Protein AF-0000000084714326 (afdb_homodimer)

Organism: Cystobacter fuscus (strain ATCC 25194 / DSM 2262 / NBRC 100088 / M29) (NCBI:txid1242864)

Structure (mmCIF, N/CA/C/O backbone):
data_AF-0000000084714326-model_v1
#
loop_
_entity.id
_entity.type
_entity.pdbx_description
1 polymer 'Long-chain-fatty-acid--CoA ligase'
#
loop_
_atom_site.group_PDB
_atom_site.id
_atom_site.type_symbol
_atom_site.label_atom_id
_atom_site.label_alt_id
_atom_site.label_comp_id
_atom_site.label_asym_id
_atom_site.label_entity_id
_atom_site.label_seq_id
_atom_site.pdbx_PDB_ins_code
_atom_site.Cartn_x
_atom_site.Cartn_y
_atom_site.Cartn_z
_atom_site.occupancy
_atom_site.B_iso_or_equiv
_atom_site.auth_seq_id
_atom_site.auth_comp_id
_atom_site.auth_asym_id
_atom_site.auth_atom_id
_atom_site.pdbx_PDB_model_num
ATOM 1 N N . MET A 1 1 ? -25.188 20.891 -8.93 1 63.88 1 MET A N 1
ATOM 2 C CA . MET A 1 1 ? -24.688 19.609 -9.453 1 63.88 1 MET A CA 1
ATOM 3 C C . MET A 1 1 ? -25.359 18.438 -8.742 1 63.88 1 MET A C 1
ATOM 5 O O . MET A 1 1 ? -25.5 18.453 -7.523 1 63.88 1 MET A O 1
ATOM 9 N N . SER A 1 2 ? -25.891 17.5 -9.469 1 77.31 2 SER A N 1
ATOM 10 C CA . SER A 1 2 ? -26.641 16.375 -8.898 1 77.31 2 SER A CA 1
ATOM 11 C C . SER A 1 2 ? -25.719 15.492 -8.062 1 77.31 2 SER A C 1
ATOM 13 O O . SER A 1 2 ? -24.5 15.508 -8.227 1 77.31 2 SER A O 1
ATOM 15 N N . GLU A 1 3 ? -26.25 14.906 -7.051 1 78.94 3 GLU A N 1
ATOM 16 C CA . GLU A 1 3 ? -25.547 13.945 -6.211 1 78.94 3 GLU A CA 1
ATOM 17 C C . GLU A 1 3 ? -24.875 12.867 -7.059 1 78.94 3 GLU A C 1
ATOM 19 O O . GLU A 1 3 ? -23.75 12.438 -6.746 1 78.94 3 GLU A O 1
ATOM 24 N N . ALA A 1 4 ? -25.516 12.453 -8.109 1 81 4 ALA A N 1
ATOM 25 C CA . ALA A 1 4 ? -24.984 11.422 -9 1 81 4 ALA A CA 1
ATOM 26 C C . ALA A 1 4 ? -23.719 11.914 -9.711 1 81 4 ALA A C 1
ATOM 28 O O . ALA A 1 4 ? -22.766 11.156 -9.867 1 81 4 ALA A O 1
ATOM 29 N N . THR A 1 5 ? -23.781 13.062 -10.109 1 83.06 5 THR A N 1
ATOM 30 C CA . THR A 1 5 ? -22.641 13.648 -10.805 1 83.06 5 THR A CA 1
ATOM 31 C C . THR A 1 5 ? -21.438 13.773 -9.867 1 83.06 5 THR A C 1
ATOM 33 O O . THR A 1 5 ? -20.312 13.477 -10.258 1 83.06 5 THR A O 1
ATOM 36 N N . GLU A 1 6 ? -21.719 14.125 -8.625 1 85.62 6 GLU A N 1
ATOM 37 C CA . GLU A 1 6 ? -20.641 14.297 -7.656 1 85.62 6 GLU A CA 1
ATOM 38 C C . GLU A 1 6 ? -20.031 12.953 -7.266 1 85.62 6 GLU A C 1
ATOM 40 O O . GLU A 1 6 ? -18.812 12.852 -7.051 1 85.62 6 GLU A O 1
ATOM 45 N N . GLU A 1 7 ? -20.875 12.031 -7.234 1 86.75 7 GLU A N 1
ATOM 46 C CA . GLU A 1 7 ? -20.391 10.688 -6.945 1 86.75 7 GLU A CA 1
ATOM 47 C C . GLU A 1 7 ? -19.5 10.164 -8.07 1 86.75 7 GLU A C 1
ATOM 49 O O . GLU A 1 7 ? -18.5 9.492 -7.816 1 86.75 7 GLU A O 1
ATOM 54 N N . ALA A 1 8 ? -19.953 10.445 -9.258 1 86.62 8 ALA A N 1
ATOM 55 C CA . ALA A 1 8 ? -19.156 10.031 -10.414 1 86.62 8 ALA A CA 1
ATOM 56 C C . ALA A 1 8 ? -17.797 10.719 -10.422 1 86.62 8 ALA A C 1
ATOM 58 O O . ALA A 1 8 ? -16.781 10.094 -10.727 1 86.62 8 ALA A O 1
ATOM 59 N N . ARG A 1 9 ? -17.781 11.938 -10.102 1 89.62 9 ARG A N 1
ATOM 60 C CA . ARG A 1 9 ? -16.516 12.672 -10.023 1 89.62 9 ARG A CA 1
ATOM 61 C C . ARG A 1 9 ? -15.625 12.109 -8.93 1 89.62 9 ARG A C 1
ATOM 63 O O . ARG A 1 9 ? -14.414 11.945 -9.133 1 89.62 9 ARG A O 1
ATOM 70 N N . TYR A 1 10 ? -16.25 11.852 -7.848 1 93.19 10 TYR A N 1
ATOM 71 C CA . TYR A 1 10 ? -15.484 11.273 -6.75 1 93.19 10 TYR A CA 1
ATOM 72 C C . TYR A 1 10 ? -14.867 9.945 -7.16 1 93.19 10 TYR A C 1
ATOM 74 O O . TYR A 1 10 ? -13.695 9.688 -6.883 1 93.19 10 TYR A O 1
ATOM 82 N N . ARG A 1 11 ? -15.641 9.133 -7.789 1 91.69 11 ARG A N 1
ATOM 83 C CA . ARG A 1 11 ? -15.164 7.82 -8.211 1 91.69 11 ARG A CA 1
ATOM 84 C C . ARG A 1 11 ? -13.969 7.953 -9.156 1 91.69 11 ARG A C 1
ATOM 86 O O . ARG A 1 11 ? -13.039 7.148 -9.102 1 91.69 11 ARG A O 1
ATOM 93 N N . ARG A 1 12 ? -14 8.93 -9.953 1 92.75 12 ARG A N 1
ATOM 94 C CA . ARG A 1 12 ? -12.906 9.156 -10.898 1 92.75 12 ARG A CA 1
ATOM 95 C C . ARG A 1 12 ? -11.656 9.648 -10.172 1 92.75 12 ARG A C 1
ATOM 97 O O . ARG A 1 12 ? -10.547 9.188 -10.453 1 92.75 12 ARG A O 1
ATOM 104 N N . ILE A 1 13 ? -11.82 10.531 -9.242 1 97.06 13 ILE A N 1
ATOM 105 C CA . ILE A 1 13 ? -10.711 11.141 -8.523 1 97.06 13 ILE A CA 1
ATOM 106 C C . ILE A 1 13 ? -10.047 10.109 -7.617 1 97.06 13 ILE A C 1
ATOM 108 O O . ILE A 1 13 ? -8.82 10.055 -7.512 1 97.06 13 ILE A O 1
ATOM 112 N N . SER A 1 14 ? -10.859 9.211 -7.074 1 97.62 14 SER A N 1
ATOM 113 C CA . SER A 1 14 ? -10.398 8.312 -6.016 1 97.62 14 SER A CA 1
ATOM 114 C C . SER A 1 14 ? -10.109 6.918 -6.559 1 97.62 14 SER A C 1
ATOM 116 O O . SER A 1 14 ? -9.797 6.004 -5.797 1 97.62 14 SER A O 1
ATOM 118 N N . ARG A 1 15 ? -10.125 6.695 -7.816 1 96.56 15 ARG A N 1
ATOM 119 C CA . ARG A 1 15 ? -10.133 5.348 -8.375 1 96.56 15 ARG A CA 1
ATOM 120 C C . ARG A 1 15 ? -8.797 4.652 -8.133 1 96.56 15 ARG A C 1
ATOM 122 O O . ARG A 1 15 ? -7.75 5.297 -8.117 1 96.56 15 ARG A O 1
ATOM 129 N N . VAL A 1 16 ? -8.891 3.369 -7.906 1 97.81 16 VAL A N 1
ATOM 130 C CA . VAL A 1 16 ? -7.77 2.445 -8.039 1 97.81 16 VAL A CA 1
ATOM 131 C C . VAL A 1 16 ? -7.895 1.663 -9.344 1 97.81 16 VAL A C 1
ATOM 133 O O . VAL A 1 16 ? -8.859 0.918 -9.539 1 97.81 16 VAL A O 1
ATOM 136 N N . SER A 1 17 ? -7.008 1.883 -10.258 1 97.56 17 SER A N 1
ATOM 137 C CA . SER A 1 17 ? -7.004 1.19 -11.539 1 97.56 17 SER A CA 1
ATOM 138 C C . SER A 1 17 ? -5.617 0.647 -11.875 1 97.56 17 SER A C 1
ATOM 140 O O . SER A 1 17 ? -4.613 1.345 -11.703 1 97.56 17 SER A O 1
ATOM 142 N N . LEU A 1 18 ? -5.582 -0.563 -12.328 1 98.44 18 LEU A N 1
ATOM 143 C CA . LEU A 1 18 ? -4.316 -1.173 -12.719 1 98.44 18 LEU A CA 1
ATOM 144 C C . LEU A 1 18 ? -3.715 -0.456 -13.922 1 98.44 18 LEU A C 1
ATOM 146 O O . LEU A 1 18 ? -2.494 -0.46 -14.109 1 98.44 18 LEU A O 1
ATOM 150 N N . GLY A 1 19 ? -4.578 0.147 -14.703 1 97.44 19 GLY A N 1
ATOM 151 C CA . GLY A 1 19 ? -4.117 0.912 -15.852 1 97.44 19 GLY A CA 1
ATOM 152 C C . GLY A 1 19 ? -3.35 2.162 -15.461 1 97.44 19 GLY A C 1
ATOM 153 O O . GLY A 1 19 ? -2.631 2.734 -16.281 1 97.44 19 GLY A O 1
ATOM 154 N N . ASP A 1 20 ? -3.496 2.619 -14.219 1 97.5 20 ASP A N 1
ATOM 155 C CA . ASP A 1 20 ? -2.852 3.846 -13.758 1 97.5 20 ASP A CA 1
ATOM 156 C C . ASP A 1 20 ? -1.417 3.58 -13.312 1 97.5 20 ASP A C 1
ATOM 158 O O . ASP A 1 20 ? -0.63 4.512 -13.141 1 97.5 20 ASP A O 1
ATOM 162 N N . VAL A 1 21 ? -1.026 2.287 -13.125 1 98.12 21 VAL A N 1
ATOM 163 C CA . VAL A 1 21 ? 0.25 1.914 -12.523 1 98.12 21 VAL A CA 1
ATOM 164 C C . VAL A 1 21 ? 1.397 2.49 -13.352 1 98.12 21 VAL A C 1
ATOM 166 O O . VAL A 1 21 ? 2.195 3.285 -12.844 1 98.12 21 VAL A O 1
ATOM 169 N N . VAL A 1 22 ? 1.415 2.162 -14.641 1 98.38 22 VAL A N 1
ATOM 170 C CA . VAL A 1 22 ? 2.504 2.598 -15.508 1 98.38 22 VAL A CA 1
ATOM 171 C C . VAL A 1 22 ? 2.393 4.102 -15.766 1 98.38 22 VAL A C 1
ATOM 173 O O . VAL A 1 22 ? 3.404 4.797 -15.852 1 98.38 22 VAL A O 1
ATOM 176 N N . HIS A 1 23 ? 1.164 4.59 -15.883 1 97.5 23 HIS A N 1
ATOM 177 C CA . HIS A 1 23 ? 0.949 6.016 -16.109 1 97.5 23 HIS A CA 1
ATOM 178 C C . HIS A 1 23 ? 1.524 6.852 -14.977 1 97.5 23 HIS A C 1
ATOM 180 O O . HIS A 1 23 ? 2.25 7.82 -15.219 1 97.5 23 HIS A O 1
ATOM 186 N N . ARG A 1 24 ? 1.234 6.523 -13.758 1 97.06 24 ARG A N 1
ATOM 187 C CA . ARG A 1 24 ? 1.74 7.262 -12.609 1 97.06 24 ARG A CA 1
ATOM 188 C C . ARG A 1 24 ? 3.262 7.18 -12.531 1 97.06 24 ARG A C 1
ATOM 190 O O . ARG A 1 24 ? 3.926 8.172 -12.219 1 97.06 24 ARG A O 1
ATOM 197 N N . SER A 1 25 ? 3.791 6.016 -12.797 1 97.81 25 SER A N 1
ATOM 198 C CA . SER A 1 25 ? 5.242 5.871 -12.789 1 97.81 25 SER A CA 1
ATOM 199 C C . SER A 1 25 ? 5.887 6.688 -13.906 1 97.81 25 SER A C 1
ATOM 201 O O . SER A 1 25 ? 6.988 7.219 -13.734 1 97.81 25 SER A O 1
ATOM 203 N N . ALA A 1 26 ? 5.227 6.754 -15.047 1 97.12 26 ALA A N 1
ATOM 204 C CA . ALA A 1 26 ? 5.73 7.555 -16.156 1 97.12 26 ALA A CA 1
ATOM 205 C C . ALA A 1 26 ? 5.777 9.031 -15.797 1 97.12 26 ALA A C 1
ATOM 207 O O . ALA A 1 26 ? 6.672 9.758 -16.234 1 97.12 26 ALA A O 1
ATOM 208 N N . LEU A 1 27 ? 4.816 9.492 -15.016 1 94.44 27 LEU A N 1
ATOM 209 C CA . LEU A 1 27 ? 4.797 10.875 -14.562 1 94.44 27 LEU A CA 1
ATOM 210 C C . LEU A 1 27 ? 5.973 11.164 -13.633 1 94.44 27 LEU A C 1
ATOM 212 O O . LEU A 1 27 ? 6.543 12.25 -13.664 1 94.44 27 LEU A O 1
ATOM 216 N N . ARG A 1 28 ? 6.395 10.219 -12.867 1 94.62 28 ARG A N 1
ATOM 217 C CA . ARG A 1 28 ? 7.445 10.391 -11.867 1 94.62 28 ARG A CA 1
ATOM 218 C C . ARG A 1 28 ? 8.828 10.195 -12.484 1 94.62 28 ARG A C 1
ATOM 220 O O . ARG A 1 28 ? 9.766 10.914 -12.148 1 94.62 28 ARG A O 1
ATOM 227 N N . TRP A 1 29 ? 8.898 9.133 -13.344 1 94.75 29 TRP A N 1
ATOM 228 C CA . TRP A 1 29 ? 10.164 8.742 -13.945 1 94.75 29 TRP A CA 1
ATOM 229 C C . TRP A 1 29 ? 10.023 8.555 -15.453 1 94.75 29 TRP A C 1
ATOM 231 O O . TRP A 1 29 ? 10.203 7.445 -15.969 1 94.75 29 TRP A O 1
ATOM 241 N N . PRO A 1 30 ? 9.836 9.578 -16.172 1 95.5 30 PRO A N 1
ATOM 242 C CA . PRO A 1 30 ? 9.477 9.461 -17.578 1 95.5 30 PRO A CA 1
ATOM 243 C C . PRO A 1 30 ? 10.547 8.758 -18.406 1 95.5 30 PRO A C 1
ATOM 245 O O . PRO A 1 30 ? 10.234 7.895 -19.234 1 95.5 30 PRO A O 1
ATOM 248 N N . GLU A 1 31 ? 11.836 8.984 -18.172 1 96 31 GLU A N 1
ATOM 249 C CA . GLU A 1 31 ? 12.898 8.531 -19.062 1 96 31 GLU A CA 1
ATOM 250 C C . GLU A 1 31 ? 13.547 7.246 -18.547 1 96 31 GLU A C 1
ATOM 252 O O . GLU A 1 31 ? 14.375 6.641 -19.219 1 96 31 GLU A O 1
ATOM 257 N N . LYS A 1 32 ? 13.172 6.871 -17.391 1 97.38 32 LYS A N 1
ATOM 258 C CA . LYS A 1 32 ? 13.734 5.645 -16.828 1 97.38 32 LYS A CA 1
ATOM 259 C C . LYS A 1 32 ? 13.266 4.422 -17.609 1 97.38 32 LYS A C 1
ATOM 261 O O . LYS A 1 32 ? 12.133 4.387 -18.094 1 97.38 32 LYS A O 1
ATOM 266 N N . THR A 1 33 ? 14.141 3.375 -17.703 1 98.69 33 THR A N 1
ATOM 267 C CA . THR A 1 33 ? 13.789 2.133 -18.375 1 98.69 33 THR A CA 1
ATOM 268 C C . THR A 1 33 ? 12.766 1.343 -17.562 1 98.69 33 THR A C 1
ATOM 270 O O . THR A 1 33 ? 13.023 1.004 -16.406 1 98.69 33 THR A O 1
ATOM 273 N N . ALA A 1 34 ? 11.633 1.091 -18.156 1 98.81 34 ALA A N 1
ATOM 274 C CA . ALA A 1 34 ? 10.586 0.312 -17.5 1 98.81 34 ALA A CA 1
ATOM 275 C C . ALA A 1 34 ? 10.688 -1.165 -17.875 1 98.81 34 ALA A C 1
ATOM 277 O O . ALA A 1 34 ? 10.539 -2.039 -17.016 1 98.81 34 ALA A O 1
ATOM 278 N N . LEU A 1 35 ? 10.945 -1.435 -19.125 1 98.75 35 LEU A N 1
ATOM 279 C CA . LEU A 1 35 ? 10.797 -2.773 -19.688 1 98.75 35 LEU A CA 1
ATOM 280 C C . LEU A 1 35 ? 11.898 -3.057 -20.703 1 98.75 35 LEU A C 1
ATOM 282 O O . LEU A 1 35 ? 12.172 -2.225 -21.578 1 98.75 35 LEU A O 1
ATOM 286 N N . VAL A 1 36 ? 12.531 -4.176 -20.578 1 98.56 36 VAL A N 1
ATOM 287 C CA . VAL A 1 36 ? 13.547 -4.633 -21.531 1 98.56 36 VAL A CA 1
ATOM 288 C C . VAL A 1 36 ? 13.164 -6.004 -22.078 1 98.56 36 VAL A C 1
ATOM 290 O O . VAL A 1 36 ? 12.797 -6.902 -21.312 1 98.56 36 VAL A O 1
ATOM 293 N N . ASP A 1 37 ? 13.156 -6.25 -23.359 1 96.94 37 ASP A N 1
ATOM 294 C CA . ASP A 1 37 ? 12.961 -7.508 -24.078 1 96.94 37 ASP A CA 1
ATOM 295 C C . ASP A 1 37 ? 14.008 -7.676 -25.172 1 96.94 37 ASP A C 1
ATOM 297 O O . ASP A 1 37 ? 13.789 -7.258 -26.312 1 96.94 37 ASP A O 1
ATOM 301 N N . GLY A 1 38 ? 15.094 -8.438 -24.891 1 93.44 38 GLY A N 1
ATOM 302 C CA . GLY A 1 38 ? 16.203 -8.5 -25.812 1 93.44 38 GLY A CA 1
ATOM 303 C C . GLY A 1 38 ? 16.844 -7.148 -26.094 1 93.44 38 GLY A C 1
ATOM 304 O O . GLY A 1 38 ? 17.266 -6.457 -25.156 1 93.44 38 GLY A O 1
ATOM 305 N N . ALA A 1 39 ? 16.781 -6.723 -27.328 1 92.5 39 ALA A N 1
ATOM 306 C CA . ALA A 1 39 ? 17.344 -5.434 -27.719 1 92.5 39 ALA A CA 1
ATOM 307 C C . ALA A 1 39 ? 16.344 -4.309 -27.531 1 92.5 39 ALA A C 1
ATOM 309 O O . ALA A 1 39 ? 16.703 -3.129 -27.547 1 92.5 39 ALA A O 1
ATOM 310 N N . LEU A 1 40 ? 15.133 -4.691 -27.312 1 94.69 40 LEU A N 1
ATOM 311 C CA . LEU A 1 40 ? 14.078 -3.705 -27.141 1 94.69 40 LEU A CA 1
ATOM 312 C C . LEU A 1 40 ? 14.047 -3.166 -25.719 1 94.69 40 LEU A C 1
ATOM 314 O O . LEU A 1 40 ? 14.016 -3.939 -24.766 1 94.69 40 LEU A O 1
ATOM 318 N N . GLU A 1 41 ? 14.094 -1.838 -25.594 1 97.5 41 GLU A N 1
ATOM 319 C CA . GLU A 1 41 ? 14 -1.163 -24.312 1 97.5 41 GLU A CA 1
ATOM 320 C C . GLU A 1 41 ? 12.961 -0.047 -24.344 1 97.5 41 GLU A C 1
ATOM 322 O O . GLU A 1 41 ? 13 0.819 -25.219 1 97.5 41 GLU A O 1
ATOM 327 N N . PHE A 1 42 ? 12.023 -0.102 -23.438 1 98.31 42 PHE A N 1
ATOM 328 C CA . PHE A 1 42 ? 11.023 0.945 -23.312 1 98.31 42 PHE A CA 1
ATOM 329 C C . PHE A 1 42 ? 11.242 1.75 -22.031 1 98.31 42 PHE A C 1
ATOM 331 O O . PHE A 1 42 ? 11.398 1.179 -20.953 1 98.31 42 PHE A O 1
ATOM 338 N N . SER A 1 43 ? 11.281 3.105 -22.141 1 98.69 43 SER A N 1
ATOM 339 C CA . SER A 1 43 ? 11.117 3.961 -20.969 1 98.69 43 SER A CA 1
ATOM 340 C C . SER A 1 43 ? 9.695 3.891 -20.422 1 98.69 43 SER A C 1
ATOM 342 O O . SER A 1 43 ? 8.805 3.35 -21.078 1 98.69 43 SER A O 1
ATOM 344 N N . TYR A 1 44 ? 9.492 4.375 -19.281 1 98.56 44 TYR A N 1
ATOM 345 C CA . TYR A 1 44 ? 8.141 4.449 -18.734 1 98.56 44 TYR A CA 1
ATOM 346 C C . TYR A 1 44 ? 7.223 5.262 -19.641 1 98.56 44 TYR A C 1
ATOM 348 O O . TYR A 1 44 ? 6.07 4.887 -19.875 1 98.56 44 TYR A O 1
ATOM 356 N N . THR A 1 45 ? 7.68 6.348 -20.172 1 98 45 THR A N 1
ATOM 357 C CA . THR A 1 45 ? 6.887 7.164 -21.094 1 98 45 THR A CA 1
ATOM 358 C C . THR A 1 45 ? 6.484 6.359 -22.328 1 98 45 THR A C 1
ATOM 360 O O . THR A 1 45 ? 5.328 6.402 -22.75 1 98 45 THR A O 1
ATOM 363 N N . GLU A 1 46 ? 7.461 5.648 -22.844 1 98.5 46 GLU A N 1
ATOM 364 C CA . GLU A 1 46 ? 7.195 4.867 -24.062 1 98.5 46 GLU A CA 1
ATOM 365 C C . GLU A 1 46 ? 6.199 3.746 -23.781 1 98.5 46 GLU A C 1
ATOM 367 O O . GLU A 1 46 ? 5.285 3.512 -24.578 1 98.5 46 GLU A O 1
ATOM 372 N N . LEU A 1 47 ? 6.367 3.02 -22.688 1 98.69 47 LEU A N 1
ATOM 373 C CA . LEU A 1 47 ? 5.438 1.958 -22.328 1 98.69 47 LEU A CA 1
ATOM 374 C C . LEU A 1 47 ? 4.039 2.518 -22.078 1 98.69 47 LEU A C 1
ATOM 376 O O . LEU A 1 47 ? 3.043 1.901 -22.469 1 98.69 47 LEU A O 1
ATOM 380 N N . ASP A 1 48 ? 3.961 3.674 -21.453 1 98.62 48 ASP A N 1
ATOM 381 C CA . ASP A 1 48 ? 2.688 4.34 -21.203 1 98.62 48 ASP A CA 1
ATOM 382 C C . ASP A 1 48 ? 2 4.727 -22.516 1 98.62 48 ASP A C 1
ATOM 384 O O . ASP A 1 48 ? 0.801 4.496 -22.688 1 98.62 48 ASP A O 1
ATOM 388 N N . ARG A 1 49 ? 2.756 5.309 -23.422 1 98.38 49 ARG A N 1
ATOM 389 C CA . ARG A 1 49 ? 2.238 5.711 -24.719 1 98.38 49 ARG A CA 1
ATOM 390 C C . ARG A 1 49 ? 1.706 4.508 -25.484 1 98.38 49 ARG A C 1
ATOM 392 O O . ARG A 1 49 ? 0.579 4.535 -25.984 1 98.38 49 ARG A O 1
ATOM 399 N N . ARG A 1 50 ? 2.477 3.477 -25.609 1 98.31 50 ARG A N 1
ATOM 400 C CA . ARG A 1 50 ? 2.117 2.295 -26.375 1 98.31 50 ARG A CA 1
ATOM 401 C C . ARG A 1 50 ? 0.883 1.613 -25.797 1 98.31 50 ARG A C 1
ATOM 403 O O . ARG A 1 50 ? -0.012 1.203 -26.547 1 98.31 50 ARG A O 1
ATOM 410 N N . SER A 1 51 ? 0.853 1.434 -24.484 1 98.69 51 SER A N 1
ATOM 411 C CA . SER A 1 51 ? -0.292 0.788 -23.844 1 98.69 51 SER A CA 1
ATOM 412 C C . SER A 1 51 ? -1.55 1.639 -23.969 1 98.69 51 SER A C 1
ATOM 414 O O . SER A 1 51 ? -2.65 1.108 -24.141 1 98.69 51 SER A O 1
ATOM 416 N N . SER A 1 52 ? -1.399 2.982 -23.906 1 98.69 52 SER A N 1
ATOM 417 C CA . SER A 1 52 ? -2.535 3.873 -24.125 1 98.69 52 SER A CA 1
ATOM 418 C C . SER A 1 52 ? -3.057 3.76 -25.562 1 98.69 52 SER A C 1
ATOM 420 O O . SER A 1 52 ? -4.27 3.754 -25.781 1 98.69 52 SER A O 1
ATOM 422 N N . ALA A 1 53 ? -2.113 3.732 -26.5 1 98.62 53 ALA A N 1
ATOM 423 C CA . ALA A 1 53 ? -2.506 3.566 -27.891 1 98.62 53 ALA A CA 1
ATOM 424 C C . ALA A 1 53 ? -3.326 2.293 -28.078 1 98.62 53 ALA A C 1
ATOM 426 O O . ALA A 1 53 ? -4.359 2.309 -28.766 1 98.62 53 ALA A O 1
ATOM 427 N N . PHE A 1 54 ? -2.879 1.219 -27.516 1 98.5 54 PHE A N 1
ATOM 428 C CA . PHE A 1 54 ? -3.617 -0.034 -27.641 1 98.5 54 PHE A CA 1
ATOM 429 C C . PHE A 1 54 ? -4.988 0.083 -26.984 1 98.5 54 PHE A C 1
ATOM 431 O O . PHE A 1 54 ? -5.969 -0.47 -27.484 1 98.5 54 PHE A O 1
ATOM 438 N N . ALA A 1 55 ? -5.062 0.711 -25.781 1 98.38 55 ALA A N 1
ATOM 439 C CA . ALA A 1 55 ? -6.34 0.948 -25.109 1 98.38 55 ALA A CA 1
ATOM 440 C C . ALA A 1 55 ? -7.316 1.665 -26.047 1 98.38 55 ALA A C 1
ATOM 442 O O . ALA A 1 55 ? -8.484 1.278 -26.141 1 98.38 55 ALA A O 1
ATOM 443 N N . HIS A 1 56 ? -6.855 2.752 -26.688 1 98.25 56 HIS A N 1
ATOM 444 C CA . HIS A 1 56 ? -7.695 3.496 -27.625 1 98.25 56 HIS A CA 1
ATOM 445 C C . HIS A 1 56 ? -8.164 2.609 -28.766 1 98.25 56 HIS A C 1
ATOM 447 O O . HIS A 1 56 ? -9.312 2.711 -29.219 1 98.25 56 HIS A O 1
ATOM 453 N N . TYR A 1 57 ? -7.266 1.779 -29.297 1 98.06 57 TYR A N 1
ATOM 454 C CA . TYR A 1 57 ? -7.648 0.834 -30.344 1 98.06 57 TYR A CA 1
ATOM 455 C C . TYR A 1 57 ? -8.797 -0.055 -29.875 1 98.06 57 TYR A C 1
ATOM 457 O O . TYR A 1 57 ? -9.789 -0.222 -30.594 1 98.06 57 TYR A O 1
ATOM 465 N N . LEU A 1 58 ? -8.648 -0.667 -28.688 1 98 58 LEU A N 1
ATOM 466 C CA . LEU A 1 58 ? -9.68 -1.55 -28.156 1 98 58 LEU A CA 1
ATOM 467 C C . LEU A 1 58 ? -11.008 -0.809 -28 1 98 58 LEU A C 1
ATOM 469 O O . LEU A 1 58 ? -12.062 -1.344 -28.344 1 98 58 LEU A O 1
ATOM 473 N N . LEU A 1 59 ? -10.977 0.391 -27.422 1 96.81 59 LEU A N 1
ATOM 474 C CA . LEU A 1 59 ? -12.188 1.179 -27.203 1 96.81 59 LEU A CA 1
ATOM 475 C C . LEU A 1 59 ? -12.859 1.513 -28.531 1 96.81 59 LEU A C 1
ATOM 477 O O . LEU A 1 59 ? -14.086 1.562 -28.609 1 96.81 59 LEU A O 1
ATOM 481 N N . ALA A 1 60 ? -12.086 1.755 -29.578 1 96.44 60 ALA A N 1
ATOM 482 C CA . ALA A 1 60 ? -12.602 2.1 -30.906 1 96.44 60 ALA A CA 1
ATOM 483 C C . ALA A 1 60 ? -13.32 0.913 -31.531 1 96.44 60 ALA A C 1
ATOM 485 O O . ALA A 1 60 ? -14.07 1.077 -32.5 1 96.44 60 ALA A O 1
ATOM 486 N N . GLN A 1 61 ? -13.109 -0.269 -31.016 1 95.06 61 GLN A N 1
ATOM 487 C CA . GLN A 1 61 ? -13.734 -1.467 -31.562 1 95.06 61 GLN A CA 1
ATOM 488 C C . GLN A 1 61 ? -15.203 -1.551 -31.156 1 95.06 61 GLN A C 1
ATOM 490 O O . GLN A 1 61 ? -15.938 -2.424 -31.641 1 95.06 61 GLN A O 1
ATOM 495 N N . GLY A 1 62 ? -15.672 -0.683 -30.219 1 93.19 62 GLY A N 1
ATOM 496 C CA . GLY A 1 62 ? -17.062 -0.672 -29.797 1 93.19 62 GLY A CA 1
ATOM 497 C C . GLY A 1 62 ? -17.406 -1.808 -28.844 1 93.19 62 GLY A C 1
ATOM 498 O O . GLY A 1 62 ? -18.547 -2.279 -28.828 1 93.19 62 GLY A O 1
ATOM 499 N N . LEU A 1 63 ? -16.469 -2.246 -28.109 1 94.38 63 LEU A N 1
ATOM 500 C CA . LEU A 1 63 ? -16.688 -3.311 -27.141 1 94.38 63 LEU A CA 1
ATOM 501 C C . LEU A 1 63 ? -17.5 -2.805 -25.953 1 94.38 63 LEU A C 1
ATOM 503 O O . LEU A 1 63 ? -17.375 -1.639 -25.562 1 94.38 63 LEU A O 1
ATOM 507 N N . PRO A 1 64 ? -18.359 -3.604 -25.422 1 92.69 64 PRO A N 1
ATOM 508 C CA . PRO A 1 64 ? -19.078 -3.189 -24.203 1 92.69 64 PRO A CA 1
ATOM 509 C C . PRO A 1 64 ? -18.156 -3.051 -23 1 92.69 64 PRO A C 1
ATOM 511 O O . PRO A 1 64 ? -17.078 -3.645 -22.969 1 92.69 64 PRO A O 1
ATOM 514 N N . GLN A 1 65 ? -18.641 -2.297 -22.031 1 88.94 65 GLN A N 1
ATOM 515 C CA . GLN A 1 65 ? -17.891 -2.154 -20.766 1 88.94 65 GLN A CA 1
ATOM 516 C C . GLN A 1 65 ? -17.672 -3.51 -20.109 1 88.94 65 GLN A C 1
ATOM 518 O O . GLN A 1 65 ? -18.594 -4.328 -20.031 1 88.94 65 GLN A O 1
ATOM 523 N N . GLY A 1 66 ? -16.422 -3.744 -19.797 1 92.06 66 GLY A N 1
ATOM 524 C CA . GLY A 1 66 ? -16.109 -4.984 -19.094 1 92.06 66 GLY A CA 1
ATOM 525 C C . GLY A 1 66 ? -15.898 -6.156 -20.031 1 92.06 66 GLY A C 1
ATOM 526 O O . GLY A 1 66 ? -15.836 -7.305 -19.594 1 92.06 66 GLY A O 1
ATOM 527 N N . ALA A 1 67 ? -15.883 -5.895 -21.344 1 97.5 67 ALA A N 1
ATOM 528 C CA . ALA A 1 67 ? -15.578 -6.969 -22.281 1 97.5 67 ALA A CA 1
ATOM 529 C C . ALA A 1 67 ? -14.273 -7.672 -21.906 1 97.5 67 ALA A C 1
ATOM 531 O O . ALA A 1 67 ? -13.336 -7.039 -21.422 1 97.5 67 ALA A O 1
ATOM 532 N N . ARG A 1 68 ? -14.281 -9.008 -22.156 1 98.38 68 ARG A N 1
ATOM 533 C CA . ARG A 1 68 ? -13.109 -9.828 -21.844 1 98.38 68 ARG A CA 1
ATOM 534 C C . ARG A 1 68 ? -12.195 -9.961 -23.047 1 98.38 68 ARG A C 1
ATOM 536 O O . ARG A 1 68 ? -12.641 -10.297 -24.156 1 98.38 68 ARG A O 1
ATOM 543 N N . ILE A 1 69 ? -10.953 -9.664 -22.875 1 98.81 69 ILE A N 1
ATOM 544 C CA . ILE A 1 69 ? -9.93 -9.836 -23.906 1 98.81 69 ILE A CA 1
ATOM 545 C C . ILE A 1 69 ? -9 -10.984 -23.516 1 98.81 69 ILE A C 1
ATOM 547 O O . ILE A 1 69 ? -8.242 -10.875 -22.547 1 98.81 69 ILE A O 1
ATOM 551 N N . ALA A 1 70 ? -9.016 -12.078 -24.281 1 98.81 70 ALA A N 1
ATOM 552 C CA . ALA A 1 70 ? -8.156 -13.227 -24.016 1 98.81 70 ALA A CA 1
ATOM 553 C C . ALA A 1 70 ? -6.73 -12.969 -24.5 1 98.81 70 ALA A C 1
ATOM 555 O O . ALA A 1 70 ? -6.508 -12.117 -25.375 1 98.81 70 ALA A O 1
ATOM 556 N N . MET A 1 71 ? -5.824 -13.633 -23.906 1 98.75 71 MET A N 1
ATOM 557 C CA . MET A 1 71 ? -4.426 -13.5 -24.297 1 98.75 71 MET A CA 1
ATOM 558 C C . MET A 1 71 ? -3.703 -14.844 -24.234 1 98.75 71 MET A C 1
ATOM 560 O O . MET A 1 71 ? -3.77 -15.531 -23.203 1 98.75 71 MET A O 1
ATOM 564 N N . LEU A 1 72 ? -3.141 -15.281 -25.281 1 97.19 72 LEU A N 1
ATOM 565 C CA . LEU A 1 72 ? -2.314 -16.469 -25.422 1 97.19 72 LEU A CA 1
ATOM 566 C C . LEU A 1 72 ? -0.897 -16.109 -25.844 1 97.19 72 LEU A C 1
ATOM 568 O O . LEU A 1 72 ? -0.521 -16.312 -27 1 97.19 72 LEU A O 1
ATOM 572 N N . CYS A 1 73 ? -0.128 -15.633 -24.891 1 96.75 73 CYS A N 1
ATOM 573 C CA . CYS A 1 73 ? 1.194 -15.086 -25.172 1 96.75 73 CYS A CA 1
ATOM 574 C C . CYS A 1 73 ? 2.215 -15.57 -24.156 1 96.75 73 CYS A C 1
ATOM 576 O O . CYS A 1 73 ? 1.866 -15.836 -23 1 96.75 73 CYS A O 1
ATOM 578 N N . GLY A 1 74 ? 3.439 -15.773 -24.641 1 93.56 74 GLY A N 1
ATOM 579 C CA . GLY A 1 74 ? 4.566 -15.852 -23.719 1 93.56 74 GLY A CA 1
ATOM 580 C C . GLY A 1 74 ? 5.086 -14.484 -23.297 1 93.56 74 GLY A C 1
ATOM 581 O O . GLY A 1 74 ? 4.668 -13.461 -23.844 1 93.56 74 GLY A O 1
ATOM 582 N N . ASN A 1 75 ? 6 -14.516 -22.328 1 96.5 75 ASN A N 1
ATOM 583 C CA . ASN A 1 75 ? 6.555 -13.258 -21.828 1 96.5 75 ASN A CA 1
ATOM 584 C C . ASN A 1 75 ? 7.164 -12.43 -22.969 1 96.5 75 ASN A C 1
ATOM 586 O O . ASN A 1 75 ? 8.008 -12.93 -23.719 1 96.5 75 ASN A O 1
ATOM 590 N N . SER A 1 76 ? 6.766 -11.234 -23.109 1 97.12 76 SER A N 1
ATOM 591 C CA . SER A 1 76 ? 7.309 -10.328 -24.109 1 97.12 76 SER A CA 1
ATOM 592 C C . SER A 1 76 ? 6.91 -8.883 -23.828 1 97.12 76 SER A C 1
ATOM 594 O O . SER A 1 76 ? 6.027 -8.625 -23.016 1 97.12 76 SER A O 1
ATOM 596 N N . ALA A 1 77 ? 7.625 -7.973 -24.484 1 97.44 77 ALA A N 1
ATOM 597 C CA . ALA A 1 77 ? 7.262 -6.562 -24.375 1 97.44 77 ALA A CA 1
ATOM 598 C C . ALA A 1 77 ? 5.855 -6.32 -24.922 1 97.44 77 ALA A C 1
ATOM 600 O O . ALA A 1 77 ? 5.113 -5.484 -24.391 1 97.44 77 ALA A O 1
ATOM 601 N N . GLN A 1 78 ? 5.488 -7.027 -25.969 1 98.06 78 GLN A N 1
ATOM 602 C CA . GLN A 1 78 ? 4.16 -6.867 -26.562 1 98.06 78 GLN A CA 1
ATOM 603 C C . GLN A 1 78 ? 3.076 -7.363 -25.609 1 98.06 78 GLN A C 1
ATOM 605 O O . GLN A 1 78 ? 2.023 -6.734 -25.469 1 98.06 78 GLN A O 1
ATOM 610 N N . MET A 1 79 ? 3.33 -8.484 -24.938 1 98.06 79 MET A N 1
ATOM 611 C CA . MET A 1 79 ? 2.381 -8.992 -23.938 1 98.06 79 MET A CA 1
ATOM 612 C C . MET A 1 79 ? 2.133 -7.961 -22.844 1 98.06 79 MET A C 1
ATOM 614 O O . MET A 1 79 ? 0.982 -7.66 -22.516 1 98.06 79 MET A O 1
ATOM 618 N N . VAL A 1 80 ? 3.242 -7.406 -22.25 1 98.69 80 VAL A N 1
ATOM 619 C CA . VAL A 1 80 ? 3.154 -6.449 -21.156 1 98.69 80 VAL A CA 1
ATOM 620 C C . VAL A 1 80 ? 2.391 -5.207 -21.609 1 98.69 80 VAL A C 1
ATOM 622 O O . VAL A 1 80 ? 1.495 -4.727 -20.906 1 98.69 80 VAL A O 1
ATOM 625 N N . THR A 1 81 ? 2.715 -4.73 -22.797 1 98.56 81 THR A N 1
ATOM 626 C CA . THR A 1 81 ? 2.037 -3.566 -23.344 1 98.56 81 THR A CA 1
ATOM 627 C C . THR A 1 81 ? 0.543 -3.832 -23.516 1 98.56 81 THR A C 1
ATOM 629 O O . THR A 1 81 ? -0.283 -2.98 -23.172 1 98.56 81 THR A O 1
ATOM 632 N N . ALA A 1 82 ? 0.253 -5 -23.953 1 98.75 82 ALA A N 1
ATOM 633 C CA . ALA A 1 82 ? -1.126 -5.355 -24.281 1 98.75 82 ALA A CA 1
ATOM 634 C C . ALA A 1 82 ? -1.981 -5.43 -23.016 1 98.75 82 ALA A C 1
ATOM 636 O O . ALA A 1 82 ? -3.072 -4.859 -22.953 1 98.75 82 ALA A O 1
ATOM 637 N N . PHE A 1 83 ? -1.526 -6.184 -21.969 1 98.69 83 PHE A N 1
ATOM 638 C CA . PHE A 1 83 ? -2.426 -6.32 -20.828 1 98.69 83 PHE A CA 1
ATOM 639 C C . PHE A 1 83 ? -2.551 -5 -20.078 1 98.69 83 PHE A C 1
ATOM 641 O O . PHE A 1 83 ? -3.598 -4.711 -19.5 1 98.69 83 PHE A O 1
ATOM 648 N N . ILE A 1 84 ? -1.538 -4.117 -20.078 1 98.81 84 ILE A N 1
ATOM 649 C CA . ILE A 1 84 ? -1.673 -2.791 -19.484 1 98.81 84 ILE A CA 1
ATOM 650 C C . ILE A 1 84 ? -2.699 -1.977 -20.266 1 98.81 84 ILE A C 1
ATOM 652 O O . ILE A 1 84 ? -3.51 -1.256 -19.688 1 98.81 84 ILE A O 1
ATOM 656 N N . GLY A 1 85 ? -2.631 -2.08 -21.609 1 98.75 85 GLY A N 1
ATOM 657 C CA . GLY A 1 85 ? -3.621 -1.413 -22.453 1 98.75 85 GLY A CA 1
ATOM 658 C C . GLY A 1 85 ? -5.039 -1.873 -22.172 1 98.75 85 GLY A C 1
ATOM 659 O O . GLY A 1 85 ? -5.969 -1.062 -22.156 1 98.75 85 GLY A O 1
ATOM 660 N N . ILE A 1 86 ? -5.215 -3.166 -21.969 1 98.81 86 ILE A N 1
ATOM 661 C CA . ILE A 1 86 ? -6.52 -3.719 -21.625 1 98.81 86 ILE A CA 1
ATOM 662 C C . ILE A 1 86 ? -7.02 -3.082 -20.328 1 98.81 86 ILE A C 1
ATOM 664 O O . ILE A 1 86 ? -8.172 -2.654 -20.25 1 98.81 86 ILE A O 1
ATOM 668 N N . TYR A 1 87 ? -6.18 -2.951 -19.312 1 98.56 87 TYR A N 1
ATOM 669 C CA . TYR A 1 87 ? -6.539 -2.314 -18.047 1 98.56 87 TYR A CA 1
ATOM 670 C C . TYR A 1 87 ? -6.918 -0.854 -18.266 1 98.56 87 TYR A C 1
ATOM 672 O O . TYR A 1 87 ? -7.902 -0.374 -17.688 1 98.56 87 TYR A O 1
ATOM 680 N N . LYS A 1 88 ? -6.109 -0.144 -19.062 1 98 88 LYS A N 1
ATOM 681 C CA . LYS A 1 88 ? -6.359 1.271 -19.328 1 98 88 LYS A CA 1
ATOM 682 C C . LYS A 1 88 ? -7.707 1.476 -20 1 98 88 LYS A C 1
ATOM 684 O O . LYS A 1 88 ? -8.359 2.508 -19.812 1 98 88 LYS A O 1
ATOM 689 N N . ALA A 1 89 ? -8.148 0.512 -20.766 1 97.94 89 ALA A N 1
ATOM 690 C CA . ALA A 1 89 ? -9.406 0.591 -21.484 1 97.94 89 ALA A CA 1
ATOM 691 C C . ALA A 1 89 ? -10.586 0.219 -20.594 1 97.94 89 ALA A C 1
ATOM 693 O O . ALA A 1 89 ? -11.742 0.315 -21 1 97.94 89 ALA A O 1
ATOM 694 N N . GLY A 1 90 ? -10.297 -0.175 -19.328 1 97.25 90 GLY A N 1
ATOM 695 C CA . GLY A 1 90 ? -11.352 -0.624 -18.438 1 97.25 90 GLY A CA 1
ATOM 696 C C . GLY A 1 90 ? -11.922 -1.979 -18.812 1 97.25 90 GLY A C 1
ATOM 697 O O . GLY A 1 90 ? -13.039 -2.322 -18.422 1 97.25 90 GLY A O 1
ATOM 698 N N . LEU A 1 91 ? -11.25 -2.688 -19.641 1 98.44 91 LEU A N 1
ATOM 699 C CA . LEU A 1 91 ? -11.664 -4.02 -20.062 1 98.44 91 LEU A CA 1
ATOM 700 C C . LEU A 1 91 ? -11.031 -5.09 -19.172 1 98.44 91 LEU A C 1
ATOM 702 O O . LEU A 1 91 ? -10.328 -4.773 -18.219 1 98.44 91 LEU A O 1
ATOM 706 N N . VAL A 1 92 ? -11.383 -6.371 -19.438 1 98.81 92 VAL A N 1
ATOM 707 C CA . VAL A 1 92 ? -10.992 -7.457 -18.531 1 98.81 92 VAL A CA 1
ATOM 708 C C . VAL A 1 92 ? -9.93 -8.32 -19.219 1 98.81 92 VAL A C 1
ATOM 710 O O . VAL A 1 92 ? -10.148 -8.844 -20.312 1 98.81 92 VAL A O 1
ATOM 713 N N . TRP A 1 93 ? -8.766 -8.445 -18.625 1 98.88 93 TRP A N 1
ATOM 714 C CA . TRP A 1 93 ? -7.672 -9.297 -19.094 1 98.88 93 TRP A CA 1
ATOM 715 C C . TRP A 1 93 ? -7.934 -10.758 -18.766 1 98.88 93 TRP A C 1
ATOM 717 O O . TRP A 1 93 ? -8.172 -11.102 -17.594 1 98.88 93 TRP A O 1
ATOM 727 N N . VAL A 1 94 ? -7.945 -11.664 -19.75 1 98.75 94 VAL A N 1
ATOM 728 C CA . VAL A 1 94 ? -8.117 -13.102 -19.562 1 98.75 94 VAL A CA 1
ATOM 729 C C . VAL A 1 94 ? -6.879 -13.836 -20.078 1 98.75 94 VAL A C 1
ATOM 731 O O . VAL A 1 94 ? -6.855 -14.32 -21.203 1 98.75 94 VAL A O 1
ATOM 734 N N . PRO A 1 95 ? -5.887 -13.992 -19.219 1 98.19 95 PRO A N 1
ATOM 735 C CA . PRO A 1 95 ? -4.695 -14.734 -19.625 1 98.19 95 PRO A CA 1
ATOM 736 C C . PRO A 1 95 ? -4.938 -16.234 -19.719 1 98.19 95 PRO A C 1
ATOM 738 O O . PRO A 1 95 ? -5.625 -16.812 -18.859 1 98.19 95 PRO A O 1
ATOM 741 N N . ILE A 1 96 ? -4.395 -16.828 -20.734 1 95.06 96 ILE A N 1
ATOM 742 C CA . ILE A 1 96 ? -4.551 -18.266 -20.938 1 95.06 96 ILE A CA 1
ATOM 743 C C . ILE A 1 96 ? -3.18 -18.938 -20.953 1 95.06 96 ILE A C 1
ATOM 745 O O . ILE A 1 96 ? -2.254 -18.438 -21.609 1 95.06 96 ILE A O 1
ATOM 749 N N . ASN A 1 97 ? -3.057 -19.984 -20.172 1 88.94 97 ASN A N 1
ATOM 750 C CA . ASN A 1 97 ? -1.852 -20.812 -20.156 1 88.94 97 ASN A CA 1
ATOM 751 C C . ASN A 1 97 ? -1.538 -21.375 -21.531 1 88.94 97 ASN A C 1
ATOM 753 O O . ASN A 1 97 ? -2.33 -22.141 -22.094 1 88.94 97 ASN A O 1
ATOM 757 N N . THR A 1 98 ? -0.419 -21.062 -22.078 1 88.88 98 THR A N 1
ATOM 758 C CA . THR A 1 98 ? -0.059 -21.391 -23.453 1 88.88 98 THR A CA 1
ATOM 759 C C . THR A 1 98 ? 0.214 -22.891 -23.594 1 88.88 98 THR A C 1
ATOM 761 O O . THR A 1 98 ? 0.3 -23.406 -24.719 1 88.88 98 THR A O 1
ATOM 764 N N . GLY A 1 99 ? 0.333 -23.594 -22.516 1 80.69 99 GLY A N 1
ATOM 765 C CA . GLY A 1 99 ? 0.596 -25.031 -22.547 1 80.69 99 GLY A CA 1
ATOM 766 C C . GLY A 1 99 ? -0.669 -25.859 -22.547 1 80.69 99 GLY A C 1
ATOM 767 O O . GLY A 1 99 ? -0.606 -27.094 -22.656 1 80.69 99 GLY A O 1
ATOM 768 N N . LEU A 1 100 ? -1.814 -25.266 -22.547 1 82 100 LEU A N 1
ATOM 769 C CA . LEU A 1 100 ? -3.078 -25.984 -22.5 1 82 100 LEU A CA 1
ATOM 770 C C . LEU A 1 100 ? -3.418 -26.594 -23.859 1 82 100 LEU A C 1
ATOM 772 O O . LEU A 1 100 ? -3.025 -26.047 -24.891 1 82 100 LEU A O 1
ATOM 776 N N . ALA A 1 101 ? -4.18 -27.672 -23.797 1 83.12 101 ALA A N 1
ATOM 777 C CA . ALA A 1 101 ? -4.723 -28.266 -25.016 1 83.12 101 ALA A CA 1
ATOM 778 C C . ALA A 1 101 ? -5.789 -27.359 -25.625 1 83.12 101 ALA A C 1
ATOM 780 O O . ALA A 1 101 ? -6.379 -26.531 -24.938 1 83.12 101 ALA A O 1
ATOM 781 N N . VAL A 1 102 ? -6 -27.531 -26.891 1 90.62 102 VAL A N 1
ATOM 782 C CA . VAL A 1 102 ? -6.895 -26.688 -27.672 1 90.62 102 VAL A CA 1
ATOM 783 C C . VAL A 1 102 ? -8.289 -26.703 -27.047 1 90.62 102 VAL A C 1
ATOM 785 O O . VAL A 1 102 ? -8.961 -25.672 -26.984 1 90.62 102 VAL A O 1
ATOM 788 N N . ASP A 1 103 ? -8.711 -27.875 -26.594 1 88 103 ASP A N 1
ATOM 789 C CA . ASP A 1 103 ? -10.039 -27.984 -26 1 88 103 ASP A CA 1
ATOM 790 C C . ASP A 1 103 ? -10.164 -27.156 -24.734 1 88 103 ASP A C 1
ATOM 792 O O . ASP A 1 103 ? -11.211 -26.562 -24.469 1 88 103 ASP A O 1
ATOM 796 N N . ALA A 1 104 ? -9.125 -27.172 -23.953 1 87.06 104 ALA A N 1
ATOM 797 C CA . ALA A 1 104 ? -9.109 -26.375 -22.734 1 87.06 104 ALA A CA 1
ATOM 798 C C . ALA A 1 104 ? -9.125 -24.891 -23.047 1 87.06 104 ALA A C 1
ATOM 800 O O . ALA A 1 104 ? -9.789 -24.109 -22.359 1 87.06 104 ALA A O 1
ATOM 801 N N . VAL A 1 105 ? -8.406 -24.484 -24.078 1 93.31 105 VAL A N 1
ATOM 802 C CA . VAL A 1 105 ? -8.398 -23.094 -24.516 1 93.31 105 VAL A CA 1
ATOM 803 C C . VAL A 1 105 ? -9.789 -22.688 -24.984 1 93.31 105 VAL A C 1
ATOM 805 O O . VAL A 1 105 ? -10.289 -21.625 -24.641 1 93.31 105 VAL A O 1
ATOM 808 N N . ARG A 1 106 ? -10.406 -23.578 -25.781 1 94.81 106 ARG A N 1
ATOM 809 C CA . ARG A 1 106 ? -11.766 -23.328 -26.25 1 94.81 106 ARG A CA 1
ATOM 810 C C . ARG A 1 106 ? -12.727 -23.125 -25.094 1 94.81 106 ARG A C 1
ATOM 812 O O . ARG A 1 106 ? -13.531 -22.188 -25.109 1 94.81 106 ARG A O 1
ATOM 819 N N . TYR A 1 107 ? -12.617 -23.984 -24.141 1 93.12 107 TYR A N 1
ATOM 820 C CA . TYR A 1 107 ? -13.469 -23.859 -22.969 1 93.12 107 TYR A CA 1
ATOM 821 C C . TYR A 1 107 ? -13.328 -22.484 -22.328 1 93.12 107 TYR A C 1
ATOM 823 O O . TYR A 1 107 ? -14.328 -21.844 -22.016 1 93.12 107 TYR A O 1
ATOM 831 N N . ILE A 1 108 ? -12.117 -22.031 -22.094 1 94.94 108 ILE A N 1
ATOM 832 C CA . ILE A 1 108 ? -11.859 -20.766 -21.422 1 94.94 108 ILE A CA 1
ATOM 833 C C . ILE A 1 108 ? -12.445 -19.625 -22.234 1 94.94 108 ILE A C 1
ATOM 835 O O . ILE A 1 108 ? -13.125 -18.75 -21.688 1 94.94 108 ILE A O 1
ATOM 839 N N . LEU A 1 109 ? -12.242 -19.625 -23.547 1 97.62 109 LEU A N 1
ATOM 840 C CA . LEU A 1 109 ? -12.758 -18.562 -24.406 1 97.62 109 LEU A CA 1
ATOM 841 C C . LEU A 1 109 ? -14.281 -18.5 -24.344 1 97.62 109 LEU A C 1
ATOM 843 O O . LEU A 1 109 ? -14.852 -17.422 -24.172 1 97.62 109 LEU A O 1
ATOM 847 N N . GLU A 1 110 ? -14.906 -19.641 -24.406 1 97.5 110 GLU A N 1
ATOM 848 C CA . GLU A 1 110 ? -16.359 -19.703 -24.391 1 97.5 110 GLU A CA 1
ATOM 849 C C . GLU A 1 110 ? -16.922 -19.344 -23.016 1 97.5 110 GLU A C 1
ATOM 851 O O . GLU A 1 110 ? -17.875 -18.578 -22.906 1 97.5 110 GLU A O 1
ATOM 856 N N . HIS A 1 111 ? -16.281 -19.938 -21.984 1 96.94 111 HIS A N 1
ATOM 857 C CA . HIS A 1 111 ? -16.75 -19.703 -20.625 1 96.94 111 HIS A CA 1
ATOM 858 C C . HIS A 1 111 ? -16.609 -18.234 -20.234 1 96.94 111 HIS A C 1
ATOM 860 O O . HIS A 1 111 ? -17.516 -17.656 -19.625 1 96.94 111 HIS A O 1
ATOM 866 N N . ALA A 1 112 ? -15.508 -17.609 -20.625 1 97.81 112 ALA A N 1
ATOM 867 C CA . ALA A 1 112 ? -15.25 -16.203 -20.328 1 97.81 112 ALA A CA 1
ATOM 868 C C . ALA A 1 112 ? -16.094 -15.289 -21.203 1 97.81 112 ALA A C 1
ATOM 870 O O . ALA A 1 112 ? -16.312 -14.117 -20.875 1 97.81 112 ALA A O 1
ATOM 871 N N . GLY A 1 113 ? -16.531 -15.781 -22.297 1 97.69 113 GLY A N 1
ATOM 872 C CA . GLY A 1 113 ? -17.203 -14.953 -23.281 1 97.69 113 GLY A CA 1
ATOM 873 C C . GLY A 1 113 ? -16.281 -13.984 -23.984 1 97.69 113 GLY A C 1
ATOM 874 O O . GLY A 1 113 ? -16.641 -12.836 -24.25 1 97.69 113 GLY A O 1
ATOM 875 N N . ALA A 1 114 ? -15.062 -14.391 -24.25 1 97.75 114 ALA A N 1
ATOM 876 C CA . ALA A 1 114 ? -14.078 -13.539 -24.906 1 97.75 114 ALA A CA 1
ATOM 877 C C . ALA A 1 114 ? -14.266 -13.57 -26.422 1 97.75 114 ALA A C 1
ATOM 879 O O . ALA A 1 114 ? -14.336 -14.641 -27.031 1 97.75 114 ALA A O 1
ATOM 880 N N . THR A 1 115 ? -14.328 -12.391 -26.984 1 96.56 115 THR A N 1
ATOM 881 C CA . THR A 1 115 ? -14.523 -12.305 -28.422 1 96.56 115 THR A CA 1
ATOM 882 C C . THR A 1 115 ? -13.234 -11.875 -29.125 1 96.56 115 THR A C 1
ATOM 884 O O . THR A 1 115 ? -13.133 -11.953 -30.344 1 96.56 115 THR A O 1
ATOM 887 N N . HIS A 1 116 ? -12.266 -11.367 -28.406 1 97.81 116 HIS A N 1
ATOM 888 C CA . HIS A 1 116 ? -10.953 -10.953 -28.906 1 97.81 116 HIS A CA 1
ATOM 889 C C . HIS A 1 116 ? -9.844 -11.758 -28.234 1 97.81 116 HIS A C 1
ATOM 891 O O . HIS A 1 116 ? -9.969 -12.148 -27.078 1 97.81 116 HIS A O 1
ATOM 897 N N . VAL A 1 117 ? -8.797 -12.016 -29 1 98.25 117 VAL A N 1
ATOM 898 C CA . VAL A 1 117 ? -7.633 -12.68 -28.422 1 98.25 117 VAL A CA 1
ATOM 899 C C . VAL A 1 117 ? -6.352 -12.023 -28.922 1 98.25 117 VAL A C 1
ATOM 901 O O . VAL A 1 117 ? -6.238 -11.695 -30.109 1 98.25 117 VAL A O 1
ATOM 904 N N . VAL A 1 118 ? -5.473 -11.625 -28.062 1 98.62 118 VAL A N 1
ATOM 905 C CA . VAL A 1 118 ? -4.086 -11.305 -28.391 1 98.62 118 VAL A CA 1
ATOM 906 C C . VAL A 1 118 ? -3.23 -12.562 -28.312 1 98.62 118 VAL A C 1
ATOM 908 O O . VAL A 1 118 ? -3.207 -13.242 -27.281 1 98.62 118 VAL A O 1
ATOM 911 N N . ILE A 1 119 ? -2.547 -12.898 -29.375 1 97.94 119 ILE A N 1
ATOM 912 C CA . ILE A 1 119 ? -1.907 -14.203 -29.438 1 97.94 119 ILE A CA 1
ATOM 913 C C . ILE A 1 119 ? -0.559 -14.086 -30.141 1 97.94 119 ILE A C 1
ATOM 915 O O . ILE A 1 119 ? -0.416 -13.312 -31.094 1 97.94 119 ILE A O 1
ATOM 919 N N . ASP A 1 120 ? 0.426 -14.836 -29.672 1 96.12 120 ASP A N 1
ATOM 920 C CA . ASP A 1 120 ? 1.724 -14.883 -30.328 1 96.12 120 ASP A CA 1
ATOM 921 C C . ASP A 1 120 ? 1.635 -15.648 -31.656 1 96.12 120 ASP A C 1
ATOM 923 O O . ASP A 1 120 ? 0.873 -16.609 -31.766 1 96.12 120 ASP A O 1
ATOM 927 N N . THR A 1 121 ? 2.498 -15.281 -32.531 1 94.44 121 THR A N 1
ATOM 928 C CA . THR A 1 121 ? 2.535 -15.891 -33.875 1 94.44 121 THR A CA 1
ATOM 929 C C . THR A 1 121 ? 2.793 -17.391 -33.75 1 94.44 121 THR A C 1
ATOM 931 O O . THR A 1 121 ? 2.219 -18.172 -34.531 1 94.44 121 THR A O 1
ATOM 934 N N . GLU A 1 122 ? 3.617 -17.812 -32.844 1 91.38 122 GLU A N 1
ATOM 935 C CA . GLU A 1 122 ? 3.998 -19.219 -32.719 1 91.38 122 GLU A CA 1
ATOM 936 C C . GLU A 1 122 ? 2.807 -20.078 -32.312 1 91.38 122 GLU A C 1
ATOM 938 O O . GLU A 1 122 ? 2.703 -21.25 -32.719 1 91.38 122 GLU A O 1
ATOM 943 N N . PHE A 1 123 ? 1.919 -19.562 -31.516 1 91.25 123 PHE A N 1
ATOM 944 C CA . PHE A 1 123 ? 0.747 -20.312 -31.094 1 91.25 123 PHE A CA 1
ATOM 945 C C . PHE A 1 123 ? -0.331 -20.297 -32.156 1 91.25 123 PHE A C 1
ATOM 947 O O . PHE A 1 123 ? -1.014 -21.297 -32.406 1 91.25 123 PHE A O 1
ATOM 954 N N . LEU A 1 124 ? -0.46 -19.172 -32.812 1 93.12 124 LEU A N 1
ATOM 955 C CA . LEU A 1 124 ? -1.422 -19.062 -33.875 1 93.12 124 LEU A CA 1
ATOM 956 C C . LEU A 1 124 ? -1.075 -20.016 -35.031 1 93.12 124 LEU A C 1
ATOM 958 O O . LEU A 1 124 ? -1.957 -20.438 -35.781 1 93.12 124 LEU A O 1
ATOM 962 N N . ALA A 1 125 ? 0.165 -20.359 -35.188 1 92 125 ALA A N 1
ATOM 963 C CA . ALA A 1 125 ? 0.645 -21.219 -36.281 1 92 125 ALA A CA 1
ATOM 964 C C . ALA A 1 125 ? 0.179 -22.656 -36.094 1 92 125 ALA A C 1
ATOM 966 O O . ALA A 1 125 ? 0.237 -23.469 -37.031 1 92 125 ALA A O 1
ATOM 967 N N . LYS A 1 126 ? -0.267 -23 -34.906 1 91.56 126 LYS A N 1
ATOM 968 C CA . LYS A 1 126 ? -0.817 -24.344 -34.688 1 91.56 126 LYS A CA 1
ATOM 969 C C . LYS A 1 126 ? -2.17 -24.5 -35.375 1 91.56 126 LYS A C 1
ATOM 971 O O . LYS A 1 126 ? -3.143 -23.844 -35 1 91.56 126 LYS A O 1
ATOM 976 N N . PRO A 1 127 ? -2.242 -25.391 -36.281 1 93.75 127 PRO A N 1
ATOM 977 C CA . PRO A 1 127 ? -3.432 -25.469 -37.125 1 93.75 127 PRO A CA 1
ATOM 978 C C . PRO A 1 127 ? -4.711 -25.703 -36.344 1 93.75 127 PRO A C 1
ATOM 980 O O . PRO A 1 127 ? -5.746 -25.094 -36.625 1 93.75 127 PRO A O 1
ATOM 983 N N . GLU A 1 128 ? -4.617 -26.578 -35.375 1 92.81 128 GLU A N 1
ATOM 984 C CA . GLU A 1 128 ? -5.812 -26.891 -34.594 1 92.81 128 GLU A CA 1
ATOM 985 C C . GLU A 1 128 ? -6.305 -25.688 -33.812 1 92.81 128 GLU A C 1
ATOM 987 O O . GLU A 1 128 ? -7.512 -25.453 -33.719 1 92.81 128 GLU A O 1
ATOM 992 N N . LEU A 1 129 ? -5.391 -24.969 -33.281 1 93.94 129 LEU A N 1
ATOM 993 C CA . LEU A 1 129 ? -5.742 -23.766 -32.531 1 93.94 129 LEU A CA 1
ATOM 994 C C . LEU A 1 129 ? -6.332 -22.703 -33.438 1 93.94 129 LEU A C 1
ATOM 996 O O . LEU A 1 129 ? -7.34 -22.078 -33.094 1 93.94 129 LEU A O 1
ATOM 1000 N N . ARG A 1 130 ? -5.734 -22.484 -34.562 1 95.25 130 ARG A N 1
ATOM 1001 C CA . ARG A 1 130 ? -6.23 -21.516 -35.531 1 95.25 130 ARG A CA 1
ATOM 1002 C C . ARG A 1 130 ? -7.641 -21.875 -36 1 95.25 130 ARG A C 1
ATOM 1004 O O . ARG A 1 130 ? -8.523 -21 -36.062 1 95.25 130 ARG A O 1
ATOM 1011 N N . ALA A 1 131 ? -7.812 -23.109 -36.281 1 96.06 131 ALA A N 1
ATOM 1012 C CA . ALA A 1 131 ? -9.125 -23.578 -36.719 1 96.06 131 ALA A CA 1
ATOM 1013 C C . ALA A 1 131 ? -10.18 -23.344 -35.656 1 96.06 131 ALA A C 1
ATOM 1015 O O . ALA A 1 131 ? -11.312 -22.953 -35.969 1 96.06 131 ALA A O 1
ATOM 1016 N N . MET A 1 132 ? -9.82 -23.656 -34.438 1 96.5 132 MET A N 1
ATOM 1017 C CA . MET A 1 132 ? -10.734 -23.453 -33.344 1 96.5 132 MET A CA 1
ATOM 1018 C C . MET A 1 132 ? -11.094 -21.984 -33.188 1 96.5 132 MET A C 1
ATOM 1020 O O . MET A 1 132 ? -12.266 -21.641 -33 1 96.5 132 MET A O 1
ATOM 1024 N N . LEU A 1 133 ? -10.172 -21.047 -33.281 1 97 133 LEU A N 1
ATOM 1025 C CA . LEU A 1 133 ? -10.414 -19.609 -33.188 1 97 133 LEU A CA 1
ATOM 1026 C C . LEU A 1 133 ? -11.312 -19.125 -34.312 1 97 133 LEU A C 1
ATOM 1028 O O . LEU A 1 133 ? -12.211 -18.312 -34.094 1 97 133 LEU A O 1
ATOM 1032 N N . ASP A 1 134 ? -11.07 -19.625 -35.531 1 95.94 134 ASP A N 1
ATOM 1033 C CA . ASP A 1 134 ? -11.898 -19.281 -36.656 1 95.94 134 ASP A CA 1
ATOM 1034 C C . ASP A 1 134 ? -13.336 -19.734 -36.469 1 95.94 134 ASP A C 1
ATOM 1036 O O . ASP A 1 134 ? -14.273 -19 -36.781 1 95.94 134 ASP A O 1
ATOM 1040 N N . ALA A 1 135 ? -13.43 -20.906 -36 1 96.81 135 ALA A N 1
ATOM 1041 C CA . ALA A 1 135 ? -14.75 -21.484 -35.781 1 96.81 135 ALA A CA 1
ATOM 1042 C C . ALA A 1 135 ? -15.547 -20.656 -34.781 1 96.81 135 ALA A C 1
ATOM 1044 O O . ALA A 1 135 ? -16.766 -20.531 -34.875 1 96.81 135 ALA A O 1
ATOM 1045 N N . LEU A 1 136 ? -14.898 -20.078 -33.781 1 96.81 136 LEU A N 1
ATOM 1046 C CA . LEU A 1 136 ? -15.547 -19.281 -32.75 1 96.81 136 LEU A CA 1
ATOM 1047 C C . LEU A 1 136 ? -15.82 -17.875 -33.25 1 96.81 136 LEU A C 1
ATOM 1049 O O . LEU A 1 136 ? -16.547 -17.109 -32.625 1 96.81 136 LEU A O 1
ATOM 1053 N N . GLY A 1 137 ? -15.242 -17.516 -34.375 1 96.25 137 GLY A N 1
ATOM 1054 C CA . GLY A 1 137 ? -15.375 -16.156 -34.875 1 96.25 137 GLY A CA 1
ATOM 1055 C C . GLY A 1 137 ? -14.602 -15.133 -34.062 1 96.25 137 GLY A C 1
ATOM 1056 O O . GLY A 1 137 ? -14.992 -13.969 -33.969 1 96.25 137 GLY A O 1
ATOM 1057 N N . THR A 1 138 ? -13.547 -15.586 -33.375 1 96.25 138 THR A N 1
ATOM 1058 C CA . THR A 1 138 ? -12.734 -14.742 -32.5 1 96.25 138 THR A CA 1
ATOM 1059 C C . THR A 1 138 ? -11.93 -13.742 -33.312 1 96.25 138 THR A C 1
ATOM 1061 O O . THR A 1 138 ? -11.312 -14.102 -34.312 1 96.25 138 THR A O 1
ATOM 1064 N N . ARG A 1 139 ? -11.969 -12.43 -32.938 1 96.81 139 ARG A N 1
ATOM 1065 C CA . ARG A 1 139 ? -11.07 -11.438 -33.531 1 96.81 139 ARG A CA 1
ATOM 1066 C C . ARG A 1 139 ? -9.641 -11.625 -33.031 1 96.81 139 ARG A C 1
ATOM 1068 O O . ARG A 1 139 ? -9.406 -11.648 -31.812 1 96.81 139 ARG A O 1
ATOM 1075 N N . ILE A 1 140 ? -8.734 -11.711 -34 1 97.5 140 ILE A N 1
ATOM 1076 C CA . ILE A 1 140 ? -7.383 -12.141 -33.625 1 97.5 140 ILE A CA 1
ATOM 1077 C C . ILE A 1 140 ? -6.41 -10.977 -33.812 1 97.5 140 ILE A C 1
ATOM 1079 O O . ILE A 1 140 ? -6.305 -10.406 -34.906 1 97.5 140 ILE A O 1
ATOM 1083 N N . ILE A 1 141 ? -5.742 -10.57 -32.75 1 97.69 141 ILE A N 1
ATOM 1084 C CA . ILE A 1 141 ? -4.617 -9.641 -32.75 1 97.69 141 ILE A CA 1
ATOM 1085 C C . ILE A 1 141 ? -3.316 -10.406 -32.531 1 97.69 141 ILE A C 1
ATOM 1087 O O . ILE A 1 141 ? -3.137 -11.031 -31.469 1 97.69 141 ILE A O 1
ATOM 1091 N N . VAL A 1 142 ? -2.371 -10.344 -33.438 1 97.31 142 VAL A N 1
ATOM 1092 C CA . VAL A 1 142 ? -1.219 -11.234 -33.406 1 97.31 142 VAL A CA 1
ATOM 1093 C C . VAL A 1 142 ? 0.037 -10.445 -33.031 1 97.31 142 VAL A C 1
ATOM 1095 O O . VAL A 1 142 ? 0.312 -9.398 -33.625 1 97.31 142 VAL A O 1
ATOM 1098 N N . CYS A 1 143 ? 0.732 -10.898 -32.031 1 96.38 143 CYS A N 1
ATOM 1099 C CA . CYS A 1 143 ? 2.043 -10.352 -31.703 1 96.38 143 CYS A CA 1
ATOM 1100 C C . CYS A 1 143 ? 3.105 -10.852 -32.688 1 96.38 143 CYS A C 1
ATOM 1102 O O . CYS A 1 143 ? 3.314 -12.062 -32.812 1 96.38 143 CYS A O 1
ATOM 1104 N N . VAL A 1 144 ? 3.742 -9.992 -33.344 1 92.75 144 VAL A N 1
ATOM 1105 C CA . VAL A 1 144 ? 4.805 -10.289 -34.312 1 92.75 144 VAL A CA 1
ATOM 1106 C C . VAL A 1 144 ? 6.023 -9.422 -34 1 92.75 144 VAL A C 1
ATOM 1108 O O . VAL A 1 144 ? 5.898 -8.344 -33.406 1 92.75 144 VAL A O 1
ATOM 1111 N N . PRO A 1 145 ? 7.223 -9.945 -34.312 1 85.69 145 PRO A N 1
ATOM 1112 C CA . PRO A 1 145 ? 8.391 -9.07 -34.188 1 85.69 145 PRO A CA 1
ATOM 1113 C C . PRO A 1 145 ? 8.227 -7.75 -34.938 1 85.69 145 PRO A C 1
ATOM 1115 O O . PRO A 1 145 ? 7.441 -7.664 -35.875 1 85.69 145 PRO A O 1
ATOM 1118 N N . GLU A 1 146 ? 8.938 -6.773 -34.438 1 81.25 146 GLU A N 1
ATOM 1119 C CA . GLU A 1 146 ? 8.875 -5.453 -35.062 1 81.25 146 GLU A CA 1
ATOM 1120 C C . GLU A 1 146 ? 9.18 -5.539 -36.562 1 81.25 146 GLU A C 1
ATOM 1122 O O . GLU A 1 146 ? 10.117 -6.227 -36.969 1 81.25 146 GLU A O 1
ATOM 1127 N N . GLY A 1 147 ? 8.445 -4.926 -37.406 1 74.62 147 GLY A N 1
ATOM 1128 C CA . GLY A 1 147 ? 8.656 -4.867 -38.844 1 74.62 147 GLY A CA 1
ATOM 1129 C C . GLY A 1 147 ? 7.984 -6 -39.594 1 74.62 147 GLY A C 1
ATOM 1130 O O . GLY A 1 147 ? 7.949 -6 -40.812 1 74.62 147 GLY A O 1
ATOM 1131 N N . GLN A 1 148 ? 7.461 -6.965 -38.875 1 81.81 148 GLN A N 1
ATOM 1132 C CA . GLN A 1 148 ? 6.812 -8.094 -39.531 1 81.81 148 GLN A CA 1
ATOM 1133 C C . GLN A 1 148 ? 5.309 -7.879 -39.625 1 81.81 148 GLN A C 1
ATOM 1135 O O . GLN A 1 148 ? 4.695 -7.281 -38.75 1 81.81 148 GLN A O 1
ATOM 1140 N N . ALA A 1 149 ? 4.781 -8.281 -40.688 1 79.88 149 ALA A N 1
ATOM 1141 C CA . ALA A 1 149 ? 3.344 -8.172 -40.938 1 79.88 149 ALA A CA 1
ATOM 1142 C C . ALA A 1 149 ? 2.588 -9.312 -40.25 1 79.88 149 ALA A C 1
ATOM 1144 O O . ALA A 1 149 ? 3.189 -10.312 -39.875 1 79.88 149 ALA A O 1
ATOM 1145 N N . SER A 1 150 ? 1.248 -9.094 -40.062 1 82.38 150 SER A N 1
ATOM 1146 C CA . SER A 1 150 ? 0.396 -10.117 -39.469 1 82.38 150 SER A CA 1
ATOM 1147 C C . SER A 1 150 ? 0.313 -11.359 -40.344 1 82.38 150 SER A C 1
ATOM 1149 O O . SER A 1 150 ? 0.256 -11.242 -41.562 1 82.38 150 SER A O 1
ATOM 1151 N N . PRO A 1 151 ? 0.367 -12.523 -39.594 1 77.19 151 PRO A N 1
ATOM 1152 C CA . PRO A 1 151 ? 0.254 -13.75 -40.375 1 77.19 151 PRO A CA 1
ATOM 1153 C C . PRO A 1 151 ? -1.186 -14.062 -40.781 1 77.19 151 PRO A C 1
ATOM 1155 O O . PRO A 1 151 ? -2.047 -14.242 -39.906 1 77.19 151 PRO A O 1
ATOM 1158 N N . GLY A 1 152 ? -1.542 -14.047 -41.938 1 73.88 152 GLY A N 1
ATOM 1159 C CA . GLY A 1 152 ? -2.797 -14.594 -42.438 1 73.88 152 GLY A CA 1
ATOM 1160 C C . GLY A 1 152 ? -3.838 -13.539 -42.75 1 73.88 152 GLY A C 1
ATOM 1161 O O . GLY A 1 152 ? -3.703 -12.391 -42.312 1 73.88 152 GLY A O 1
ATOM 1162 N N . ARG A 1 153 ? -4.902 -13.992 -43.312 1 75 153 ARG A N 1
ATOM 1163 C CA . ARG A 1 153 ? -6.035 -13.148 -43.688 1 75 153 ARG A CA 1
ATOM 1164 C C . ARG A 1 153 ? -6.957 -12.922 -42.5 1 75 153 ARG A C 1
ATOM 1166 O O . ARG A 1 153 ? -7.023 -13.758 -41.594 1 75 153 ARG A O 1
ATOM 1173 N N . ASP A 1 154 ? -7.426 -11.703 -41.969 1 89.19 154 ASP A N 1
ATOM 1174 C CA . ASP A 1 154 ? -8.438 -11.352 -40.969 1 89.19 154 ASP A CA 1
ATOM 1175 C C . ASP A 1 154 ? -7.816 -11.188 -39.594 1 89.19 154 ASP A C 1
ATOM 1177 O O . ASP A 1 154 ? -8.438 -11.523 -38.562 1 89.19 154 ASP A O 1
ATOM 1181 N N . THR A 1 155 ? -6.484 -11.242 -39.531 1 94 155 THR A N 1
ATOM 1182 C CA . THR A 1 155 ? -5.781 -10.93 -38.312 1 94 155 THR A CA 1
ATOM 1183 C C . THR A 1 155 ? -5.199 -9.523 -38.344 1 94 155 THR A C 1
ATOM 1185 O O . THR A 1 155 ? -5.051 -8.938 -39.438 1 94 155 THR A O 1
ATOM 1188 N N . THR A 1 156 ? -4.984 -8.969 -37.219 1 94.88 156 THR A N 1
ATOM 1189 C CA . THR A 1 156 ? -4.336 -7.668 -37.094 1 94.88 156 THR A CA 1
ATOM 1190 C C . THR A 1 156 ? -3.029 -7.793 -36.312 1 94.88 156 THR A C 1
ATOM 1192 O O . THR A 1 156 ? -3.004 -8.367 -35.219 1 94.88 156 THR A O 1
ATOM 1195 N N . ALA A 1 157 ? -1.921 -7.285 -36.906 1 96 157 ALA A N 1
ATOM 1196 C CA . ALA A 1 157 ? -0.673 -7.25 -36.156 1 96 157 ALA A CA 1
ATOM 1197 C C . ALA A 1 157 ? -0.786 -6.312 -34.969 1 96 157 ALA A C 1
ATOM 1199 O O . ALA A 1 157 ? -1.25 -5.176 -35.094 1 96 157 ALA A O 1
ATOM 1200 N N . PHE A 1 158 ? -0.336 -6.781 -33.812 1 97.5 158 PHE A N 1
ATOM 1201 C CA . PHE A 1 158 ? -0.443 -6.004 -32.594 1 97.5 158 PHE A CA 1
ATOM 1202 C C . PHE A 1 158 ? 0.144 -4.609 -32.781 1 97.5 158 PHE A C 1
ATOM 1204 O O . PHE A 1 158 ? -0.465 -3.613 -32.375 1 97.5 158 PHE A O 1
ATOM 1211 N N . LEU A 1 159 ? 1.326 -4.5 -33.406 1 95.94 159 LEU A N 1
ATOM 1212 C CA . LEU A 1 159 ? 2.02 -3.227 -33.531 1 95.94 159 LEU A CA 1
ATOM 1213 C C . LEU A 1 159 ? 1.238 -2.285 -34.469 1 95.94 159 LEU A C 1
ATOM 1215 O O . LEU A 1 159 ? 1.341 -1.063 -34.312 1 95.94 159 LEU A O 1
ATOM 1219 N N . ASP A 1 160 ? 0.428 -2.826 -35.375 1 94.94 160 ASP A N 1
ATOM 1220 C CA . ASP A 1 160 ? -0.399 -2.004 -36.25 1 94.94 160 ASP A CA 1
ATOM 1221 C C . ASP A 1 160 ? -1.547 -1.358 -35.469 1 94.94 160 ASP A C 1
ATOM 1223 O O . ASP A 1 160 ? -2.064 -0.315 -35.875 1 94.94 160 ASP A O 1
ATOM 1227 N N . THR A 1 161 ? -1.966 -2.062 -34.406 1 96.5 161 THR A N 1
ATOM 1228 C CA . THR A 1 161 ? -3.045 -1.521 -33.594 1 96.5 161 THR A CA 1
ATOM 1229 C C . THR A 1 161 ? -2.609 -0.231 -32.906 1 96.5 161 THR A C 1
ATOM 1231 O O . THR A 1 161 ? -3.447 0.555 -32.469 1 96.5 161 THR A O 1
ATOM 1234 N N . LEU A 1 162 ? -1.327 0.021 -32.719 1 97 162 LEU A N 1
ATOM 1235 C CA . LEU A 1 162 ? -0.799 1.181 -32.031 1 97 162 LEU A CA 1
ATOM 1236 C C . LEU A 1 162 ? -0.73 2.396 -32.938 1 97 162 LEU A C 1
ATOM 1238 O O . LEU A 1 162 ? -0.637 3.531 -32.469 1 97 162 LEU A O 1
ATOM 1242 N N . LYS A 1 163 ? -0.761 2.137 -34.219 1 94.94 163 LYS A N 1
ATOM 1243 C CA . LYS A 1 163 ? -0.565 3.207 -35.188 1 94.94 163 LYS A CA 1
ATOM 1244 C C . LYS A 1 163 ? -1.758 4.16 -35.219 1 94.94 163 LYS A C 1
ATOM 1246 O O . LYS A 1 163 ? -2.906 3.725 -35.094 1 94.94 163 LYS A O 1
ATOM 1251 N N . ASP A 1 164 ? -1.508 5.426 -35.25 1 94.75 164 ASP A N 1
ATOM 1252 C CA . ASP A 1 164 ? -2.473 6.5 -35.469 1 94.75 164 ASP A CA 1
ATOM 1253 C C . ASP A 1 164 ? -3.443 6.594 -34.281 1 94.75 164 ASP A C 1
ATOM 1255 O O . ASP A 1 164 ? -4.617 6.926 -34.469 1 94.75 164 ASP A O 1
ATOM 1259 N N . GLN A 1 165 ? -3.025 6.113 -33.125 1 94.62 165 GLN A N 1
ATOM 1260 C CA . GLN A 1 165 ? -3.822 6.227 -31.906 1 94.62 165 GLN A CA 1
ATOM 1261 C C . GLN A 1 165 ? -3.307 7.352 -31.016 1 94.62 165 GLN A C 1
ATOM 1263 O O . GLN A 1 165 ? -2.156 7.781 -31.141 1 94.62 165 GLN A O 1
ATOM 1268 N N . HIS A 1 166 ? -4.188 7.828 -30.141 1 92.38 166 HIS A N 1
ATOM 1269 C CA . HIS A 1 166 ? -3.74 8.766 -29.109 1 92.38 166 HIS A CA 1
ATOM 1270 C C . HIS A 1 166 ? -2.727 8.109 -28.172 1 92.38 166 HIS A C 1
ATOM 1272 O O . HIS A 1 166 ? -2.803 6.906 -27.922 1 92.38 166 HIS A O 1
ATOM 1278 N N . ASP A 1 167 ? -1.841 8.898 -27.688 1 90.06 167 ASP A N 1
ATOM 1279 C CA . ASP A 1 167 ? -0.773 8.312 -26.875 1 90.06 167 ASP A CA 1
ATOM 1280 C C . ASP A 1 167 ? -0.949 8.648 -25.406 1 90.06 167 ASP A C 1
ATOM 1282 O O . ASP A 1 167 ? -0.066 8.375 -24.594 1 90.06 167 ASP A O 1
ATOM 1286 N N . THR A 1 168 ? -2.064 9.281 -25.047 1 92.88 168 THR A N 1
ATOM 1287 C CA . THR A 1 168 ? -2.412 9.547 -23.656 1 92.88 168 THR A CA 1
ATOM 1288 C C . THR A 1 168 ? -3.484 8.578 -23.172 1 92.88 168 THR A C 1
ATOM 1290 O O . THR A 1 168 ? -4.242 8.031 -23.969 1 92.88 168 THR A O 1
ATOM 1293 N N . PRO A 1 169 ? -3.502 8.336 -21.844 1 93.69 169 PRO A N 1
ATOM 1294 C CA . PRO A 1 169 ? -4.523 7.414 -21.344 1 93.69 169 PRO A CA 1
ATOM 1295 C C . PRO A 1 169 ? -5.941 7.844 -21.719 1 93.69 169 PRO A C 1
ATOM 1297 O O . PRO A 1 169 ? -6.254 9.039 -21.688 1 93.69 169 PRO A O 1
ATOM 1300 N N . PRO A 1 170 ? -6.777 6.875 -22.062 1 94.69 170 PRO A N 1
ATOM 1301 C CA . PRO A 1 170 ? -8.164 7.227 -22.375 1 94.69 170 PRO A CA 1
ATOM 1302 C C . PRO A 1 170 ? -8.961 7.637 -21.141 1 94.69 170 PRO A C 1
ATOM 1304 O O . PRO A 1 170 ? -8.625 7.227 -20.016 1 94.69 170 PRO A O 1
ATOM 1307 N N . GLU A 1 171 ? -9.93 8.43 -21.375 1 89 171 GLU A N 1
ATOM 1308 C CA . GLU A 1 171 ? -10.859 8.797 -20.312 1 89 171 GLU A CA 1
ATOM 1309 C C . GLU A 1 171 ? -11.984 7.781 -20.188 1 89 171 GLU A C 1
ATOM 1311 O O . GLU A 1 171 ? -13.016 7.902 -20.844 1 89 171 GLU A O 1
ATOM 1316 N N . VAL A 1 172 ? -11.758 6.844 -19.406 1 91.75 172 VAL A N 1
ATOM 1317 C CA . VAL A 1 172 ? -12.727 5.781 -19.172 1 91.75 172 VAL A CA 1
ATOM 1318 C C . VAL A 1 172 ? -13.102 5.727 -17.703 1 91.75 172 VAL A C 1
ATOM 1320 O O . VAL A 1 172 ? -12.242 5.895 -16.828 1 91.75 172 VAL A O 1
ATOM 1323 N N . ASP A 1 173 ? -14.414 5.582 -17.453 1 91.12 173 ASP A N 1
ATOM 1324 C CA . ASP A 1 173 ? -14.859 5.402 -16.078 1 91.12 173 ASP A CA 1
ATOM 1325 C C . ASP A 1 173 ? -14.547 3.99 -15.586 1 91.12 173 ASP A C 1
ATOM 1327 O O . ASP A 1 173 ? -15.125 3.016 -16.078 1 91.12 173 ASP A O 1
ATOM 1331 N N . ILE A 1 174 ? -13.641 3.918 -14.742 1 95.12 174 ILE A N 1
ATOM 1332 C CA . ILE A 1 174 ? -13.242 2.648 -14.148 1 95.12 174 ILE A CA 1
ATOM 1333 C C . ILE A 1 174 ? -13.508 2.68 -12.641 1 95.12 174 ILE A C 1
ATOM 1335 O O . ILE A 1 174 ? -12.969 3.527 -11.93 1 95.12 174 ILE A O 1
ATOM 1339 N N . GLU A 1 175 ? -14.375 1.8 -12.172 1 95.56 175 GLU A N 1
ATOM 1340 C CA . GLU A 1 175 ? -14.578 1.642 -10.734 1 95.56 175 GLU A CA 1
ATOM 1341 C C . GLU A 1 175 ? -13.5 0.768 -10.117 1 95.56 175 GLU A C 1
ATOM 1343 O O . GLU A 1 175 ? -13.109 -0.251 -10.688 1 95.56 175 GLU A O 1
ATOM 1348 N N . SER A 1 176 ? -13.117 1.109 -8.922 1 97.31 176 SER A N 1
ATOM 1349 C CA . SER A 1 176 ? -12.047 0.385 -8.242 1 97.31 176 SER A CA 1
ATOM 1350 C C . SER A 1 176 ? -12.406 -1.087 -8.062 1 97.31 176 SER A C 1
ATOM 1352 O O . SER A 1 176 ? -11.539 -1.957 -8.156 1 97.31 176 SER A O 1
ATOM 1354 N N . GLY A 1 177 ? -13.688 -1.339 -7.773 1 96.62 177 GLY A N 1
ATOM 1355 C CA . GLY A 1 177 ? -14.133 -2.682 -7.441 1 96.62 177 GLY A CA 1
ATOM 1356 C C . GLY A 1 177 ? -14.594 -3.473 -8.656 1 96.62 177 GLY A C 1
ATOM 1357 O O . GLY A 1 177 ? -15.039 -4.613 -8.523 1 96.62 177 GLY A O 1
ATOM 1358 N N . GLN A 1 178 ? -14.492 -2.938 -9.859 1 97 178 GLN A N 1
ATOM 1359 C CA . GLN A 1 178 ? -14.969 -3.668 -11.023 1 97 178 GLN A CA 1
ATOM 1360 C C . GLN A 1 178 ? -13.969 -4.734 -11.453 1 97 178 GLN A C 1
ATOM 1362 O O . GLN A 1 178 ? -12.781 -4.656 -11.117 1 97 178 GLN A O 1
ATOM 1367 N N . LEU A 1 179 ? -14.422 -5.738 -12.188 1 98.44 179 LEU A N 1
ATOM 1368 C CA . LEU A 1 179 ? -13.625 -6.859 -12.672 1 98.44 179 LEU A CA 1
ATOM 1369 C C . LEU A 1 179 ? -12.484 -6.371 -13.562 1 98.44 179 LEU A C 1
ATOM 1371 O O . LEU A 1 179 ? -12.719 -5.613 -14.508 1 98.44 179 LEU A O 1
ATOM 1375 N N . ALA A 1 180 ? -11.227 -6.738 -13.258 1 98.62 180 ALA A N 1
ATOM 1376 C CA . ALA A 1 180 ? -10.062 -6.32 -14.023 1 98.62 180 ALA A CA 1
ATOM 1377 C C . ALA A 1 180 ? -9.414 -7.512 -14.727 1 98.62 180 ALA A C 1
ATOM 1379 O O . ALA A 1 180 ? -8.781 -7.355 -15.773 1 98.62 180 ALA A O 1
ATOM 1380 N N . GLN A 1 181 ? -9.508 -8.664 -14.148 1 98.62 181 GLN A N 1
ATOM 1381 C CA . GLN A 1 181 ? -8.914 -9.844 -14.758 1 98.62 181 GLN A CA 1
ATOM 1382 C C . GLN A 1 181 ? -9.656 -11.109 -14.352 1 98.62 181 GLN A C 1
ATOM 1384 O O . GLN A 1 181 ? -10.266 -11.164 -13.281 1 98.62 181 GLN A O 1
ATOM 1389 N N . LEU A 1 182 ? -9.703 -12.055 -15.172 1 98.31 182 LEU A N 1
ATOM 1390 C CA . LEU A 1 182 ? -10.273 -13.391 -15.031 1 98.31 182 LEU A CA 1
ATOM 1391 C C . LEU A 1 182 ? -9.227 -14.469 -15.305 1 98.31 182 LEU A C 1
ATOM 1393 O O . LEU A 1 182 ? -8.891 -14.734 -16.453 1 98.31 182 LEU A O 1
ATOM 1397 N N . MET A 1 183 ? -8.711 -15.117 -14.211 1 97.06 183 MET A N 1
ATOM 1398 C CA . MET A 1 183 ? -7.605 -16.078 -14.32 1 97.06 183 MET A CA 1
ATOM 1399 C C . MET A 1 183 ? -8.086 -17.5 -14.055 1 97.06 183 MET A C 1
ATOM 1401 O O . MET A 1 183 ? -8.633 -17.781 -12.984 1 97.06 183 MET A O 1
ATOM 1405 N N . TYR A 1 184 ? -7.84 -18.344 -14.984 1 92 184 TYR A N 1
ATOM 1406 C CA . TYR A 1 184 ? -8.336 -19.719 -14.867 1 92 184 TYR A CA 1
ATOM 1407 C C . TYR A 1 184 ? -7.312 -20.594 -14.164 1 92 184 TYR A C 1
ATOM 1409 O O . TYR A 1 184 ? -6.113 -20.516 -14.445 1 92 184 TYR A O 1
ATOM 1417 N N . THR A 1 185 ? -7.762 -21.297 -13.18 1 86.19 185 THR A N 1
ATOM 1418 C CA . THR A 1 185 ? -6.934 -22.219 -12.414 1 86.19 185 THR A CA 1
ATOM 1419 C C . THR A 1 185 ? -7.426 -23.656 -12.586 1 86.19 185 THR A C 1
ATOM 1421 O O . THR A 1 185 ? -8.602 -23.891 -12.875 1 86.19 185 THR A O 1
ATOM 1424 N N . SER A 1 186 ? -6.43 -24.609 -12.523 1 70.81 186 SER A N 1
ATOM 1425 C CA . SER A 1 186 ? -6.777 -26.016 -12.711 1 70.81 186 SER A CA 1
ATOM 1426 C C . SER A 1 186 ? -7.492 -26.578 -11.492 1 70.81 186 SER A C 1
ATOM 1428 O O . SER A 1 186 ? -7.141 -26.25 -10.352 1 70.81 186 SER A O 1
ATOM 1430 N N . GLY A 1 187 ? -8.867 -26.781 -11.578 1 54.94 187 GLY A N 1
ATOM 1431 C CA . GLY A 1 187 ? -9.641 -27.312 -10.469 1 54.94 187 GLY A CA 1
ATOM 1432 C C . GLY A 1 187 ? -9.43 -28.797 -10.242 1 54.94 187 GLY A C 1
ATOM 1433 O O . GLY A 1 187 ? -8.883 -29.484 -11.109 1 54.94 187 GLY A O 1
ATOM 1434 N N . THR A 1 188 ? -9.562 -29.219 -9.031 1 44.78 188 THR A N 1
ATOM 1435 C CA . THR A 1 188 ? -9.484 -30.609 -8.617 1 44.78 188 THR A CA 1
ATOM 1436 C C . THR A 1 188 ? -10.484 -31.469 -9.406 1 44.78 188 THR A C 1
ATOM 1438 O O . THR A 1 188 ? -10.289 -32.688 -9.555 1 44.78 188 THR A O 1
ATOM 1441 N N . THR A 1 189 ? -11.539 -30.859 -9.688 1 45.19 189 THR A N 1
ATOM 1442 C CA . THR A 1 189 ? -12.609 -31.625 -10.32 1 45.19 189 THR A CA 1
ATOM 1443 C C . THR A 1 189 ? -12.43 -31.656 -11.836 1 45.19 189 THR A C 1
ATOM 1445 O O . THR A 1 189 ? -13.297 -32.125 -12.562 1 45.19 189 THR A O 1
ATOM 1448 N N . GLY A 1 190 ? -11.328 -31.125 -12.328 1 56.56 190 GLY A N 1
ATOM 1449 C CA . GLY A 1 190 ? -10.953 -31.25 -13.727 1 56.56 190 GLY A CA 1
ATOM 1450 C C . GLY A 1 190 ? -11.164 -29.969 -14.523 1 56.56 190 GLY A C 1
ATOM 1451 O O . GLY A 1 190 ? -10.32 -29.594 -15.336 1 56.56 190 GLY A O 1
ATOM 1452 N N . GLN A 1 191 ? -12.359 -29.297 -14.336 1 68.19 191 GLN A N 1
ATOM 1453 C CA . GLN A 1 191 ? -12.523 -28.125 -15.203 1 68.19 191 GLN A CA 1
ATOM 1454 C C . GLN A 1 191 ? -11.898 -26.875 -14.578 1 68.19 191 GLN A C 1
ATOM 1456 O O . GLN A 1 191 ? -11.922 -26.719 -13.352 1 68.19 191 GLN A O 1
ATOM 1461 N N . GLN A 1 192 ? -11.383 -26.078 -15.398 1 82.38 192 GLN A N 1
ATOM 1462 C CA . GLN A 1 192 ? -10.727 -24.844 -14.969 1 82.38 192 GLN A CA 1
ATOM 1463 C C . GLN A 1 192 ? -11.734 -23.875 -14.375 1 82.38 192 GLN A C 1
ATOM 1465 O O . GLN A 1 192 ? -12.859 -23.75 -14.859 1 82.38 192 GLN A O 1
ATOM 1470 N N . LYS A 1 193 ? -11.469 -23.266 -13.219 1 90.75 193 LYS A N 1
ATOM 1471 C CA . LYS A 1 193 ? -12.297 -22.219 -12.602 1 90.75 193 LYS A CA 1
ATOM 1472 C C . LYS A 1 193 ? -11.734 -20.828 -12.883 1 90.75 193 LYS A C 1
ATOM 1474 O O . LYS A 1 193 ? -10.523 -20.625 -12.82 1 90.75 193 LYS A O 1
ATOM 1479 N N . GLY A 1 194 ? -12.633 -19.938 -13.289 1 96.31 194 GLY A N 1
ATOM 1480 C CA . GLY A 1 194 ? -12.227 -18.562 -13.508 1 96.31 194 GLY A CA 1
ATOM 1481 C C . GLY A 1 194 ? -12.234 -17.719 -12.242 1 96.31 194 GLY A C 1
ATOM 1482 O O . GLY A 1 194 ? -13.305 -17.406 -11.711 1 96.31 194 GLY A O 1
ATOM 1483 N N . VAL A 1 195 ? -11.102 -17.359 -11.734 1 98.19 195 VAL A N 1
ATOM 1484 C CA . VAL A 1 195 ? -10.969 -16.516 -10.547 1 98.19 195 VAL A CA 1
ATOM 1485 C C . VAL A 1 195 ? -11.094 -15.047 -10.93 1 98.19 195 VAL A C 1
ATOM 1487 O O . VAL A 1 195 ? -10.336 -14.555 -11.773 1 98.19 195 VAL A O 1
ATOM 1490 N N . MET A 1 196 ? -12.055 -14.328 -10.297 1 98.69 196 MET A N 1
ATOM 1491 C CA . MET A 1 196 ? -12.328 -12.938 -10.625 1 98.69 196 MET A CA 1
ATOM 1492 C C . MET A 1 196 ? -11.586 -12 -9.672 1 98.69 196 MET A C 1
ATOM 1494 O O . MET A 1 196 ? -11.719 -12.117 -8.445 1 98.69 196 MET A O 1
ATOM 1498 N N . HIS A 1 197 ? -10.828 -11.086 -10.211 1 98.75 197 HIS A N 1
ATOM 1499 C CA . HIS A 1 197 ? -10.188 -10.055 -9.406 1 98.75 197 HIS A CA 1
ATOM 1500 C C . HIS A 1 197 ? -10.562 -8.656 -9.891 1 98.75 197 HIS A C 1
ATOM 1502 O O . HIS A 1 197 ? -10.664 -8.422 -11.094 1 98.75 197 HIS A O 1
ATOM 1508 N N . SER A 1 198 ? -10.758 -7.777 -8.961 1 98.56 198 SER A N 1
ATOM 1509 C CA . SER A 1 198 ? -10.984 -6.367 -9.258 1 98.56 198 SER A CA 1
ATOM 1510 C C . SER A 1 198 ? -9.664 -5.617 -9.398 1 98.56 198 SER A C 1
ATOM 1512 O O . SER A 1 198 ? -8.602 -6.152 -9.078 1 98.56 198 SER A O 1
ATOM 1514 N N . HIS A 1 199 ? -9.742 -4.324 -9.914 1 98.62 199 HIS A N 1
ATOM 1515 C CA . HIS A 1 199 ? -8.578 -3.445 -9.914 1 98.62 199 HIS A CA 1
ATOM 1516 C C . HIS A 1 199 ? -8.023 -3.256 -8.508 1 98.62 199 HIS A C 1
ATOM 1518 O O . HIS A 1 199 ? -6.812 -3.375 -8.289 1 98.62 199 HIS A O 1
ATOM 1524 N N . ALA A 1 200 ? -8.914 -3.09 -7.559 1 98.38 200 ALA A N 1
ATOM 1525 C CA . ALA A 1 200 ? -8.523 -2.789 -6.184 1 98.38 200 ALA A CA 1
ATOM 1526 C C . ALA A 1 200 ? -7.883 -4 -5.516 1 98.38 200 ALA A C 1
ATOM 1528 O O . ALA A 1 200 ? -6.91 -3.861 -4.766 1 98.38 200 ALA A O 1
ATOM 1529 N N . SER A 1 201 ? -8.406 -5.164 -5.715 1 98.62 201 SER A N 1
ATOM 1530 C CA . SER A 1 201 ? -7.863 -6.348 -5.055 1 98.62 201 SER A CA 1
ATOM 1531 C C . SER A 1 201 ? -6.445 -6.641 -5.523 1 98.62 201 SER A C 1
ATOM 1533 O O . SER A 1 201 ? -5.559 -6.914 -4.711 1 98.62 201 SER A O 1
ATOM 1535 N N . VAL A 1 202 ? -6.199 -6.535 -6.844 1 98.81 202 VAL A N 1
ATOM 1536 C CA . VAL A 1 202 ? -4.859 -6.766 -7.379 1 98.81 202 VAL A CA 1
ATOM 1537 C C . VAL A 1 202 ? -3.91 -5.676 -6.887 1 98.81 202 VAL A C 1
ATOM 1539 O O . VAL A 1 202 ? -2.801 -5.969 -6.434 1 98.81 202 VAL A O 1
ATOM 1542 N N . HIS A 1 203 ? -4.391 -4.48 -6.949 1 98.75 203 HIS A N 1
ATOM 1543 C CA . HIS A 1 203 ? -3.549 -3.363 -6.535 1 98.75 203 HIS A CA 1
ATOM 1544 C C . HIS A 1 203 ? -3.158 -3.484 -5.066 1 98.75 203 HIS A C 1
ATOM 1546 O O . HIS A 1 203 ? -2.043 -3.121 -4.684 1 98.75 203 HIS A O 1
ATOM 1552 N N . ALA A 1 204 ? -4.059 -3.975 -4.215 1 98.62 204 ALA A N 1
ATOM 1553 C CA . ALA A 1 204 ? -3.738 -4.18 -2.805 1 98.62 204 ALA A CA 1
ATOM 1554 C C . ALA A 1 204 ? -2.543 -5.113 -2.643 1 98.62 204 ALA A C 1
ATOM 1556 O O . ALA A 1 204 ? -1.65 -4.852 -1.832 1 98.62 204 ALA A O 1
ATOM 1557 N N . ALA A 1 205 ? -2.525 -6.152 -3.408 1 98.62 205 ALA A N 1
ATOM 1558 C CA . ALA A 1 205 ? -1.396 -7.078 -3.369 1 98.62 205 ALA A CA 1
ATOM 1559 C C . ALA A 1 205 ? -0.112 -6.398 -3.836 1 98.62 205 ALA A C 1
ATOM 1561 O O . ALA A 1 205 ? 0.943 -6.559 -3.219 1 98.62 205 ALA A O 1
ATOM 1562 N N . LEU A 1 206 ? -0.196 -5.645 -4.941 1 98.69 206 LEU A N 1
ATOM 1563 C CA . LEU A 1 206 ? 0.974 -4.957 -5.477 1 98.69 206 LEU A CA 1
ATOM 1564 C C . LEU A 1 206 ? 1.557 -3.996 -4.445 1 98.69 206 LEU A C 1
ATOM 1566 O O . LEU A 1 206 ? 2.773 -3.959 -4.242 1 98.69 206 LEU A O 1
ATOM 1570 N N . SER A 1 207 ? 0.66 -3.287 -3.807 1 98.19 207 SER A N 1
ATOM 1571 C CA . SER A 1 207 ? 1.077 -2.311 -2.805 1 98.19 207 SER A CA 1
ATOM 1572 C C . SER A 1 207 ? 1.773 -2.988 -1.629 1 98.19 207 SER A C 1
ATOM 1574 O O . SER A 1 207 ? 2.785 -2.49 -1.129 1 98.19 207 SER A O 1
ATOM 1576 N N . GLY A 1 208 ? 1.22 -4.062 -1.178 1 98.25 208 GLY A N 1
ATOM 1577 C CA . GLY A 1 208 ? 1.867 -4.82 -0.117 1 98.25 208 GLY A CA 1
ATOM 1578 C C . GLY A 1 208 ? 3.242 -5.332 -0.503 1 98.25 208 GLY A C 1
ATOM 1579 O O . GLY A 1 208 ? 4.16 -5.344 0.321 1 98.25 208 GLY A O 1
ATOM 1580 N N . ASN A 1 209 ? 3.408 -5.746 -1.734 1 98.56 209 ASN A N 1
ATOM 1581 C CA . ASN A 1 209 ? 4.676 -6.277 -2.229 1 98.56 209 ASN A CA 1
ATOM 1582 C C . ASN A 1 209 ? 5.773 -5.215 -2.203 1 98.56 209 ASN A C 1
ATOM 1584 O O . ASN A 1 209 ? 6.945 -5.535 -2.006 1 98.56 209 ASN A O 1
ATOM 1588 N N . LEU A 1 210 ? 5.41 -3.902 -2.436 1 98.56 210 LEU A N 1
ATOM 1589 C CA . LEU A 1 210 ? 6.395 -2.83 -2.354 1 98.56 210 LEU A CA 1
ATOM 1590 C C . LEU A 1 210 ? 7.141 -2.877 -1.024 1 98.56 210 LEU A C 1
ATOM 1592 O O . LEU A 1 210 ? 8.367 -2.758 -0.991 1 98.56 210 LEU A O 1
ATOM 1596 N N . PHE A 1 211 ? 6.371 -3.15 0.042 1 98.25 211 PHE A N 1
ATOM 1597 C CA . PHE A 1 211 ? 6.902 -3.197 1.399 1 98.25 211 PHE A CA 1
ATOM 1598 C C . PHE A 1 211 ? 7.602 -4.527 1.66 1 98.25 211 PHE A C 1
ATOM 1600 O O . PHE A 1 211 ? 8.75 -4.551 2.117 1 98.25 211 PHE A O 1
ATOM 1607 N N . GLU A 1 212 ? 6.961 -5.621 1.367 1 98 212 GLU A N 1
ATOM 1608 C CA . GLU A 1 212 ? 7.422 -6.949 1.751 1 98 212 GLU A CA 1
ATOM 1609 C C . GLU A 1 212 ? 8.711 -7.316 1.029 1 98 212 GLU A C 1
ATOM 1611 O O . GLU A 1 212 ? 9.578 -7.992 1.595 1 98 212 GLU A O 1
ATOM 1616 N N . LEU A 1 213 ? 8.852 -6.855 -0.204 1 97.69 213 LEU A N 1
ATOM 1617 C CA . LEU A 1 213 ? 10.031 -7.203 -0.99 1 97.69 213 LEU A CA 1
ATOM 1618 C C . LEU A 1 213 ? 11.086 -6.105 -0.902 1 97.69 213 LEU A C 1
ATOM 1620 O O . LEU A 1 213 ? 12.156 -6.215 -1.501 1 97.69 213 LEU A O 1
ATOM 1624 N N . GLY A 1 214 ? 10.828 -5 -0.17 1 97.06 214 GLY A N 1
ATOM 1625 C CA . GLY A 1 214 ? 11.766 -3.898 -0.058 1 97.06 214 GLY A CA 1
ATOM 1626 C C . GLY A 1 214 ? 12.102 -3.264 -1.395 1 97.06 214 GLY A C 1
ATOM 1627 O O . GLY A 1 214 ? 13.266 -2.973 -1.673 1 97.06 214 GLY A O 1
ATOM 1628 N N . LEU A 1 215 ? 11.125 -3.057 -2.252 1 97.94 215 LEU A N 1
ATOM 1629 C CA . LEU A 1 215 ? 11.367 -2.59 -3.613 1 97.94 215 LEU A CA 1
ATOM 1630 C C . LEU A 1 215 ? 11.781 -1.122 -3.619 1 97.94 215 LEU A C 1
ATOM 1632 O O . LEU A 1 215 ? 11.32 -0.339 -2.787 1 97.94 215 LEU A O 1
ATOM 1636 N N . ARG A 1 216 ? 12.625 -0.801 -4.5 1 96.62 216 ARG A N 1
ATOM 1637 C CA . ARG A 1 216 ? 13.078 0.56 -4.777 1 96.62 216 ARG A CA 1
ATOM 1638 C C . ARG A 1 216 ? 13.094 0.834 -6.277 1 96.62 216 ARG A C 1
ATOM 1640 O O . ARG A 1 216 ? 13.172 -0.096 -7.086 1 96.62 216 ARG A O 1
ATOM 1647 N N . PRO A 1 217 ? 13.023 2.117 -6.656 1 96.88 217 PRO A N 1
ATOM 1648 C CA . PRO A 1 217 ? 13.055 2.438 -8.086 1 96.88 217 PRO A CA 1
ATOM 1649 C C . PRO A 1 217 ? 14.328 1.963 -8.773 1 96.88 217 PRO A C 1
ATOM 1651 O O . PRO A 1 217 ? 14.344 1.752 -9.984 1 96.88 217 PRO A O 1
ATOM 1654 N N . SER A 1 218 ? 15.375 1.767 -8.023 1 97.19 218 SER A N 1
ATOM 1655 C CA . SER A 1 218 ? 16.656 1.354 -8.586 1 97.19 218 SER A CA 1
ATOM 1656 C C . SER A 1 218 ? 16.688 -0.15 -8.836 1 97.19 218 SER A C 1
ATOM 1658 O O . SER A 1 218 ? 17.625 -0.66 -9.461 1 97.19 218 SER A O 1
ATOM 1660 N N . ASP A 1 219 ? 15.68 -0.879 -8.43 1 98.44 219 ASP A N 1
ATOM 1661 C CA . ASP A 1 219 ? 15.656 -2.332 -8.57 1 98.44 219 ASP A CA 1
ATOM 1662 C C . ASP A 1 219 ? 15.391 -2.74 -10.016 1 98.44 219 ASP A C 1
ATOM 1664 O O . ASP A 1 219 ? 14.836 -1.962 -10.797 1 98.44 219 ASP A O 1
ATOM 1668 N N . SER A 1 220 ? 15.82 -3.922 -10.344 1 98.56 220 SER A N 1
ATOM 1669 C CA . SER A 1 220 ? 15.516 -4.582 -11.609 1 98.56 220 SER A CA 1
ATOM 1670 C C . SER A 1 220 ? 15.281 -6.074 -11.414 1 98.56 220 SER A C 1
ATOM 1672 O O . SER A 1 220 ? 15.945 -6.715 -10.594 1 98.56 220 SER A O 1
ATOM 1674 N N . ALA A 1 221 ? 14.359 -6.574 -12.148 1 98.19 221 ALA A N 1
ATOM 1675 C CA . ALA A 1 221 ? 14.023 -7.988 -12.023 1 98.19 221 ALA A CA 1
ATOM 1676 C C . ALA A 1 221 ? 14.109 -8.688 -13.383 1 98.19 221 ALA A C 1
ATOM 1678 O O . ALA A 1 221 ? 13.805 -8.086 -14.414 1 98.19 221 ALA A O 1
ATOM 1679 N N . LEU A 1 222 ? 14.516 -9.898 -13.336 1 96.88 222 LEU A N 1
ATOM 1680 C CA . LEU A 1 222 ? 14.414 -10.781 -14.492 1 96.88 222 LEU A CA 1
ATOM 1681 C C . LEU A 1 222 ? 13.109 -11.57 -14.453 1 96.88 222 LEU A C 1
ATOM 1683 O O . LEU A 1 222 ? 12.859 -12.32 -13.508 1 96.88 222 LEU A O 1
ATOM 1687 N N . CYS A 1 223 ? 12.281 -11.398 -15.445 1 96.81 223 CYS A N 1
ATOM 1688 C CA . CYS A 1 223 ? 10.977 -12.039 -15.547 1 96.81 223 CYS A CA 1
ATOM 1689 C C . CYS A 1 223 ? 11.031 -13.234 -16.5 1 96.81 223 CYS A C 1
ATOM 1691 O O . CYS A 1 223 ? 10.891 -13.07 -17.703 1 96.81 223 CYS A O 1
ATOM 1693 N N . VAL A 1 224 ? 11.094 -14.391 -15.859 1 95.56 224 VAL A N 1
ATOM 1694 C CA . VAL A 1 224 ? 11.25 -15.578 -16.703 1 95.56 224 VAL A CA 1
ATOM 1695 C C . VAL A 1 224 ? 10.062 -16.516 -16.484 1 95.56 224 VAL A C 1
ATOM 1697 O O . VAL A 1 224 ? 9.688 -17.266 -17.391 1 95.56 224 VAL A O 1
ATOM 1700 N N . LEU A 1 225 ? 9.461 -16.562 -15.25 1 93.75 225 LEU A N 1
ATOM 1701 C CA . LEU A 1 225 ? 8.242 -17.344 -15.055 1 93.75 225 LEU A CA 1
ATOM 1702 C C . LEU A 1 225 ? 7.086 -16.75 -15.859 1 93.75 225 LEU A C 1
ATOM 1704 O O . LEU A 1 225 ? 7.109 -15.562 -16.203 1 93.75 225 LEU A O 1
ATOM 1708 N N . PRO A 1 226 ? 6.125 -17.547 -16.219 1 92.69 226 PRO A N 1
ATOM 1709 C CA . PRO A 1 226 ? 5.059 -17.047 -17.078 1 92.69 226 PRO A CA 1
ATOM 1710 C C . PRO A 1 226 ? 4.23 -15.938 -16.422 1 92.69 226 PRO A C 1
ATOM 1712 O O . PRO A 1 226 ? 3.662 -16.141 -15.352 1 92.69 226 PRO A O 1
ATOM 1715 N N . MET A 1 227 ? 4.051 -14.836 -17.109 1 95.81 227 MET A N 1
ATOM 1716 C CA . MET A 1 227 ? 3.309 -13.695 -16.594 1 95.81 227 MET A CA 1
ATOM 1717 C C . MET A 1 227 ? 1.806 -13.938 -16.672 1 95.81 227 MET A C 1
ATOM 1719 O O . MET A 1 227 ? 1.021 -13.203 -16.062 1 95.81 227 MET A O 1
ATOM 1723 N N . PHE A 1 228 ? 1.399 -14.938 -17.453 1 93.75 228 PHE A N 1
ATOM 1724 C CA . PHE A 1 228 ? -0.025 -15.25 -17.469 1 93.75 228 PHE A CA 1
ATOM 1725 C C . PHE A 1 228 ? -0.45 -15.938 -16.172 1 93.75 228 PHE A C 1
ATOM 1727 O O . PHE A 1 228 ? -1.639 -16.188 -15.961 1 93.75 228 PHE A O 1
ATOM 1734 N N . HIS A 1 229 ? 0.511 -16.219 -15.312 1 93.31 229 HIS A N 1
ATOM 1735 C CA . HIS A 1 229 ? 0.226 -16.656 -13.945 1 93.31 229 HIS A CA 1
ATOM 1736 C C . HIS A 1 229 ? 0.314 -15.492 -12.969 1 93.31 229 HIS A C 1
ATOM 1738 O O . HIS A 1 229 ? 1.099 -14.562 -13.172 1 93.31 229 HIS A O 1
ATOM 1744 N N . CYS A 1 230 ? -0.437 -15.617 -11.852 1 96.75 230 CYS A N 1
ATOM 1745 C CA . CYS A 1 230 ? -0.638 -14.484 -10.953 1 96.75 230 CYS A CA 1
ATOM 1746 C C . CYS A 1 230 ? 0.666 -14.094 -10.266 1 96.75 230 CYS A C 1
ATOM 1748 O O . CYS A 1 230 ? 0.919 -12.914 -10.031 1 96.75 230 CYS A O 1
ATOM 1750 N N . ALA A 1 231 ? 1.506 -15.047 -9.922 1 95.69 231 ALA A N 1
ATOM 1751 C CA . ALA A 1 231 ? 2.711 -14.734 -9.156 1 95.69 231 ALA A CA 1
ATOM 1752 C C . ALA A 1 231 ? 3.646 -13.828 -9.953 1 95.69 231 ALA A C 1
ATOM 1754 O O . ALA A 1 231 ? 4.086 -12.789 -9.461 1 95.69 231 ALA A O 1
ATOM 1755 N N . GLN A 1 232 ? 3.99 -14.266 -11.172 1 96.62 232 GLN A N 1
ATOM 1756 C CA . GLN A 1 232 ? 4.895 -13.453 -11.977 1 96.62 232 GLN A CA 1
ATOM 1757 C C . GLN A 1 232 ? 4.242 -12.133 -12.375 1 96.62 232 GLN A C 1
ATOM 1759 O O . GLN A 1 232 ? 4.91 -11.102 -12.43 1 96.62 232 GLN A O 1
ATOM 1764 N N . HIS A 1 233 ? 2.943 -12.172 -12.734 1 98.25 233 HIS A N 1
ATOM 1765 C CA . HIS A 1 233 ? 2.23 -10.93 -13.023 1 98.25 233 HIS A CA 1
ATOM 1766 C C . HIS A 1 233 ? 2.334 -9.953 -11.852 1 98.25 233 HIS A C 1
ATOM 1768 O O . HIS A 1 233 ? 2.648 -8.773 -12.047 1 98.25 233 HIS A O 1
ATOM 1774 N N . ALA A 1 234 ? 2.059 -10.43 -10.633 1 98.56 234 ALA A N 1
ATOM 1775 C CA . ALA A 1 234 ? 2.082 -9.602 -9.43 1 98.56 234 ALA A CA 1
ATOM 1776 C C . ALA A 1 234 ? 3.457 -8.969 -9.219 1 98.56 234 ALA A C 1
ATOM 1778 O O . ALA A 1 234 ? 3.562 -7.773 -8.945 1 98.56 234 ALA A O 1
ATOM 1779 N N . VAL A 1 235 ? 4.461 -9.766 -9.344 1 98.31 235 VAL A N 1
ATOM 1780 C CA . VAL A 1 235 ? 5.82 -9.266 -9.156 1 98.31 235 VAL A CA 1
ATOM 1781 C C . VAL A 1 235 ? 6.141 -8.234 -10.234 1 98.31 235 VAL A C 1
ATOM 1783 O O . VAL A 1 235 ? 6.656 -7.152 -9.93 1 98.31 235 VAL A O 1
ATOM 1786 N N . SER A 1 236 ? 5.848 -8.555 -11.477 1 98.56 236 SER A N 1
ATOM 1787 C CA . SER A 1 236 ? 6.145 -7.645 -12.57 1 98.56 236 SER A CA 1
ATOM 1788 C C . SER A 1 236 ? 5.434 -6.309 -12.391 1 98.56 236 SER A C 1
ATOM 1790 O O . SER A 1 236 ? 6.055 -5.25 -12.508 1 98.56 236 SER A O 1
ATOM 1792 N N . MET A 1 237 ? 4.184 -6.367 -12.062 1 98.81 237 MET A N 1
ATOM 1793 C CA . MET A 1 237 ? 3.404 -5.145 -11.883 1 98.81 237 MET A CA 1
ATOM 1794 C C . MET A 1 237 ? 3.883 -4.371 -10.656 1 98.81 237 MET A C 1
ATOM 1796 O O . MET A 1 237 ? 3.844 -3.139 -10.641 1 98.81 237 MET A O 1
ATOM 1800 N N . SER A 1 238 ? 4.281 -5.078 -9.57 1 98.81 238 SER A N 1
ATOM 1801 C CA . SER A 1 238 ? 4.84 -4.402 -8.398 1 98.81 238 SER A CA 1
ATOM 1802 C C . SER A 1 238 ? 6.094 -3.617 -8.766 1 98.81 238 SER A C 1
ATOM 1804 O O . SER A 1 238 ? 6.301 -2.506 -8.273 1 98.81 238 SER A O 1
ATOM 1806 N N . PHE A 1 239 ? 6.949 -4.184 -9.609 1 98.81 239 PHE A N 1
ATOM 1807 C CA . PHE A 1 239 ? 8.164 -3.502 -10.039 1 98.81 239 PHE A CA 1
ATOM 1808 C C . PHE A 1 239 ? 7.824 -2.254 -10.844 1 98.81 239 PHE A C 1
ATOM 1810 O O . PHE A 1 239 ? 8.43 -1.199 -10.648 1 98.81 239 PHE A O 1
ATOM 1817 N N . LEU A 1 240 ? 6.848 -2.373 -11.727 1 98.81 240 LEU A N 1
ATOM 1818 C CA . LEU A 1 240 ? 6.43 -1.22 -12.516 1 98.81 240 LEU A CA 1
ATOM 1819 C C . LEU A 1 240 ? 5.824 -0.141 -11.625 1 98.81 240 LEU A C 1
ATOM 1821 O O . LEU A 1 240 ? 6.039 1.052 -11.852 1 98.81 240 LEU A O 1
ATOM 1825 N N . LEU A 1 241 ? 5.074 -0.567 -10.617 1 98.69 241 LEU A N 1
ATOM 1826 C CA . LEU A 1 241 ? 4.5 0.366 -9.656 1 98.69 241 LEU A CA 1
ATOM 1827 C C . LEU A 1 241 ? 5.594 1.103 -8.891 1 98.69 241 LEU A C 1
ATOM 1829 O O . LEU A 1 241 ? 5.453 2.289 -8.586 1 98.69 241 LEU A O 1
ATOM 1833 N N . ALA A 1 242 ? 6.715 0.484 -8.625 1 98.5 242 ALA A N 1
ATOM 1834 C CA . ALA A 1 242 ? 7.828 1.026 -7.855 1 98.5 242 ALA A CA 1
ATOM 1835 C C . ALA A 1 242 ? 8.711 1.924 -8.719 1 98.5 242 ALA A C 1
ATOM 1837 O O . ALA A 1 242 ? 9.625 2.582 -8.211 1 98.5 242 ALA A O 1
ATOM 1838 N N . GLY A 1 243 ? 8.453 1.943 -10.031 1 98.31 243 GLY A N 1
ATOM 1839 C CA . GLY A 1 243 ? 9.352 2.646 -10.938 1 98.31 243 GLY A CA 1
ATOM 1840 C C . GLY A 1 243 ? 10.609 1.865 -11.25 1 98.31 243 GLY A C 1
ATOM 1841 O O . GLY A 1 243 ? 11.617 2.441 -11.672 1 98.31 243 GLY A O 1
ATOM 1842 N N . ALA A 1 244 ? 10.609 0.581 -11 1 98.69 244 ALA A N 1
ATOM 1843 C CA . ALA A 1 244 ? 11.758 -0.287 -11.242 1 98.69 244 ALA A CA 1
ATOM 1844 C C . ALA A 1 244 ? 11.75 -0.822 -12.672 1 98.69 244 ALA A C 1
ATOM 1846 O O . ALA A 1 244 ? 10.961 -0.378 -13.5 1 98.69 244 ALA A O 1
ATOM 1847 N N . THR A 1 245 ? 12.727 -1.687 -13.008 1 98.88 245 THR A N 1
ATOM 1848 C CA . THR A 1 245 ? 12.883 -2.186 -14.375 1 98.88 245 THR A CA 1
ATOM 1849 C C . THR A 1 245 ? 12.609 -3.688 -14.43 1 98.88 245 THR A C 1
ATOM 1851 O O . THR A 1 245 ? 13.086 -4.441 -13.578 1 98.88 245 THR A O 1
ATOM 1854 N N . ILE A 1 246 ? 11.859 -4.094 -15.398 1 98.62 246 ILE A N 1
ATOM 1855 C CA . ILE A 1 246 ? 11.648 -5.52 -15.625 1 98.62 246 ILE A CA 1
ATOM 1856 C C . ILE A 1 246 ? 12.359 -5.949 -16.906 1 98.62 246 ILE A C 1
ATOM 1858 O O . ILE A 1 246 ? 12.266 -5.27 -17.938 1 98.62 246 ILE A O 1
ATOM 1862 N N . VAL A 1 247 ? 13.125 -6.961 -16.844 1 98.69 247 VAL A N 1
ATOM 1863 C CA . VAL A 1 247 ? 13.781 -7.59 -17.969 1 98.69 247 VAL A CA 1
ATOM 1864 C C . VAL A 1 247 ? 13.109 -8.922 -18.281 1 98.69 247 VAL A C 1
ATOM 1866 O O . VAL A 1 247 ? 13.18 -9.867 -17.484 1 98.69 247 VAL A O 1
ATOM 1869 N N . VAL A 1 248 ? 12.562 -9.039 -19.469 1 97.38 248 VAL A N 1
ATOM 1870 C CA . VAL A 1 248 ? 11.711 -10.172 -19.828 1 97.38 248 VAL A CA 1
ATOM 1871 C C . VAL A 1 248 ? 12.539 -11.234 -20.531 1 97.38 248 VAL A C 1
ATOM 1873 O O . VAL A 1 248 ? 13.398 -10.906 -21.359 1 97.38 248 VAL A O 1
ATOM 1876 N N . ARG A 1 249 ? 12.289 -12.461 -20.156 1 93.69 249 ARG A N 1
ATOM 1877 C CA . ARG A 1 249 ? 12.789 -13.633 -20.875 1 93.69 249 ARG A CA 1
ATOM 1878 C C . ARG A 1 249 ? 11.695 -14.672 -21.062 1 93.69 249 ARG A C 1
ATOM 1880 O O . ARG A 1 249 ? 10.953 -14.984 -20.141 1 93.69 249 ARG A O 1
ATOM 1887 N N . ARG A 1 250 ? 11.633 -15.266 -22.219 1 88.94 250 ARG A N 1
ATOM 1888 C CA . ARG A 1 250 ? 10.555 -16.188 -22.562 1 88.94 250 ARG A CA 1
ATOM 1889 C C . ARG A 1 250 ? 10.859 -17.594 -22.031 1 88.94 250 ARG A C 1
ATOM 1891 O O . ARG A 1 250 ? 9.945 -18.375 -21.781 1 88.94 250 ARG A O 1
ATOM 1898 N N . ALA A 1 251 ? 12.141 -17.906 -22.047 1 87.31 251 ALA A N 1
ATOM 1899 C CA . ALA A 1 251 ? 12.508 -19.266 -21.656 1 87.31 251 ALA A CA 1
ATOM 1900 C C . ALA A 1 251 ? 13.656 -19.25 -20.656 1 87.31 251 ALA A C 1
ATOM 1902 O O . ALA A 1 251 ? 14.539 -18.391 -20.719 1 87.31 251 ALA A O 1
ATOM 1903 N N . PHE A 1 252 ? 13.617 -20.25 -19.875 1 91.69 252 PHE A N 1
ATOM 1904 C CA . PHE A 1 252 ? 14.703 -20.422 -18.922 1 91.69 252 PHE A CA 1
ATOM 1905 C C . PHE A 1 252 ? 15.898 -21.109 -19.578 1 91.69 252 PHE A C 1
ATOM 1907 O O . PHE A 1 252 ? 15.758 -22.203 -20.125 1 91.69 252 PHE A O 1
ATOM 1914 N N . GLU A 1 253 ? 16.938 -20.484 -19.578 1 92.81 253 GLU A N 1
ATOM 1915 C CA . GLU A 1 253 ? 18.266 -20.984 -19.922 1 92.81 253 GLU A CA 1
ATOM 1916 C C . GLU A 1 253 ? 19.312 -20.5 -18.922 1 92.81 253 GLU A C 1
ATOM 1918 O O . GLU A 1 253 ? 19.641 -19.312 -18.875 1 92.81 253 GLU A O 1
ATOM 1923 N N . PRO A 1 254 ? 19.828 -21.453 -18.141 1 95.38 254 PRO A N 1
ATOM 1924 C CA . PRO A 1 254 ? 20.656 -21.062 -16.984 1 95.38 254 PRO A CA 1
ATOM 1925 C C . PRO A 1 254 ? 21.812 -20.156 -17.375 1 95.38 254 PRO A C 1
ATOM 1927 O O . PRO A 1 254 ? 22.078 -19.156 -16.703 1 95.38 254 PRO A O 1
ATOM 1930 N N . GLY A 1 255 ? 22.547 -20.5 -18.438 1 96.88 255 GLY A N 1
ATOM 1931 C CA . GLY A 1 255 ? 23.656 -19.656 -18.875 1 96.88 255 GLY A CA 1
ATOM 1932 C C . GLY A 1 255 ? 23.234 -18.266 -19.266 1 96.88 255 GLY A C 1
ATOM 1933 O O . GLY A 1 255 ? 23.906 -17.281 -18.906 1 96.88 255 GLY A O 1
ATOM 1934 N N . ALA A 1 256 ? 22.172 -18.188 -19.984 1 96.5 256 ALA A N 1
ATOM 1935 C CA . ALA A 1 256 ? 21.641 -16.906 -20.422 1 96.5 256 ALA A CA 1
ATOM 1936 C C . ALA A 1 256 ? 21.172 -16.078 -19.234 1 96.5 256 ALA A C 1
ATOM 1938 O O . ALA A 1 256 ? 21.297 -14.844 -19.234 1 96.5 256 ALA A O 1
ATOM 1939 N N . MET A 1 257 ? 20.609 -16.75 -18.312 1 97.19 257 MET A N 1
ATOM 1940 C CA . MET A 1 257 ? 20.172 -16.078 -17.094 1 97.19 257 MET A CA 1
ATOM 1941 C C . MET A 1 257 ? 21.344 -15.453 -16.344 1 97.19 257 MET A C 1
ATOM 1943 O O . MET A 1 257 ? 21.297 -14.273 -15.984 1 97.19 257 MET A O 1
ATOM 1947 N N . LEU A 1 258 ? 22.344 -16.203 -16.141 1 98.25 258 LEU A N 1
ATOM 1948 C CA . LEU A 1 258 ? 23.547 -15.734 -15.469 1 98.25 258 LEU A CA 1
ATOM 1949 C C . LEU A 1 258 ? 24.141 -14.539 -16.203 1 98.25 258 LEU A C 1
ATOM 1951 O O . LEU A 1 258 ? 24.484 -13.523 -15.586 1 98.25 258 LEU A O 1
ATOM 1955 N N . ALA A 1 259 ? 24.203 -14.648 -17.484 1 97.88 259 ALA A N 1
ATOM 1956 C CA . ALA A 1 259 ? 24.766 -13.562 -18.297 1 97.88 259 ALA A CA 1
ATOM 1957 C C . ALA A 1 259 ? 23.938 -12.289 -18.141 1 97.88 259 ALA A C 1
ATOM 1959 O O . ALA A 1 259 ? 24.5 -11.195 -18.047 1 97.88 259 ALA A O 1
ATOM 1960 N N . THR A 1 260 ? 22.672 -12.398 -18.156 1 97.5 260 THR A N 1
ATOM 1961 C CA . THR A 1 260 ? 21.797 -11.242 -18.047 1 97.5 260 THR A CA 1
ATOM 1962 C C . THR A 1 260 ? 21.953 -10.586 -16.672 1 97.5 260 THR A C 1
ATOM 1964 O O . THR A 1 260 ? 21.953 -9.359 -16.562 1 97.5 260 THR A O 1
ATOM 1967 N N . ILE A 1 261 ? 22 -11.367 -15.617 1 98.06 261 ILE A N 1
ATOM 1968 C CA . ILE A 1 261 ? 22.172 -10.844 -14.266 1 98.06 261 ILE A CA 1
ATOM 1969 C C . ILE A 1 261 ? 23.422 -9.961 -14.203 1 98.06 261 ILE A C 1
ATOM 1971 O O . ILE A 1 261 ? 23.375 -8.836 -13.695 1 98.06 261 ILE A O 1
ATOM 1975 N N . GLU A 1 262 ? 24.484 -10.453 -14.719 1 98.19 262 GLU A N 1
ATOM 1976 C CA . GLU A 1 262 ? 25.75 -9.719 -14.688 1 98.19 262 GLU A CA 1
ATOM 1977 C C . GLU A 1 262 ? 25.703 -8.492 -15.586 1 98.19 262 GLU A C 1
ATOM 1979 O O . GLU A 1 262 ? 26.062 -7.391 -15.164 1 98.19 262 GLU A O 1
ATOM 1984 N N . GLN A 1 263 ? 25.234 -8.672 -16.781 1 97.19 263 GLN A N 1
ATOM 1985 C CA . GLN A 1 263 ? 25.25 -7.613 -17.781 1 97.19 263 GLN A CA 1
ATOM 1986 C C . GLN A 1 263 ? 24.359 -6.445 -17.375 1 97.19 263 GLN A C 1
ATOM 1988 O O . GLN A 1 263 ? 24.672 -5.285 -17.641 1 97.19 263 GLN A O 1
ATOM 1993 N N . ARG A 1 264 ? 23.25 -6.715 -16.734 1 97.06 264 ARG A N 1
ATOM 1994 C CA . ARG A 1 264 ? 22.266 -5.672 -16.484 1 97.06 264 ARG A CA 1
ATOM 1995 C C . ARG A 1 264 ? 22.219 -5.32 -14.992 1 97.06 264 ARG A C 1
ATOM 1997 O O . ARG A 1 264 ? 21.484 -4.418 -14.586 1 97.06 264 ARG A O 1
ATOM 2004 N N . GLY A 1 265 ? 22.984 -6.004 -14.258 1 97.94 265 GLY A N 1
ATOM 2005 C CA . GLY A 1 265 ? 22.984 -5.727 -12.836 1 97.94 265 GLY A CA 1
ATOM 2006 C C . GLY A 1 265 ? 21.641 -6 -12.18 1 97.94 265 GLY A C 1
ATOM 2007 O O . GLY A 1 265 ? 21.125 -5.156 -11.453 1 97.94 265 GLY A O 1
ATOM 2008 N N . ILE A 1 266 ? 21.078 -7.18 -12.445 1 98.56 266 ILE A N 1
ATOM 2009 C CA . ILE A 1 266 ? 19.781 -7.555 -11.906 1 98.56 266 ILE A CA 1
ATOM 2010 C C . ILE A 1 266 ? 19.859 -7.629 -10.383 1 98.56 266 ILE A C 1
ATOM 2012 O O . ILE A 1 266 ? 20.781 -8.219 -9.828 1 98.56 266 ILE A O 1
ATOM 2016 N N . THR A 1 267 ? 18.875 -7.008 -9.688 1 98.62 267 THR A N 1
ATOM 2017 C CA . THR A 1 267 ? 18.922 -6.945 -8.227 1 98.62 267 THR A CA 1
ATOM 2018 C C . THR A 1 267 ? 17.984 -7.965 -7.605 1 98.62 267 THR A C 1
ATOM 2020 O O . THR A 1 267 ? 18.078 -8.273 -6.418 1 98.62 267 THR A O 1
ATOM 2023 N N . PHE A 1 268 ? 17.016 -8.453 -8.359 1 98.5 268 PHE A N 1
ATOM 2024 C CA . PHE A 1 268 ? 15.984 -9.352 -7.859 1 98.5 268 PHE A CA 1
ATOM 2025 C C . PHE A 1 268 ? 15.719 -10.477 -8.859 1 98.5 268 PHE A C 1
ATOM 2027 O O . PHE A 1 268 ? 15.617 -10.234 -10.062 1 98.5 268 PHE A O 1
ATOM 2034 N N . LEU A 1 269 ? 15.57 -11.719 -8.352 1 97.88 269 LEU A N 1
ATOM 2035 C CA . LEU A 1 269 ? 15.25 -12.875 -9.195 1 97.88 269 LEU A CA 1
ATOM 2036 C C . LEU A 1 269 ? 14.203 -13.758 -8.531 1 97.88 269 LEU A C 1
ATOM 2038 O O . LEU A 1 269 ? 14.344 -14.125 -7.359 1 97.88 269 LEU A O 1
ATOM 2042 N N . MET A 1 270 ? 13.141 -14.031 -9.25 1 97.25 270 MET A N 1
ATOM 2043 C CA . MET A 1 270 ? 12.156 -15.023 -8.828 1 97.25 270 MET A CA 1
ATOM 2044 C C . MET A 1 270 ? 12.25 -16.281 -9.688 1 97.25 270 MET A C 1
ATOM 2046 O O . MET A 1 270 ? 12.242 -16.188 -10.914 1 97.25 270 MET A O 1
ATOM 2050 N N . GLY A 1 271 ? 12.375 -17.391 -9.039 1 93.69 271 GLY A N 1
ATOM 2051 C CA . GLY A 1 271 ? 12.469 -18.656 -9.766 1 93.69 271 GLY A CA 1
ATOM 2052 C C . GLY A 1 271 ? 12.07 -19.844 -8.93 1 93.69 271 GLY A C 1
ATOM 2053 O O . GLY A 1 271 ? 11.688 -19.703 -7.766 1 93.69 271 GLY A O 1
ATOM 2054 N N . LEU A 1 272 ? 12.094 -20.984 -9.578 1 86.81 272 LEU A N 1
ATOM 2055 C CA . LEU A 1 272 ? 11.875 -22.25 -8.914 1 86.81 272 LEU A CA 1
ATOM 2056 C C . LEU A 1 272 ? 13.188 -22.812 -8.359 1 86.81 272 LEU A C 1
ATOM 2058 O O . LEU A 1 272 ? 14.266 -22.5 -8.875 1 86.81 272 LEU A O 1
ATOM 2062 N N . PRO A 1 273 ? 13.086 -23.625 -7.309 1 86.25 273 PRO A N 1
ATOM 2063 C CA . PRO A 1 273 ? 14.305 -24.219 -6.762 1 86.25 273 PRO A CA 1
ATOM 2064 C C . PRO A 1 273 ? 15.156 -24.922 -7.828 1 86.25 273 PRO A C 1
ATOM 2066 O O . PRO A 1 273 ? 16.375 -24.75 -7.852 1 86.25 273 PRO A O 1
ATOM 2069 N N . ILE A 1 274 ? 14.555 -25.562 -8.75 1 81.56 274 ILE A N 1
ATOM 2070 C CA . ILE A 1 274 ? 15.281 -26.297 -9.781 1 81.56 274 ILE A CA 1
ATOM 2071 C C . ILE A 1 274 ? 16.016 -25.312 -10.695 1 81.56 274 ILE A C 1
ATOM 2073 O O . ILE A 1 274 ? 17.078 -25.625 -11.219 1 81.56 274 ILE A O 1
ATOM 2077 N N . MET A 1 275 ? 15.461 -24.188 -10.914 1 89.69 275 MET A N 1
ATOM 2078 C CA . MET A 1 275 ? 16.094 -23.156 -11.742 1 89.69 275 MET A CA 1
ATOM 2079 C C . MET A 1 275 ? 17.344 -22.609 -11.07 1 89.69 275 MET A C 1
ATOM 2081 O O . MET A 1 275 ? 18.375 -22.438 -11.719 1 89.69 275 MET A O 1
ATOM 2085 N N . TYR A 1 276 ? 17.234 -22.375 -9.789 1 94.06 276 TYR A N 1
ATOM 2086 C CA . TYR A 1 276 ? 18.391 -21.891 -9.023 1 94.06 276 TYR A CA 1
ATOM 2087 C C . TYR A 1 276 ? 19.5 -22.938 -9.008 1 94.06 276 TYR A C 1
ATOM 2089 O O . TYR A 1 276 ? 20.672 -22.609 -9.156 1 94.06 276 TYR A O 1
ATOM 2097 N N . ALA A 1 277 ? 19.094 -24.172 -8.82 1 88.62 277 ALA A N 1
ATOM 2098 C CA . ALA A 1 277 ? 20.062 -25.266 -8.82 1 88.62 277 ALA A CA 1
ATOM 2099 C C . ALA A 1 277 ? 20.797 -25.344 -10.156 1 88.62 277 ALA A C 1
ATOM 2101 O O . ALA A 1 277 ? 22.016 -25.547 -10.188 1 88.62 277 ALA A O 1
ATOM 2102 N N . ALA A 1 278 ? 20.031 -25.234 -11.203 1 90.75 278 ALA A N 1
ATOM 2103 C CA . ALA A 1 278 ? 20.609 -25.297 -12.547 1 90.75 278 ALA A CA 1
ATOM 2104 C C . ALA A 1 278 ? 21.609 -24.172 -12.766 1 90.75 278 ALA A C 1
ATOM 2106 O O . ALA A 1 278 ? 22.672 -24.375 -13.352 1 90.75 278 ALA A O 1
ATOM 2107 N N . MET A 1 279 ? 21.312 -22.984 -12.32 1 96.62 279 MET A N 1
ATOM 2108 C CA . MET A 1 279 ? 22.203 -21.844 -12.477 1 96.62 279 MET A CA 1
ATOM 2109 C C . MET A 1 279 ? 23.453 -22.016 -11.602 1 96.62 279 MET A C 1
ATOM 2111 O O . MET A 1 279 ? 24.547 -21.672 -12.023 1 96.62 279 MET A O 1
ATOM 2115 N N . LEU A 1 280 ? 23.219 -22.5 -10.422 1 95.5 280 LEU A N 1
ATOM 2116 C CA . LEU A 1 280 ? 24.328 -22.719 -9.5 1 95.5 280 LEU A CA 1
ATOM 2117 C C . LEU A 1 280 ? 25.328 -23.719 -10.086 1 95.5 280 LEU A C 1
ATOM 2119 O O . LEU A 1 280 ? 26.547 -23.562 -9.93 1 95.5 280 LEU A O 1
ATOM 2123 N N . ALA A 1 281 ? 24.828 -24.703 -10.75 1 92.06 281 ALA A N 1
ATOM 2124 C CA . ALA A 1 281 ? 25.641 -25.797 -11.273 1 92.06 281 ALA A CA 1
ATOM 2125 C C . ALA A 1 281 ? 26.25 -25.438 -12.625 1 92.06 281 ALA A C 1
ATOM 2127 O O . ALA A 1 281 ? 27.156 -26.125 -13.109 1 92.06 281 ALA A O 1
ATOM 2128 N N . HIS A 1 282 ? 25.797 -24.453 -13.203 1 95.62 282 HIS A N 1
ATOM 2129 C CA . HIS A 1 282 ? 26.219 -24.094 -14.555 1 95.62 282 HIS A CA 1
ATOM 2130 C C . HIS A 1 282 ? 27.703 -23.734 -14.594 1 95.62 282 HIS A C 1
ATOM 2132 O O . HIS A 1 282 ? 28.203 -23.078 -13.688 1 95.62 282 HIS A O 1
ATOM 2138 N N . PRO A 1 283 ? 28.391 -24.062 -15.664 1 97.12 283 PRO A N 1
ATOM 2139 C CA . PRO A 1 283 ? 29.844 -23.828 -15.758 1 97.12 283 PRO A CA 1
ATOM 2140 C C . PRO A 1 283 ? 30.203 -22.344 -15.711 1 97.12 283 PRO A C 1
ATOM 2142 O O . PRO A 1 283 ? 31.312 -22 -15.289 1 97.12 283 PRO A O 1
ATOM 2145 N N . ALA A 1 284 ? 29.312 -21.531 -16.031 1 97.5 284 ALA A N 1
ATOM 2146 C CA . ALA A 1 284 ? 29.578 -20.094 -16.062 1 97.5 284 ALA A CA 1
ATOM 2147 C C . ALA A 1 284 ? 29.422 -19.469 -14.672 1 97.5 284 ALA A C 1
ATOM 2149 O O . ALA A 1 284 ? 29.859 -18.344 -14.422 1 97.5 284 ALA A O 1
ATOM 2150 N N . ARG A 1 285 ? 28.875 -20.125 -13.766 1 96.69 285 ARG A N 1
ATOM 2151 C CA . ARG A 1 285 ? 28.484 -19.578 -12.469 1 96.69 285 ARG A CA 1
ATOM 2152 C C . ARG A 1 285 ? 29.688 -19.016 -11.727 1 96.69 285 ARG A C 1
ATOM 2154 O O . ARG A 1 285 ? 29.641 -17.891 -11.219 1 96.69 285 ARG A O 1
ATOM 2161 N N . PRO A 1 286 ? 30.844 -19.734 -11.727 1 95.94 286 PRO A N 1
ATOM 2162 C CA . PRO A 1 286 ? 31.984 -19.281 -10.922 1 95.94 286 PRO A CA 1
ATOM 2163 C C . PRO A 1 286 ? 32.562 -17.969 -11.43 1 95.94 286 PRO A C 1
ATOM 2165 O O . PRO A 1 286 ? 33.188 -17.219 -10.648 1 95.94 286 PRO A O 1
ATOM 2168 N N . THR A 1 287 ? 32.344 -17.703 -12.68 1 97.12 287 THR A N 1
ATOM 2169 C CA . THR A 1 287 ? 32.938 -16.516 -13.242 1 97.12 287 THR A CA 1
ATOM 2170 C C . THR A 1 287 ? 31.922 -15.398 -13.406 1 97.12 287 THR A C 1
ATOM 2172 O O . THR A 1 287 ? 32.25 -14.289 -13.836 1 97.12 287 THR A O 1
ATOM 2175 N N . THR A 1 288 ? 30.719 -15.664 -13.125 1 98 288 THR A N 1
ATOM 2176 C CA . THR A 1 288 ? 29.656 -14.672 -13.25 1 98 288 THR A CA 1
ATOM 2177 C C . THR A 1 288 ? 29.531 -13.836 -11.984 1 98 288 THR A C 1
ATOM 2179 O O . THR A 1 288 ? 29.438 -14.375 -10.883 1 98 288 THR A O 1
ATOM 2182 N N . LYS A 1 289 ? 29.609 -12.5 -12.148 1 97.62 289 LYS A N 1
ATOM 2183 C CA . LYS A 1 289 ? 29.406 -11.602 -11.016 1 97.62 289 LYS A CA 1
ATOM 2184 C C . LYS A 1 289 ? 27.922 -11.5 -10.656 1 97.62 289 LYS A C 1
ATOM 2186 O O . LYS A 1 289 ? 27.109 -11.039 -11.469 1 97.62 289 LYS A O 1
ATOM 2191 N N . LEU A 1 290 ? 27.578 -11.875 -9.453 1 98.06 290 LEU A N 1
ATOM 2192 C CA . LEU A 1 290 ? 26.188 -11.875 -9.031 1 98.06 290 LEU A CA 1
ATOM 2193 C C . LEU A 1 290 ? 25.953 -10.891 -7.891 1 98.06 290 LEU A C 1
ATOM 2195 O O . LEU A 1 290 ? 24.906 -10.898 -7.258 1 98.06 290 LEU A O 1
ATOM 2199 N N . SER A 1 291 ? 26.906 -10.016 -7.621 1 96.94 291 SER A N 1
ATOM 22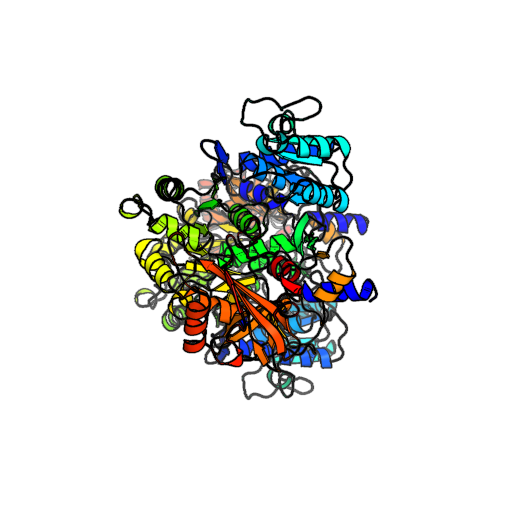00 C CA . SER A 1 291 ? 26.906 -9.156 -6.445 1 96.94 291 SER A CA 1
ATOM 2201 C C . SER A 1 291 ? 25.75 -8.148 -6.508 1 96.94 291 SER A C 1
ATOM 2203 O O . SER A 1 291 ? 25.406 -7.527 -5.5 1 96.94 291 SER A O 1
ATOM 2205 N N . SER A 1 292 ? 25.141 -7.988 -7.699 1 97.81 292 SER A N 1
ATOM 2206 C CA . SER A 1 292 ? 24.016 -7.066 -7.828 1 97.81 292 SER A CA 1
ATOM 2207 C C . SER A 1 292 ? 22.766 -7.645 -7.195 1 97.81 292 SER A C 1
ATOM 2209 O O . SER A 1 292 ? 21.828 -6.906 -6.875 1 97.81 292 SER A O 1
ATOM 2211 N N . LEU A 1 293 ? 22.656 -8.969 -7.051 1 98.25 293 LEU A N 1
ATOM 2212 C CA . LEU A 1 293 ? 21.469 -9.617 -6.492 1 98.25 293 LEU A CA 1
ATOM 2213 C C . LEU A 1 293 ? 21.344 -9.312 -5.004 1 98.25 293 LEU A C 1
ATOM 2215 O O . LEU A 1 293 ? 22.188 -9.703 -4.207 1 98.25 293 LEU A O 1
ATOM 2219 N N . ARG A 1 294 ? 20.266 -8.656 -4.691 1 97.38 294 ARG A N 1
ATOM 2220 C CA . ARG A 1 294 ? 20.047 -8.367 -3.281 1 97.38 294 ARG A CA 1
ATOM 2221 C C . ARG A 1 294 ? 19.078 -9.367 -2.666 1 97.38 294 ARG A C 1
ATOM 2223 O O . ARG A 1 294 ? 19.094 -9.602 -1.456 1 97.38 294 ARG A O 1
ATOM 2230 N N . LEU A 1 295 ? 18.156 -9.93 -3.506 1 98.06 295 LEU A N 1
ATOM 2231 C CA . LEU A 1 295 ? 17.125 -10.844 -3.018 1 98.06 295 LEU A CA 1
ATOM 2232 C C . LEU A 1 295 ? 16.719 -11.836 -4.102 1 98.06 295 LEU A C 1
ATOM 2234 O O . LEU A 1 295 ? 16.469 -11.445 -5.246 1 98.06 295 LEU A O 1
ATOM 2238 N N . CYS A 1 296 ? 16.703 -13.086 -3.77 1 98.25 296 CYS A N 1
ATOM 2239 C CA . CYS A 1 296 ? 16.141 -14.133 -4.617 1 98.25 296 CYS A CA 1
ATOM 2240 C C . CYS A 1 296 ? 14.891 -14.727 -3.99 1 98.25 296 CYS A C 1
ATOM 2242 O O . CYS A 1 296 ? 14.875 -15.039 -2.797 1 98.25 296 CYS A O 1
ATOM 2244 N N . LEU A 1 297 ? 13.891 -14.805 -4.758 1 97.81 297 LEU A N 1
ATOM 2245 C CA . LEU A 1 297 ? 12.617 -15.375 -4.336 1 97.81 297 LEU A CA 1
ATOM 2246 C C . LEU A 1 297 ? 12.383 -16.734 -4.996 1 97.81 297 LEU A C 1
ATOM 2248 O O . LEU A 1 297 ? 12.586 -16.875 -6.203 1 97.81 297 LEU A O 1
ATOM 2252 N N . TYR A 1 298 ? 12.117 -17.688 -4.211 1 93.06 298 TYR A N 1
ATOM 2253 C CA . TYR A 1 298 ? 11.68 -18.953 -4.801 1 93.06 298 TYR A CA 1
ATOM 2254 C C . TYR A 1 298 ? 10.219 -19.234 -4.465 1 93.06 298 TYR A C 1
ATOM 2256 O O . TYR A 1 298 ? 9.68 -18.688 -3.498 1 93.06 298 TYR A O 1
ATOM 2264 N N . VAL A 1 299 ? 9.547 -19.953 -5.324 1 89.31 299 VAL A N 1
ATOM 2265 C CA . VAL A 1 299 ? 8.109 -20.172 -5.207 1 89.31 299 VAL A CA 1
ATOM 2266 C C . VAL A 1 299 ? 7.785 -21.625 -5.535 1 89.31 299 VAL A C 1
ATOM 2268 O O . VAL A 1 299 ? 8.641 -22.375 -6.008 1 89.31 299 VAL A O 1
ATOM 2271 N N . MET A 1 300 ? 6.52 -22.031 -5.16 1 74.19 300 MET A N 1
ATOM 2272 C CA . MET A 1 300 ? 5.855 -23.25 -5.594 1 74.19 300 MET A CA 1
ATOM 2273 C C . MET A 1 300 ? 6.336 -24.453 -4.781 1 74.19 300 MET A C 1
ATOM 2275 O O . MET A 1 300 ? 5.566 -25.375 -4.504 1 74.19 300 MET A O 1
ATOM 2279 N N . ALA A 1 301 ? 7.742 -24.453 -4.477 1 69.19 301 ALA A N 1
ATOM 2280 C CA . ALA A 1 301 ? 8.25 -25.625 -3.7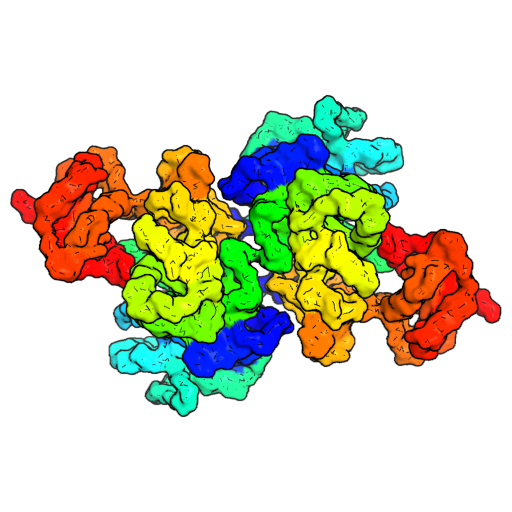79 1 69.19 301 ALA A CA 1
ATOM 2281 C C . ALA A 1 301 ? 9.289 -25.234 -2.729 1 69.19 301 ALA A C 1
ATOM 2283 O O . ALA A 1 301 ? 9.992 -24.234 -2.883 1 69.19 301 ALA A O 1
ATOM 2284 N N . PRO A 1 302 ? 9.266 -26.047 -1.662 1 74.94 302 PRO A N 1
ATOM 2285 C CA . PRO A 1 302 ? 10.352 -25.828 -0.705 1 74.94 302 PRO A CA 1
ATOM 2286 C C . PRO A 1 302 ? 11.727 -26.156 -1.286 1 74.94 302 PRO A C 1
ATOM 2288 O O . PRO A 1 302 ? 11.82 -26.828 -2.318 1 74.94 302 PRO A O 1
ATOM 2291 N N . MET A 1 303 ? 12.664 -25.578 -0.729 1 80.5 303 MET A N 1
ATOM 2292 C CA . MET A 1 303 ? 14.047 -25.828 -1.142 1 80.5 303 MET A CA 1
ATOM 2293 C C . MET A 1 303 ? 14.781 -26.672 -0.098 1 80.5 303 MET A C 1
ATOM 2295 O O . MET A 1 303 ? 14.641 -26.438 1.104 1 80.5 303 MET A O 1
ATOM 2299 N N . ALA A 1 304 ? 15.484 -27.688 -0.626 1 76.88 304 ALA A N 1
ATOM 2300 C CA . ALA A 1 304 ? 16.281 -28.5 0.281 1 76.88 304 ALA A CA 1
ATOM 2301 C C . ALA A 1 304 ? 17.328 -27.641 1.002 1 76.88 304 ALA A C 1
ATOM 2303 O O . ALA A 1 304 ? 17.906 -26.734 0.41 1 76.88 304 ALA A O 1
ATOM 2304 N N . ARG A 1 305 ? 17.594 -28.031 2.26 1 84.12 305 ARG A N 1
ATOM 2305 C CA . ARG A 1 305 ? 18.531 -27.281 3.09 1 84.12 305 ARG A CA 1
ATOM 2306 C C . ARG A 1 305 ? 19.875 -27.141 2.395 1 84.12 305 ARG A C 1
ATOM 2308 O O . ARG A 1 305 ? 20.453 -26.047 2.348 1 84.12 305 ARG A O 1
ATOM 2315 N N . THR A 1 306 ? 20.375 -28.234 1.865 1 82.88 306 THR A N 1
ATOM 2316 C CA . THR A 1 306 ? 21.719 -28.25 1.271 1 82.88 306 THR A CA 1
ATOM 2317 C C . THR A 1 306 ? 21.797 -27.266 0.101 1 82.88 306 THR A C 1
ATOM 2319 O O . THR A 1 306 ? 22.75 -26.5 -0.012 1 82.88 306 THR A O 1
ATOM 2322 N N . LEU A 1 307 ? 20.812 -27.328 -0.723 1 86.5 307 LEU A N 1
ATOM 2323 C CA . LEU A 1 307 ? 20.781 -26.422 -1.865 1 86.5 307 LEU A CA 1
ATOM 2324 C C . LEU A 1 307 ? 20.672 -24.969 -1.406 1 86.5 307 LEU A C 1
ATOM 2326 O O . LEU A 1 307 ? 21.375 -24.094 -1.922 1 86.5 307 LEU A O 1
ATOM 2330 N N . LEU A 1 308 ? 19.812 -24.75 -0.455 1 91.94 308 LEU A N 1
ATOM 2331 C CA . LEU A 1 308 ? 19.578 -23.406 0.041 1 91.94 308 LEU A CA 1
ATOM 2332 C C . LEU A 1 308 ? 20.844 -22.797 0.635 1 91.94 308 LEU A C 1
ATOM 2334 O O . LEU A 1 308 ? 21.172 -21.641 0.372 1 91.94 308 LEU A O 1
ATOM 2338 N N . VAL A 1 309 ? 21.516 -23.531 1.457 1 92.62 309 VAL A N 1
ATOM 2339 C CA . VAL A 1 309 ? 22.75 -23.078 2.09 1 92.62 309 VAL A CA 1
ATOM 2340 C C . VAL A 1 309 ? 23.766 -22.703 1.02 1 92.62 309 VAL A C 1
ATOM 2342 O O . VAL A 1 309 ? 24.406 -21.656 1.098 1 92.62 309 VAL A O 1
ATOM 2345 N N . GLU A 1 310 ? 23.891 -23.562 0.039 1 93.38 310 GLU A N 1
ATOM 2346 C CA . GLU A 1 310 ? 24.844 -23.312 -1.04 1 93.38 310 GLU A CA 1
ATOM 2347 C C . GLU A 1 310 ? 24.453 -22.062 -1.828 1 93.38 310 GLU A C 1
ATOM 2349 O O . GLU A 1 310 ? 25.312 -21.266 -2.209 1 93.38 310 GLU A O 1
ATOM 2354 N N . LEU A 1 311 ? 23.25 -21.938 -2.098 1 96.31 311 LEU A N 1
ATOM 2355 C CA . LEU A 1 311 ? 22.75 -20.797 -2.861 1 96.31 311 LEU A CA 1
ATOM 2356 C C . LEU A 1 311 ? 22.984 -19.5 -2.107 1 96.31 311 LEU A C 1
ATOM 2358 O O . LEU A 1 311 ? 23.391 -18.5 -2.701 1 96.31 311 LEU A O 1
ATOM 2362 N N . ILE A 1 312 ? 22.688 -19.469 -0.809 1 96.19 312 ILE A N 1
ATOM 2363 C CA . ILE A 1 312 ? 22.891 -18.266 -0.009 1 96.19 312 ILE A CA 1
ATOM 2364 C C . ILE A 1 312 ? 24.375 -17.891 0.003 1 96.19 312 ILE A C 1
ATOM 2366 O O . ILE A 1 312 ? 24.719 -16.719 -0.122 1 96.19 312 ILE A O 1
ATOM 2370 N N . GLU A 1 313 ? 25.172 -18.875 0.04 1 95.5 313 GLU A N 1
ATOM 2371 C CA . GLU A 1 313 ? 26.609 -18.641 0.13 1 95.5 313 GLU A CA 1
ATOM 2372 C C . GLU A 1 313 ? 27.188 -18.234 -1.224 1 95.5 313 GLU A C 1
ATOM 2374 O O . GLU A 1 313 ? 28.031 -17.344 -1.303 1 95.5 313 GLU A O 1
ATOM 2379 N N . LYS A 1 314 ? 26.75 -18.875 -2.293 1 96.25 314 LYS A N 1
ATOM 2380 C CA . LYS A 1 314 ? 27.484 -18.797 -3.545 1 96.25 314 LYS A CA 1
ATOM 2381 C C . LYS A 1 314 ? 26.703 -18.062 -4.617 1 96.25 314 LYS A C 1
ATOM 2383 O O . LYS A 1 314 ? 27.219 -17.766 -5.691 1 96.25 314 LYS A O 1
ATOM 2388 N N . PHE A 1 315 ? 25.484 -17.797 -4.395 1 97.19 315 PHE A N 1
ATOM 2389 C CA . PHE A 1 315 ? 24.641 -17.266 -5.449 1 97.19 315 PHE A CA 1
ATOM 2390 C C . PHE A 1 315 ? 24.094 -15.891 -5.047 1 97.19 315 PHE A C 1
ATOM 2392 O O . PHE A 1 315 ? 24.312 -14.898 -5.75 1 97.19 315 PHE A O 1
ATOM 2399 N N . CYS A 1 316 ? 23.438 -15.773 -3.918 1 97.62 316 CYS A N 1
ATOM 2400 C CA . CYS A 1 316 ? 22.859 -14.531 -3.439 1 97.62 316 CYS A CA 1
ATOM 2401 C C . CYS A 1 316 ? 23 -14.398 -1.928 1 97.62 316 CYS A C 1
ATOM 2403 O O . CYS A 1 316 ? 22.062 -14.656 -1.182 1 97.62 316 CYS A O 1
ATOM 2405 N N . PRO A 1 317 ? 24.062 -13.859 -1.474 1 93.38 317 PRO A N 1
ATOM 2406 C CA . PRO A 1 317 ? 24.297 -13.688 -0.036 1 93.38 317 PRO A CA 1
ATOM 2407 C C . PRO A 1 317 ? 23.281 -12.75 0.613 1 93.38 317 PRO A C 1
ATOM 2409 O O . PRO A 1 317 ? 23.094 -12.781 1.832 1 93.38 317 PRO A O 1
ATOM 2412 N N . GLY A 1 318 ? 22.672 -11.898 -0.189 1 87.31 318 GLY A N 1
ATOM 2413 C CA . GLY A 1 318 ? 21.656 -11.016 0.337 1 87.31 318 GLY A CA 1
ATOM 2414 C C . GLY A 1 318 ? 20.438 -11.75 0.875 1 87.31 318 GLY A C 1
ATOM 2415 O O . GLY A 1 318 ? 19.672 -11.203 1.665 1 87.31 318 GLY A O 1
ATOM 2416 N N . GLY A 1 319 ? 20.234 -12.906 0.274 1 92.94 319 GLY A N 1
ATOM 2417 C CA . GLY A 1 319 ? 19.266 -13.789 0.917 1 92.94 319 GLY A CA 1
ATOM 2418 C C . GLY A 1 319 ? 18.25 -14.359 -0.046 1 92.94 319 GLY A C 1
ATOM 2419 O O . GLY A 1 319 ? 18.125 -13.898 -1.182 1 92.94 319 GLY A O 1
ATOM 2420 N N . PHE A 1 320 ? 17.562 -15.461 0.416 1 96.5 320 PHE A N 1
ATOM 2421 C CA . PHE A 1 320 ? 16.453 -16.141 -0.244 1 96.5 320 PHE A CA 1
ATOM 2422 C C . PHE A 1 320 ? 15.18 -16.016 0.583 1 96.5 320 PHE A C 1
ATOM 2424 O O . PHE A 1 320 ? 15.227 -16.016 1.814 1 96.5 320 PHE A O 1
ATOM 2431 N N . ALA A 1 321 ? 14.102 -15.867 -0.094 1 97.19 321 ALA A N 1
ATOM 2432 C CA . ALA A 1 321 ? 12.789 -15.906 0.541 1 97.19 321 ALA A CA 1
ATOM 2433 C C . ALA A 1 321 ? 11.828 -16.797 -0.237 1 97.19 321 ALA A C 1
ATOM 2435 O O . ALA A 1 321 ? 12 -17.016 -1.438 1 97.19 321 ALA A O 1
ATOM 2436 N N . LEU A 1 322 ? 10.867 -17.375 0.436 1 96.06 322 LEU A N 1
ATOM 2437 C CA . LEU A 1 322 ? 9.781 -18.109 -0.187 1 96.06 322 LEU A CA 1
ATOM 2438 C C . LEU A 1 322 ? 8.469 -17.344 -0.095 1 96.06 322 LEU A C 1
ATOM 2440 O O . LEU A 1 322 ? 8.055 -16.953 0.996 1 96.06 322 LEU A O 1
ATOM 2444 N N . ALA A 1 323 ? 7.91 -17.062 -1.221 1 96.44 323 ALA A N 1
ATOM 2445 C CA . ALA A 1 323 ? 6.574 -16.484 -1.254 1 96.44 323 ALA A CA 1
ATOM 2446 C C . ALA A 1 323 ? 5.512 -17.547 -1.513 1 96.44 323 ALA A C 1
ATOM 2448 O O . ALA A 1 323 ? 5.715 -18.438 -2.334 1 96.44 323 ALA A O 1
ATOM 2449 N N . SER A 1 324 ? 4.465 -17.422 -0.75 1 94.5 324 SER A N 1
ATOM 2450 C CA . SER A 1 324 ? 3.328 -18.312 -0.958 1 94.5 324 SER A CA 1
ATOM 2451 C C . SER A 1 324 ? 2.047 -17.516 -1.204 1 94.5 324 SER A C 1
ATOM 2453 O O . SER A 1 324 ? 1.953 -16.344 -0.833 1 94.5 324 SER A O 1
ATOM 2455 N N . GLY A 1 325 ? 1.127 -18.141 -1.868 1 94.75 325 GLY A N 1
ATOM 2456 C CA . GLY A 1 325 ? -0.177 -17.578 -2.176 1 94.75 325 GLY A CA 1
ATOM 2457 C C . GLY A 1 325 ? -0.971 -18.406 -3.164 1 94.75 325 GLY A C 1
ATOM 2458 O O . GLY A 1 325 ? -0.575 -19.531 -3.5 1 94.75 325 GLY A O 1
ATOM 2459 N N . GLN A 1 326 ? -2.064 -18.062 -3.494 1 94.31 326 GLN A N 1
ATOM 2460 C CA . GLN A 1 326 ? -2.93 -18.641 -4.516 1 94.31 326 GLN A CA 1
ATOM 2461 C C . GLN A 1 326 ? -3.609 -17.547 -5.344 1 94.31 326 GLN A C 1
ATOM 2463 O O . GLN A 1 326 ? -3.635 -16.391 -4.949 1 94.31 326 GLN A O 1
ATOM 2468 N N . THR A 1 327 ? -4.059 -17.906 -6.52 1 96.56 327 THR A N 1
ATOM 2469 C CA . THR A 1 327 ? -4.684 -16.953 -7.426 1 96.56 327 THR A CA 1
ATOM 2470 C C . THR A 1 327 ? -5.844 -16.234 -6.738 1 96.56 327 THR A C 1
ATOM 2472 O O . THR A 1 327 ? -6.039 -15.039 -6.934 1 96.56 327 THR A O 1
ATOM 2475 N N . GLU A 1 328 ? -6.578 -16.953 -5.844 1 97.94 328 GLU A N 1
ATOM 2476 C CA . GLU A 1 328 ? -7.789 -16.453 -5.199 1 97.94 328 GLU A CA 1
ATOM 2477 C C . GLU A 1 328 ? -7.473 -15.32 -4.223 1 97.94 328 GLU A C 1
ATOM 2479 O O . GLU A 1 328 ? -8.344 -14.508 -3.906 1 97.94 328 GLU A O 1
ATOM 2484 N N . MET A 1 329 ? -6.25 -15.203 -3.672 1 98.12 329 MET A N 1
ATOM 2485 C CA . MET A 1 329 ? -5.824 -14.164 -2.74 1 98.12 329 MET A CA 1
ATOM 2486 C C . MET A 1 329 ? -4.789 -13.242 -3.383 1 98.12 329 MET A C 1
ATOM 2488 O O . MET A 1 329 ? -4.273 -12.336 -2.732 1 98.12 329 MET A O 1
ATOM 2492 N N . TYR A 1 330 ? -4.57 -13.57 -4.633 1 97.69 330 TYR A N 1
ATOM 2493 C CA . TYR A 1 330 ? -3.535 -12.867 -5.379 1 97.69 330 TYR A CA 1
ATOM 2494 C C . TYR A 1 330 ? -2.268 -12.711 -4.547 1 97.69 330 TYR A C 1
ATOM 2496 O O . TYR A 1 330 ? -2.303 -12.164 -3.441 1 97.69 330 TYR A O 1
ATOM 2504 N N . PRO A 1 331 ? -1.208 -13.156 -4.918 1 96.25 331 PRO A N 1
ATOM 2505 C CA . PRO A 1 331 ? -0.027 -13.297 -4.062 1 96.25 331 PRO A CA 1
ATOM 2506 C C . PRO A 1 331 ? 0.737 -11.984 -3.9 1 96.25 331 PRO A C 1
ATOM 2508 O O . PRO A 1 331 ? 0.611 -11.078 -4.734 1 96.25 331 PRO A O 1
ATOM 2511 N N . ALA A 1 332 ? 1.604 -11.922 -2.861 1 96.88 332 ALA A N 1
ATOM 2512 C CA . ALA A 1 332 ? 1.882 -12.945 -1.86 1 96.88 332 ALA A CA 1
ATOM 2513 C C . ALA A 1 332 ? 0.936 -12.82 -0.669 1 96.88 332 ALA A C 1
ATOM 2515 O O . ALA A 1 332 ? 0.417 -11.742 -0.391 1 96.88 332 ALA A O 1
ATOM 2516 N N . THR A 1 333 ? 0.667 -13.953 0.009 1 98.19 333 THR A N 1
ATOM 2517 C CA . THR A 1 333 ? -0.113 -13.938 1.241 1 98.19 333 THR A CA 1
ATOM 2518 C C . THR A 1 333 ? 0.786 -14.156 2.453 1 98.19 333 THR A C 1
ATOM 2520 O O . THR A 1 333 ? 0.469 -13.711 3.559 1 98.19 333 THR A O 1
ATOM 2523 N N . THR A 1 334 ? 1.849 -14.922 2.295 1 98 334 THR A N 1
ATOM 2524 C CA . THR A 1 334 ? 2.861 -15.141 3.32 1 98 334 THR A CA 1
ATOM 2525 C C . THR A 1 334 ? 4.262 -15.094 2.719 1 98 334 THR A C 1
ATOM 2527 O O . THR A 1 334 ? 4.43 -15.273 1.512 1 98 334 THR A O 1
ATOM 2530 N N . LEU A 1 335 ? 5.207 -14.852 3.518 1 97.5 335 LEU A N 1
ATOM 2531 C CA . LEU A 1 335 ? 6.602 -14.789 3.096 1 97.5 335 LEU A CA 1
ATOM 2532 C C . LEU A 1 335 ? 7.512 -15.43 4.133 1 97.5 335 LEU A C 1
ATOM 2534 O O . LEU A 1 335 ? 7.492 -15.047 5.305 1 97.5 335 LEU A O 1
ATOM 2538 N N . PHE A 1 336 ? 8.172 -16.484 3.738 1 96.62 336 PHE A N 1
ATOM 2539 C CA . PHE A 1 336 ? 9.273 -17.047 4.516 1 96.62 336 PHE A CA 1
ATOM 2540 C C . PHE A 1 336 ? 10.562 -16.266 4.27 1 96.62 336 PHE A C 1
ATOM 2542 O O . PHE A 1 336 ? 11.281 -16.531 3.305 1 96.62 336 PHE A O 1
ATOM 2549 N N . LYS A 1 337 ? 10.891 -15.359 5.113 1 96.25 337 LYS A N 1
ATOM 2550 C CA . LYS A 1 337 ? 11.812 -14.25 4.895 1 96.25 337 LYS A CA 1
ATOM 2551 C C . LYS A 1 337 ? 13.266 -14.711 5 1 96.25 337 LYS A C 1
ATOM 2553 O O . LYS A 1 337 ? 13.547 -15.773 5.566 1 96.25 337 LYS A O 1
ATOM 2558 N N . PRO A 1 338 ? 14.164 -13.875 4.484 1 95.56 338 PRO A N 1
ATOM 2559 C CA . PRO A 1 338 ? 15.578 -14.242 4.434 1 95.56 338 PRO A CA 1
ATOM 2560 C C . PRO A 1 338 ? 16.156 -14.539 5.816 1 95.56 338 PRO A C 1
ATOM 2562 O O . PRO A 1 338 ? 16.922 -15.5 5.977 1 95.56 338 PRO A O 1
ATOM 2565 N N . GLU A 1 339 ? 15.742 -13.797 6.758 1 92.81 339 GLU A N 1
ATOM 2566 C CA . GLU A 1 339 ? 16.344 -13.922 8.086 1 92.81 339 GLU A CA 1
ATOM 2567 C C . GLU A 1 339 ? 15.875 -15.203 8.781 1 92.81 339 GLU A C 1
ATOM 2569 O O . GLU A 1 339 ? 16.453 -15.617 9.781 1 92.81 339 GLU A O 1
ATOM 2574 N N . GLN A 1 340 ? 14.859 -15.844 8.195 1 93.19 340 GLN A N 1
ATOM 2575 C CA . GLN A 1 340 ? 14.312 -17.062 8.797 1 93.19 340 GLN A CA 1
ATOM 2576 C C . GLN A 1 340 ? 14.805 -18.312 8.07 1 93.19 340 GLN A C 1
ATOM 2578 O O . GLN A 1 340 ? 14.727 -19.406 8.602 1 93.19 340 GLN A O 1
ATOM 2583 N N . GLN A 1 341 ? 15.273 -18.219 6.848 1 91.75 341 GLN A N 1
ATOM 2584 C CA . GLN A 1 341 ? 15.531 -19.312 5.918 1 91.75 341 GLN A CA 1
ATOM 2585 C C . GLN A 1 341 ? 16.5 -20.328 6.52 1 91.75 341 GLN A C 1
ATOM 2587 O O . GLN A 1 341 ? 16.375 -21.531 6.289 1 91.75 341 GLN A O 1
ATOM 2592 N N . LEU A 1 342 ? 17.484 -19.875 7.289 1 90.56 342 LEU A N 1
ATOM 2593 C CA . LEU A 1 342 ? 18.484 -20.812 7.789 1 90.56 342 LEU A CA 1
ATOM 2594 C C . LEU A 1 342 ? 18.172 -21.234 9.227 1 90.56 342 LEU A C 1
ATOM 2596 O O . LEU A 1 342 ? 18.906 -22.031 9.812 1 90.56 342 LEU A O 1
ATOM 2600 N N . LYS A 1 343 ? 17.078 -20.766 9.742 1 90.81 343 LYS A N 1
ATOM 2601 C CA . LYS A 1 343 ? 16.703 -21.109 11.109 1 90.81 343 LYS A CA 1
ATOM 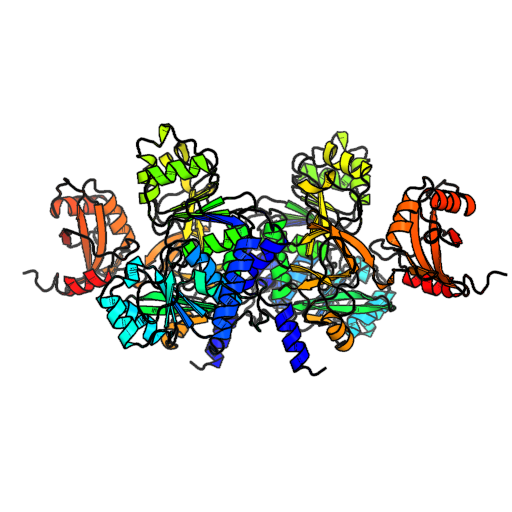2602 C C . LYS A 1 343 ? 15.797 -22.328 11.148 1 90.81 343 LYS A C 1
ATOM 2604 O O . LYS A 1 343 ? 15.727 -23.016 12.164 1 90.81 343 LYS A O 1
ATOM 2609 N N . ARG A 1 344 ? 15.109 -22.516 10.07 1 86.56 344 ARG A N 1
ATOM 2610 C CA . ARG A 1 344 ? 14.164 -23.625 10.008 1 86.56 344 ARG A CA 1
ATOM 2611 C C . ARG A 1 344 ? 14.102 -24.219 8.602 1 86.56 344 ARG A C 1
ATOM 2613 O O . ARG A 1 344 ? 14.266 -23.5 7.613 1 86.56 344 ARG A O 1
ATOM 2620 N N . PHE A 1 345 ? 13.953 -25.484 8.602 1 78.5 345 PHE A N 1
ATOM 2621 C CA . PHE A 1 345 ? 13.875 -26.188 7.32 1 78.5 345 PHE A CA 1
ATOM 2622 C C . PHE A 1 345 ? 12.602 -27.016 7.223 1 78.5 345 PHE A C 1
ATOM 2624 O O . PHE A 1 345 ? 12.078 -27.469 8.242 1 78.5 345 PHE A O 1
ATOM 2631 N N . GLY A 1 346 ? 12.094 -27.141 5.984 1 76.5 346 GLY A N 1
ATOM 2632 C CA . GLY A 1 346 ? 10.828 -27.812 5.742 1 76.5 346 GLY A CA 1
ATOM 2633 C C . GLY A 1 346 ? 9.844 -26.969 4.957 1 76.5 346 GLY A C 1
ATOM 2634 O O . GLY A 1 346 ? 10.242 -26.047 4.238 1 76.5 346 GLY A O 1
ATOM 2635 N N . SER A 1 347 ? 8.57 -27.281 5.074 1 86.38 347 SER A N 1
ATOM 2636 C CA . SER A 1 347 ? 7.555 -26.625 4.254 1 86.38 347 SER A CA 1
ATOM 2637 C C . SER A 1 347 ? 7.016 -25.375 4.934 1 86.38 347 SER A C 1
ATOM 2639 O O . SER A 1 347 ? 5.805 -25.203 5.074 1 86.38 347 SER A O 1
ATOM 2641 N N . TYR A 1 348 ? 7.969 -24.547 5.398 1 91.62 348 TYR A N 1
ATOM 2642 C CA . TYR A 1 348 ? 7.586 -23.281 6.023 1 91.62 348 TYR A CA 1
ATOM 2643 C C . TYR A 1 348 ? 7.184 -22.266 4.973 1 91.62 348 TYR A C 1
ATOM 2645 O O . TYR A 1 348 ? 7.883 -22.078 3.971 1 91.62 348 TYR A O 1
ATOM 2653 N N . TRP A 1 349 ? 6.023 -21.672 5.215 1 95.81 349 TRP A N 1
ATOM 2654 C CA . TRP A 1 349 ? 5.543 -20.594 4.355 1 95.81 349 TRP A CA 1
ATOM 2655 C C . TRP A 1 349 ? 5.844 -19.234 4.965 1 95.81 349 TRP A C 1
ATOM 2657 O O . TRP A 1 349 ? 5.699 -18.203 4.305 1 95.81 349 TRP A O 1
ATOM 2667 N N . GLY A 1 350 ? 6.309 -19.188 6.211 1 96.31 350 GLY A N 1
ATOM 2668 C CA . GLY A 1 350 ? 6.688 -17.953 6.859 1 96.31 350 GLY A CA 1
ATOM 2669 C C . GLY A 1 350 ? 5.527 -17.266 7.566 1 96.31 350 GLY A C 1
ATOM 2670 O O . GLY A 1 350 ? 4.734 -17.922 8.242 1 96.31 350 GLY A O 1
ATOM 2671 N N . ASP A 1 351 ? 5.508 -15.969 7.641 1 96 351 ASP A N 1
ATOM 2672 C CA . ASP A 1 351 ? 4.457 -15.219 8.328 1 96 351 ASP A CA 1
ATOM 2673 C C . ASP A 1 351 ? 3.621 -14.414 7.332 1 96 351 ASP A C 1
ATOM 2675 O O . ASP A 1 351 ? 3.963 -14.328 6.152 1 96 351 ASP A O 1
ATOM 2679 N N . SER A 1 352 ? 2.48 -13.906 7.777 1 97.81 352 SER A N 1
ATOM 2680 C CA . SER A 1 352 ? 1.546 -13.141 6.957 1 97.81 352 SER A CA 1
ATOM 2681 C C . SER A 1 352 ? 2.203 -11.883 6.395 1 97.81 352 SER A C 1
ATOM 2683 O O . SER A 1 352 ? 3.074 -11.289 7.039 1 97.81 352 SER A O 1
ATOM 2685 N N . VAL A 1 353 ? 1.819 -11.484 5.199 1 98.19 353 VAL A N 1
ATOM 2686 C CA . VAL A 1 353 ? 2.291 -10.219 4.641 1 98.19 353 VAL A CA 1
ATOM 2687 C C . VAL A 1 353 ? 1.438 -9.07 5.176 1 98.19 353 VAL A C 1
ATOM 2689 O O . VAL A 1 353 ? 0.426 -9.297 5.844 1 98.19 353 VAL A O 1
ATOM 2692 N N . VAL A 1 354 ? 1.792 -7.828 4.859 1 98.19 354 VAL A N 1
ATOM 2693 C CA . VAL A 1 354 ? 1.198 -6.629 5.438 1 98.19 354 VAL A CA 1
ATOM 2694 C C . VAL A 1 354 ? -0.226 -6.453 4.914 1 98.19 354 VAL A C 1
ATOM 2696 O O . VAL A 1 354 ? -1.063 -5.832 5.574 1 98.19 354 VAL A O 1
ATOM 2699 N N . THR A 1 355 ? -0.567 -7.031 3.789 1 97.81 355 THR A N 1
ATOM 2700 C CA . THR A 1 355 ? -1.818 -6.812 3.072 1 97.81 355 THR A CA 1
ATOM 2701 C C . THR A 1 355 ? -2.961 -7.578 3.736 1 97.81 355 THR A C 1
ATOM 2703 O O . THR A 1 355 ? -4.109 -7.133 3.713 1 97.81 355 THR A O 1
ATOM 2706 N N . ASN A 1 356 ? -2.611 -8.75 4.328 1 98.25 356 ASN A N 1
ATOM 2707 C CA . ASN A 1 356 ? -3.689 -9.609 4.801 1 98.25 356 ASN A CA 1
ATOM 2708 C C . ASN A 1 356 ? -3.365 -10.219 6.164 1 98.25 356 ASN A C 1
ATOM 2710 O O . ASN A 1 356 ? -2.252 -10.062 6.668 1 98.25 356 ASN A O 1
ATOM 2714 N N . GLU A 1 357 ? -4.352 -10.773 6.762 1 97.06 357 GLU A N 1
ATOM 2715 C CA . GLU A 1 357 ? -4.152 -11.586 7.957 1 97.06 357 GLU A CA 1
ATOM 2716 C C . GLU A 1 357 ? -4.34 -13.07 7.652 1 97.06 357 GLU A C 1
ATOM 2718 O O . GLU A 1 357 ? -5.121 -13.438 6.77 1 97.06 357 GLU A O 1
ATOM 2723 N N . THR A 1 358 ? -3.586 -13.891 8.242 1 98 358 THR A N 1
ATOM 2724 C CA . THR A 1 358 ? -3.607 -15.344 8.125 1 98 358 THR A CA 1
ATOM 2725 C C . THR A 1 358 ? -3.988 -15.992 9.453 1 98 358 THR A C 1
ATOM 2727 O O . THR A 1 358 ? -3.529 -15.562 10.508 1 98 358 THR A O 1
ATOM 2730 N N . ALA A 1 359 ? -4.844 -16.922 9.383 1 97.5 359 ALA A N 1
ATOM 2731 C CA . ALA A 1 359 ? -5.242 -17.672 10.57 1 97.5 359 ALA A CA 1
ATOM 2732 C C . ALA A 1 359 ? -5.379 -19.156 10.258 1 97.5 359 ALA A C 1
ATOM 2734 O O . ALA A 1 359 ? -5.289 -19.578 9.102 1 97.5 359 ALA A O 1
ATOM 2735 N N . ILE A 1 360 ? -5.438 -19.984 11.289 1 97.94 360 ILE A N 1
ATOM 2736 C CA . ILE A 1 360 ? -5.719 -21.422 11.211 1 97.94 360 ILE A CA 1
ATOM 2737 C C . ILE A 1 360 ? -7.113 -21.703 11.766 1 97.94 360 ILE A C 1
ATOM 2739 O O . ILE A 1 360 ? -7.453 -21.266 12.867 1 97.94 360 ILE A O 1
ATOM 2743 N N . MET A 1 361 ? -7.891 -22.406 10.984 1 98.06 361 MET A N 1
ATOM 2744 C CA . MET A 1 361 ? -9.289 -22.609 11.352 1 98.06 361 MET A CA 1
ATOM 2745 C C . MET A 1 361 ? -9.648 -24.094 11.344 1 98.06 361 MET A C 1
ATOM 2747 O O . MET A 1 361 ? -9.234 -24.828 10.453 1 98.06 361 MET A O 1
ATOM 2751 N N . ASP A 1 362 ? -10.445 -24.547 12.289 1 96.62 362 ASP A N 1
ATOM 2752 C CA . ASP A 1 362 ? -10.938 -25.922 12.258 1 96.62 362 ASP A CA 1
ATOM 2753 C C . ASP A 1 362 ? -12.227 -26.031 11.445 1 96.62 362 ASP A C 1
ATOM 2755 O O . ASP A 1 362 ? -12.656 -25.047 10.828 1 96.62 362 ASP A O 1
ATOM 2759 N N . ASP A 1 363 ? -12.805 -27.234 11.359 1 94 363 ASP A N 1
ATOM 2760 C CA . ASP A 1 363 ? -13.945 -27.5 10.5 1 94 363 ASP A CA 1
ATOM 2761 C C . ASP A 1 363 ? -15.211 -26.828 11.031 1 94 363 ASP A C 1
ATOM 2763 O O . ASP A 1 363 ? -16.188 -26.672 10.305 1 94 363 ASP A O 1
ATOM 2767 N N . GLU A 1 364 ? -15.188 -26.469 12.297 1 95.25 364 GLU A N 1
ATOM 2768 C CA . GLU A 1 364 ? -16.359 -25.844 12.922 1 95.25 364 GLU A CA 1
ATOM 2769 C C . GLU A 1 364 ? -16.281 -24.328 12.852 1 95.25 364 GLU A C 1
ATOM 2771 O O . GLU A 1 364 ? -17.141 -23.625 13.383 1 95.25 364 GLU A O 1
ATOM 2776 N N . GLY A 1 365 ? -15.227 -23.859 12.25 1 96.06 365 GLY A N 1
ATOM 2777 C CA . GLY A 1 365 ? -15.109 -22.422 12.078 1 96.06 365 GLY A CA 1
ATOM 2778 C C . GLY A 1 365 ? -14.375 -21.75 13.219 1 96.06 365 GLY A C 1
ATOM 2779 O O . GLY A 1 365 ? -14.344 -20.516 13.297 1 96.06 365 GLY A O 1
ATOM 2780 N N . GLN A 1 366 ? -13.852 -22.484 14.117 1 96.12 366 GLN A N 1
ATOM 2781 C CA . GLN A 1 366 ? -13.109 -21.906 15.234 1 96.12 366 GLN A CA 1
ATOM 2782 C C . GLN A 1 366 ? -11.648 -21.656 14.859 1 96.12 366 GLN A C 1
ATOM 2784 O O . GLN A 1 366 ? -11.016 -22.5 14.234 1 96.12 366 GLN A O 1
ATOM 2789 N N . LEU A 1 367 ? -11.172 -20.484 15.18 1 96 367 LEU A N 1
ATOM 2790 C CA . LEU A 1 367 ? -9.758 -20.188 14.984 1 96 367 LEU A CA 1
ATOM 2791 C C . LEU A 1 367 ? -8.898 -20.922 16.016 1 96 367 LEU A C 1
ATOM 2793 O O . LEU A 1 367 ? -9.266 -21 17.188 1 96 367 LEU A O 1
ATOM 2797 N N . LEU A 1 368 ? -7.809 -21.422 15.531 1 96.81 368 LEU A N 1
ATOM 2798 C CA . LEU A 1 368 ? -6.949 -22.266 16.359 1 96.81 368 LEU A CA 1
ATOM 2799 C C . LEU A 1 368 ? -5.676 -21.516 16.75 1 96.81 368 LEU A C 1
ATOM 2801 O O . LEU A 1 368 ? -5.297 -20.547 16.109 1 96.81 368 LEU A O 1
ATOM 2805 N N . GLY A 1 369 ? -5.082 -21.969 17.844 1 92.75 369 GLY A N 1
ATOM 2806 C CA . GLY A 1 369 ? -3.848 -21.375 18.328 1 92.75 369 GLY A CA 1
ATOM 2807 C C . GLY A 1 369 ? -2.604 -22.016 17.75 1 92.75 369 GLY A C 1
ATOM 2808 O O . GLY A 1 369 ? -2.695 -22.906 16.891 1 92.75 369 GLY A O 1
ATOM 2809 N N . ARG A 1 370 ? -1.454 -21.547 18.219 1 93.56 370 ARG A N 1
ATOM 2810 C CA . ARG A 1 370 ? -0.173 -22.094 17.781 1 93.56 370 ARG A CA 1
ATOM 2811 C C . ARG A 1 370 ? -0.075 -23.578 18.094 1 93.56 370 ARG A C 1
ATOM 2813 O O . ARG A 1 370 ? -0.557 -24.047 19.125 1 93.56 370 ARG A O 1
ATOM 2820 N N . GLY A 1 371 ? 0.526 -24.281 17.172 1 92.5 371 GLY A N 1
ATOM 2821 C CA . GLY A 1 371 ? 0.748 -25.703 17.359 1 92.5 371 GLY A CA 1
ATOM 2822 C C . GLY A 1 371 ? -0.422 -26.562 16.906 1 92.5 371 GLY A C 1
ATOM 2823 O O . GLY A 1 371 ? -0.313 -27.781 16.828 1 92.5 371 GLY A O 1
ATOM 2824 N N . GLU A 1 372 ? -1.502 -25.938 16.562 1 94.75 372 GLU A N 1
ATOM 2825 C CA . GLU A 1 372 ? -2.688 -26.688 16.156 1 94.75 372 GLU A CA 1
ATOM 2826 C C . GLU A 1 372 ? -2.838 -26.688 14.633 1 94.75 372 GLU A C 1
ATOM 2828 O O . GLU A 1 372 ? -2.691 -25.641 13.992 1 94.75 372 GLU A O 1
ATOM 2833 N N . VAL A 1 373 ? -3.135 -27.859 14.102 1 93.94 373 VAL A N 1
ATOM 2834 C CA . VAL A 1 373 ? -3.268 -28.016 12.656 1 93.94 373 VAL A CA 1
ATOM 2835 C C . VAL A 1 373 ? -4.707 -27.734 12.242 1 93.94 373 VAL A C 1
ATOM 2837 O O . VAL A 1 373 ? -5.652 -28.203 12.883 1 93.94 373 VAL A O 1
ATOM 2840 N N . GLY A 1 374 ? -4.918 -26.969 11.32 1 96.88 374 GLY A N 1
ATOM 2841 C CA . GLY A 1 374 ? -6.188 -26.625 10.695 1 96.88 374 GLY A CA 1
ATOM 2842 C C . GLY A 1 374 ? -6.039 -26.016 9.312 1 96.88 374 GLY A C 1
ATOM 2843 O O . GLY A 1 374 ? -4.953 -26.062 8.727 1 96.88 374 GLY A O 1
ATOM 2844 N N . GLU A 1 375 ? -7.145 -25.609 8.727 1 97.69 375 GLU A N 1
ATOM 2845 C CA . GLU A 1 375 ? -7.094 -25 7.402 1 97.69 375 GLU A CA 1
ATOM 2846 C C . GLU A 1 375 ? -6.523 -23.578 7.477 1 97.69 375 GLU A C 1
ATOM 2848 O O . GLU A 1 375 ? -6.887 -22.812 8.359 1 97.69 375 GLU A O 1
ATOM 2853 N N . ILE A 1 376 ? -5.59 -23.281 6.637 1 98.06 376 ILE A N 1
ATOM 2854 C CA . ILE A 1 376 ? -5.102 -21.906 6.484 1 98.06 376 ILE A CA 1
ATOM 2855 C C . ILE A 1 376 ? -6.199 -21.031 5.883 1 98.06 376 ILE A C 1
ATOM 2857 O O . ILE A 1 376 ? -6.754 -21.359 4.832 1 98.06 376 ILE A O 1
ATOM 2861 N N . VAL A 1 377 ? -6.598 -19.969 6.516 1 98.38 377 VAL A N 1
ATOM 2862 C CA . VAL A 1 377 ? -7.613 -19.031 6.027 1 98.38 377 VAL A CA 1
ATOM 2863 C C . VAL A 1 377 ? -7.059 -17.609 6.039 1 98.38 377 VAL A C 1
ATOM 2865 O O . VAL A 1 377 ? -6.133 -17.297 6.793 1 98.38 377 VAL A O 1
ATOM 2868 N N . HIS A 1 378 ? -7.562 -16.75 5.176 1 98.44 378 HIS A N 1
ATOM 2869 C CA . HIS A 1 378 ? -7.082 -15.383 5.051 1 98.44 378 HIS A CA 1
ATOM 2870 C C . HIS A 1 378 ? -8.234 -14.391 5.051 1 98.44 378 HIS A C 1
ATOM 2872 O O . HIS A 1 378 ? -9.367 -14.742 4.688 1 98.44 378 HIS A O 1
ATOM 2878 N N . ARG A 1 379 ? -8.008 -13.188 5.461 1 97.5 379 ARG A N 1
ATOM 2879 C CA . ARG A 1 379 ? -8.789 -11.984 5.195 1 97.5 379 ARG A CA 1
ATOM 2880 C C . ARG A 1 379 ? -7.895 -10.859 4.695 1 97.5 379 ARG A C 1
ATOM 2882 O O . ARG A 1 379 ? -6.766 -10.688 5.168 1 97.5 379 ARG A O 1
ATOM 2889 N N . GLY A 1 380 ? -8.32 -10.125 3.73 1 97.94 380 GLY A N 1
ATOM 2890 C CA . GLY A 1 380 ? -7.578 -8.984 3.217 1 97.94 380 GLY A CA 1
ATOM 2891 C C . GLY A 1 380 ? -8.164 -8.422 1.938 1 97.94 380 GLY A C 1
ATOM 2892 O O . GLY A 1 380 ? -8.945 -9.086 1.258 1 97.94 380 GLY A O 1
ATOM 2893 N N . PRO A 1 381 ? -7.789 -7.203 1.637 1 98.38 381 PRO A N 1
ATOM 2894 C CA . PRO A 1 381 ? -8.344 -6.543 0.453 1 98.38 381 PRO A CA 1
ATOM 2895 C C . PRO A 1 381 ? -7.891 -7.195 -0.853 1 98.38 381 PRO A C 1
ATOM 2897 O O . PRO A 1 381 ? -8.406 -6.863 -1.923 1 98.38 381 PRO A O 1
ATOM 2900 N N . ASN A 1 382 ? -6.949 -8.094 -0.798 1 98.62 382 ASN A N 1
ATOM 2901 C CA . ASN A 1 382 ? -6.434 -8.766 -1.988 1 98.62 382 ASN A CA 1
ATOM 2902 C C . ASN A 1 382 ? -7.266 -9.992 -2.348 1 98.62 382 ASN A C 1
ATOM 2904 O O . ASN A 1 382 ? -6.992 -10.664 -3.344 1 98.62 382 ASN A O 1
ATOM 2908 N N . VAL A 1 383 ? -8.352 -10.305 -1.665 1 98.69 383 VAL A N 1
ATOM 2909 C CA . VAL A 1 383 ? -9.172 -11.484 -1.9 1 98.69 383 VAL A CA 1
ATOM 2910 C C . VAL A 1 383 ? -9.938 -11.336 -3.217 1 98.69 383 VAL A C 1
ATOM 2912 O O . VAL A 1 383 ? -10.297 -10.219 -3.604 1 98.69 383 VAL A O 1
ATOM 2915 N N . MET A 1 384 ? -10.203 -12.383 -3.887 1 98.62 384 MET A N 1
ATOM 2916 C CA . MET A 1 384 ? -10.93 -12.422 -5.152 1 98.62 384 MET A CA 1
ATOM 2917 C C . MET A 1 384 ? -12.375 -11.961 -4.969 1 98.62 384 MET A C 1
ATOM 2919 O O . MET A 1 384 ? -12.906 -12.008 -3.861 1 98.62 384 MET A O 1
ATOM 2923 N N . LEU A 1 385 ? -13 -11.539 -6.09 1 98.12 385 LEU A N 1
ATOM 2924 C CA . LEU A 1 385 ? -14.422 -11.234 -6.105 1 98.12 385 LEU A CA 1
ATOM 2925 C C . LEU A 1 385 ? -15.25 -12.516 -5.996 1 98.12 385 LEU A C 1
ATOM 2927 O O . LEU A 1 385 ? -16.391 -12.484 -5.516 1 98.12 385 LEU A O 1
ATOM 2931 N N . GLY A 1 386 ? -14.75 -13.609 -6.504 1 98 386 GLY A N 1
ATOM 2932 C CA . GLY A 1 386 ? -15.398 -14.914 -6.543 1 98 386 GLY A CA 1
ATOM 2933 C C . GLY A 1 386 ? -15.039 -15.719 -7.777 1 98 386 GLY A C 1
ATOM 2934 O O . GLY A 1 386 ? -14.141 -15.344 -8.531 1 98 386 GLY A O 1
ATOM 2935 N N . TYR A 1 387 ? -15.633 -16.922 -7.918 1 96.69 387 TYR A N 1
ATOM 2936 C CA . TYR A 1 387 ? -15.477 -17.75 -9.109 1 96.69 387 TYR A CA 1
ATOM 2937 C C . TYR A 1 387 ? -16.531 -17.391 -10.156 1 96.69 387 TYR A C 1
ATOM 2939 O O . TYR A 1 387 ? -17.734 -17.375 -9.859 1 96.69 387 TYR A O 1
ATOM 2947 N N . TYR A 1 388 ? -16.031 -17.094 -11.344 1 97.38 388 TYR A N 1
ATOM 2948 C CA . TYR A 1 388 ? -16.891 -16.672 -12.438 1 97.38 388 TYR A CA 1
ATOM 2949 C C . TYR A 1 388 ? -17.969 -17.719 -12.727 1 97.38 388 TYR A C 1
ATOM 2951 O O . TYR A 1 388 ? -17.641 -18.891 -12.938 1 97.38 388 TYR A O 1
ATOM 2959 N N . LYS A 1 389 ? -19.281 -17.406 -12.688 1 96.25 389 LYS A N 1
ATOM 2960 C CA . LYS A 1 389 ? -20.438 -18.25 -12.977 1 96.25 389 LYS A CA 1
ATOM 2961 C C . LYS A 1 389 ? -20.484 -19.453 -12.055 1 96.25 389 LYS A C 1
ATOM 2963 O O . LYS A 1 389 ? -20.938 -20.531 -12.445 1 96.25 389 LYS A O 1
ATOM 2968 N N . ASP A 1 390 ? -19.953 -19.328 -10.875 1 94.5 390 ASP A N 1
ATOM 2969 C CA . ASP A 1 390 ? -19.953 -20.406 -9.898 1 94.5 390 ASP A CA 1
ATOM 2970 C C . ASP A 1 390 ? -20.219 -19.891 -8.492 1 94.5 390 ASP A C 1
ATOM 2972 O O . ASP A 1 390 ? -19.344 -19.906 -7.637 1 94.5 390 ASP A O 1
ATOM 2976 N N . PRO A 1 391 ? -21.406 -19.5 -8.211 1 95.25 391 PRO A N 1
ATOM 2977 C CA . PRO A 1 391 ? -21.766 -18.938 -6.906 1 95.25 391 PRO A CA 1
ATOM 2978 C C . PRO A 1 391 ? -21.578 -19.922 -5.758 1 95.25 391 PRO A C 1
ATOM 2980 O O . PRO A 1 391 ? -21.266 -19.516 -4.637 1 95.25 391 PRO A O 1
ATOM 2983 N N . GLU A 1 392 ? -21.766 -21.188 -6.07 1 93.94 392 GLU A N 1
ATOM 2984 C CA . GLU A 1 392 ? -21.625 -22.188 -5.02 1 93.94 392 GLU A CA 1
ATOM 2985 C C . GLU A 1 392 ? -20.188 -22.297 -4.539 1 93.94 392 GLU A C 1
ATOM 2987 O O . GLU A 1 392 ? -19.922 -22.266 -3.334 1 93.94 392 GLU A O 1
ATOM 2992 N N . ALA A 1 393 ? -19.281 -22.469 -5.492 1 92.94 393 ALA A N 1
ATOM 2993 C CA . ALA A 1 393 ? -17.859 -22.516 -5.129 1 92.94 393 ALA A CA 1
ATOM 2994 C C . ALA A 1 393 ? -17.438 -21.219 -4.445 1 92.94 393 ALA A C 1
ATOM 2996 O O . ALA A 1 393 ? -16.594 -21.234 -3.537 1 92.94 393 ALA A O 1
ATOM 2997 N N . THR A 1 394 ? -17.984 -20.109 -4.887 1 96.56 394 THR A N 1
ATOM 2998 C CA . THR A 1 394 ? -17.688 -18.828 -4.277 1 96.56 394 THR A CA 1
ATOM 2999 C C . THR A 1 394 ? -18.125 -18.797 -2.816 1 96.56 394 THR A C 1
ATOM 3001 O O . THR A 1 394 ? -17.344 -18.406 -1.938 1 96.56 394 THR A O 1
ATOM 3004 N N . ALA A 1 395 ? -19.328 -19.219 -2.545 1 96 395 ALA A N 1
ATOM 3005 C CA . ALA A 1 395 ? -19.859 -19.234 -1.187 1 96 395 ALA A CA 1
ATOM 3006 C C . ALA A 1 395 ? -19.031 -20.141 -0.282 1 96 395 ALA A C 1
ATOM 3008 O O . ALA A 1 395 ? -18.766 -19.812 0.871 1 96 395 ALA A O 1
ATOM 3009 N N . ARG A 1 396 ? -18.656 -21.297 -0.796 1 94.31 396 ARG A N 1
ATOM 3010 C CA . ARG A 1 396 ? -17.859 -22.25 -0.028 1 94.31 396 ARG A CA 1
ATOM 3011 C C . ARG A 1 396 ? -16.516 -21.656 0.36 1 94.31 396 ARG A C 1
ATOM 3013 O O . ARG A 1 396 ? -16.031 -21.875 1.469 1 94.31 396 ARG A O 1
ATOM 3020 N N . SER A 1 397 ? -15.938 -20.938 -0.506 1 95.81 397 SER A N 1
ATOM 3021 C CA . SER A 1 397 ? -14.633 -20.344 -0.255 1 95.81 397 SER A CA 1
ATOM 3022 C C . SER A 1 397 ? -14.711 -19.25 0.805 1 95.81 397 SER A C 1
ATOM 3024 O O . SER A 1 397 ? -13.68 -18.812 1.329 1 95.81 397 SER A O 1
ATOM 3026 N N . ARG A 1 398 ? -15.922 -18.781 1.215 1 97.12 398 ARG A N 1
ATOM 3027 C CA . ARG A 1 398 ? -16.109 -17.641 2.102 1 97.12 398 ARG A CA 1
ATOM 3028 C C . ARG A 1 398 ? -16.688 -18.078 3.439 1 97.12 398 ARG A C 1
ATOM 3030 O O . ARG A 1 398 ? -17.156 -17.25 4.223 1 97.12 398 ARG A O 1
ATOM 3037 N N . ALA A 1 399 ? -16.703 -19.328 3.709 1 95.19 399 ALA A N 1
ATOM 3038 C CA . ALA A 1 399 ? -17.344 -19.859 4.918 1 95.19 399 ALA A CA 1
ATOM 3039 C C . ALA A 1 399 ? -16.797 -19.156 6.164 1 95.19 399 ALA A C 1
ATOM 3041 O O . ALA A 1 399 ? -15.617 -18.828 6.242 1 95.19 399 ALA A O 1
ATOM 3042 N N . PHE A 1 400 ? -17.688 -18.875 7.16 1 94.62 400 PHE A N 1
ATOM 3043 C CA . PHE A 1 400 ? -17.375 -18.312 8.469 1 94.62 400 PHE A CA 1
ATOM 3044 C C . PHE A 1 400 ? -16.703 -16.953 8.344 1 94.62 400 PHE A C 1
ATOM 3046 O O . PHE A 1 400 ? -15.953 -16.547 9.227 1 94.62 400 PHE A O 1
ATOM 3053 N N . GLY A 1 401 ? -16.812 -16.281 7.215 1 94.31 401 GLY A N 1
ATOM 3054 C CA . GLY A 1 401 ? -16.297 -14.922 7.043 1 94.31 401 GLY A CA 1
ATOM 3055 C C . GLY A 1 401 ? -14.82 -14.875 6.73 1 94.31 401 GLY A C 1
ATOM 3056 O O . GLY A 1 401 ? -14.164 -13.852 6.965 1 94.31 401 GLY A O 1
ATOM 3057 N N . TRP A 1 402 ? -14.242 -15.945 6.32 1 97.38 402 TRP A N 1
ATOM 3058 C CA . TRP A 1 402 ? -12.844 -16.047 5.922 1 97.38 402 TRP A CA 1
ATOM 3059 C C . TRP A 1 402 ? -12.727 -16.656 4.523 1 97.38 402 TRP A C 1
ATOM 3061 O O . TRP A 1 402 ? -13.633 -17.344 4.059 1 97.38 402 TRP A O 1
ATOM 3071 N N . HIS A 1 403 ? -11.656 -16.328 3.799 1 98.31 403 HIS A N 1
ATOM 3072 C CA . HIS A 1 403 ? -11.312 -17.078 2.592 1 98.31 403 HIS A CA 1
ATOM 3073 C C . HIS A 1 403 ? -10.633 -18.391 2.934 1 98.31 403 HIS A C 1
ATOM 3075 O O . HIS A 1 403 ? -9.57 -18.406 3.555 1 98.31 403 HIS A O 1
ATOM 3081 N N . HIS A 1 404 ? -11.211 -19.422 2.512 1 97.81 404 HIS A N 1
ATOM 3082 C CA . HIS A 1 404 ? -10.672 -20.766 2.746 1 97.81 404 HIS A CA 1
ATOM 3083 C C . HIS A 1 404 ? -9.742 -21.188 1.611 1 97.81 404 HIS A C 1
ATOM 3085 O O . HIS A 1 404 ? -10.148 -21.203 0.448 1 97.81 404 HIS A O 1
ATOM 3091 N N . THR A 1 405 ? -8.516 -21.594 1.934 1 96.44 405 THR A N 1
ATOM 3092 C CA . THR A 1 405 ? -7.496 -21.859 0.924 1 96.44 405 THR A CA 1
ATOM 3093 C C . THR A 1 405 ? -7.574 -23.312 0.451 1 96.44 405 THR A C 1
ATOM 3095 O O . THR A 1 405 ? -7.082 -23.641 -0.631 1 96.44 405 THR A O 1
ATOM 3098 N N . GLY A 1 406 ? -8.078 -24.172 1.274 1 93.5 406 GLY A N 1
ATOM 3099 C CA . GLY A 1 406 ? -8.008 -25.594 1.015 1 93.5 406 GLY A CA 1
ATOM 3100 C C . GLY A 1 406 ? -6.688 -26.219 1.439 1 93.5 406 GLY A C 1
ATOM 3101 O O . GLY A 1 406 ? -6.457 -27.406 1.22 1 93.5 406 GLY A O 1
ATOM 3102 N N . ASP A 1 407 ? -5.832 -25.453 2.084 1 92.69 407 ASP A N 1
ATOM 3103 C CA . ASP A 1 407 ? -4.531 -25.906 2.564 1 92.69 407 ASP A CA 1
ATOM 3104 C C . ASP A 1 407 ? -4.52 -26.031 4.086 1 92.69 407 ASP A C 1
ATOM 3106 O O . ASP A 1 407 ? -5.098 -25.203 4.789 1 92.69 407 ASP A O 1
ATOM 3110 N N . LEU A 1 408 ? -3.904 -27.094 4.535 1 93.69 408 LEU A N 1
ATOM 3111 C CA . LEU A 1 408 ? -3.756 -27.312 5.969 1 93.69 408 LEU A CA 1
ATOM 3112 C C . LEU A 1 408 ? -2.385 -26.844 6.449 1 93.69 408 LEU A C 1
ATOM 3114 O O . LEU A 1 408 ? -1.38 -27.047 5.762 1 93.69 408 LEU A O 1
ATOM 3118 N N . GLY A 1 409 ? -2.393 -26.203 7.574 1 95.31 409 GLY A N 1
ATOM 3119 C CA . GLY A 1 409 ? -1.148 -25.719 8.164 1 95.31 409 GLY A CA 1
ATOM 3120 C C . GLY A 1 409 ? -1.251 -25.469 9.656 1 95.31 409 GLY A C 1
ATOM 3121 O O . GLY A 1 409 ? -2.271 -25.781 10.273 1 95.31 409 GLY A O 1
ATOM 3122 N N . MET A 1 410 ? -0.161 -25.047 10.25 1 95.06 410 MET A N 1
ATOM 3123 C CA . MET A 1 410 ? -0.079 -24.672 11.664 1 95.06 410 MET A CA 1
ATOM 3124 C C . MET A 1 410 ? 0.983 -23.609 11.883 1 95.06 410 MET A C 1
ATOM 3126 O O . MET A 1 410 ? 2.025 -23.609 11.219 1 95.06 410 MET A O 1
ATOM 3130 N N . PHE A 1 411 ? 0.692 -22.672 12.75 1 96.38 411 PHE A N 1
ATOM 3131 C CA . PHE A 1 411 ? 1.745 -21.781 13.227 1 96.38 411 PHE A CA 1
ATOM 3132 C C . PHE A 1 411 ? 2.586 -22.453 14.297 1 96.38 411 PHE A C 1
ATOM 3134 O O . PHE A 1 411 ? 2.047 -23.047 15.234 1 96.38 411 PHE A O 1
ATOM 3141 N N . ASP A 1 412 ? 3.871 -22.359 14.164 1 94 412 ASP A N 1
ATOM 3142 C CA . ASP A 1 412 ? 4.727 -22.922 15.195 1 94 412 ASP A CA 1
ATOM 3143 C C . ASP A 1 412 ? 4.871 -21.969 16.375 1 94 412 ASP A C 1
ATOM 3145 O O . ASP A 1 412 ? 4.145 -20.969 16.469 1 94 412 ASP A O 1
ATOM 3149 N N . ALA A 1 413 ? 5.727 -22.281 17.312 1 91.38 413 ALA A N 1
ATOM 3150 C CA . ALA A 1 413 ? 5.871 -21.516 18.547 1 91.38 413 ALA A CA 1
ATOM 3151 C C . ALA A 1 413 ? 6.367 -20.094 18.266 1 91.38 413 ALA A C 1
ATOM 3153 O O . ALA A 1 413 ? 6.059 -19.156 19.016 1 91.38 413 ALA A O 1
ATOM 3154 N N . ASP A 1 414 ? 7.098 -19.938 17.125 1 90.81 414 ASP A N 1
ATOM 3155 C CA . ASP A 1 414 ? 7.68 -18.641 16.766 1 90.81 414 ASP A CA 1
ATOM 3156 C C . ASP A 1 414 ? 6.758 -17.875 15.82 1 90.81 414 ASP A C 1
ATOM 3158 O O . ASP A 1 414 ? 7.113 -16.797 15.336 1 90.81 414 ASP A O 1
ATOM 3162 N N . GLY A 1 415 ? 5.617 -18.406 15.531 1 93.06 415 GLY A N 1
ATOM 3163 C CA . GLY A 1 415 ? 4.66 -17.719 14.68 1 93.06 415 GLY A CA 1
ATOM 3164 C C . GLY A 1 415 ? 4.938 -17.906 13.195 1 93.06 415 GLY A C 1
ATOM 3165 O O . GLY A 1 415 ? 4.48 -17.125 12.367 1 93.06 415 GLY A O 1
ATOM 3166 N N . GLN A 1 416 ? 5.734 -18.906 12.891 1 95.75 416 GLN A N 1
ATOM 3167 C CA . GLN A 1 416 ? 5.996 -19.25 11.492 1 95.75 416 GLN A CA 1
ATOM 3168 C C . GLN A 1 416 ? 5.012 -20.297 10.992 1 95.75 416 GLN A C 1
ATOM 3170 O O . GLN A 1 416 ? 4.766 -21.297 11.672 1 95.75 416 GLN A O 1
ATOM 3175 N N . LEU A 1 417 ? 4.434 -20.047 9.836 1 96.94 417 LEU A N 1
ATOM 3176 C CA . LEU A 1 417 ? 3.426 -20.922 9.258 1 96.94 417 LEU A CA 1
ATOM 3177 C C . LEU A 1 417 ? 4.078 -22.141 8.602 1 96.94 417 LEU A C 1
ATOM 3179 O O . LEU A 1 417 ? 4.922 -21.984 7.715 1 96.94 417 LEU A O 1
ATOM 3183 N N . LEU A 1 418 ? 3.74 -23.266 9.047 1 93 418 LEU A N 1
ATOM 3184 C CA . LEU A 1 418 ? 4.156 -24.531 8.469 1 93 418 LEU A CA 1
ATOM 3185 C C . LEU A 1 418 ? 3.033 -25.141 7.641 1 93 418 LEU A C 1
ATOM 3187 O O . LEU A 1 418 ? 1.926 -25.344 8.141 1 93 418 LEU A O 1
ATOM 3191 N N . PHE A 1 419 ? 3.262 -25.328 6.359 1 91.75 419 PHE A N 1
ATOM 3192 C CA . PHE A 1 419 ? 2.326 -26.016 5.48 1 91.75 419 PHE A CA 1
ATOM 3193 C C . PHE A 1 419 ? 2.328 -27.516 5.762 1 91.75 419 PHE A C 1
ATOM 3195 O O . PHE A 1 419 ? 3.391 -28.141 5.832 1 91.75 419 PHE A O 1
ATOM 3202 N N . VAL A 1 420 ? 1.173 -28.062 5.895 1 86.75 420 VAL A N 1
ATOM 3203 C CA . VAL A 1 420 ? 1.059 -29.469 6.234 1 86.75 420 VAL A CA 1
ATOM 3204 C C . VAL A 1 420 ? 0.668 -30.266 4.992 1 86.75 420 VAL A C 1
ATOM 3206 O O . VAL A 1 420 ? 1.343 -31.234 4.629 1 86.75 420 VAL A O 1
ATOM 3209 N N . ASP A 1 421 ? -0.433 -29.953 4.328 1 85.81 421 ASP A N 1
ATOM 3210 C CA . ASP A 1 421 ? -0.905 -30.625 3.117 1 85.81 421 ASP A CA 1
ATOM 3211 C C . ASP A 1 421 ? -2.117 -29.891 2.533 1 85.81 421 ASP A C 1
ATOM 3213 O O . ASP A 1 421 ? -2.633 -28.953 3.135 1 85.81 421 ASP A O 1
ATOM 3217 N N . ARG A 1 422 ? -2.455 -30.266 1.315 1 84.69 422 ARG A N 1
ATOM 3218 C CA . ARG A 1 422 ? -3.777 -29.875 0.833 1 84.69 422 ARG A CA 1
ATOM 3219 C C . ARG A 1 422 ? -4.871 -30.656 1.562 1 84.69 422 ARG A C 1
ATOM 3221 O O . ARG A 1 422 ? -4.715 -31.844 1.851 1 84.69 422 ARG A O 1
ATOM 3228 N N . LYS A 1 423 ? -5.867 -29.953 1.878 1 81.25 423 LYS A N 1
ATOM 3229 C CA . LYS A 1 423 ? -6.984 -30.609 2.553 1 81.25 423 LYS A CA 1
ATOM 3230 C C . LYS A 1 423 ? -7.438 -31.859 1.79 1 81.25 423 LYS A C 1
ATOM 3232 O O . LYS A 1 423 ? -7.668 -32.906 2.389 1 81.25 423 LYS A O 1
ATOM 3237 N N . LYS A 1 424 ? -7.457 -31.766 0.5 1 76.31 424 LYS A N 1
ATOM 3238 C CA . LYS A 1 424 ? -7.938 -32.875 -0.339 1 76.31 424 LYS A CA 1
ATOM 3239 C C . LYS A 1 424 ? -6.887 -33.969 -0.474 1 76.31 424 LYS A C 1
ATOM 3241 O O . LYS A 1 424 ? -7.188 -35.062 -0.933 1 76.31 424 LYS A O 1
ATOM 3246 N N . ASP A 1 425 ? -5.707 -33.688 -0.074 1 80.69 425 ASP A N 1
ATOM 3247 C CA . ASP A 1 425 ? -4.617 -34.656 -0.241 1 80.69 425 ASP A CA 1
ATOM 3248 C C . ASP A 1 425 ? -4.281 -35.344 1.081 1 80.69 425 ASP A C 1
ATOM 3250 O O . ASP A 1 425 ? -3.439 -36.219 1.124 1 80.69 425 ASP A O 1
ATOM 3254 N N . MET A 1 426 ? -4.922 -34.812 2.088 1 74.5 426 MET A N 1
ATOM 3255 C CA . MET A 1 426 ? -4.777 -35.5 3.355 1 74.5 426 MET A CA 1
ATOM 3256 C C . MET A 1 426 ? -5.348 -36.906 3.258 1 74.5 426 MET A C 1
ATOM 3258 O O . MET A 1 426 ? -6.488 -37.094 2.82 1 74.5 426 MET A O 1
ATOM 3262 N N . ILE A 1 427 ? -4.59 -37.906 3.584 1 85.69 427 ILE A N 1
ATOM 3263 C CA . ILE A 1 427 ? -5.008 -39.281 3.445 1 85.69 427 ILE A CA 1
ATOM 3264 C C . ILE A 1 427 ? -5.52 -39.812 4.785 1 85.69 427 ILE A C 1
ATOM 3266 O O . ILE A 1 427 ? -4.809 -39.75 5.793 1 85.69 427 ILE A O 1
ATOM 3270 N N . LYS A 1 428 ? -6.754 -40.188 4.836 1 86.25 428 LYS A N 1
ATOM 3271 C CA . LYS A 1 428 ? -7.34 -40.812 6.012 1 86.25 428 LYS A CA 1
ATOM 3272 C C . LYS A 1 428 ? -7.191 -42.344 5.949 1 86.25 428 LYS A C 1
ATOM 3274 O O . LYS A 1 428 ? -7.934 -43 5.227 1 86.25 428 LYS A O 1
ATOM 3279 N N . THR A 1 429 ? -6.211 -42.812 6.664 1 85.38 429 THR A N 1
ATOM 3280 C CA . THR A 1 429 ? -5.871 -44.219 6.594 1 85.38 429 THR A CA 1
ATOM 3281 C C . THR A 1 429 ? -5.918 -44.875 7.98 1 85.38 429 THR A C 1
ATOM 3283 O O . THR A 1 429 ? -5.199 -44.438 8.891 1 85.38 429 THR A O 1
ATOM 3286 N N . GLY A 1 430 ? -6.762 -45.906 8.164 1 78.81 430 GLY A N 1
ATOM 3287 C CA . GLY A 1 430 ? -6.852 -46.656 9.406 1 78.81 430 GLY A CA 1
ATOM 3288 C C . GLY A 1 430 ? -7.172 -45.781 10.609 1 78.81 430 GLY A C 1
ATOM 3289 O O . GLY A 1 430 ? -6.625 -46 11.695 1 78.81 430 GLY A O 1
ATOM 3290 N N . GLY A 1 431 ? -7.906 -44.75 10.422 1 72.88 431 GLY A N 1
ATOM 3291 C CA . GLY A 1 431 ? -8.312 -43.875 11.516 1 72.88 431 GLY A CA 1
ATOM 3292 C C . GLY A 1 431 ? -7.328 -42.75 11.773 1 72.88 431 GLY A C 1
ATOM 3293 O O . GLY A 1 431 ? -7.535 -41.938 12.672 1 72.88 431 GLY A O 1
ATOM 3294 N N . GLU A 1 432 ? -6.199 -42.781 11 1 77.31 432 GLU A N 1
ATOM 3295 C CA . GLU A 1 432 ? -5.176 -41.75 11.133 1 77.31 432 GLU A CA 1
ATOM 3296 C C . GLU A 1 432 ? -5.145 -40.844 9.906 1 77.31 432 GLU A C 1
ATOM 3298 O O . GLU A 1 432 ? -5.566 -41.25 8.82 1 77.31 432 GLU A O 1
ATOM 3303 N N . ASN A 1 433 ? -4.785 -39.625 10.141 1 80.31 433 ASN A N 1
ATOM 3304 C CA . ASN A 1 433 ? -4.535 -38.688 9.047 1 80.31 433 ASN A CA 1
ATOM 3305 C C . ASN A 1 433 ? -3.049 -38.625 8.703 1 80.31 433 ASN A C 1
ATOM 3307 O O . ASN A 1 433 ? -2.211 -38.406 9.578 1 80.31 433 ASN A O 1
ATOM 3311 N N . VAL A 1 434 ? -2.746 -38.938 7.465 1 84.5 434 VAL A N 1
ATOM 3312 C CA . VAL A 1 434 ? -1.363 -38.938 7 1 84.5 434 VAL A CA 1
ATOM 3313 C C . VAL A 1 434 ? -1.187 -37.844 5.949 1 84.5 434 VAL A C 1
ATOM 3315 O O . VAL A 1 434 ? -1.775 -37.906 4.867 1 84.5 434 VAL A O 1
ATOM 3318 N N . PRO A 1 435 ? -0.474 -36.781 6.242 1 83.06 435 PRO A N 1
ATOM 3319 C CA . PRO A 1 435 ? -0.168 -35.781 5.195 1 83.06 435 PRO A CA 1
ATOM 3320 C C . PRO A 1 435 ? 0.652 -36.375 4.051 1 83.06 435 PRO A C 1
ATOM 3322 O O . PRO A 1 435 ? 1.725 -36.938 4.285 1 83.06 435 PRO A O 1
ATOM 3325 N N . SER A 1 436 ? 0.145 -36.219 2.834 1 87.81 436 SER A N 1
ATOM 3326 C CA . SER A 1 436 ? 0.857 -36.75 1.683 1 87.81 436 SER A CA 1
ATOM 3327 C C . SER A 1 436 ? 2.24 -36.125 1.539 1 87.81 436 SER A C 1
ATOM 3329 O O . SER A 1 436 ? 3.199 -36.812 1.165 1 87.81 436 SER A O 1
ATOM 3331 N N . ILE A 1 437 ? 2.344 -34.875 1.913 1 82.19 437 ILE A N 1
ATOM 3332 C CA . ILE A 1 437 ? 3.576 -34.125 1.72 1 82.19 437 ILE A CA 1
ATOM 3333 C C . ILE A 1 437 ? 4.676 -34.688 2.619 1 82.19 437 ILE A C 1
ATOM 3335 O O . ILE A 1 437 ? 5.84 -34.75 2.223 1 82.19 437 ILE A O 1
ATOM 3339 N N . LYS A 1 438 ? 4.344 -34.969 3.801 1 78.62 438 LYS A N 1
ATOM 3340 C CA . LYS A 1 438 ? 5.309 -35.594 4.707 1 78.62 438 LYS A CA 1
ATOM 3341 C C . LYS A 1 438 ? 5.922 -36.844 4.086 1 78.62 438 LYS A C 1
ATOM 3343 O O . LYS A 1 438 ? 7.141 -37.031 4.117 1 78.62 438 LYS A O 1
ATOM 3348 N N . VAL A 1 439 ? 5.098 -37.719 3.555 1 88.25 439 VAL A N 1
ATOM 3349 C CA . VAL A 1 439 ? 5.543 -38.938 2.93 1 88.25 439 VAL A CA 1
ATOM 3350 C C . VAL A 1 439 ? 6.355 -38.625 1.677 1 88.25 439 VAL A C 1
ATOM 3352 O O . VAL A 1 439 ? 7.383 -39.25 1.419 1 88.25 439 VAL A O 1
ATOM 3355 N N . GLU A 1 440 ? 5.875 -37.625 0.964 1 89.19 440 GLU A N 1
ATOM 3356 C CA . GLU A 1 440 ? 6.586 -37.219 -0.242 1 89.19 440 GLU A CA 1
ATOM 3357 C C . GLU A 1 440 ? 7.996 -36.75 0.088 1 89.19 440 GLU A C 1
ATOM 3359 O O . GLU A 1 440 ? 8.953 -37.062 -0.609 1 89.19 440 GLU A O 1
ATOM 3364 N N . GLU A 1 441 ? 8.078 -36 1.156 1 83.31 441 GLU A N 1
ATOM 3365 C CA . GLU A 1 441 ? 9.375 -35.469 1.574 1 83.31 441 GLU A CA 1
ATOM 3366 C C . GLU A 1 441 ? 10.344 -36.594 1.904 1 83.31 441 GLU A C 1
ATOM 3368 O O . GLU A 1 441 ? 11.523 -36.531 1.55 1 83.31 441 GLU A O 1
ATOM 3373 N N . VAL A 1 442 ? 9.914 -37.625 2.613 1 85.62 442 VAL A N 1
ATOM 3374 C CA . VAL A 1 442 ? 10.734 -38.75 2.982 1 85.62 442 VAL A CA 1
ATOM 3375 C C . VAL A 1 442 ? 11.172 -39.5 1.727 1 85.62 442 VAL A C 1
ATOM 3377 O O . VAL A 1 442 ? 12.336 -39.906 1.598 1 85.62 442 VAL A O 1
ATOM 3380 N N . LEU A 1 443 ? 10.258 -39.656 0.808 1 90.06 443 LEU A N 1
ATOM 3381 C CA . LEU A 1 443 ? 10.555 -40.406 -0.415 1 90.06 443 LEU A CA 1
ATOM 3382 C C . LEU A 1 443 ? 11.555 -39.656 -1.282 1 90.06 443 LEU A C 1
ATOM 3384 O O . LEU A 1 443 ? 12.414 -40.25 -1.926 1 90.06 443 LEU A O 1
ATOM 3388 N N . LEU A 1 444 ? 11.438 -38.344 -1.246 1 85.62 444 LEU A N 1
ATOM 3389 C CA . LEU A 1 444 ? 12.312 -37.531 -2.072 1 85.62 444 LEU A CA 1
ATOM 3390 C C . LEU A 1 444 ? 13.75 -37.562 -1.558 1 85.62 444 LEU A C 1
ATOM 3392 O O . LEU A 1 444 ? 14.68 -37.219 -2.285 1 85.62 444 LEU A O 1
ATOM 3396 N N . ARG A 1 445 ? 13.914 -37.969 -0.332 1 82.88 445 ARG A N 1
ATOM 3397 C CA . ARG A 1 445 ? 15.242 -38.125 0.25 1 82.88 445 ARG A CA 1
ATOM 3398 C C . ARG A 1 445 ? 15.938 -39.375 -0.256 1 82.88 445 ARG A C 1
ATOM 3400 O O . ARG A 1 445 ? 17.156 -39.531 -0.114 1 82.88 445 ARG A O 1
ATOM 3407 N N . HIS A 1 446 ? 15.242 -40.281 -0.819 1 88.44 446 HIS A N 1
ATOM 3408 C CA . HIS A 1 446 ? 15.844 -41.5 -1.385 1 88.44 446 HIS A CA 1
ATOM 3409 C C . HIS A 1 446 ? 16.703 -41.156 -2.596 1 88.44 446 HIS A C 1
ATOM 3411 O O . HIS A 1 446 ? 16.266 -40.438 -3.498 1 88.44 446 HIS A O 1
ATOM 3417 N N . PRO A 1 447 ? 17.859 -41.656 -2.635 1 87.69 447 PRO A N 1
ATOM 3418 C CA . PRO A 1 447 ? 18.828 -41.25 -3.664 1 87.69 447 PRO A CA 1
ATOM 3419 C C . PRO A 1 447 ? 18.328 -41.531 -5.078 1 87.69 447 PRO A C 1
ATOM 3421 O O . PRO A 1 447 ? 18.719 -40.844 -6.023 1 87.69 447 PRO A O 1
ATOM 3424 N N . ALA A 1 448 ? 17.469 -42.469 -5.219 1 91.12 448 ALA A N 1
ATOM 3425 C CA . ALA A 1 448 ? 17.047 -42.906 -6.555 1 91.12 448 ALA A CA 1
ATOM 3426 C C . ALA A 1 448 ? 15.797 -42.156 -6.992 1 91.12 448 ALA A C 1
ATOM 3428 O O . ALA A 1 448 ? 15.414 -42.188 -8.164 1 91.12 448 ALA A O 1
ATOM 3429 N N . VAL A 1 449 ? 15.156 -41.5 -6.141 1 90.94 449 VAL A N 1
ATOM 3430 C CA . VAL A 1 449 ? 13.828 -40.938 -6.414 1 90.94 449 VAL A CA 1
ATOM 3431 C C . VAL A 1 449 ? 13.969 -39.531 -6.992 1 90.94 449 VAL A C 1
ATOM 3433 O O . VAL A 1 449 ? 14.656 -38.688 -6.426 1 90.94 449 VAL A O 1
ATOM 3436 N N . LEU A 1 450 ? 13.359 -39.344 -8.133 1 84.94 450 LEU A N 1
ATOM 3437 C CA . LEU A 1 450 ? 13.344 -38.062 -8.797 1 84.94 450 LEU A CA 1
ATOM 3438 C C . LEU A 1 450 ? 12.094 -37.281 -8.43 1 84.94 450 LEU A C 1
ATOM 3440 O O . LEU A 1 450 ? 12.18 -36.094 -8.047 1 84.94 450 LEU A O 1
ATOM 3444 N N . GLN A 1 451 ? 10.914 -37.812 -8.641 1 87.38 451 GLN A N 1
ATOM 3445 C CA . GLN A 1 451 ? 9.625 -37.188 -8.352 1 87.38 451 GLN A CA 1
ATOM 3446 C C . GLN A 1 451 ? 8.727 -38.125 -7.566 1 87.38 451 GLN A C 1
ATOM 3448 O O . GLN A 1 451 ? 8.867 -39.344 -7.672 1 87.38 451 GLN A O 1
ATOM 3453 N N . VAL A 1 452 ? 7.953 -37.625 -6.777 1 90.69 452 VAL A N 1
ATOM 3454 C CA . VAL A 1 452 ? 7.047 -38.438 -5.973 1 90.69 452 VAL A CA 1
ATOM 3455 C C . VAL A 1 452 ? 5.688 -37.75 -5.875 1 90.69 452 VAL A C 1
ATOM 3457 O O . VAL A 1 452 ? 5.602 -36.531 -5.871 1 90.69 452 VAL A O 1
ATOM 3460 N N . ALA A 1 453 ? 4.672 -38.469 -5.961 1 90.94 453 ALA A N 1
ATOM 3461 C CA . ALA A 1 453 ? 3.324 -38.062 -5.574 1 90.94 453 ALA A CA 1
ATOM 3462 C C . ALA A 1 453 ? 2.684 -39.125 -4.656 1 90.94 453 ALA A C 1
ATOM 3464 O O . ALA A 1 453 ? 2.648 -40.312 -4.984 1 90.94 453 ALA A O 1
ATOM 3465 N N . ILE A 1 454 ? 2.314 -38.719 -3.527 1 91.44 454 ILE A N 1
ATOM 3466 C CA . ILE A 1 454 ? 1.625 -39.594 -2.584 1 91.44 454 ILE A CA 1
ATOM 3467 C C . ILE A 1 454 ? 0.126 -39.312 -2.615 1 91.44 454 ILE A C 1
ATOM 3469 O O . ILE A 1 454 ? -0.294 -38.156 -2.467 1 91.44 454 ILE A O 1
ATOM 3473 N N . VAL A 1 455 ? -0.646 -40.281 -2.871 1 92.31 455 VAL A N 1
ATOM 3474 C CA . VAL A 1 455 ? -2.096 -40.125 -2.93 1 92.31 455 VAL A CA 1
ATOM 3475 C C . VAL A 1 455 ? -2.766 -41.219 -2.09 1 92.31 455 VAL A C 1
ATOM 3477 O O . VAL A 1 455 ? -2.193 -42.312 -1.88 1 92.31 455 VAL A O 1
ATOM 3480 N N . GLY A 1 456 ? -3.889 -40.875 -1.52 1 90.88 456 GLY A N 1
ATOM 3481 C CA . GLY A 1 456 ? -4.738 -41.875 -0.91 1 90.88 456 GLY A CA 1
ATOM 3482 C C . GLY A 1 456 ? -5.641 -42.562 -1.906 1 90.88 456 GLY A C 1
ATOM 3483 O O . GLY A 1 456 ? -6.438 -41.938 -2.59 1 90.88 456 GLY A O 1
ATOM 3484 N N . LEU A 1 457 ? -5.477 -43.875 -2.021 1 92.19 457 LEU A N 1
ATOM 3485 C CA . LEU A 1 457 ? -6.348 -44.656 -2.889 1 92.19 457 LEU A CA 1
ATOM 3486 C C . LEU A 1 457 ? -7.312 -45.5 -2.066 1 92.19 457 LEU A C 1
ATOM 3488 O O . LEU A 1 457 ? -6.98 -45.938 -0.956 1 92.19 457 LEU A O 1
ATOM 3492 N N . PRO A 1 458 ? -8.516 -45.719 -2.623 1 89.38 458 PRO A N 1
ATOM 3493 C CA . PRO A 1 458 ? -9.477 -46.531 -1.883 1 89.38 458 PRO A CA 1
ATOM 3494 C C . PRO A 1 458 ? -8.93 -47.906 -1.538 1 89.38 458 PRO A C 1
ATOM 3496 O O . PRO A 1 458 ? -8.266 -48.531 -2.365 1 89.38 458 PRO A O 1
ATOM 3499 N N . HIS A 1 459 ? -9.156 -48.312 -0.368 1 88.44 459 HIS A N 1
ATOM 3500 C CA . HIS A 1 459 ? -8.688 -49.594 0.133 1 88.44 459 HIS A CA 1
ATOM 3501 C C . HIS A 1 459 ? -9.711 -50.219 1.069 1 88.44 459 HIS A C 1
ATOM 3503 O O . HIS A 1 459 ? -10.281 -49.531 1.923 1 88.44 459 HIS A O 1
ATOM 3509 N N . PRO A 1 460 ? -9.969 -51.5 0.911 1 80.31 460 PRO A N 1
ATOM 3510 C CA . PRO A 1 460 ? -11 -52.156 1.707 1 80.31 460 PRO A CA 1
ATOM 3511 C C . PRO A 1 460 ? -10.688 -52.156 3.201 1 80.31 460 PRO A C 1
ATOM 3513 O O . PRO A 1 460 ? -11.594 -52.031 4.027 1 80.31 460 PRO A O 1
ATOM 3516 N N . ARG A 1 461 ? -9.438 -52.25 3.613 1 79.88 461 ARG A N 1
ATOM 3517 C CA . ARG A 1 461 ? -9.031 -52.375 5.012 1 79.88 461 ARG A CA 1
ATOM 3518 C C . ARG A 1 461 ? -8.797 -51 5.625 1 79.88 461 ARG A C 1
ATOM 3520 O O . ARG A 1 461 ? -9.062 -50.781 6.809 1 79.88 461 ARG A O 1
ATOM 3527 N N . TRP A 1 462 ? -8.25 -50.062 4.926 1 84.81 462 TRP A N 1
ATOM 3528 C CA . TRP A 1 462 ? -7.738 -48.812 5.496 1 84.81 462 TRP A CA 1
ATOM 3529 C C . TRP A 1 462 ? -8.617 -47.625 5.098 1 84.81 462 TRP A C 1
ATOM 3531 O O . TRP A 1 462 ? -8.344 -46.5 5.477 1 84.81 462 TRP A O 1
ATOM 3541 N N . ALA A 1 463 ? -9.734 -47.844 4.336 1 83 463 ALA A N 1
ATOM 3542 C CA . ALA A 1 463 ? -10.523 -46.781 3.701 1 83 463 ALA A CA 1
ATOM 3543 C C . ALA A 1 463 ? -9.742 -46.125 2.576 1 83 463 ALA A C 1
ATOM 3545 O O . ALA A 1 463 ? -10.117 -46.219 1.405 1 83 463 ALA A O 1
ATOM 3546 N N . GLU A 1 464 ? -8.625 -45.406 2.922 1 89.88 464 GLU A N 1
ATOM 3547 C CA . GLU A 1 464 ? -7.613 -44.969 1.969 1 89.88 464 GLU A CA 1
ATOM 3548 C C . GLU A 1 464 ? -6.242 -45.562 2.305 1 89.88 464 GLU A C 1
ATOM 3550 O O . GLU A 1 464 ? -5.871 -45.656 3.477 1 89.88 464 GLU A O 1
ATOM 3555 N N . ALA A 1 465 ? -5.617 -46 1.318 1 91.5 465 ALA A N 1
ATOM 3556 C CA . ALA A 1 465 ? -4.246 -46.469 1.499 1 91.5 465 ALA A CA 1
ATOM 3557 C C . ALA A 1 465 ? -3.242 -45.469 0.944 1 91.5 465 ALA A C 1
ATOM 3559 O O . ALA A 1 465 ? -3.4 -45 -0.175 1 91.5 465 ALA A O 1
ATOM 3560 N N . VAL A 1 466 ? -2.307 -45.188 1.776 1 93.62 466 VAL A N 1
ATOM 3561 C CA . VAL A 1 466 ? -1.202 -44.344 1.311 1 93.62 466 VAL A CA 1
ATOM 3562 C C . VAL A 1 466 ? -0.5 -45.031 0.138 1 93.62 466 VAL A C 1
ATOM 3564 O O . VAL A 1 466 ? -0.02 -46.156 0.265 1 93.62 466 VAL A O 1
ATOM 3567 N N . THR A 1 467 ? -0.47 -44.406 -1.004 1 94.62 467 THR A N 1
ATOM 3568 C CA . THR A 1 467 ? 0.127 -44.969 -2.213 1 94.62 467 THR A CA 1
ATOM 3569 C C . THR A 1 467 ? 1.131 -44 -2.818 1 94.62 467 THR A C 1
ATOM 3571 O O . THR A 1 467 ? 0.825 -42.812 -2.998 1 94.62 467 THR A O 1
ATOM 3574 N N . GLY A 1 468 ? 2.285 -44.5 -3.041 1 94.44 468 GLY A N 1
ATOM 3575 C CA . GLY A 1 468 ? 3.322 -43.656 -3.611 1 94.44 468 GLY A CA 1
ATOM 3576 C C . GLY A 1 468 ? 3.525 -43.875 -5.098 1 94.44 468 GLY A C 1
ATOM 3577 O O . GLY A 1 468 ? 3.588 -45.031 -5.555 1 94.44 468 GLY A O 1
ATOM 3578 N N . PHE A 1 469 ? 3.469 -42.875 -5.785 1 94.31 469 PHE A N 1
ATOM 3579 C CA . PHE A 1 469 ? 3.875 -42.844 -7.188 1 94.31 469 PHE A CA 1
ATOM 3580 C C . PHE A 1 469 ? 5.246 -42.219 -7.348 1 94.31 469 PHE A C 1
ATOM 3582 O O . PHE A 1 469 ? 5.453 -41.062 -6.938 1 94.31 469 PHE A O 1
ATOM 3589 N N . VAL A 1 470 ? 6.176 -42.969 -7.922 1 93.81 470 VAL A N 1
ATOM 3590 C CA . VAL A 1 470 ? 7.574 -42.562 -7.879 1 93.81 470 VAL A CA 1
ATOM 3591 C C . VAL A 1 470 ? 8.164 -42.594 -9.289 1 93.81 470 VAL A C 1
ATOM 3593 O O . VAL A 1 470 ? 7.914 -43.531 -10.047 1 93.81 470 VAL A O 1
ATOM 3596 N N . VAL A 1 471 ? 8.773 -41.5 -9.633 1 91.69 471 VAL A N 1
ATOM 3597 C CA . VAL A 1 471 ? 9.625 -41.469 -10.82 1 91.69 471 VAL A CA 1
ATOM 3598 C C . VAL A 1 471 ? 11.094 -41.5 -10.398 1 91.69 471 VAL A C 1
ATOM 3600 O O . VAL A 1 471 ? 11.516 -40.688 -9.555 1 91.69 471 VAL A O 1
ATOM 3603 N N . LEU A 1 472 ? 11.859 -42.438 -10.961 1 90.06 472 LEU A N 1
ATOM 3604 C CA . LEU A 1 472 ? 13.266 -42.594 -10.602 1 90.06 472 LEU A CA 1
ATOM 3605 C C . LEU A 1 472 ? 14.133 -41.656 -11.43 1 90.06 472 LEU A C 1
ATOM 3607 O O . LEU A 1 472 ? 13.75 -41.25 -12.531 1 90.06 472 LEU A O 1
ATOM 3611 N N . LYS A 1 473 ? 15.234 -41.25 -10.766 1 88.12 473 LYS A N 1
ATOM 3612 C CA . LYS A 1 473 ? 16.234 -40.469 -11.492 1 88.12 473 LYS A CA 1
ATOM 3613 C C . LYS A 1 473 ? 16.734 -41.219 -12.719 1 88.12 473 LYS A C 1
ATOM 3615 O O . LYS A 1 473 ? 16.75 -42.469 -12.727 1 88.12 473 LYS A O 1
ATOM 3620 N N . PRO A 1 474 ? 17.125 -40.469 -13.773 1 83.94 474 PRO A N 1
ATOM 3621 C CA . PRO A 1 474 ? 17.688 -41.156 -14.93 1 83.94 474 PRO A CA 1
ATOM 3622 C C . PRO A 1 474 ? 18.891 -42.031 -14.562 1 83.94 474 PRO A C 1
ATOM 3624 O O . PRO A 1 474 ? 19.844 -41.562 -13.938 1 83.94 474 PRO A O 1
ATOM 3627 N N . GLY A 1 475 ? 18.812 -43.219 -14.891 1 87.94 475 GLY A N 1
ATOM 3628 C CA . GLY A 1 475 ? 19.922 -44.125 -14.648 1 87.94 475 GLY A CA 1
ATOM 3629 C C . GLY A 1 475 ? 19.859 -44.781 -13.281 1 87.94 475 GLY A C 1
ATOM 3630 O O . GLY A 1 475 ? 20.625 -45.719 -13 1 87.94 475 GLY A O 1
ATOM 3631 N N . ALA A 1 476 ? 19.016 -44.281 -12.469 1 88.38 476 ALA A N 1
ATOM 3632 C CA . ALA A 1 476 ? 18.891 -44.875 -11.133 1 88.38 476 ALA A CA 1
ATOM 3633 C C . ALA A 1 476 ? 17.984 -46.094 -11.148 1 88.38 476 ALA A C 1
ATOM 3635 O O . ALA A 1 476 ? 17.156 -46.25 -12.055 1 88.38 476 ALA A O 1
ATOM 3636 N N . SER A 1 477 ? 18.297 -47 -10.32 1 91.56 477 SER A N 1
ATOM 3637 C CA . SER A 1 477 ? 17.469 -48.188 -10.141 1 91.56 477 SER A CA 1
ATOM 3638 C C . SER A 1 477 ? 17.078 -48.375 -8.68 1 91.56 477 SER A C 1
ATOM 3640 O O . SER A 1 477 ? 17.891 -48.188 -7.785 1 91.56 477 SER A O 1
ATOM 3642 N N . ALA A 1 478 ? 15.859 -48.562 -8.5 1 92.94 478 ALA A N 1
ATOM 3643 C CA . ALA A 1 478 ? 15.32 -48.906 -7.184 1 92.94 478 ALA A CA 1
ATOM 3644 C C . ALA A 1 478 ? 14.047 -49.719 -7.301 1 92.94 478 ALA A C 1
ATOM 3646 O O . ALA A 1 478 ? 13.211 -49.469 -8.172 1 92.94 478 ALA A O 1
ATOM 3647 N N . THR A 1 479 ? 13.961 -50.75 -6.48 1 92.81 479 THR A N 1
ATOM 3648 C CA . THR A 1 479 ? 12.75 -51.562 -6.461 1 92.81 479 THR A CA 1
ATOM 3649 C C . THR A 1 479 ? 11.727 -50.969 -5.488 1 92.81 479 THR A C 1
ATOM 3651 O O . THR A 1 479 ? 12.07 -50.156 -4.629 1 92.81 479 THR A O 1
ATOM 3654 N N . GLU A 1 480 ? 10.477 -51.344 -5.719 1 94 480 GLU A N 1
ATOM 3655 C CA . GLU A 1 480 ? 9.43 -50.969 -4.777 1 94 480 GLU A CA 1
ATOM 3656 C C . GLU A 1 480 ? 9.82 -51.312 -3.344 1 94 480 GLU A C 1
ATOM 3658 O O . GLU A 1 480 ? 9.617 -50.5 -2.428 1 94 480 GLU A O 1
ATOM 3663 N N . ALA A 1 481 ? 10.414 -52.438 -3.209 1 93.19 481 ALA A N 1
ATOM 3664 C CA . ALA A 1 481 ? 10.805 -52.906 -1.885 1 93.19 481 ALA A CA 1
ATOM 3665 C C . ALA A 1 481 ? 11.852 -52 -1.257 1 93.19 481 ALA A C 1
ATOM 3667 O O . ALA A 1 481 ? 11.812 -51.75 -0.053 1 93.19 481 ALA A O 1
ATOM 3668 N N . GLU A 1 482 ? 12.734 -51.594 -2.047 1 93.56 482 GLU A N 1
ATOM 3669 C CA . GLU A 1 482 ? 13.789 -50.688 -1.554 1 93.56 482 GLU A CA 1
ATOM 3670 C C . GLU A 1 482 ? 13.219 -49.344 -1.126 1 93.56 482 GLU A C 1
ATOM 3672 O O . GLU A 1 482 ? 13.625 -48.781 -0.101 1 93.56 482 GLU A O 1
ATOM 3677 N N . ILE A 1 483 ? 12.32 -48.875 -1.925 1 94.94 483 ILE A N 1
ATOM 3678 C CA . ILE A 1 483 ? 11.711 -47.594 -1.627 1 94.94 483 ILE A CA 1
ATOM 3679 C C . ILE A 1 483 ? 10.852 -47.719 -0.369 1 94.94 483 ILE A C 1
ATOM 3681 O O . ILE A 1 483 ? 10.875 -46.812 0.487 1 94.94 483 ILE A O 1
ATOM 3685 N N . LEU A 1 484 ? 10.172 -48.781 -0.261 1 94.5 484 LEU A N 1
ATOM 3686 C CA . LEU A 1 484 ? 9.344 -49 0.922 1 94.5 484 LEU A CA 1
ATOM 3687 C C . LEU A 1 484 ? 10.211 -49.156 2.168 1 94.5 484 LEU A C 1
ATOM 3689 O O . LEU A 1 484 ? 9.836 -48.688 3.25 1 94.5 484 LEU A O 1
ATOM 3693 N N . ALA A 1 485 ? 11.305 -49.812 2.021 1 93.12 485 ALA A N 1
ATOM 3694 C CA . ALA A 1 485 ? 12.234 -49.938 3.139 1 93.12 485 ALA A CA 1
ATOM 3695 C C . ALA A 1 485 ? 12.719 -48.594 3.617 1 93.12 485 ALA A C 1
ATOM 3697 O O . ALA A 1 485 ? 12.852 -48.344 4.82 1 93.12 485 ALA A O 1
ATOM 3698 N N . HIS A 1 486 ? 13 -47.812 2.668 1 94.12 486 HIS A N 1
ATOM 3699 C CA . HIS A 1 486 ? 13.375 -46.438 2.99 1 94.12 486 HIS A CA 1
ATOM 3700 C C . HIS A 1 486 ? 12.273 -45.719 3.777 1 94.12 486 HIS A C 1
ATOM 3702 O O . HIS A 1 486 ? 12.547 -45.031 4.77 1 94.12 486 HIS A O 1
ATOM 3708 N N . CYS A 1 487 ? 11.062 -45.906 3.371 1 93.94 487 CYS A N 1
ATOM 3709 C CA . CYS A 1 487 ? 9.922 -45.281 4.051 1 93.94 487 CYS A CA 1
ATOM 3710 C C . CYS A 1 487 ? 9.781 -45.844 5.465 1 93.94 487 CYS A C 1
ATOM 3712 O O . CYS A 1 487 ? 9.516 -45.062 6.402 1 93.94 487 CYS A O 1
ATOM 3714 N N . ARG A 1 488 ? 9.992 -47.094 5.652 1 90.69 488 ARG A N 1
ATOM 3715 C CA . ARG A 1 488 ? 9.836 -47.75 6.949 1 90.69 488 ARG A CA 1
ATOM 3716 C C . ARG A 1 488 ? 10.883 -47.219 7.941 1 90.69 488 ARG A C 1
ATOM 3718 O O . ARG A 1 488 ? 10.625 -47.156 9.141 1 90.69 488 ARG A O 1
ATOM 3725 N N . GLN A 1 489 ? 11.922 -46.812 7.422 1 90.56 489 GLN A N 1
ATOM 3726 C CA . GLN A 1 489 ? 13.008 -46.312 8.258 1 90.56 489 GLN A CA 1
ATOM 3727 C C . GLN A 1 489 ? 12.727 -44.906 8.742 1 90.56 489 GLN A C 1
ATOM 3729 O O . GLN A 1 489 ? 13.227 -44.5 9.789 1 90.56 489 GLN A O 1
ATOM 3734 N N . HIS A 1 490 ? 11.914 -44.219 8.023 1 89.56 490 HIS A N 1
ATOM 3735 C CA . HIS A 1 490 ? 11.867 -42.781 8.281 1 89.56 490 HIS A CA 1
ATOM 3736 C C . HIS A 1 490 ? 10.445 -42.344 8.602 1 89.56 490 HIS A C 1
ATOM 3738 O O . HIS A 1 490 ? 10.227 -41.188 8.961 1 89.56 490 HIS A O 1
ATOM 3744 N N . LEU A 1 491 ? 9.492 -43.219 8.43 1 90.5 491 LEU A N 1
ATOM 3745 C CA . LEU A 1 491 ? 8.102 -42.875 8.672 1 90.5 491 LEU A CA 1
ATOM 3746 C C . LEU A 1 491 ? 7.484 -43.781 9.727 1 90.5 491 LEU A C 1
ATOM 3748 O O . LEU A 1 491 ? 7.98 -44.875 9.969 1 90.5 491 LEU A O 1
ATOM 3752 N N . GLY A 1 492 ? 6.48 -43.25 10.391 1 82.94 492 GLY A N 1
ATOM 3753 C CA . GLY A 1 492 ? 5.668 -44.125 11.219 1 82.94 492 GLY A CA 1
ATOM 3754 C C . GLY A 1 492 ? 4.945 -45.219 10.438 1 82.94 492 GLY A C 1
ATOM 3755 O O . GLY A 1 492 ? 4.625 -45.031 9.258 1 82.94 492 GLY A O 1
ATOM 3756 N N . GLY A 1 493 ? 4.719 -46.344 11.023 1 83.56 493 GLY A N 1
ATOM 3757 C CA . GLY A 1 493 ? 4.098 -47.5 10.383 1 83.56 493 GLY A CA 1
ATOM 3758 C C . GLY A 1 493 ? 2.873 -47.125 9.57 1 83.56 493 GLY A C 1
ATOM 3759 O O . GLY A 1 493 ? 2.736 -47.562 8.422 1 83.56 493 GLY A O 1
ATOM 3760 N N . PHE A 1 494 ? 2.006 -46.344 10.125 1 82.25 494 PHE A N 1
ATOM 3761 C CA . PHE A 1 494 ? 0.76 -46 9.445 1 82.25 494 PHE A CA 1
ATOM 3762 C C . PHE A 1 494 ? 1.011 -45.031 8.305 1 82.25 494 PHE A C 1
ATOM 3764 O O . PHE A 1 494 ? 0.147 -44.844 7.445 1 82.25 494 PHE A O 1
ATOM 3771 N N . GLU A 1 495 ? 2.158 -44.406 8.195 1 88.19 495 GLU A N 1
ATOM 3772 C CA . GLU A 1 495 ? 2.486 -43.406 7.176 1 88.19 495 GLU A CA 1
ATOM 3773 C C . GLU A 1 495 ? 3.127 -44.062 5.957 1 88.19 495 GLU A C 1
ATOM 3775 O O . GLU A 1 495 ? 3.197 -43.469 4.883 1 88.19 495 GLU A O 1
ATOM 3780 N N . VAL A 1 496 ? 3.625 -45.25 6.199 1 91.88 496 VAL A N 1
ATOM 3781 C CA . VAL A 1 496 ? 4.352 -45.969 5.145 1 91.88 496 VAL A CA 1
ATOM 3782 C C . VAL A 1 496 ? 3.393 -46.344 4.016 1 91.88 496 VAL A C 1
ATOM 3784 O O . VAL A 1 496 ? 2.324 -46.906 4.258 1 91.88 496 VAL A O 1
ATOM 3787 N N . PRO A 1 497 ? 3.723 -45.969 2.758 1 95.19 497 PRO A N 1
ATOM 3788 C CA . PRO A 1 497 ? 2.859 -46.344 1.635 1 95.19 497 PRO A CA 1
ATOM 3789 C C . PRO A 1 497 ? 2.592 -47.844 1.578 1 95.19 497 PRO A C 1
ATOM 3791 O O . PRO A 1 497 ? 3.49 -48.656 1.846 1 95.19 497 PRO A O 1
ATOM 3794 N N . LYS A 1 498 ? 1.397 -48.188 1.283 1 92.06 498 LYS A N 1
ATOM 3795 C CA . LYS A 1 498 ? 1.041 -49.594 1.122 1 92.06 498 LYS A CA 1
ATOM 3796 C C . LYS A 1 498 ? 1.541 -50.125 -0.213 1 92.06 498 LYS A C 1
ATOM 3798 O O . LYS A 1 498 ? 1.722 -51.344 -0.368 1 92.06 498 LYS A O 1
ATOM 3803 N N . SER A 1 499 ? 1.7 -49.25 -1.112 1 93.31 499 SER A N 1
ATOM 3804 C CA . SER A 1 499 ? 2.23 -49.594 -2.428 1 93.31 499 SER A CA 1
ATOM 3805 C C . SER A 1 499 ? 3.02 -48.438 -3.025 1 93.31 499 SER A C 1
ATOM 3807 O O . SER A 1 499 ? 2.75 -47.281 -2.721 1 93.31 499 SER A O 1
ATOM 3809 N N . ILE A 1 500 ? 4.055 -48.844 -3.74 1 95.44 500 ILE A N 1
ATOM 3810 C CA . ILE A 1 500 ? 4.805 -47.906 -4.551 1 95.44 500 ILE A CA 1
ATOM 3811 C C . ILE A 1 500 ? 4.66 -48.25 -6.031 1 95.44 500 ILE A C 1
ATOM 3813 O O . ILE A 1 500 ? 4.934 -49.375 -6.434 1 95.44 500 ILE A O 1
ATOM 3817 N N . VAL A 1 501 ? 4.152 -47.344 -6.707 1 94.56 501 VAL A N 1
ATOM 3818 C CA . VAL A 1 501 ? 4.039 -47.531 -8.148 1 94.56 501 VAL A CA 1
ATOM 3819 C C . VAL A 1 501 ? 5.137 -46.75 -8.859 1 94.56 501 VAL A C 1
ATOM 3821 O O . VAL A 1 501 ? 5.223 -45.5 -8.711 1 94.56 501 VAL A O 1
ATOM 3824 N N . LEU A 1 502 ? 6.012 -47.406 -9.547 1 94.44 502 LEU A N 1
ATOM 3825 C CA . LEU A 1 502 ? 7.039 -46.75 -10.336 1 94.44 502 LEU A CA 1
ATOM 3826 C C . LEU A 1 502 ? 6.477 -46.25 -11.672 1 94.44 502 LEU A C 1
ATOM 3828 O O . LEU A 1 502 ? 5.934 -47.062 -12.445 1 94.44 502 LEU A O 1
ATOM 3832 N N . LEU A 1 503 ? 6.574 -44.969 -11.828 1 92.75 503 LEU A N 1
ATOM 3833 C CA . LEU A 1 503 ? 6.074 -44.375 -13.062 1 92.75 503 LEU A CA 1
ATOM 3834 C C . LEU A 1 503 ? 7.223 -43.969 -13.977 1 92.75 503 LEU A C 1
ATOM 3836 O O . LEU A 1 503 ? 8.312 -43.625 -13.5 1 92.75 503 LEU A O 1
ATOM 3840 N N . GLY A 1 504 ? 6.965 -44.062 -15.273 1 90 504 GLY A N 1
ATOM 3841 C CA . GLY A 1 504 ? 7.914 -43.5 -16.219 1 90 504 GLY A CA 1
ATOM 3842 C C . GLY A 1 504 ? 7.977 -42 -16.172 1 90 504 GLY A C 1
ATOM 3843 O O . GLY A 1 504 ? 9.047 -41.406 -16.312 1 90 504 GLY A O 1
ATOM 3844 N N . ALA A 1 505 ? 6.824 -41.438 -16.109 1 89.56 505 ALA A N 1
ATOM 3845 C CA . ALA A 1 505 ? 6.715 -40 -16.031 1 89.56 505 ALA A CA 1
ATOM 3846 C C . ALA A 1 505 ? 5.574 -39.594 -15.102 1 89.56 505 ALA A C 1
ATOM 3848 O O . ALA A 1 505 ? 4.512 -40.219 -15.094 1 89.56 505 ALA A O 1
ATOM 3849 N N . MET A 1 506 ? 5.777 -38.594 -14.32 1 89.38 506 MET A N 1
ATOM 3850 C CA . MET A 1 506 ? 4.754 -38.062 -13.422 1 89.38 506 MET A CA 1
ATOM 3851 C C . MET A 1 506 ? 3.771 -37.188 -14.18 1 89.38 506 MET A C 1
ATOM 3853 O O . MET A 1 506 ? 4.18 -36.25 -14.898 1 89.38 506 MET A O 1
ATOM 3857 N N . PRO A 1 507 ? 2.488 -37.5 -14.117 1 86.5 507 PRO A N 1
ATOM 3858 C CA . PRO A 1 507 ? 1.548 -36.5 -14.617 1 86.5 507 PRO A CA 1
ATOM 3859 C C . PRO A 1 507 ? 1.68 -35.156 -13.906 1 86.5 507 PRO A C 1
ATOM 3861 O O . PRO A 1 507 ? 1.622 -35.094 -12.672 1 86.5 507 PRO A O 1
ATOM 3864 N N . GLN A 1 508 ? 2.008 -34.156 -14.609 1 80.12 508 GLN A N 1
ATOM 3865 C CA . GLN A 1 508 ? 2.26 -32.844 -13.977 1 80.12 508 GLN A CA 1
ATOM 3866 C C . GLN A 1 508 ? 1.625 -31.719 -14.773 1 80.12 508 GLN A C 1
ATOM 3868 O O . GLN A 1 508 ? 1.35 -31.875 -15.969 1 80.12 508 GLN A O 1
ATOM 3873 N N . THR A 1 509 ? 1.302 -30.734 -14.055 1 69.5 509 THR A N 1
ATOM 3874 C CA . THR A 1 509 ? 0.84 -29.516 -14.703 1 69.5 509 THR A CA 1
ATOM 3875 C C . THR A 1 509 ? 1.975 -28.844 -15.477 1 69.5 509 THR A C 1
ATOM 3877 O O . THR A 1 509 ? 3.117 -29.312 -15.43 1 69.5 509 THR A O 1
ATOM 3880 N N . THR A 1 510 ? 1.559 -27.766 -16.156 1 61.53 510 THR A N 1
ATOM 3881 C CA . THR A 1 510 ? 2.545 -27.031 -16.922 1 61.53 510 THR A CA 1
ATOM 3882 C C . THR A 1 510 ? 3.562 -26.359 -16.016 1 61.53 510 THR A C 1
ATOM 3884 O O . THR A 1 510 ? 4.664 -26.016 -16.438 1 61.53 510 THR A O 1
ATOM 3887 N N . THR A 1 511 ? 3.135 -26.312 -14.773 1 59.66 511 THR A N 1
ATOM 3888 C CA . THR A 1 511 ? 4.051 -25.672 -13.828 1 59.66 511 THR A CA 1
ATOM 3889 C C . THR A 1 511 ? 4.867 -26.719 -13.078 1 59.66 511 THR A C 1
ATOM 3891 O O . THR A 1 511 ? 5.602 -26.375 -12.148 1 59.66 511 THR A O 1
ATOM 3894 N N . GLY A 1 512 ? 4.711 -28.016 -13.5 1 63.62 512 GLY A N 1
ATOM 3895 C CA . GLY A 1 512 ? 5.543 -29.078 -12.938 1 63.62 512 GLY A CA 1
ATOM 3896 C C . GLY A 1 512 ? 4.953 -29.703 -11.688 1 63.62 512 GLY A C 1
ATOM 3897 O O . GLY A 1 512 ? 5.586 -30.547 -11.055 1 63.62 512 GLY A O 1
ATOM 3898 N N . LYS A 1 513 ? 3.777 -29.219 -11.352 1 71.94 513 LYS A N 1
ATOM 3899 C CA . LYS A 1 513 ? 3.135 -29.797 -10.172 1 71.94 513 LYS A CA 1
ATOM 3900 C C . LYS A 1 513 ? 2.5 -31.141 -10.492 1 71.94 513 LYS A C 1
ATOM 3902 O O . LYS A 1 513 ? 1.866 -31.312 -11.531 1 71.94 513 LYS A O 1
ATOM 3907 N N . ALA A 1 514 ? 2.828 -32.156 -9.633 1 77.69 514 ALA A N 1
ATOM 3908 C CA . ALA A 1 514 ? 2.211 -33.469 -9.82 1 77.69 514 ALA A CA 1
ATOM 3909 C C . ALA A 1 514 ? 0.688 -33.375 -9.797 1 77.69 514 ALA A C 1
ATOM 3911 O O . ALA A 1 514 ? 0.118 -32.688 -8.945 1 77.69 514 ALA A O 1
ATOM 3912 N N . GLN A 1 515 ? 0.027 -33.938 -10.789 1 80.62 515 GLN A N 1
ATOM 3913 C CA . GLN A 1 515 ? -1.431 -33.969 -10.836 1 80.62 515 GLN A CA 1
ATOM 3914 C C . GLN A 1 515 ? -1.969 -35.188 -10.078 1 80.62 515 GLN A C 1
ATOM 3916 O O . GLN A 1 515 ? -2.297 -36.188 -10.695 1 80.62 515 GLN A O 1
ATOM 3921 N N . LYS A 1 516 ? -2.18 -35.031 -8.805 1 86 516 LYS A N 1
ATOM 3922 C CA . LYS A 1 516 ? -2.586 -36.125 -7.941 1 86 516 LYS A CA 1
ATOM 3923 C C . LYS A 1 516 ? -3.973 -36.656 -8.32 1 86 516 LYS A C 1
ATOM 3925 O O . LYS A 1 516 ? -4.258 -37.844 -8.172 1 86 516 LYS A O 1
ATOM 3930 N N . PHE A 1 517 ? -4.789 -35.75 -8.852 1 80.5 517 PHE A N 1
ATOM 3931 C CA . PHE A 1 517 ? -6.133 -36.188 -9.234 1 80.5 517 PHE A CA 1
ATOM 3932 C C . PHE A 1 517 ? -6.078 -37.188 -10.367 1 80.5 517 PHE A C 1
ATOM 3934 O O . PHE A 1 517 ? -6.848 -38.156 -10.375 1 80.5 517 PHE A O 1
ATOM 3941 N N . VAL A 1 518 ? -5.188 -36.969 -11.297 1 84.88 518 VAL A N 1
ATOM 3942 C CA . VAL A 1 518 ? -5.012 -37.875 -12.422 1 84.88 518 VAL A CA 1
ATOM 3943 C C . VAL A 1 518 ? -4.578 -39.25 -11.898 1 84.88 518 VAL A C 1
ATOM 3945 O O . VAL A 1 518 ? -5.078 -40.281 -12.359 1 84.88 518 VAL A O 1
ATOM 3948 N N . LEU A 1 519 ? -3.697 -39.25 -10.953 1 89.56 519 LEU A N 1
ATOM 3949 C CA . LEU A 1 519 ? -3.201 -40.5 -10.367 1 89.56 519 LEU A CA 1
ATOM 3950 C C . LEU A 1 519 ? -4.309 -41.219 -9.617 1 89.56 519 LEU A C 1
ATOM 3952 O O . LEU A 1 519 ? -4.43 -42.469 -9.711 1 89.56 519 LEU A O 1
ATOM 3956 N N . ARG A 1 520 ? -5.105 -40.469 -8.914 1 87.69 520 ARG A N 1
ATOM 3957 C CA . ARG A 1 520 ? -6.227 -41.031 -8.188 1 87.69 520 ARG A CA 1
ATOM 3958 C C . ARG A 1 520 ? -7.203 -41.719 -9.148 1 87.69 520 ARG A C 1
ATOM 3960 O O . ARG A 1 520 ? -7.688 -42.812 -8.867 1 87.69 520 ARG A O 1
ATOM 3967 N N . GLN A 1 521 ? -7.441 -41 -10.211 1 87.06 521 GLN A N 1
ATOM 3968 C CA . GLN A 1 521 ? -8.398 -41.5 -11.18 1 87.06 521 GLN A CA 1
ATOM 3969 C C . GLN A 1 521 ? -7.832 -42.75 -11.898 1 87.06 521 GLN A C 1
ATOM 3971 O O . GLN A 1 521 ? -8.516 -43.75 -12.031 1 87.06 521 GLN A O 1
ATOM 3976 N N . ARG A 1 522 ? -6.656 -42.656 -12.32 1 89.88 522 ARG A N 1
ATOM 3977 C CA . ARG A 1 522 ? -6.012 -43.719 -13.086 1 89.88 522 ARG A CA 1
ATOM 3978 C C . ARG A 1 522 ? -5.832 -44.969 -12.242 1 89.88 522 ARG A C 1
ATOM 3980 O O . ARG A 1 522 ? -5.914 -46.094 -12.75 1 89.88 522 ARG A O 1
ATOM 3987 N N . TYR A 1 523 ? -5.637 -44.812 -10.953 1 91.81 523 TYR A N 1
ATOM 3988 C CA . TYR A 1 523 ? -5.285 -45.938 -10.117 1 91.81 523 TYR A CA 1
ATOM 3989 C C . TYR A 1 523 ? -6.352 -46.188 -9.055 1 91.81 523 TYR A C 1
ATOM 3991 O O . TYR A 1 523 ? -6.059 -46.719 -7.977 1 91.81 523 TYR A O 1
ATOM 3999 N N . GLU A 1 524 ? -7.512 -45.719 -9.336 1 88.81 524 GLU A N 1
ATOM 4000 C CA . GLU A 1 524 ? -8.633 -45.812 -8.406 1 88.81 524 GLU A CA 1
ATOM 4001 C C . GLU A 1 524 ? -8.852 -47.25 -7.965 1 88.81 524 GLU A C 1
ATOM 4003 O O . GLU A 1 524 ? -9.234 -47.5 -6.82 1 88.81 524 GLU A O 1
ATOM 4008 N N . ARG A 1 525 ? -8.57 -48.312 -8.844 1 87.56 525 ARG A N 1
ATOM 4009 C CA . ARG A 1 525 ? -8.844 -49.719 -8.555 1 87.56 525 ARG A CA 1
ATOM 4010 C C . ARG A 1 525 ? -7.555 -50.469 -8.242 1 87.56 525 ARG A C 1
ATOM 4012 O O . ARG A 1 525 ? -7.496 -51.719 -8.383 1 87.56 525 ARG A O 1
ATOM 4019 N N . HIS A 1 526 ? -6.598 -49.625 -7.91 1 90.38 526 HIS A N 1
ATOM 4020 C CA . HIS A 1 526 ? -5.266 -50.188 -7.684 1 90.38 526 HIS A CA 1
ATOM 4021 C C . HIS A 1 526 ? -5.309 -51.281 -6.648 1 90.38 526 HIS A C 1
ATOM 4023 O O . HIS A 1 526 ? -4.641 -52.312 -6.809 1 90.38 526 HIS A O 1
ATOM 4029 N N . TYR A 1 527 ? -6.012 -51.156 -5.621 1 89.12 527 TYR A N 1
ATOM 4030 C CA . TYR A 1 527 ? -6.035 -52.125 -4.535 1 89.12 527 TYR A CA 1
ATOM 4031 C C . TYR A 1 527 ? -7.199 -53.094 -4.695 1 89.12 527 TYR A C 1
ATOM 4033 O O . TYR A 1 527 ? -7.281 -54.094 -3.982 1 89.12 527 TYR A O 1
ATOM 4041 N N . ALA A 1 528 ? -8.18 -52.781 -5.512 1 79.38 528 ALA A N 1
ATOM 4042 C CA . ALA A 1 528 ? -9.258 -53.719 -5.797 1 79.38 528 ALA A CA 1
ATOM 4043 C C . ALA A 1 528 ? -8.773 -54.844 -6.711 1 79.38 528 ALA A C 1
ATOM 4045 O O . ALA A 1 528 ? -9.281 -55.969 -6.645 1 79.38 528 ALA A O 1
ATOM 4046 N N . GLU A 1 529 ? -7.902 -54.5 -7.582 1 64.38 529 GLU A N 1
ATOM 4047 C CA . GLU A 1 529 ? -7.422 -55.438 -8.586 1 64.38 529 GLU A CA 1
ATOM 4048 C C . GLU A 1 529 ? -6.23 -56.25 -8.07 1 64.38 529 GLU A C 1
ATOM 4050 O O . GLU A 1 529 ? -5.742 -57.156 -8.75 1 64.38 529 GLU A O 1
ATOM 4055 N N . GLN A 1 530 ? -5.727 -55.938 -6.941 1 57.25 530 GLN A N 1
ATOM 4056 C CA . GLN A 1 530 ? -4.625 -56.75 -6.434 1 57.25 530 GLN A CA 1
ATOM 4057 C C . GLN A 1 530 ? -5.137 -58 -5.766 1 57.25 530 GLN A C 1
ATOM 4059 O O . GLN A 1 530 ? -6.137 -57.969 -5.039 1 57.25 530 GLN A O 1
ATOM 4064 N N . PRO A 1 531 ? -4.691 -59.281 -6.328 1 50.25 531 PRO A N 1
ATOM 4065 C CA . PRO A 1 531 ? -5.168 -60.562 -5.789 1 50.25 531 PRO A CA 1
ATOM 4066 C C . PRO A 1 531 ? -4.973 -60.688 -4.277 1 50.25 531 PRO A C 1
ATOM 4068 O O . PRO A 1 531 ? -4.07 -60.031 -3.721 1 50.25 531 PRO A O 1
ATOM 4071 N N . MET B 1 1 ? -27.828 -19.547 0.014 1 63.84 1 MET B N 1
ATOM 4072 C CA . MET B 1 1 ? -27.438 -18.297 0.656 1 63.84 1 MET B CA 1
ATOM 4073 C C . MET B 1 1 ? -27.781 -17.109 -0.223 1 63.84 1 MET B C 1
ATOM 4075 O O . MET B 1 1 ? -27.547 -17.125 -1.433 1 63.84 1 MET B O 1
ATOM 4079 N N . SER B 1 2 ? -28.469 -16.125 0.298 1 77.12 2 SER B N 1
ATOM 4080 C CA . SER B 1 2 ? -28.938 -14.969 -0.473 1 77.12 2 SER B CA 1
ATOM 4081 C C . SER B 1 2 ? -27.766 -14.141 -0.984 1 77.12 2 SER B C 1
ATOM 4083 O O . SER B 1 2 ? -26.656 -14.227 -0.448 1 77.12 2 SER B O 1
ATOM 4085 N N . GLU B 1 3 ? -27.922 -13.555 -2.102 1 78.94 3 GLU B N 1
ATOM 4086 C CA . GLU B 1 3 ? -26.922 -12.641 -2.674 1 78.94 3 GLU B CA 1
ATOM 4087 C C . GLU B 1 3 ? -26.484 -11.594 -1.654 1 78.94 3 GLU B C 1
ATOM 4089 O O . GLU B 1 3 ? -25.312 -11.234 -1.597 1 78.94 3 GLU B O 1
ATOM 4094 N N . ALA B 1 4 ? -27.406 -11.102 -0.846 1 81.31 4 ALA B N 1
ATOM 4095 C CA . ALA B 1 4 ? -27.109 -10.094 0.172 1 81.31 4 ALA B CA 1
ATOM 4096 C C . ALA B 1 4 ? -26.172 -10.656 1.239 1 81.31 4 ALA B C 1
ATOM 4098 O O . ALA B 1 4 ? -25.25 -9.961 1.692 1 81.31 4 ALA B O 1
ATOM 4099 N N . THR B 1 5 ? -26.422 -11.781 1.589 1 83.25 5 THR B N 1
ATOM 4100 C CA . THR B 1 5 ? -25.594 -12.43 2.602 1 83.25 5 THR B CA 1
ATOM 4101 C C . THR B 1 5 ? -24.172 -12.641 2.084 1 83.25 5 THR B C 1
ATOM 4103 O O . THR B 1 5 ? -23.203 -12.406 2.805 1 83.25 5 THR B O 1
ATOM 4106 N N . GLU B 1 6 ? -24.062 -12.992 0.812 1 85.69 6 GLU B N 1
ATOM 4107 C CA . GLU B 1 6 ? -22.75 -13.242 0.223 1 85.69 6 GLU B CA 1
ATOM 4108 C C . GLU B 1 6 ? -21.969 -11.945 0.049 1 85.69 6 GLU B C 1
ATOM 4110 O O . GLU B 1 6 ? -20.75 -11.914 0.226 1 85.69 6 GLU B O 1
ATOM 4115 N N . GLU B 1 7 ? -22.703 -10.969 -0.229 1 86.62 7 GLU B N 1
ATOM 4116 C CA . GLU B 1 7 ? -22.062 -9.656 -0.346 1 86.62 7 GLU B CA 1
ATOM 4117 C C . GLU B 1 7 ? -21.547 -9.172 1.003 1 86.62 7 GLU B C 1
ATOM 4119 O O . GLU B 1 7 ? -20.469 -8.57 1.078 1 86.62 7 GLU B O 1
ATOM 4124 N N . ALA B 1 8 ? -22.359 -9.414 1.995 1 86.38 8 ALA B N 1
ATOM 4125 C CA . ALA B 1 8 ? -21.938 -9.031 3.344 1 86.38 8 ALA B CA 1
ATOM 4126 C C . ALA B 1 8 ? -20.688 -9.805 3.768 1 86.38 8 ALA B C 1
ATOM 4128 O O . ALA B 1 8 ? -19.781 -9.234 4.375 1 86.38 8 ALA B O 1
ATOM 4129 N N . ARG B 1 9 ? -20.656 -11.023 3.455 1 89.56 9 ARG B N 1
ATOM 4130 C CA . ARG B 1 9 ? -19.484 -11.844 3.768 1 89.56 9 ARG B CA 1
ATOM 4131 C C . ARG B 1 9 ? -18.25 -11.344 3.014 1 89.56 9 ARG B C 1
ATOM 4133 O O . ARG B 1 9 ? -17.172 -11.258 3.584 1 89.56 9 ARG B O 1
ATOM 4140 N N . TYR B 1 10 ? -18.5 -11.062 1.793 1 93.31 10 TYR B N 1
ATOM 4141 C CA . TYR B 1 10 ? -17.391 -10.555 0.993 1 93.31 10 TYR B CA 1
ATOM 4142 C C . TYR B 1 10 ? -16.844 -9.258 1.58 1 93.31 10 TYR B C 1
ATOM 4144 O O . TYR B 1 10 ? -15.633 -9.078 1.683 1 93.31 10 TYR B O 1
ATOM 4152 N N . ARG B 1 11 ? -17.734 -8.391 1.944 1 91.75 11 ARG B N 1
ATOM 4153 C CA . ARG B 1 11 ? -17.328 -7.105 2.502 1 91.75 11 ARG B CA 1
ATOM 4154 C C . ARG B 1 11 ? -16.484 -7.293 3.764 1 91.75 11 ARG B C 1
ATOM 4156 O O . ARG B 1 11 ? -15.531 -6.555 4 1 91.75 11 ARG B O 1
ATOM 4163 N N . ARG B 1 12 ? -16.828 -8.25 4.508 1 92.75 12 ARG B N 1
ATOM 4164 C CA . ARG B 1 12 ? -16.094 -8.531 5.734 1 92.75 12 ARG B CA 1
ATOM 4165 C C . ARG B 1 12 ? -14.719 -9.109 5.43 1 92.75 12 ARG B C 1
ATOM 4167 O O . ARG B 1 12 ? -13.719 -8.719 6.047 1 92.75 12 ARG B O 1
ATOM 4174 N N . ILE B 1 13 ? -14.641 -10 4.492 1 97.06 13 ILE B N 1
ATOM 4175 C CA . ILE B 1 13 ? -13.406 -10.688 4.145 1 97.06 13 ILE B CA 1
ATOM 4176 C C . ILE B 1 13 ? -12.438 -9.711 3.49 1 97.06 13 ILE B C 1
ATOM 4178 O O . ILE B 1 13 ? -11.234 -9.734 3.77 1 97.06 13 ILE B O 1
ATOM 4182 N N . SER B 1 14 ? -12.969 -8.766 2.729 1 97.62 14 SER B N 1
ATOM 4183 C CA . SER B 1 14 ? -12.148 -7.914 1.872 1 97.62 14 SER B CA 1
ATOM 4184 C C . SER B 1 14 ? -11.961 -6.527 2.48 1 97.62 14 SER B C 1
ATOM 4186 O O . SER B 1 14 ? -11.367 -5.645 1.857 1 97.62 14 SER B O 1
ATOM 4188 N N . ARG B 1 15 ? -12.352 -6.281 3.676 1 96.56 15 ARG B N 1
ATOM 4189 C CA . ARG B 1 15 ? -12.453 -4.926 4.207 1 96.56 15 ARG B CA 1
ATOM 4190 C C . ARG B 1 15 ? -11.07 -4.312 4.402 1 96.56 15 ARG B C 1
ATOM 4192 O O . ARG B 1 15 ? -10.109 -5.02 4.715 1 96.56 15 ARG B O 1
ATOM 4199 N N . VAL B 1 16 ? -11.008 -3.033 4.164 1 97.88 16 VAL B N 1
ATOM 4200 C CA . VAL B 1 16 ? -9.93 -2.176 4.652 1 97.88 16 VAL B CA 1
ATOM 4201 C C . VAL B 1 16 ? -10.414 -1.384 5.867 1 97.88 16 VAL B C 1
ATOM 4203 O O . VAL B 1 16 ? -11.352 -0.589 5.766 1 97.88 16 VAL B O 1
ATOM 4206 N N . SER B 1 17 ? -9.867 -1.639 7.004 1 97.62 17 SER B N 1
ATOM 4207 C CA . SER B 1 17 ? -10.219 -0.944 8.234 1 97.62 17 SER B CA 1
ATOM 4208 C C . SER B 1 17 ? -8.977 -0.475 8.984 1 97.62 17 SER B C 1
ATOM 4210 O O . SER B 1 17 ? -8.016 -1.229 9.133 1 97.62 17 SER B O 1
ATOM 4212 N N . LEU B 1 18 ? -9.016 0.728 9.445 1 98.5 18 LEU B N 1
ATOM 4213 C CA . LEU B 1 18 ? -7.898 1.265 10.219 1 98.5 18 LEU B CA 1
ATOM 4214 C C . LEU B 1 18 ? -7.754 0.523 11.547 1 98.5 18 LEU B C 1
ATOM 4216 O O . LEU B 1 18 ? -6.656 0.459 12.102 1 98.5 18 LEU B O 1
ATOM 4220 N N . GLY B 1 19 ? -8.852 -0.018 12 1 97.5 19 GLY B N 1
ATOM 4221 C CA . GLY B 1 19 ? -8.82 -0.8 13.227 1 97.5 19 GLY B CA 1
ATOM 4222 C C . GLY B 1 19 ? -8.047 -2.096 13.094 1 97.5 19 GLY B C 1
ATOM 4223 O O . GLY B 1 19 ? -7.656 -2.703 14.094 1 97.5 19 GLY B O 1
ATOM 4224 N N . ASP B 1 20 ? -7.816 -2.553 11.852 1 97.56 20 ASP B N 1
ATOM 4225 C CA . ASP B 1 20 ? -7.133 -3.818 11.609 1 97.56 20 ASP B CA 1
ATOM 4226 C C . ASP B 1 20 ? -5.617 -3.639 11.641 1 97.56 20 ASP B C 1
ATOM 4228 O O . ASP B 1 20 ? -4.871 -4.617 11.711 1 97.56 20 ASP B O 1
ATOM 4232 N N . VAL B 1 21 ? -5.109 -2.375 11.594 1 98.19 21 VAL B N 1
ATOM 4233 C CA . VAL B 1 21 ? -3.691 -2.08 11.422 1 98.19 21 VAL B CA 1
ATOM 4234 C C . VAL B 1 21 ? -2.893 -2.715 12.562 1 98.19 21 VAL B C 1
ATOM 4236 O O . VAL B 1 21 ? -2.025 -3.559 12.32 1 98.19 21 VAL B O 1
ATOM 4239 N N . VAL B 1 22 ? -3.258 -2.373 13.797 1 98.44 22 VAL B N 1
ATOM 4240 C CA . VAL B 1 22 ? -2.518 -2.865 14.953 1 98.44 22 VAL B CA 1
ATOM 4241 C C . VAL B 1 22 ? -2.795 -4.355 15.148 1 98.44 22 VAL B C 1
ATOM 4243 O O . VAL B 1 22 ? -1.902 -5.113 15.539 1 98.44 22 VAL B O 1
ATOM 4246 N N . HIS B 1 23 ? -4.027 -4.773 14.883 1 97.56 23 HIS B N 1
ATOM 4247 C CA . HIS B 1 23 ? -4.391 -6.18 15.023 1 97.56 23 HIS B CA 1
ATOM 4248 C C . HIS B 1 23 ? -3.541 -7.062 14.117 1 97.56 23 HIS B C 1
ATOM 4250 O O . HIS B 1 23 ? -2.984 -8.062 14.562 1 97.56 23 HIS B O 1
ATOM 4256 N N . ARG B 1 24 ? -3.416 -6.734 12.867 1 97.12 24 ARG B N 1
ATOM 4257 C CA . ARG B 1 24 ? -2.621 -7.512 11.922 1 97.12 24 ARG B CA 1
ATOM 4258 C C . ARG B 1 24 ? -1.15 -7.523 12.328 1 97.12 24 ARG B C 1
ATOM 4260 O O . ARG B 1 24 ? -0.482 -8.555 12.227 1 97.12 24 ARG B O 1
ATOM 4267 N N . SER B 1 25 ? -0.66 -6.387 12.758 1 97.88 25 SER B N 1
ATOM 4268 C CA . SER B 1 25 ? 0.727 -6.328 13.203 1 97.88 25 SER B CA 1
ATOM 4269 C C . SER B 1 25 ? 0.94 -7.172 14.453 1 97.88 25 SER B C 1
ATOM 4271 O O . SER B 1 25 ? 2.004 -7.773 14.633 1 97.88 25 SER B O 1
ATOM 4273 N N . ALA B 1 26 ? -0.048 -7.18 15.344 1 97.19 26 ALA B N 1
ATOM 4274 C CA . ALA B 1 26 ? 0.037 -7.996 16.547 1 97.19 26 ALA B CA 1
ATOM 4275 C C . ALA B 1 26 ? 0.107 -9.484 16.203 1 97.19 26 ALA B C 1
ATOM 4277 O O . ALA B 1 26 ? 0.771 -10.258 16.906 1 97.19 26 ALA B O 1
ATOM 4278 N N . LEU B 1 27 ? -0.58 -9.891 15.156 1 94.5 27 LEU B N 1
ATOM 4279 C CA . LEU B 1 27 ? -0.538 -11.281 14.711 1 94.5 27 LEU B CA 1
ATOM 4280 C C . LEU B 1 27 ? 0.85 -11.641 14.195 1 94.5 27 LEU B C 1
ATOM 4282 O O . LEU B 1 27 ? 1.321 -12.766 14.398 1 94.5 27 LEU B O 1
ATOM 4286 N N . ARG B 1 28 ? 1.543 -10.742 13.594 1 94.56 28 ARG B N 1
ATOM 4287 C CA . ARG B 1 28 ? 2.84 -10.984 12.977 1 94.56 28 ARG B CA 1
ATOM 4288 C C . ARG B 1 28 ? 3.969 -10.859 13.992 1 94.56 28 ARG B C 1
ATOM 4290 O O . ARG B 1 28 ? 4.922 -11.641 13.969 1 94.56 28 ARG B O 1
ATOM 4297 N N . TRP B 1 29 ? 3.832 -9.789 14.836 1 94.75 29 TRP B N 1
ATOM 4298 C CA . TRP B 1 29 ? 4.871 -9.469 15.805 1 94.75 29 TRP B CA 1
ATOM 4299 C C . TRP B 1 29 ? 4.273 -9.258 17.188 1 94.75 29 TRP B C 1
ATOM 4301 O O . TRP B 1 29 ? 4.355 -8.156 17.75 1 94.75 29 TRP B O 1
ATOM 4311 N N . PRO B 1 30 ? 3.816 -10.258 17.812 1 95.56 30 PRO B N 1
ATOM 4312 C CA . PRO B 1 30 ? 3.041 -10.102 19.047 1 95.56 30 PRO B CA 1
ATOM 4313 C C . PRO B 1 30 ? 3.846 -9.461 20.172 1 95.56 30 PRO B C 1
ATOM 4315 O O . PRO B 1 30 ? 3.346 -8.578 20.859 1 95.56 30 PRO B O 1
ATOM 4318 N N . GLU B 1 31 ? 5.125 -9.766 20.344 1 96.06 31 GLU B N 1
ATOM 4319 C CA . GLU B 1 31 ? 5.887 -9.367 21.516 1 96.06 31 GLU B CA 1
ATOM 4320 C C . GLU B 1 31 ? 6.734 -8.125 21.234 1 96.06 31 GLU B C 1
ATOM 4322 O O . GLU B 1 31 ? 7.352 -7.566 22.141 1 96.06 31 GLU B O 1
ATOM 4327 N N . LYS B 1 32 ? 6.77 -7.75 20.016 1 97.38 32 LYS B N 1
ATOM 4328 C CA . LYS B 1 32 ? 7.547 -6.566 19.672 1 97.38 32 LYS B CA 1
ATOM 4329 C C . LYS B 1 32 ? 6.934 -5.309 20.281 1 97.38 32 LYS B C 1
ATOM 4331 O O . LYS B 1 32 ? 5.711 -5.199 20.391 1 97.38 32 LYS B O 1
ATOM 4336 N N . THR B 1 33 ? 7.797 -4.312 20.641 1 98.69 33 THR B N 1
ATOM 4337 C CA . THR B 1 33 ? 7.324 -3.045 21.188 1 98.69 33 THR B CA 1
ATOM 4338 C C . THR B 1 33 ? 6.66 -2.205 20.109 1 98.69 33 THR B C 1
ATOM 4340 O O . THR B 1 33 ? 7.277 -1.893 19.094 1 98.69 33 THR B O 1
ATOM 4343 N N . ALA B 1 34 ? 5.414 -1.878 20.328 1 98.81 34 ALA B N 1
ATOM 4344 C CA . ALA B 1 34 ? 4.664 -1.045 19.391 1 98.81 34 ALA B CA 1
ATOM 4345 C C . ALA B 1 34 ? 4.734 0.427 19.781 1 98.81 34 ALA B C 1
ATOM 4347 O O . ALA B 1 34 ? 4.91 1.298 18.922 1 98.81 34 ALA B O 1
ATOM 4348 N N . LEU B 1 35 ? 4.605 0.69 21.047 1 98.75 35 LEU B N 1
ATOM 4349 C CA . LEU B 1 35 ? 4.375 2.043 21.547 1 98.75 35 LEU B CA 1
ATOM 4350 C C . LEU B 1 35 ? 5.113 2.27 22.859 1 98.75 35 LEU B C 1
ATOM 4352 O O . LEU B 1 35 ? 5.055 1.433 23.766 1 98.75 35 LEU B O 1
ATOM 4356 N N . VAL B 1 36 ? 5.824 3.354 22.953 1 98.56 36 VAL B N 1
ATOM 4357 C CA . VAL B 1 36 ? 6.523 3.76 24.172 1 98.56 36 VAL B CA 1
ATOM 4358 C C . VAL B 1 36 ? 6.062 5.156 24.594 1 98.56 36 VAL B C 1
ATOM 4360 O O . VAL B 1 36 ? 6.004 6.066 23.766 1 98.56 36 VAL B O 1
ATOM 4363 N N . ASP B 1 37 ? 5.68 5.402 25.812 1 96.94 37 ASP B N 1
ATOM 4364 C CA . ASP B 1 37 ? 5.34 6.672 26.453 1 96.94 37 ASP B CA 1
ATOM 4365 C C . ASP B 1 37 ? 5.996 6.793 27.812 1 96.94 37 ASP B C 1
ATOM 4367 O O . ASP B 1 37 ? 5.414 6.391 28.828 1 96.94 37 ASP B O 1
ATOM 4371 N N . GLY B 1 38 ? 7.168 7.5 27.875 1 93.31 38 GLY B N 1
ATOM 4372 C CA . GLY B 1 38 ? 7.945 7.504 29.109 1 93.31 38 GLY B CA 1
ATOM 4373 C C . GLY B 1 38 ? 8.375 6.117 29.547 1 93.31 38 GLY B C 1
ATOM 4374 O O . GLY B 1 38 ? 9.031 5.398 28.797 1 93.31 38 GLY B O 1
ATOM 4375 N N . ALA B 1 39 ? 7.922 5.707 30.719 1 92.38 39 ALA B N 1
ATOM 4376 C CA . ALA B 1 39 ? 8.266 4.391 31.25 1 92.38 39 ALA B CA 1
ATOM 4377 C C . ALA B 1 39 ? 7.297 3.326 30.734 1 92.38 39 ALA B C 1
ATOM 4379 O O . ALA B 1 39 ? 7.57 2.129 30.844 1 92.38 39 ALA B O 1
ATOM 4380 N N . LEU B 1 40 ? 6.246 3.775 30.156 1 94.69 40 LEU B N 1
ATOM 4381 C CA . LEU B 1 40 ? 5.23 2.85 29.672 1 94.69 40 LEU B CA 1
ATOM 4382 C C . LEU B 1 40 ? 5.609 2.303 28.297 1 94.69 40 LEU B C 1
ATOM 4384 O O . LEU B 1 40 ? 5.922 3.07 27.391 1 94.69 40 LEU B O 1
ATOM 4388 N N . GLU B 1 41 ? 5.609 0.967 28.188 1 97.5 41 GLU B N 1
ATOM 4389 C CA . GLU B 1 41 ? 5.879 0.29 26.922 1 97.5 41 GLU B CA 1
ATOM 4390 C C . GLU B 1 41 ? 4.812 -0.761 26.625 1 97.5 41 GLU B C 1
ATOM 4392 O O . GLU B 1 41 ? 4.52 -1.613 27.469 1 97.5 41 GLU B O 1
ATOM 4397 N N . PHE B 1 42 ? 4.215 -0.656 25.484 1 98.31 42 PHE B N 1
ATOM 4398 C CA . PHE B 1 42 ? 3.242 -1.643 25.031 1 98.31 42 PHE B CA 1
ATOM 4399 C C . PHE B 1 42 ? 3.801 -2.471 23.875 1 98.31 42 PHE B C 1
ATOM 4401 O O . PHE B 1 42 ? 4.316 -1.919 22.906 1 98.31 42 PHE B O 1
ATOM 4408 N N . SER B 1 43 ? 3.717 -3.832 23.984 1 98.69 43 SER B N 1
ATOM 4409 C CA . SER B 1 43 ? 3.879 -4.688 22.812 1 98.69 43 SER B CA 1
ATOM 4410 C C . SER B 1 43 ? 2.703 -4.535 21.859 1 98.69 43 SER B C 1
ATOM 4412 O O . SER B 1 43 ? 1.684 -3.936 22.203 1 98.69 43 SER B O 1
ATOM 4414 N N . TYR B 1 44 ? 2.828 -5.023 20.703 1 98.56 44 TYR B N 1
ATOM 4415 C CA . TYR B 1 44 ? 1.715 -5.02 19.75 1 98.56 44 TYR B CA 1
ATOM 4416 C C . TYR B 1 44 ? 0.516 -5.77 20.328 1 98.56 44 TYR B C 1
ATOM 4418 O O . TYR B 1 44 ? -0.626 -5.324 20.188 1 98.56 44 TYR B O 1
ATOM 4426 N N . THR B 1 45 ? 0.714 -6.879 20.969 1 98 45 THR B N 1
ATOM 4427 C CA . THR B 1 45 ? -0.37 -7.637 21.578 1 98 45 THR B CA 1
ATOM 4428 C C . THR B 1 45 ? -1.086 -6.797 22.625 1 98 45 THR B C 1
ATOM 4430 O O . THR B 1 45 ? -2.316 -6.766 22.672 1 98 45 THR B O 1
ATOM 4433 N N . GLU B 1 46 ? -0.276 -6.145 23.438 1 98.5 46 GLU B N 1
ATOM 4434 C CA . GLU B 1 46 ? -0.859 -5.34 24.516 1 98.5 46 GLU B CA 1
ATOM 4435 C C . GLU B 1 46 ? -1.654 -4.168 23.953 1 98.5 46 GLU B C 1
ATOM 4437 O O . GLU B 1 46 ? -2.754 -3.873 24.422 1 98.5 46 GLU B O 1
ATOM 4442 N N . LEU B 1 47 ? -1.114 -3.459 22.984 1 98.69 47 LEU B N 1
ATOM 4443 C CA . LEU B 1 47 ? -1.82 -2.346 22.359 1 98.69 47 LEU B CA 1
ATOM 4444 C C . LEU B 1 47 ? -3.104 -2.824 21.688 1 98.69 47 LEU B C 1
ATOM 4446 O O . LEU B 1 47 ? -4.133 -2.146 21.75 1 98.69 47 LEU B O 1
ATOM 4450 N N . ASP B 1 48 ? -3.051 -3.977 21.062 1 98.62 48 ASP B N 1
ATOM 4451 C CA . ASP B 1 48 ? -4.219 -4.566 20.422 1 98.62 48 ASP B CA 1
ATOM 4452 C C . ASP B 1 48 ? -5.301 -4.902 21.438 1 98.62 48 ASP B C 1
ATOM 4454 O O . ASP B 1 48 ? -6.477 -4.602 21.234 1 98.62 48 ASP B O 1
ATOM 4458 N N . ARG B 1 49 ? -4.898 -5.523 22.516 1 98.38 49 ARG B N 1
ATOM 4459 C CA . ARG B 1 49 ? -5.82 -5.887 23.594 1 98.38 49 ARG B CA 1
ATOM 4460 C C . ARG B 1 49 ? -6.492 -4.648 24.172 1 98.38 49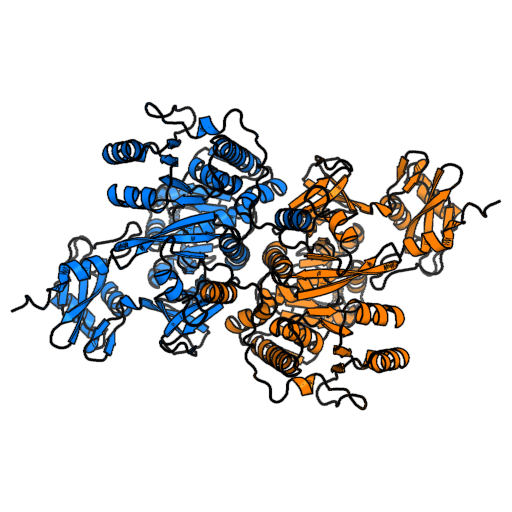 ARG B C 1
ATOM 4462 O O . ARG B 1 49 ? -7.719 -4.602 24.297 1 98.38 49 ARG B O 1
ATOM 4469 N N . ARG B 1 50 ? -5.738 -3.666 24.531 1 98.38 50 ARG B N 1
ATOM 4470 C CA . ARG B 1 50 ? -6.25 -2.457 25.172 1 98.38 50 ARG B CA 1
ATOM 4471 C C . ARG B 1 50 ? -7.199 -1.71 24.234 1 98.38 50 ARG B C 1
ATOM 4473 O O . ARG B 1 50 ? -8.258 -1.242 24.672 1 98.38 50 ARG B O 1
ATOM 4480 N N . SER B 1 51 ? -6.809 -1.545 22.984 1 98.69 51 SER B N 1
ATOM 4481 C CA . SER B 1 51 ? -7.656 -0.837 22.031 1 98.69 51 SER B CA 1
ATOM 4482 C C . SER B 1 51 ? -8.945 -1.609 21.75 1 98.69 51 SER B C 1
ATOM 4484 O O . SER B 1 51 ? -10.008 -1.012 21.562 1 98.69 51 SER B O 1
ATOM 4486 N N . SER B 1 52 ? -8.859 -2.955 21.719 1 98.69 52 SER B N 1
ATOM 4487 C CA . SER B 1 52 ? -10.062 -3.773 21.578 1 98.69 52 SER B CA 1
ATOM 4488 C C . SER B 1 52 ? -10.992 -3.617 22.766 1 98.69 52 SER B C 1
ATOM 4490 O O . SER B 1 52 ? -12.211 -3.533 22.609 1 98.69 52 SER B O 1
ATOM 4492 N N . ALA B 1 53 ? -10.383 -3.639 23.938 1 98.69 53 ALA B N 1
ATOM 4493 C CA . ALA B 1 53 ? -11.18 -3.436 25.156 1 98.69 53 ALA B CA 1
ATOM 4494 C C . ALA B 1 53 ? -11.945 -2.115 25.094 1 98.69 53 ALA B C 1
ATOM 4496 O O . ALA B 1 53 ? -13.133 -2.064 25.406 1 98.69 53 ALA B O 1
ATOM 4497 N N . PHE B 1 54 ? -11.289 -1.078 24.703 1 98.5 54 PHE B N 1
ATOM 4498 C CA . PHE B 1 54 ? -11.945 0.216 24.594 1 98.5 54 PHE B CA 1
ATOM 4499 C C . PHE B 1 54 ? -13.055 0.174 23.547 1 98.5 54 PHE B C 1
ATOM 4501 O O . PHE B 1 54 ? -14.109 0.787 23.719 1 98.5 54 PHE B O 1
ATOM 4508 N N . ALA B 1 55 ? -12.781 -0.459 22.391 1 98.38 55 ALA B N 1
ATOM 4509 C CA . ALA B 1 55 ? -13.797 -0.625 21.344 1 98.38 55 ALA B CA 1
ATOM 4510 C C . ALA B 1 55 ? -15.055 -1.274 21.922 1 98.38 55 ALA B C 1
ATOM 4512 O O . ALA B 1 55 ? -16.172 -0.817 21.656 1 98.38 55 ALA B O 1
ATOM 4513 N N . HIS B 1 56 ? -14.883 -2.383 22.672 1 98.31 56 HIS B N 1
ATOM 4514 C CA . HIS B 1 56 ? -16.016 -3.066 23.281 1 98.31 56 HIS B CA 1
ATOM 4515 C C . HIS B 1 56 ? -16.766 -2.141 24.234 1 98.31 56 HIS B C 1
ATOM 4517 O O . HIS B 1 56 ? -18 -2.17 24.297 1 98.31 56 HIS B O 1
ATOM 4523 N N . TYR B 1 57 ? -16.031 -1.371 25.016 1 98.12 57 TYR B N 1
ATOM 4524 C CA . TYR B 1 57 ? -16.672 -0.395 25.906 1 98.12 57 TYR B CA 1
ATOM 4525 C C . TYR B 1 57 ? -17.562 0.557 25.109 1 98.12 57 TYR B C 1
ATOM 4527 O O . TYR B 1 57 ? -18.703 0.79 25.484 1 98.12 57 TYR B O 1
ATOM 4535 N N . LEU B 1 58 ? -17.016 1.15 24.031 1 98 58 LEU B N 1
ATOM 4536 C CA . LEU B 1 58 ? -17.766 2.09 23.219 1 98 58 LEU B CA 1
ATOM 4537 C C . LEU B 1 58 ? -19.016 1.428 22.641 1 98 58 LEU B C 1
ATOM 4539 O O . LEU B 1 58 ? -20.094 2.029 22.641 1 98 58 LEU B O 1
ATOM 4543 N N . LEU B 1 59 ? -18.875 0.222 22.094 1 96.81 59 LEU B N 1
ATOM 4544 C CA . LEU B 1 59 ? -20 -0.496 21.516 1 96.81 59 LEU B CA 1
ATOM 4545 C C . LEU B 1 59 ? -21.078 -0.773 22.562 1 96.81 59 LEU B C 1
ATOM 4547 O O . LEU B 1 59 ? -22.266 -0.746 22.25 1 96.81 59 LEU B O 1
ATOM 4551 N N . ALA B 1 60 ? -20.688 -1.043 23.797 1 96.44 60 ALA B N 1
ATOM 4552 C CA . ALA B 1 60 ? -21.609 -1.342 24.891 1 96.44 60 ALA B CA 1
ATOM 4553 C C . ALA B 1 60 ? -22.406 -0.106 25.281 1 96.44 60 ALA B C 1
ATOM 4555 O O . ALA B 1 60 ? -23.438 -0.213 25.969 1 96.44 60 ALA B O 1
ATOM 4556 N N . GLN B 1 61 ? -21.984 1.049 24.859 1 95.06 61 GLN B N 1
ATOM 4557 C CA . GLN B 1 61 ? -22.672 2.287 25.203 1 95.06 61 GLN B CA 1
ATOM 4558 C C . GLN B 1 61 ? -23.938 2.457 24.375 1 95.06 61 GLN B C 1
ATOM 4560 O O . GLN B 1 61 ? -24.719 3.377 24.609 1 95.06 61 GLN B O 1
ATOM 4565 N N . GLY B 1 62 ? -24.141 1.611 23.312 1 93.12 62 GLY B N 1
ATOM 4566 C CA . GLY B 1 62 ? -25.328 1.681 22.484 1 93.12 62 GLY B CA 1
ATOM 4567 C C . GLY B 1 62 ? -25.297 2.83 21.5 1 93.12 62 GLY B C 1
ATOM 4568 O O . GLY B 1 62 ? -26.344 3.373 21.141 1 93.12 62 GLY B O 1
ATOM 4569 N N . LEU B 1 63 ? -24.156 3.201 21.078 1 94.38 63 LEU B N 1
ATOM 4570 C CA . LEU B 1 63 ? -24 4.27 20.109 1 94.38 63 LEU B CA 1
ATOM 4571 C C . LEU B 1 63 ? -24.438 3.807 18.719 1 94.38 63 LEU B C 1
ATOM 4573 O O . LEU B 1 63 ? -24.281 2.633 18.375 1 94.38 63 LEU B O 1
ATOM 4577 N N . PRO B 1 64 ? -25.047 4.656 17.953 1 92.75 64 PRO B N 1
ATOM 4578 C CA . PRO B 1 64 ? -25.375 4.277 16.578 1 92.75 64 PRO B CA 1
ATOM 4579 C C . PRO B 1 64 ? -24.141 4.066 15.711 1 92.75 64 PRO B C 1
ATOM 4581 O O . PRO B 1 64 ? -23.062 4.586 16.016 1 92.75 64 PRO B O 1
ATOM 4584 N N . GLN B 1 65 ? -24.344 3.346 14.625 1 89.06 65 GLN B N 1
ATOM 4585 C CA . GLN B 1 65 ? -23.266 3.139 13.664 1 89.06 65 GLN B CA 1
ATOM 4586 C C . GLN B 1 65 ? -22.75 4.469 13.125 1 89.06 65 GLN B C 1
ATOM 4588 O O . GLN B 1 65 ? -23.547 5.348 12.766 1 89.06 65 GLN B O 1
ATOM 4593 N N . GLY B 1 66 ? -21.453 4.617 13.211 1 92.06 66 GLY B N 1
ATOM 4594 C CA . GLY B 1 66 ? -20.859 5.824 12.664 1 92.06 66 GLY B CA 1
ATOM 4595 C C . GLY B 1 66 ? -20.875 6.992 13.633 1 92.06 66 GLY B C 1
ATOM 4596 O O . GLY B 1 66 ? -20.609 8.133 13.25 1 92.06 66 GLY B O 1
ATOM 4597 N N . ALA B 1 67 ? -21.281 6.738 14.875 1 97.44 67 ALA B N 1
ATOM 4598 C CA . ALA B 1 67 ? -21.219 7.801 15.875 1 97.44 67 ALA B CA 1
ATOM 4599 C C . ALA B 1 67 ? -19.828 8.422 15.938 1 97.44 67 ALA B C 1
ATOM 4601 O O . ALA B 1 67 ? -18.828 7.727 15.758 1 97.44 67 ALA B O 1
ATOM 4602 N N . ARG B 1 68 ? -19.828 9.766 16.188 1 98.38 68 ARG B N 1
ATOM 4603 C CA . ARG B 1 68 ? -18.578 10.508 16.25 1 98.38 68 ARG B CA 1
ATOM 4604 C C . ARG B 1 68 ? -18.078 10.594 17.688 1 98.38 68 ARG B C 1
ATOM 4606 O O . ARG B 1 68 ? -18.828 10.953 18.594 1 98.38 68 ARG B O 1
ATOM 4613 N N . ILE B 1 69 ? -16.859 10.227 17.906 1 98.81 69 ILE B N 1
ATOM 4614 C CA . ILE B 1 69 ? -16.188 10.344 19.203 1 98.81 69 ILE B CA 1
ATOM 4615 C C . ILE B 1 69 ? -15.125 11.43 19.125 1 98.81 69 ILE B C 1
ATOM 4617 O O . ILE B 1 69 ? -14.109 11.273 18.438 1 98.81 69 ILE B O 1
ATOM 4621 N N . ALA B 1 70 ? -15.32 12.539 19.859 1 98.81 70 ALA B N 1
ATOM 4622 C CA . ALA B 1 70 ? -14.359 13.633 19.891 1 98.81 70 ALA B CA 1
ATOM 4623 C C . ALA B 1 70 ? -13.172 13.289 20.797 1 98.81 70 ALA B C 1
ATOM 4625 O O . ALA B 1 70 ? -13.273 12.43 21.672 1 98.81 70 ALA B O 1
ATOM 4626 N N . MET B 1 71 ? -12.086 13.898 20.516 1 98.75 71 MET B N 1
ATOM 4627 C CA . MET B 1 71 ? -10.891 13.68 21.328 1 98.75 71 MET B CA 1
ATOM 4628 C C . MET B 1 71 ? -10.102 14.977 21.484 1 98.75 71 MET B C 1
ATOM 4630 O O . MET B 1 71 ? -9.805 15.656 20.5 1 98.75 71 MET B O 1
ATOM 4634 N N . LEU B 1 72 ? -9.859 15.391 22.672 1 97.25 72 LEU B N 1
ATOM 4635 C CA . LEU B 1 72 ? -9.047 16.531 23.062 1 97.25 72 LEU B CA 1
ATOM 4636 C C . LEU B 1 72 ? -7.852 16.094 23.906 1 97.25 72 LEU B C 1
ATOM 4638 O O . LEU B 1 72 ? -7.832 16.297 25.125 1 97.25 72 LEU B O 1
ATOM 4642 N N . CYS B 1 73 ? -6.863 15.547 23.234 1 96.75 73 CYS B N 1
ATOM 4643 C CA . CYS B 1 73 ? -5.727 14.922 23.906 1 96.75 73 CYS B CA 1
ATOM 4644 C C . CYS B 1 73 ? -4.414 15.344 23.25 1 96.75 73 CYS B C 1
ATOM 4646 O O . CYS B 1 73 ? -4.375 15.625 22.047 1 96.75 73 CYS B O 1
ATOM 4648 N N . GLY B 1 74 ? -3.393 15.484 24.078 1 93.62 74 GLY B N 1
ATOM 4649 C CA . GLY B 1 74 ? -2.035 15.484 23.562 1 93.62 74 GLY B CA 1
ATOM 4650 C C . GLY B 1 74 ? -1.491 14.086 23.312 1 93.62 74 GLY B C 1
ATOM 4651 O O . GLY B 1 74 ? -2.117 13.102 23.703 1 93.62 74 GLY B O 1
ATOM 4652 N N . ASN B 1 75 ? -0.31 14.047 22.672 1 96.44 75 ASN B N 1
ATOM 4653 C CA . ASN B 1 75 ? 0.296 12.758 22.375 1 96.44 75 ASN B CA 1
ATOM 4654 C C . ASN B 1 75 ? 0.474 11.914 23.625 1 96.44 75 ASN B C 1
ATOM 4656 O O . ASN B 1 75 ? 1.065 12.367 24.609 1 96.44 75 ASN B O 1
ATOM 4660 N N . SER B 1 76 ? -0.016 10.75 23.625 1 97.12 76 SER B N 1
ATOM 4661 C CA . SER B 1 76 ? 0.131 9.828 24.75 1 97.12 76 SER B CA 1
ATOM 4662 C C . SER B 1 76 ? -0.243 8.406 24.344 1 97.12 76 SER B C 1
ATOM 4664 O O . SER B 1 76 ? -0.841 8.195 23.281 1 97.12 76 SER B O 1
ATOM 4666 N N . ALA B 1 77 ? 0.181 7.461 25.172 1 97.44 77 ALA B N 1
ATOM 4667 C CA . ALA B 1 77 ? -0.218 6.07 24.953 1 97.44 77 ALA B CA 1
ATOM 4668 C C . ALA B 1 77 ? -1.734 5.918 25.031 1 97.44 77 ALA B C 1
ATOM 4670 O O . ALA B 1 77 ? -2.322 5.125 24.297 1 97.44 77 ALA B O 1
ATOM 4671 N N . GLN B 1 78 ? -2.373 6.648 25.922 1 98.06 78 GLN B N 1
ATOM 4672 C CA . GLN B 1 78 ? -3.824 6.574 26.062 1 98.06 78 GLN B CA 1
ATOM 4673 C C . GLN B 1 78 ? -4.527 7.125 24.828 1 98.06 78 GLN B C 1
ATOM 4675 O O . GLN B 1 78 ? -5.52 6.559 24.359 1 98.06 78 GLN B O 1
ATOM 4680 N N . MET B 1 79 ? -4.008 8.227 24.266 1 98.06 79 MET B N 1
ATOM 4681 C CA . MET B 1 79 ? -4.574 8.773 23.047 1 98.06 79 MET B CA 1
ATOM 4682 C C . MET B 1 79 ? -4.531 7.75 21.922 1 98.06 79 MET B C 1
ATOM 4684 O O . MET B 1 79 ? -5.539 7.516 21.25 1 98.06 79 MET B O 1
ATOM 4688 N N . VAL B 1 80 ? -3.322 7.129 21.688 1 98.69 80 VAL B N 1
ATOM 4689 C CA . VAL B 1 80 ? -3.121 6.172 20.609 1 98.69 80 VAL B CA 1
ATOM 4690 C C . VAL B 1 80 ? -4.062 4.98 20.797 1 98.69 80 VAL B C 1
ATOM 4692 O O . VAL B 1 80 ? -4.723 4.551 19.844 1 98.69 80 VAL B O 1
ATOM 4695 N N . THR B 1 81 ? -4.148 4.5 22.016 1 98.56 81 THR B N 1
ATOM 4696 C CA . THR B 1 81 ? -5.035 3.381 22.328 1 98.56 81 THR B CA 1
ATOM 4697 C C . THR B 1 81 ? -6.484 3.736 22.016 1 98.56 81 THR B C 1
ATOM 4699 O O . THR B 1 81 ? -7.215 2.934 21.422 1 98.56 81 THR B O 1
ATOM 4702 N N . ALA B 1 82 ? -6.832 4.918 22.359 1 98.75 82 ALA B N 1
ATOM 4703 C CA . ALA B 1 82 ? -8.219 5.359 22.234 1 98.75 82 ALA B CA 1
ATOM 4704 C C . ALA B 1 82 ? -8.633 5.469 20.766 1 98.75 82 ALA B C 1
ATOM 4706 O O . ALA B 1 82 ? -9.688 4.965 20.375 1 98.75 82 ALA B O 1
ATOM 4707 N N . PHE B 1 83 ? -7.84 6.18 19.938 1 98.69 83 PHE B N 1
ATOM 4708 C CA . PHE B 1 83 ? -8.328 6.359 18.578 1 98.69 83 PHE B CA 1
ATOM 4709 C C . PHE B 1 83 ? -8.289 5.043 17.797 1 98.69 83 PHE B C 1
ATOM 4711 O O . PHE B 1 83 ? -9.125 4.809 16.922 1 98.69 83 PHE B O 1
ATOM 4718 N N . ILE B 1 84 ? -7.379 4.109 18.109 1 98.81 84 ILE B N 1
ATOM 4719 C CA . ILE B 1 84 ? -7.402 2.787 17.484 1 98.81 84 ILE B CA 1
ATOM 4720 C C . ILE B 1 84 ? -8.672 2.045 17.906 1 98.81 84 ILE B C 1
ATOM 4722 O O . ILE B 1 84 ? -9.297 1.371 17.078 1 98.81 84 ILE B O 1
ATOM 4726 N N . GLY B 1 85 ? -9.016 2.15 19.203 1 98.75 85 GLY B N 1
ATOM 4727 C CA . GLY B 1 85 ? -10.25 1.551 19.672 1 98.75 85 GLY B CA 1
ATOM 4728 C C . GLY B 1 85 ? -11.484 2.092 18.984 1 98.75 85 GLY B C 1
ATOM 4729 O O . GLY B 1 85 ? -12.414 1.34 18.672 1 98.75 85 GLY B O 1
ATOM 4730 N N . ILE B 1 86 ? -11.516 3.391 18.75 1 98.81 86 ILE B N 1
ATOM 4731 C CA . ILE B 1 86 ? -12.609 4.02 18.031 1 98.81 86 ILE B CA 1
ATOM 4732 C C . ILE B 1 86 ? -12.719 3.402 16.641 1 98.81 86 ILE B C 1
ATOM 4734 O O . ILE B 1 86 ? -13.82 3.045 16.188 1 98.81 86 ILE B O 1
ATOM 4738 N N . TYR B 1 87 ? -11.617 3.209 15.922 1 98.56 87 TYR B N 1
ATOM 4739 C CA . TYR B 1 87 ? -11.602 2.584 14.609 1 98.56 87 TYR B CA 1
ATOM 4740 C C . TYR B 1 87 ? -12.117 1.152 14.672 1 98.56 87 TYR B C 1
ATOM 4742 O O . TYR B 1 87 ? -12.906 0.727 13.828 1 98.56 87 TYR B O 1
ATOM 4750 N N . LYS B 1 88 ? -11.648 0.411 15.68 1 98.06 88 LYS B N 1
ATOM 4751 C CA . LYS B 1 88 ? -12.047 -0.984 15.828 1 98.06 88 LYS B CA 1
ATOM 4752 C C . LYS B 1 88 ? -13.555 -1.101 16.047 1 98.06 88 LYS B C 1
ATOM 4754 O O . LYS B 1 88 ? -14.172 -2.09 15.656 1 98.06 88 LYS B O 1
ATOM 4759 N N . ALA B 1 89 ? -14.141 -0.113 16.641 1 97.94 89 ALA B N 1
ATOM 4760 C CA . ALA B 1 89 ? -15.57 -0.109 16.938 1 97.94 89 ALA B CA 1
ATOM 4761 C C . ALA B 1 89 ? -16.391 0.327 15.727 1 97.94 89 ALA B C 1
ATOM 4763 O O . ALA B 1 89 ? -17.609 0.305 15.758 1 97.94 89 ALA B O 1
ATOM 4764 N N . GLY B 1 90 ? -15.695 0.685 14.617 1 97.25 90 GLY B N 1
ATOM 4765 C CA . GLY B 1 90 ? -16.391 1.188 13.445 1 97.25 90 GLY B CA 1
ATOM 4766 C C . GLY B 1 90 ? -16.984 2.576 13.648 1 97.25 90 GLY B C 1
ATOM 4767 O O . GLY B 1 90 ? -17.891 2.98 12.938 1 97.25 90 GLY B O 1
ATOM 4768 N N . LEU B 1 91 ? -16.547 3.252 14.656 1 98.44 91 LEU B N 1
ATOM 4769 C CA . LEU B 1 91 ? -16.984 4.609 14.945 1 98.44 91 LEU B CA 1
ATOM 4770 C C . LEU B 1 91 ? -16.047 5.637 14.312 1 98.44 91 LEU B C 1
ATOM 4772 O O . LEU B 1 91 ? -15.109 5.27 13.617 1 98.44 91 LEU B O 1
ATOM 4776 N N . VAL B 1 92 ? -16.391 6.938 14.461 1 98.81 92 VAL B N 1
ATOM 4777 C CA . VAL B 1 92 ? -15.672 7.992 13.742 1 98.81 92 VAL B CA 1
ATOM 4778 C C . VAL B 1 92 ? -14.82 8.797 14.727 1 98.81 92 VAL B C 1
ATOM 4780 O O . VAL B 1 92 ? -15.344 9.344 15.703 1 98.81 92 VAL B O 1
ATOM 4783 N N . TRP B 1 93 ? -13.531 8.852 14.531 1 98.88 93 TRP B N 1
ATOM 4784 C CA . TRP B 1 93 ? -12.586 9.633 15.328 1 98.88 93 TRP B CA 1
ATOM 4785 C C . TRP B 1 93 ? -12.648 11.109 14.938 1 98.88 93 TRP B C 1
ATOM 4787 O O . TRP B 1 93 ? -12.492 11.453 13.766 1 98.88 93 TRP B O 1
ATOM 4797 N N . VAL B 1 94 ? -12.914 12.023 15.875 1 98.75 94 VAL B N 1
ATOM 4798 C CA . VAL B 1 94 ? -12.938 13.469 15.672 1 98.75 94 VAL B CA 1
ATOM 4799 C C . VAL B 1 94 ? -11.875 14.133 16.547 1 98.75 94 VAL B C 1
ATO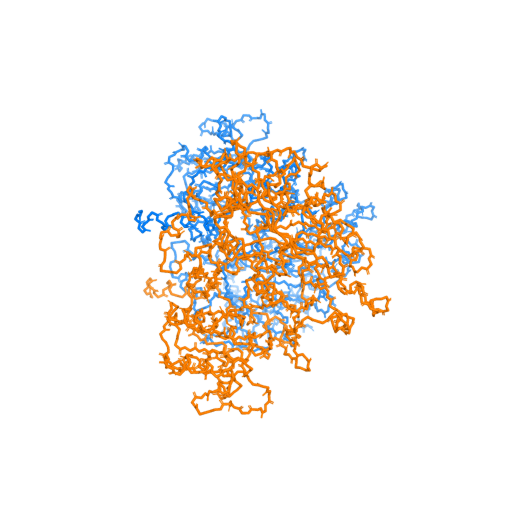M 4801 O O . VAL B 1 94 ? -12.18 14.633 17.625 1 98.75 94 VAL B O 1
ATOM 4804 N N . PRO B 1 95 ? -10.656 14.211 16.047 1 98.12 95 PRO B N 1
ATOM 4805 C CA . PRO B 1 95 ? -9.609 14.883 16.812 1 98.12 95 PRO B CA 1
ATOM 4806 C C . PRO B 1 95 ? -9.773 16.406 16.828 1 98.12 95 PRO B C 1
ATOM 4808 O O . PRO B 1 95 ? -10.125 17 15.805 1 98.12 95 PRO B O 1
ATOM 4811 N N . ILE B 1 96 ? -9.555 16.969 17.969 1 94.94 96 ILE B N 1
ATOM 4812 C CA . ILE B 1 96 ? -9.68 18.406 18.125 1 94.94 96 ILE B CA 1
ATOM 4813 C C . ILE B 1 96 ? -8.344 19 18.578 1 94.94 96 ILE B C 1
ATOM 4815 O O . ILE B 1 96 ? -7.695 18.469 19.484 1 94.94 96 ILE B O 1
ATOM 4819 N N . ASN B 1 97 ? -7.918 20.031 17.891 1 89 97 ASN B N 1
ATOM 4820 C CA . ASN B 1 97 ? -6.723 20.781 18.25 1 89 97 ASN B CA 1
ATOM 4821 C C . ASN B 1 97 ? -6.816 21.328 19.672 1 89 97 ASN B C 1
ATOM 4823 O O . ASN B 1 97 ? -7.695 22.141 19.969 1 89 97 ASN B O 1
ATOM 4827 N N . THR B 1 98 ? -5.945 20.969 20.531 1 88.88 98 THR B N 1
ATOM 4828 C CA . THR B 1 98 ? -6.012 21.281 21.953 1 88.88 98 THR B CA 1
ATOM 4829 C C . THR B 1 98 ? -5.703 22.75 22.188 1 88.88 98 THR B C 1
ATOM 4831 O O . THR B 1 98 ? -5.938 23.281 23.281 1 88.88 98 THR B O 1
ATOM 4834 N N . GLY B 1 99 ? -5.211 23.453 21.203 1 80.62 99 GLY B N 1
ATOM 4835 C CA . GLY B 1 99 ? -4.891 24.859 21.328 1 80.62 99 GLY B CA 1
ATOM 4836 C C . GLY B 1 99 ? -6.043 25.781 20.953 1 80.62 99 GLY B C 1
ATOM 4837 O O . GLY B 1 99 ? -5.941 27 21.078 1 80.62 99 GLY B O 1
ATOM 4838 N N . LEU B 1 100 ? -7.164 25.234 20.578 1 82.12 100 LEU B N 1
ATOM 4839 C CA . LEU B 1 100 ? -8.305 26.031 20.141 1 82.12 100 LEU B CA 1
ATOM 4840 C C . LEU B 1 100 ? -9.008 26.672 21.328 1 82.12 100 LEU B C 1
ATOM 4842 O O . LEU B 1 100 ? -8.992 26.125 22.438 1 82.12 100 LEU B O 1
ATOM 4846 N N . ALA B 1 101 ? -9.648 27.797 21.047 1 83.25 101 ALA B N 1
ATOM 4847 C CA . ALA B 1 101 ? -10.508 28.438 22.047 1 83.25 101 ALA B CA 1
ATOM 4848 C C . ALA B 1 101 ? -11.766 27.609 22.297 1 83.25 101 ALA B C 1
ATOM 4850 O O . ALA B 1 101 ? -12.164 26.797 21.453 1 83.25 101 ALA B O 1
ATOM 4851 N N . VAL B 1 102 ? -12.352 27.812 23.422 1 90.56 102 VAL B N 1
ATOM 4852 C CA . VAL B 1 102 ? -13.492 27.016 23.875 1 90.56 102 VAL B CA 1
ATOM 4853 C C . VAL B 1 102 ? -14.625 27.109 22.859 1 90.56 102 VAL B C 1
ATOM 4855 O O . VAL B 1 102 ? -15.297 26.125 22.562 1 90.56 102 VAL B O 1
ATOM 4858 N N . ASP B 1 103 ? -14.812 28.297 22.297 1 88.12 103 ASP B N 1
ATOM 4859 C CA . ASP B 1 103 ? -15.883 28.484 21.328 1 88.12 103 ASP B CA 1
ATOM 4860 C C . ASP B 1 103 ? -15.648 27.656 20.078 1 88.12 103 ASP B C 1
ATOM 4862 O O . ASP B 1 103 ? -16.594 27.125 19.484 1 88.12 103 ASP B O 1
ATOM 4866 N N . ALA B 1 104 ? -14.43 27.609 19.672 1 87.12 104 ALA B N 1
ATOM 4867 C CA . ALA B 1 104 ? -14.086 26.797 18.5 1 87.12 104 ALA B CA 1
ATOM 4868 C C . ALA B 1 104 ? -14.281 25.312 18.781 1 87.12 104 ALA B C 1
ATOM 4870 O O . ALA B 1 104 ? -14.742 24.562 17.922 1 87.12 104 ALA B O 1
ATOM 4871 N N . VAL B 1 105 ? -13.938 24.875 19.969 1 93.31 105 VAL B N 1
ATOM 4872 C CA . VAL B 1 105 ? -14.148 23.484 20.375 1 93.31 105 VAL B CA 1
ATOM 4873 C C . VAL B 1 105 ? -15.641 23.172 20.391 1 93.31 105 VAL B C 1
ATOM 4875 O O . VAL B 1 105 ? -16.062 22.125 19.891 1 93.31 105 VAL B O 1
ATOM 4878 N N . ARG B 1 106 ? -16.422 24.094 20.969 1 94.75 106 ARG B N 1
ATOM 4879 C CA . ARG B 1 106 ? -17.875 23.938 20.984 1 94.75 106 ARG B CA 1
ATOM 4880 C C . ARG B 1 106 ? -18.438 23.766 19.578 1 94.75 106 ARG B C 1
ATOM 4882 O O . ARG B 1 106 ? -19.266 22.891 19.344 1 94.75 106 ARG B O 1
ATOM 4889 N N . TYR B 1 107 ? -17.984 24.625 18.719 1 93.12 107 TYR B N 1
ATOM 4890 C CA . TYR B 1 107 ? -18.438 24.547 17.344 1 93.12 107 TYR B CA 1
ATOM 4891 C C . TYR B 1 107 ? -18.188 23.156 16.766 1 93.12 107 TYR B C 1
ATOM 4893 O O . TYR B 1 107 ? -19.078 22.562 16.156 1 93.12 107 TYR B O 1
ATOM 4901 N N . ILE B 1 108 ? -17 22.625 16.922 1 95 108 ILE B N 1
ATOM 4902 C CA . ILE B 1 108 ? -16.609 21.344 16.359 1 95 108 ILE B CA 1
ATOM 4903 C C . ILE B 1 108 ? -17.5 20.234 16.938 1 95 108 ILE B C 1
ATOM 4905 O O . ILE B 1 108 ? -18.016 19.391 16.203 1 95 108 ILE B O 1
ATOM 4909 N N . LEU B 1 109 ? -17.703 20.25 18.234 1 97.62 109 LEU B N 1
ATOM 4910 C CA . LEU B 1 109 ? -18.516 19.234 18.891 1 97.62 109 LEU B CA 1
ATOM 4911 C C . LEU B 1 109 ? -19.938 19.25 18.344 1 97.62 109 LEU B C 1
ATOM 4913 O O . LEU B 1 109 ? -20.5 18.203 18 1 97.62 109 LEU B O 1
ATOM 4917 N N . GLU B 1 110 ? -20.5 20.422 18.234 1 97.5 110 GLU B N 1
ATOM 4918 C CA . GLU B 1 110 ? -21.875 20.578 17.766 1 97.5 110 GLU B CA 1
ATOM 4919 C C . GLU B 1 110 ? -21.984 20.234 16.281 1 97.5 110 GLU B C 1
ATOM 4921 O O . GLU B 1 110 ? -22.906 19.531 15.867 1 97.5 110 GLU B O 1
ATOM 4926 N N . HIS B 1 111 ? -21.047 20.781 15.508 1 96.94 111 HIS B N 1
ATOM 4927 C CA . HIS B 1 111 ? -21.078 20.562 14.062 1 96.94 111 HIS B CA 1
ATOM 4928 C C . HIS B 1 111 ? -20.906 19.078 13.734 1 96.94 111 HIS B C 1
ATOM 4930 O O . HIS B 1 111 ? -21.609 18.547 12.867 1 96.94 111 HIS B O 1
ATOM 4936 N N . ALA B 1 112 ? -20.016 18.391 14.43 1 97.75 112 ALA B N 1
ATOM 4937 C CA . ALA B 1 112 ? -19.75 16.969 14.211 1 97.75 112 ALA B CA 1
ATOM 4938 C C . ALA B 1 112 ? -20.875 16.125 14.781 1 97.75 112 ALA B C 1
ATOM 4940 O O . ALA B 1 112 ? -21.062 14.969 14.375 1 97.75 112 ALA B O 1
ATOM 4941 N N . GLY B 1 113 ? -21.609 16.656 15.68 1 97.62 113 GLY B N 1
ATOM 4942 C CA . GLY B 1 113 ? -22.609 15.867 16.391 1 97.62 113 GLY B CA 1
ATOM 4943 C C . GLY B 1 113 ? -22 14.859 17.344 1 97.62 113 GLY B C 1
ATOM 4944 O O . GLY B 1 113 ? -22.5 13.734 17.469 1 97.62 113 GLY B O 1
ATOM 4945 N N . ALA B 1 114 ? -20.906 15.188 17.969 1 97.75 114 ALA B N 1
ATOM 4946 C CA . ALA B 1 114 ? -20.234 14.281 18.906 1 97.75 114 ALA B CA 1
ATOM 4947 C C . ALA B 1 114 ? -20.875 14.336 20.281 1 97.75 114 ALA B C 1
ATOM 4949 O O . ALA B 1 114 ? -21.078 15.422 20.844 1 97.75 114 ALA B O 1
ATOM 4950 N N . THR B 1 115 ? -21.172 13.172 20.797 1 96.56 115 THR B N 1
ATOM 4951 C CA . THR B 1 115 ? -21.812 13.109 22.094 1 96.56 115 THR B CA 1
ATOM 4952 C C . THR B 1 115 ? -20.828 12.617 23.156 1 96.56 115 THR B C 1
ATOM 4954 O O . THR B 1 115 ? -21.109 12.703 24.359 1 96.56 115 THR B O 1
ATOM 4957 N N . HIS B 1 116 ? -19.719 12.039 22.781 1 97.81 116 HIS B N 1
ATOM 4958 C CA . HIS B 1 116 ? -18.656 11.555 23.641 1 97.81 116 HIS B CA 1
ATOM 4959 C C . HIS B 1 116 ? -17.344 12.281 23.359 1 97.81 116 HIS B C 1
ATOM 4961 O O . HIS B 1 116 ? -17.078 12.672 22.219 1 97.81 116 HIS B O 1
ATOM 4967 N N . VAL B 1 117 ? -16.562 12.492 24.406 1 98.25 117 VAL B N 1
ATOM 4968 C CA . VAL B 1 117 ? -15.25 13.086 24.234 1 98.25 117 VAL B CA 1
ATOM 4969 C C . VAL B 1 117 ? -14.227 12.352 25.109 1 98.25 117 VAL B C 1
ATOM 4971 O O . VAL B 1 117 ? -14.508 12.039 26.266 1 98.25 117 VAL B O 1
ATOM 4974 N N . VAL B 1 118 ? -13.156 11.898 24.562 1 98.62 118 VAL B N 1
ATOM 4975 C CA . VAL B 1 118 ? -11.961 11.492 25.281 1 98.62 118 VAL B CA 1
ATOM 4976 C C . VAL B 1 118 ? -11.047 12.703 25.484 1 98.62 118 VAL B C 1
ATOM 4978 O O . VAL B 1 118 ? -10.664 13.367 24.516 1 98.62 118 VAL B O 1
ATOM 4981 N N . ILE B 1 119 ? -10.711 13.008 26.719 1 97.94 119 ILE B N 1
ATOM 4982 C CA . ILE B 1 119 ? -10.047 14.281 26.984 1 97.94 119 ILE B CA 1
ATOM 4983 C C . ILE B 1 119 ? -8.992 14.086 28.078 1 97.94 119 ILE B C 1
ATOM 4985 O O . ILE B 1 119 ? -9.195 13.312 29.016 1 97.94 119 ILE B O 1
ATOM 4989 N N . ASP B 1 120 ? -7.859 14.766 27.938 1 96.12 120 ASP B N 1
ATOM 4990 C CA . ASP B 1 120 ? -6.832 14.75 28.969 1 96.12 120 ASP B CA 1
ATOM 4991 C C . ASP B 1 120 ? -7.277 15.531 30.203 1 96.12 120 ASP B C 1
ATOM 4993 O O . ASP B 1 120 ? -7.98 16.531 30.078 1 96.12 120 ASP B O 1
ATOM 4997 N N . THR B 1 121 ? -6.762 15.125 31.312 1 94.44 121 THR B N 1
ATOM 4998 C CA . THR B 1 121 ? -7.102 15.742 32.594 1 94.44 121 THR B CA 1
ATOM 4999 C C . THR B 1 121 ? -6.738 17.219 32.594 1 94.44 121 THR B C 1
ATOM 5001 O O . THR B 1 121 ? -7.473 18.047 33.125 1 94.44 121 THR B O 1
ATOM 5004 N N . GLU B 1 122 ? -5.652 17.594 31.984 1 91.31 122 GLU B N 1
ATOM 5005 C CA . GLU B 1 122 ? -5.168 18.969 32 1 91.31 122 GLU B CA 1
ATOM 5006 C C . GLU B 1 122 ? -6.121 19.906 31.25 1 91.31 122 GLU B C 1
ATOM 5008 O O . GLU B 1 122 ? -6.277 21.062 31.609 1 91.31 122 GLU B O 1
ATOM 5013 N N . PHE B 1 123 ? -6.742 19.422 30.203 1 91.25 123 PHE B N 1
ATOM 5014 C CA . PHE B 1 123 ? -7.68 20.234 29.453 1 91.25 123 PHE B CA 1
ATOM 5015 C C . PHE B 1 123 ? -9.039 20.281 30.141 1 91.25 123 PHE B C 1
ATOM 5017 O O . PHE B 1 123 ? -9.695 21.328 30.141 1 91.25 123 PHE B O 1
ATOM 5024 N N . LEU B 1 124 ? -9.422 19.188 30.688 1 93.12 124 LEU B N 1
ATOM 5025 C CA . LEU B 1 124 ? -10.68 19.141 31.422 1 93.12 124 LEU B CA 1
ATOM 5026 C C . LEU B 1 124 ? -10.648 20.078 32.625 1 93.12 124 LEU B C 1
ATOM 5028 O O . LEU B 1 124 ? -11.688 20.562 33.062 1 93.12 124 LEU B O 1
ATOM 5032 N N . ALA B 1 125 ? -9.508 20.359 33.156 1 92.06 125 ALA B N 1
ATOM 5033 C CA . ALA B 1 125 ? -9.336 21.188 34.344 1 92.06 125 ALA B CA 1
ATOM 5034 C C . ALA B 1 125 ? -9.633 22.656 34.031 1 92.06 125 ALA B C 1
ATOM 5036 O O . ALA B 1 125 ? -9.812 23.469 34.938 1 92.06 125 ALA B O 1
ATOM 5037 N N . LYS B 1 126 ? -9.664 23.016 32.781 1 91.56 126 LYS B N 1
ATOM 5038 C CA . LYS B 1 126 ? -10.039 24.375 32.406 1 91.56 126 LYS B CA 1
ATOM 5039 C C . LYS B 1 126 ? -11.523 24.625 32.656 1 91.56 126 LYS B C 1
ATOM 5041 O O . LYS B 1 126 ? -12.367 24.016 31.984 1 91.56 126 LYS B O 1
ATOM 5046 N N . PRO B 1 127 ? -11.828 25.531 33.5 1 93.81 127 PRO B N 1
ATOM 5047 C CA . PRO B 1 127 ? -13.219 25.688 33.938 1 93.81 127 PRO B CA 1
ATOM 5048 C C . PRO B 1 127 ? -14.172 25.984 32.781 1 93.81 127 PRO B C 1
ATOM 5050 O O . PRO B 1 127 ? -15.273 25.453 32.75 1 93.81 127 PRO B O 1
ATOM 5053 N N . GLU B 1 128 ? -13.734 26.844 31.891 1 92.94 128 GLU B N 1
ATOM 5054 C CA . GLU B 1 128 ? -14.602 27.219 30.797 1 92.94 128 GLU B CA 1
ATOM 5055 C C . GLU B 1 128 ? -14.898 26.031 29.891 1 92.94 128 GLU B C 1
ATOM 5057 O O . GLU B 1 128 ? -16.031 25.875 29.406 1 92.94 128 GLU B O 1
ATOM 5062 N N . LEU B 1 129 ? -13.906 25.25 29.656 1 93.88 129 LEU B N 1
ATOM 5063 C CA . LEU B 1 129 ? -14.078 24.062 28.828 1 93.88 129 LEU B CA 1
ATOM 5064 C C . LEU B 1 129 ? -14.992 23.047 29.5 1 93.88 129 LEU B C 1
ATOM 5066 O O . LEU B 1 129 ? -15.875 22.469 28.875 1 93.88 129 LEU B O 1
ATOM 5070 N N . ARG B 1 130 ? -14.781 22.797 30.766 1 95.25 130 ARG B N 1
ATOM 5071 C CA . ARG B 1 130 ? -15.617 21.875 31.531 1 95.25 130 ARG B CA 1
ATOM 5072 C C . ARG B 1 130 ? -17.078 22.328 31.531 1 95.25 130 ARG B C 1
ATOM 5074 O O . ARG B 1 130 ? -17.969 21.516 31.297 1 95.25 130 ARG B O 1
ATOM 5081 N N . ALA B 1 131 ? -17.25 23.578 31.75 1 96.12 131 ALA B N 1
ATOM 5082 C CA . ALA B 1 131 ? -18.609 24.125 31.781 1 96.12 131 ALA B CA 1
ATOM 5083 C C . ALA B 1 131 ? -19.297 23.938 30.422 1 96.12 131 ALA B C 1
ATOM 5085 O O . ALA B 1 131 ? -20.484 23.625 30.359 1 96.12 131 ALA B O 1
ATOM 5086 N N . MET B 1 132 ? -18.547 24.219 29.391 1 96.56 132 MET B N 1
ATOM 5087 C CA . MET B 1 132 ? -19.078 24.062 28.031 1 96.56 132 MET B CA 1
ATOM 5088 C C . MET B 1 132 ? -19.469 22.609 27.781 1 96.56 132 MET B C 1
ATOM 5090 O O . MET B 1 132 ? -20.547 22.328 27.25 1 96.56 132 MET B O 1
ATOM 5094 N N . LEU B 1 133 ? -18.672 21.625 28.141 1 97 133 LEU B N 1
ATOM 5095 C CA . LEU B 1 133 ? -18.953 20.203 27.953 1 97 133 LEU B CA 1
ATOM 5096 C C . LEU B 1 133 ? -20.188 19.781 28.75 1 97 133 LEU B C 1
ATOM 5098 O O . LEU B 1 133 ? -21.016 19.016 28.25 1 97 133 LEU B O 1
ATOM 5102 N N . ASP B 1 134 ? -20.297 20.281 29.984 1 96 134 ASP B N 1
ATOM 5103 C CA . ASP B 1 134 ? -21.469 20 30.812 1 96 134 ASP B CA 1
ATOM 5104 C C . ASP B 1 134 ? -22.75 20.547 30.188 1 96 134 ASP B C 1
ATOM 5106 O O . ASP B 1 134 ? -23.781 19.859 30.188 1 96 134 ASP B O 1
ATOM 5110 N N . ALA B 1 135 ? -22.625 21.703 29.719 1 96.81 135 ALA B N 1
ATOM 5111 C CA . ALA B 1 135 ? -23.781 22.344 29.094 1 96.81 135 ALA B CA 1
ATOM 5112 C C . ALA B 1 135 ? -24.266 21.562 27.891 1 96.81 135 ALA B C 1
ATOM 5114 O O . ALA B 1 135 ? -25.469 21.516 27.609 1 96.81 135 ALA B O 1
ATOM 5115 N N . LEU B 1 136 ? -23.375 20.938 27.156 1 96.88 136 LEU B N 1
ATOM 5116 C CA . LEU B 1 136 ? -23.719 20.172 25.953 1 96.88 136 LEU B CA 1
ATOM 5117 C C . LEU B 1 136 ? -24.219 18.781 26.344 1 96.88 136 LEU B C 1
ATOM 5119 O O . LEU B 1 136 ? -24.75 18.062 25.5 1 96.88 136 LEU B O 1
ATOM 5123 N N . GLY B 1 137 ? -24.047 18.406 27.578 1 96.25 137 GLY B N 1
ATOM 5124 C CA . GLY B 1 137 ? -24.406 17.062 28 1 96.25 137 GLY B CA 1
ATOM 5125 C C . GLY B 1 137 ? -23.469 15.992 27.453 1 96.25 137 GLY B C 1
ATOM 5126 O O . GLY B 1 137 ? -23.891 14.852 27.234 1 96.25 137 GLY B O 1
ATOM 5127 N N . THR B 1 138 ? -22.234 16.375 27.125 1 96.19 138 THR B N 1
ATOM 5128 C CA . THR B 1 138 ? -21.234 15.469 26.547 1 96.19 138 THR B CA 1
ATOM 5129 C C . THR B 1 138 ? -20.781 14.43 27.562 1 96.19 138 THR B C 1
ATOM 5131 O O . THR B 1 138 ? -20.5 14.766 28.703 1 96.19 138 THR B O 1
ATOM 5134 N N . ARG B 1 139 ? -20.781 13.125 27.188 1 96.75 139 ARG B N 1
ATOM 5135 C CA . ARG B 1 139 ? -20.172 12.086 28 1 96.75 139 ARG B CA 1
ATOM 5136 C C . ARG B 1 139 ? -18.656 12.188 27.984 1 96.75 139 ARG B C 1
ATOM 5138 O O . ARG B 1 139 ? -18.047 12.188 26.906 1 96.75 139 ARG B O 1
ATOM 5145 N N . ILE B 1 140 ? -18.078 12.234 29.172 1 97.56 140 ILE B N 1
ATOM 5146 C CA . ILE B 1 140 ? -16.656 12.57 29.25 1 97.56 140 ILE B CA 1
ATOM 5147 C C . ILE B 1 140 ? -15.867 11.359 29.719 1 97.56 140 ILE B C 1
ATOM 5149 O O . ILE B 1 140 ? -16.141 10.797 30.781 1 97.56 140 ILE B O 1
ATOM 5153 N N . ILE B 1 141 ? -14.914 10.906 28.922 1 97.69 141 ILE B N 1
ATOM 5154 C CA . ILE B 1 141 ? -13.898 9.914 29.25 1 97.69 141 ILE B CA 1
ATOM 5155 C C . ILE B 1 141 ? -12.547 10.594 29.438 1 97.69 141 ILE B C 1
ATOM 5157 O O . ILE B 1 141 ? -12.016 11.195 28.516 1 97.69 141 ILE B O 1
ATOM 5161 N N . VAL B 1 142 ? -11.953 10.492 30.609 1 97.44 142 VAL B N 1
ATOM 5162 C CA . VAL B 1 142 ? -10.789 11.312 30.938 1 97.44 142 VAL B CA 1
ATOM 5163 C C . VAL B 1 142 ? -9.539 10.445 30.984 1 97.44 142 VAL B C 1
ATOM 5165 O O . VAL B 1 142 ? -9.523 9.391 31.625 1 97.44 142 VAL B O 1
ATOM 5168 N N . CYS B 1 143 ? -8.539 10.836 30.25 1 96.38 143 CYS B N 1
ATOM 5169 C CA . CYS B 1 143 ? -7.219 10.211 30.328 1 96.38 143 CYS B CA 1
ATOM 5170 C C . CYS B 1 143 ? -6.48 10.656 31.578 1 96.38 143 CYS B C 1
ATOM 5172 O O . CYS B 1 143 ? -6.234 11.852 31.781 1 96.38 143 CYS B O 1
ATOM 5174 N N . VAL B 1 144 ? -6.16 9.781 32.438 1 92.75 144 VAL B N 1
ATOM 5175 C CA . VAL B 1 144 ? -5.43 10.031 33.656 1 92.75 144 VAL B CA 1
ATOM 5176 C C . VAL B 1 144 ? -4.242 9.078 33.781 1 92.75 144 VAL B C 1
ATOM 5178 O O . VAL B 1 144 ? -4.25 8 33.156 1 92.75 144 VAL B O 1
ATOM 5181 N N . PRO B 1 145 ? -3.174 9.516 34.438 1 85.56 145 PRO B N 1
ATOM 5182 C CA . PRO B 1 145 ? -2.084 8.555 34.656 1 85.56 145 PRO B CA 1
ATOM 5183 C C . PRO B 1 145 ? -2.559 7.266 35.312 1 85.56 145 PRO B C 1
ATOM 5185 O O . PRO B 1 145 ? -3.607 7.25 35.969 1 85.56 145 PRO B O 1
ATOM 5188 N N . GLU B 1 146 ? -1.798 6.23 35.062 1 81.25 146 GLU B N 1
ATOM 5189 C CA . GLU B 1 146 ? -2.143 4.934 35.656 1 81.25 146 GLU B CA 1
ATOM 5190 C C . GLU B 1 146 ? -2.314 5.023 37.156 1 81.25 146 GLU B C 1
ATOM 5192 O O . GLU B 1 146 ? -1.512 5.66 37.844 1 81.25 146 GLU B O 1
ATOM 5197 N N . GLY B 1 147 ? -3.311 4.469 37.719 1 74.56 147 GLY B N 1
ATOM 5198 C CA . GLY B 1 147 ? -3.559 4.418 39.156 1 74.56 147 GLY B CA 1
ATOM 5199 C C . GLY B 1 147 ? -4.355 5.602 39.656 1 74.56 147 GLY B C 1
ATOM 5200 O O . GLY B 1 147 ? -4.762 5.629 40.812 1 74.56 147 GLY B O 1
ATOM 5201 N N . GLN B 1 148 ? -4.566 6.586 38.812 1 81.94 148 GLN B N 1
ATOM 5202 C CA . GLN B 1 148 ? -5.309 7.77 39.25 1 81.94 148 GLN B CA 1
ATOM 5203 C C . GLN B 1 148 ? -6.785 7.652 38.875 1 81.94 148 GLN B C 1
ATOM 5205 O O . GLN B 1 148 ? -7.129 7.082 37.844 1 81.94 148 GLN B O 1
ATOM 5210 N N . ALA B 1 149 ? -7.594 8.094 39.719 1 80.12 149 ALA B N 1
ATOM 5211 C CA . ALA B 1 149 ? -9.039 8.086 39.5 1 80.12 149 ALA B CA 1
ATOM 5212 C C . ALA B 1 149 ? -9.469 9.258 38.625 1 80.12 149 ALA B C 1
ATOM 5214 O O . ALA B 1 149 ? -8.711 10.211 38.438 1 80.12 149 ALA B O 1
ATOM 5215 N N . SER B 1 150 ? -10.664 9.102 38 1 82.38 150 SER B N 1
ATOM 5216 C CA . SER B 1 150 ? -11.219 10.172 37.156 1 82.38 150 SER B CA 1
ATOM 5217 C C . SER B 1 150 ? -11.516 11.414 38 1 82.38 150 SER B C 1
ATOM 5219 O O . SER B 1 150 ? -11.977 11.312 39.125 1 82.38 150 SER B O 1
ATOM 5221 N N . PRO B 1 151 ? -11.156 12.578 37.312 1 77.5 151 PRO B N 1
ATOM 5222 C CA . PRO B 1 151 ? -11.453 13.812 38.062 1 77.5 151 PRO B CA 1
ATOM 5223 C C . PRO B 1 151 ? -12.93 14.203 37.969 1 77.5 151 PRO B C 1
ATOM 5225 O O . PRO B 1 151 ? -13.461 14.406 36.875 1 77.5 151 PRO B O 1
ATOM 5228 N N . GLY B 1 152 ? -13.648 14.258 39 1 74.12 152 GLY B N 1
ATOM 5229 C CA . GLY B 1 152 ? -14.969 14.867 39.031 1 74.12 152 GLY B CA 1
ATOM 5230 C C . GLY B 1 152 ? -16.094 13.859 39 1 74.12 152 GLY B C 1
ATOM 5231 O O . GLY B 1 152 ? -15.898 12.703 38.625 1 74.12 152 GLY B O 1
ATOM 5232 N N . ARG B 1 153 ? -17.281 14.383 39.25 1 74.5 153 ARG B N 1
ATOM 5233 C CA . ARG B 1 153 ? -18.516 13.602 39.25 1 74.5 153 ARG B CA 1
ATOM 5234 C C . ARG B 1 153 ? -19.047 13.422 37.844 1 74.5 153 ARG B C 1
ATOM 5236 O O . ARG B 1 153 ? -18.812 14.266 36.969 1 74.5 153 ARG B O 1
ATOM 5243 N N . ASP B 1 154 ? -19.297 12.211 37.156 1 89.19 154 ASP B N 1
ATOM 5244 C CA . ASP B 1 154 ? -19.969 11.898 35.875 1 89.19 154 ASP B CA 1
ATOM 5245 C C . ASP B 1 154 ? -18.969 11.688 34.75 1 89.19 154 ASP B C 1
ATOM 5247 O O . ASP B 1 154 ? -19.234 12.031 33.625 1 89.19 154 ASP B O 1
ATOM 5251 N N . THR B 1 155 ? -17.703 11.68 35.156 1 94 155 THR B N 1
ATOM 5252 C CA . THR B 1 155 ? -16.672 11.32 34.188 1 94 155 THR B CA 1
ATOM 5253 C C . THR B 1 155 ? -16.219 9.883 34.406 1 94 155 THR B C 1
ATOM 5255 O O . THR B 1 155 ? -16.438 9.297 35.469 1 94 155 THR B O 1
ATOM 5258 N N . THR B 1 156 ? -15.695 9.297 33.375 1 94.94 156 THR B N 1
ATOM 5259 C CA . THR B 1 156 ? -15.109 7.965 33.469 1 94.94 156 THR B CA 1
ATOM 5260 C C . THR B 1 156 ? -13.625 8 33.125 1 94.94 156 THR B C 1
ATOM 5262 O O . THR B 1 156 ? -13.227 8.562 32.094 1 94.94 156 THR B O 1
ATOM 5265 N N . ALA B 1 157 ? -12.789 7.434 34.031 1 96.06 157 ALA B N 1
ATOM 5266 C CA . ALA B 1 157 ? -11.375 7.312 33.688 1 96.06 157 ALA B CA 1
ATOM 5267 C C . ALA B 1 157 ? -11.172 6.371 32.5 1 96.06 157 ALA B C 1
ATOM 5269 O O . ALA B 1 157 ? -11.719 5.27 32.469 1 96.06 157 ALA B O 1
ATOM 5270 N N . PHE B 1 158 ? -10.359 6.812 31.562 1 97.56 158 PHE B N 1
ATOM 5271 C CA . PHE B 1 158 ? -10.125 6.031 30.359 1 97.56 158 PHE B CA 1
ATOM 5272 C C . PHE B 1 158 ? -9.711 4.605 30.703 1 97.56 158 PHE B C 1
ATOM 5274 O O . PHE B 1 158 ? -10.227 3.645 30.125 1 97.56 158 PHE B O 1
ATOM 5281 N N . LEU B 1 159 ? -8.781 4.438 31.641 1 96.06 159 LEU B N 1
ATOM 5282 C CA . LEU B 1 159 ? -8.25 3.125 31.984 1 96.06 159 LEU B CA 1
ATOM 5283 C C . LEU B 1 159 ? -9.328 2.24 32.594 1 96.06 159 LEU B C 1
ATOM 5285 O O . LEU B 1 159 ? -9.266 1.013 32.5 1 96.06 159 LEU B O 1
ATOM 5289 N N . ASP B 1 160 ? -10.336 2.838 33.219 1 95 160 ASP B N 1
ATOM 5290 C CA . ASP B 1 160 ? -11.438 2.074 33.812 1 95 160 ASP B CA 1
ATOM 5291 C C . ASP B 1 160 ? -12.328 1.49 32.719 1 95 160 ASP B C 1
ATOM 5293 O O . ASP B 1 160 ? -13.008 0.483 32.906 1 95 160 ASP B O 1
ATOM 5297 N N . THR B 1 161 ? -12.367 2.203 31.578 1 96.56 161 THR B N 1
ATOM 5298 C CA . THR B 1 161 ? -13.172 1.719 30.469 1 96.56 161 THR B CA 1
ATOM 5299 C C . THR B 1 161 ? -12.625 0.399 29.938 1 96.56 161 THR B C 1
ATOM 5301 O O . THR B 1 161 ? -13.328 -0.34 29.234 1 96.56 161 THR B O 1
ATOM 5304 N N . LEU B 1 162 ? -11.367 0.072 30.141 1 97.06 162 LEU B N 1
ATOM 5305 C CA . LEU B 1 162 ? -10.719 -1.125 29.625 1 97.06 162 LEU B CA 1
ATOM 5306 C C . LEU B 1 162 ? -11.008 -2.332 30.5 1 97.06 162 LEU B C 1
ATOM 5308 O O . LEU B 1 162 ? -10.844 -3.477 30.078 1 97.06 162 LEU B O 1
ATOM 5312 N N . LYS B 1 163 ? -11.414 -2.053 31.719 1 95.06 163 LYS B N 1
ATOM 5313 C CA . LYS B 1 163 ? -11.594 -3.125 32.688 1 95.06 163 LYS B CA 1
ATOM 5314 C C . LYS B 1 163 ? -12.789 -4 32.344 1 95.06 163 LYS B C 1
ATOM 5316 O O . LYS B 1 163 ? -13.82 -3.5 31.891 1 95.06 163 LYS B O 1
ATOM 5321 N N . ASP B 1 164 ? -12.648 -5.277 32.438 1 94.94 164 ASP B N 1
ATOM 5322 C CA . ASP B 1 164 ? -13.688 -6.293 32.312 1 94.94 164 ASP B CA 1
ATOM 5323 C C . ASP B 1 164 ? -14.25 -6.34 30.906 1 94.94 164 ASP B C 1
ATOM 5325 O O . ASP B 1 164 ? -15.438 -6.605 30.703 1 94.94 164 ASP B O 1
ATOM 5329 N N . GLN B 1 165 ? -13.469 -5.891 29.938 1 94.94 165 GLN B N 1
ATOM 5330 C CA . GLN B 1 165 ? -13.852 -5.969 28.531 1 94.94 165 GLN B CA 1
ATOM 5331 C C . GLN B 1 165 ? -13.148 -7.133 27.828 1 94.94 165 GLN B C 1
ATOM 5333 O O . GLN B 1 165 ? -12.125 -7.625 28.312 1 94.94 165 GLN B O 1
ATOM 5338 N N . HIS B 1 166 ? -13.75 -7.562 26.719 1 92.81 166 HIS B N 1
ATOM 5339 C CA . HIS B 1 166 ? -13.062 -8.531 25.875 1 92.81 166 HIS B CA 1
ATOM 5340 C C . HIS B 1 166 ? -11.773 -7.945 25.312 1 92.81 166 HIS B C 1
ATOM 5342 O O . HIS B 1 166 ? -11.695 -6.746 25.047 1 92.81 166 HIS B O 1
ATOM 5348 N N . ASP B 1 167 ? -10.82 -8.781 25.125 1 90.44 167 ASP B N 1
ATOM 5349 C CA . ASP B 1 167 ? -9.523 -8.258 24.703 1 90.44 167 ASP B CA 1
ATOM 5350 C C . ASP B 1 167 ? -9.25 -8.609 23.234 1 90.44 167 ASP B C 1
ATOM 5352 O O . ASP B 1 167 ? -8.141 -8.391 22.734 1 90.44 167 ASP B O 1
ATOM 5356 N N . THR B 1 168 ? -10.227 -9.188 22.547 1 93.06 168 THR B N 1
ATOM 5357 C CA . THR B 1 168 ? -10.141 -9.445 21.109 1 93.06 168 THR B CA 1
ATOM 5358 C C . THR B 1 168 ? -10.953 -8.422 20.312 1 93.06 168 THR B C 1
ATOM 5360 O O . THR B 1 168 ? -11.891 -7.824 20.844 1 93.06 168 THR B O 1
ATOM 5363 N N . PRO B 1 169 ? -10.531 -8.195 19.047 1 93.81 169 PRO B N 1
ATOM 5364 C CA . PRO B 1 169 ? -11.297 -7.215 18.266 1 93.81 169 PRO B CA 1
ATOM 5365 C C . PRO B 1 169 ? -12.781 -7.559 18.172 1 93.81 169 PRO B C 1
ATOM 5367 O O . PRO B 1 169 ? -13.141 -8.727 18.047 1 93.81 169 PRO B O 1
ATOM 5370 N N . PRO B 1 170 ? -13.617 -6.527 18.25 1 94.75 170 PRO B N 1
ATOM 5371 C CA . PRO B 1 170 ? -15.047 -6.793 18.109 1 94.75 170 PRO B CA 1
ATOM 5372 C C . PRO B 1 170 ? -15.445 -7.176 16.688 1 94.75 170 PRO B C 1
ATOM 5374 O O . PRO B 1 170 ? -14.75 -6.809 15.734 1 94.75 170 PRO B O 1
ATOM 5377 N N . GLU B 1 171 ? -16.484 -7.906 16.609 1 89.06 171 GLU B N 1
ATOM 5378 C CA . GLU B 1 171 ? -17.062 -8.242 15.305 1 89.06 171 GLU B CA 1
ATOM 5379 C C . GLU B 1 171 ? -18.031 -7.16 14.836 1 89.06 171 GLU B C 1
ATOM 5381 O O . GLU B 1 171 ? -19.219 -7.215 15.141 1 89.06 171 GLU B O 1
ATOM 5386 N N . VAL B 1 172 ? -17.516 -6.242 14.18 1 91.81 172 VAL B N 1
ATOM 5387 C CA . VAL B 1 172 ? -18.312 -5.125 13.672 1 91.81 172 VAL B CA 1
ATOM 5388 C C . VAL B 1 172 ? -18.203 -5.066 12.148 1 91.81 172 VAL B C 1
ATOM 5390 O O . VAL B 1 172 ? -17.125 -5.289 11.594 1 91.81 172 VAL B O 1
ATOM 5393 N N . ASP B 1 173 ? -19.359 -4.848 11.508 1 91.12 173 ASP B N 1
ATOM 5394 C CA . ASP B 1 173 ? -19.344 -4.652 10.062 1 91.12 173 ASP B CA 1
ATOM 5395 C C . ASP B 1 173 ? -18.812 -3.266 9.703 1 91.12 173 ASP B C 1
ATOM 5397 O O . ASP B 1 173 ? -19.453 -2.254 10.008 1 91.12 173 ASP B O 1
ATOM 5401 N N . ILE B 1 174 ? -17.703 -3.244 9.188 1 95.12 174 ILE B N 1
ATOM 5402 C CA . ILE B 1 174 ? -17.062 -2.004 8.758 1 95.12 174 ILE B CA 1
ATOM 5403 C C . ILE B 1 174 ? -16.844 -2.029 7.246 1 95.12 174 ILE B C 1
ATOM 5405 O O . ILE B 1 174 ? -16.172 -2.916 6.723 1 95.12 174 ILE B O 1
ATOM 5409 N N . GLU B 1 175 ? -17.469 -1.102 6.543 1 95.62 175 GLU B N 1
ATOM 5410 C CA . GLU B 1 175 ? -17.203 -0.939 5.117 1 95.62 175 GLU B CA 1
ATOM 5411 C C . GLU B 1 175 ? -15.93 -0.14 4.875 1 95.62 175 GLU B C 1
ATOM 5413 O O . GLU B 1 175 ? -15.68 0.858 5.555 1 95.62 175 GLU B O 1
ATOM 5418 N N . SER B 1 176 ? -15.211 -0.513 3.855 1 97.31 176 SER B N 1
ATOM 5419 C CA . SER B 1 176 ? -13.938 0.142 3.553 1 97.31 176 SER B CA 1
ATOM 5420 C C . SER B 1 176 ? -14.133 1.631 3.289 1 97.31 176 SER B C 1
ATOM 5422 O O . SER B 1 176 ? -13.289 2.449 3.664 1 97.31 176 SER B O 1
ATOM 5424 N N . GLY B 1 177 ? -15.242 1.962 2.613 1 96.62 177 GLY B N 1
ATOM 5425 C CA . GLY B 1 177 ? -15.484 3.326 2.172 1 96.62 177 GLY B CA 1
ATOM 5426 C C . GLY B 1 177 ? -16.25 4.152 3.184 1 96.62 177 GLY B C 1
ATOM 5427 O O . GLY B 1 177 ? -16.562 5.32 2.934 1 96.62 177 GLY B O 1
ATOM 5428 N N . GLN B 1 178 ? -16.562 3.623 4.363 1 97.06 178 GLN B N 1
ATOM 5429 C CA . GLN B 1 178 ? -17.328 4.391 5.332 1 97.06 178 GLN B CA 1
ATOM 5430 C C . GLN B 1 178 ? -16.453 5.402 6.066 1 97.06 178 GLN B C 1
ATOM 5432 O O . GLN B 1 178 ? -15.234 5.254 6.105 1 97.06 178 GLN B O 1
ATOM 5437 N N . LEU B 1 179 ? -17.062 6.43 6.629 1 98.44 179 LEU B N 1
ATOM 5438 C CA . LEU B 1 179 ? -16.391 7.504 7.355 1 98.44 179 LEU B CA 1
ATOM 5439 C C . LEU B 1 179 ? -15.609 6.957 8.547 1 98.44 179 LEU B C 1
ATOM 5441 O O . LEU B 1 179 ? -16.172 6.219 9.367 1 98.44 179 LEU B O 1
ATOM 5445 N N . ALA B 1 180 ? -14.305 7.246 8.648 1 98.62 180 ALA B N 1
ATOM 5446 C CA . ALA B 1 180 ? -13.453 6.77 9.734 1 98.62 180 ALA B CA 1
ATOM 5447 C C . ALA B 1 180 ? -12.992 7.926 10.617 1 98.62 180 ALA B C 1
ATOM 5449 O O . ALA B 1 180 ? -12.727 7.738 11.805 1 98.62 180 ALA B O 1
ATOM 5450 N N . GLN B 1 181 ? -12.828 9.07 10.047 1 98.62 181 GLN B N 1
ATOM 5451 C CA . GLN B 1 181 ? -12.383 10.219 10.828 1 98.62 181 GLN B CA 1
ATOM 5452 C C . GLN B 1 181 ? -12.891 11.523 10.219 1 98.62 181 GLN B C 1
ATOM 5454 O O . GLN B 1 181 ? -13.133 11.602 9.016 1 98.62 181 GLN B O 1
ATOM 5459 N N . LEU B 1 182 ? -13.133 12.477 10.992 1 98.25 182 LEU B N 1
ATOM 5460 C CA . LEU B 1 182 ? -13.562 13.844 10.695 1 98.25 182 LEU B CA 1
ATOM 5461 C C . LEU B 1 182 ? -12.586 14.852 11.289 1 98.25 182 LEU B C 1
ATOM 5463 O O . LEU B 1 182 ? -12.609 15.117 12.492 1 98.25 182 LEU B O 1
ATOM 5467 N N . MET B 1 183 ? -11.711 15.461 10.43 1 97.06 183 MET B N 1
ATOM 5468 C CA . MET B 1 183 ? -10.641 16.344 10.891 1 97.06 183 MET B CA 1
ATOM 5469 C C . MET B 1 183 ? -10.93 17.797 10.5 1 97.06 183 MET B C 1
ATOM 5471 O O . MET B 1 183 ? -11.086 18.109 9.32 1 97.06 183 MET B O 1
ATOM 5475 N N . TYR B 1 184 ? -10.938 18.641 11.469 1 91.94 184 TYR B N 1
ATOM 5476 C CA . TYR B 1 184 ? -11.289 20.031 11.227 1 91.94 184 TYR B CA 1
ATOM 5477 C C . TYR B 1 184 ? -10.055 20.859 10.883 1 91.94 184 TYR B C 1
ATOM 5479 O O . TYR B 1 184 ? -9.008 20.703 11.523 1 91.94 184 TYR B O 1
ATOM 5487 N N . THR B 1 185 ? -10.125 21.562 9.805 1 86.12 185 THR B N 1
ATOM 5488 C CA . THR B 1 185 ? -9.047 22.422 9.352 1 86.12 185 THR B CA 1
ATOM 5489 C C . THR B 1 185 ? -9.484 23.891 9.383 1 86.12 185 THR B C 1
ATOM 5491 O O . THR B 1 185 ? -10.672 24.188 9.281 1 86.12 185 THR B O 1
ATOM 5494 N N . SER B 1 186 ? -8.461 24.781 9.633 1 70.69 186 SER B N 1
ATOM 5495 C CA . SER B 1 186 ? -8.766 26.219 9.719 1 70.69 186 SER B CA 1
ATOM 5496 C C . SER B 1 186 ? -9.016 26.812 8.336 1 70.69 186 SER B C 1
ATOM 5498 O O . SER B 1 186 ? -8.352 26.438 7.371 1 70.69 186 SER B O 1
ATOM 5500 N N . GLY B 1 187 ? -10.328 27.094 8 1 54.94 187 GLY B N 1
ATOM 5501 C CA . GLY B 1 187 ? -10.68 27.656 6.707 1 54.94 187 GLY B CA 1
ATOM 5502 C C . GLY B 1 187 ? -10.32 29.125 6.578 1 54.94 187 GLY B C 1
ATOM 5503 O O . GLY B 1 187 ? -10.039 29.797 7.578 1 54.94 187 GLY B O 1
ATOM 5504 N N . THR B 1 188 ? -10.047 29.562 5.387 1 44.59 188 THR B N 1
ATOM 5505 C CA . THR B 1 188 ? -9.766 30.953 5.035 1 44.59 188 THR B CA 1
ATOM 5506 C C . THR B 1 188 ? -10.898 31.875 5.488 1 44.59 188 THR B C 1
ATOM 5508 O O . THR B 1 188 ? -10.688 33.062 5.691 1 44.59 188 THR B O 1
ATOM 5511 N N . THR B 1 189 ? -12.031 31.312 5.434 1 45.16 189 THR B N 1
ATOM 5512 C CA . THR B 1 189 ? -13.188 32.156 5.723 1 45.16 189 THR B CA 1
ATOM 5513 C C . THR B 1 189 ? -13.477 32.188 7.219 1 45.16 189 THR B C 1
ATOM 5515 O O . THR B 1 189 ? -14.5 32.719 7.652 1 45.16 189 THR B O 1
ATOM 5518 N N . GLY B 1 190 ? -12.609 31.578 8.008 1 56.41 190 GLY B N 1
ATOM 5519 C CA . GLY B 1 190 ? -12.672 31.688 9.461 1 56.41 190 GLY B CA 1
ATOM 5520 C C . GLY B 1 190 ? -13.211 30.438 10.125 1 56.41 190 GLY B C 1
ATOM 5521 O O . GLY B 1 190 ? -12.703 30.016 11.164 1 56.41 190 GLY B O 1
ATOM 5522 N N . GLN B 1 191 ? -14.32 29.828 9.555 1 68.38 191 GLN B N 1
ATOM 5523 C CA . GLN B 1 191 ? -14.836 28.688 10.305 1 68.38 191 GLN B CA 1
ATOM 5524 C C . GLN B 1 191 ? -14.133 27.406 9.898 1 68.38 191 GLN B C 1
ATOM 5526 O O . GLN B 1 191 ? -13.766 27.234 8.734 1 68.38 191 GLN B O 1
ATOM 5531 N N . GLN B 1 192 ? -13.961 26.562 10.836 1 82.5 192 GLN B N 1
ATOM 5532 C CA . GLN B 1 192 ? -13.289 25.281 10.625 1 82.5 192 GLN B CA 1
ATOM 5533 C C . GLN B 1 192 ? -14.117 24.375 9.727 1 82.5 192 GLN B C 1
ATOM 5535 O O . GLN B 1 192 ? -15.344 24.344 9.836 1 82.5 192 GLN B O 1
ATOM 5540 N N . LYS B 1 193 ? -13.539 23.734 8.719 1 90.69 193 LYS B N 1
ATOM 5541 C CA . LYS B 1 193 ? -14.195 22.75 7.859 1 90.69 193 LYS B CA 1
ATOM 5542 C C . LYS B 1 193 ? -13.828 21.328 8.289 1 90.69 193 LYS B C 1
ATOM 5544 O O . LYS B 1 193 ? -12.672 21.047 8.609 1 90.69 193 LYS B O 1
ATOM 5549 N N . GLY B 1 194 ? -14.875 20.5 8.375 1 96.25 194 GLY B N 1
ATOM 5550 C CA . GLY B 1 194 ? -14.633 19.094 8.695 1 96.25 194 GLY B CA 1
ATOM 5551 C C . GLY B 1 194 ? -14.297 18.25 7.48 1 96.25 194 GLY B C 1
ATOM 5552 O O . GLY B 1 194 ? -15.164 18 6.641 1 96.25 194 GLY B O 1
ATOM 5553 N N . VAL B 1 195 ? -13.078 17.812 7.344 1 98.19 195 VAL B N 1
ATOM 5554 C CA . VAL B 1 195 ? -12.633 16.969 6.242 1 98.19 195 VAL B CA 1
ATOM 5555 C C . VAL B 1 195 ? -12.953 15.508 6.559 1 98.19 195 VAL B C 1
ATOM 5557 O O . VAL B 1 195 ? -12.531 14.984 7.59 1 98.19 195 VAL B O 1
ATOM 5560 N N . MET B 1 196 ? -13.719 14.852 5.652 1 98.69 196 MET B N 1
ATOM 5561 C CA . MET B 1 196 ? -14.164 13.477 5.867 1 98.69 196 MET B CA 1
ATOM 5562 C C . MET B 1 196 ? -13.227 12.484 5.18 1 98.69 196 MET B C 1
ATOM 5564 O O . MET B 1 196 ? -12.969 12.602 3.98 1 98.69 196 MET B O 1
ATOM 5568 N N . HIS B 1 197 ? -12.727 11.523 5.93 1 98.75 197 HIS B N 1
ATOM 5569 C CA . HIS B 1 197 ? -11.922 10.453 5.344 1 98.75 197 HIS B CA 1
ATOM 5570 C C . HIS B 1 197 ? -12.508 9.086 5.676 1 98.75 197 HIS B C 1
ATOM 5572 O O . HIS B 1 197 ? -13 8.867 6.785 1 98.75 197 HIS B O 1
ATOM 5578 N N . SER B 1 198 ? -12.453 8.227 4.719 1 98.62 198 SER B N 1
ATOM 5579 C CA . SER B 1 198 ? -12.836 6.828 4.91 1 98.62 198 SER B CA 1
ATOM 5580 C C . SER B 1 198 ? -11.672 6.004 5.449 1 98.62 198 SER B C 1
ATOM 5582 O O . SER B 1 198 ? -10.531 6.473 5.48 1 98.62 198 SER B O 1
A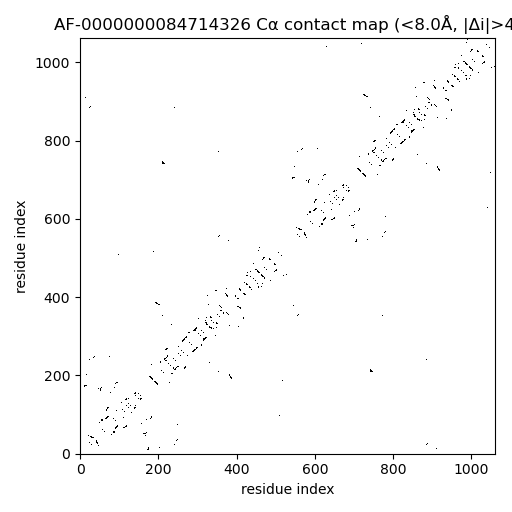TOM 5584 N N . HIS B 1 199 ? -11.992 4.715 5.902 1 98.62 199 HIS B N 1
ATOM 5585 C CA . HIS B 1 199 ? -10.938 3.771 6.258 1 98.62 199 HIS B CA 1
ATOM 5586 C C . HIS B 1 199 ? -9.984 3.541 5.09 1 98.62 199 HIS B C 1
ATOM 5588 O O . HIS B 1 199 ? -8.766 3.586 5.258 1 98.62 199 HIS B O 1
ATOM 5594 N N . ALA B 1 200 ? -10.547 3.42 3.906 1 98.38 200 ALA B N 1
ATOM 5595 C CA . ALA B 1 200 ? -9.773 3.084 2.717 1 98.38 200 ALA B CA 1
ATOM 5596 C C . ALA B 1 200 ? -8.883 4.25 2.299 1 98.38 200 ALA B C 1
ATOM 5598 O O . ALA B 1 200 ? -7.734 4.043 1.885 1 98.38 200 ALA B O 1
ATOM 5599 N N . SER B 1 201 ? -9.367 5.441 2.336 1 98.62 201 SER B N 1
ATOM 5600 C CA . SER B 1 201 ? -8.578 6.586 1.889 1 98.62 201 SER B CA 1
ATOM 5601 C C . SER B 1 201 ? -7.355 6.801 2.779 1 98.62 201 SER B C 1
ATOM 5603 O O . SER B 1 201 ? -6.246 7.012 2.285 1 98.62 201 SER B O 1
ATOM 5605 N N . VAL B 1 202 ? -7.547 6.695 4.109 1 98.81 202 VAL B N 1
ATOM 5606 C CA . VAL B 1 202 ? -6.43 6.852 5.035 1 98.81 202 VAL B CA 1
ATOM 5607 C C . VAL B 1 202 ? -5.441 5.703 4.855 1 98.81 202 VAL B C 1
ATOM 5609 O O . VAL B 1 202 ? -4.23 5.926 4.773 1 98.81 202 VAL B O 1
ATOM 5612 N N . HIS B 1 203 ? -5.988 4.535 4.75 1 98.75 203 HIS B N 1
ATOM 5613 C CA . HIS B 1 203 ? -5.125 3.365 4.609 1 98.75 203 HIS B CA 1
ATOM 5614 C C . HIS B 1 203 ? -4.289 3.447 3.336 1 98.75 203 HIS B C 1
ATOM 5616 O O . HIS B 1 203 ? -3.135 3.012 3.318 1 98.75 203 HIS B O 1
ATOM 5622 N N . ALA B 1 204 ? -4.848 3.982 2.256 1 98.62 204 ALA B N 1
ATOM 5623 C CA . ALA B 1 204 ? -4.094 4.156 1.017 1 98.62 204 ALA B CA 1
ATOM 5624 C C . ALA B 1 204 ? -2.854 5.016 1.244 1 98.62 204 ALA B C 1
ATOM 5626 O O . ALA B 1 204 ? -1.771 4.695 0.749 1 98.62 204 ALA B O 1
ATOM 5627 N N . ALA B 1 205 ? -3.016 6.059 1.994 1 98.62 205 ALA B N 1
ATOM 5628 C CA . ALA B 1 205 ? -1.879 6.918 2.318 1 98.62 205 ALA B CA 1
ATOM 5629 C C . ALA B 1 205 ? -0.845 6.164 3.152 1 98.62 205 ALA B C 1
ATOM 5631 O O . ALA B 1 205 ? 0.357 6.258 2.893 1 98.62 205 ALA B O 1
ATOM 5632 N N . LEU B 1 206 ? -1.312 5.43 4.168 1 98.69 206 LEU B N 1
ATOM 5633 C CA . LEU B 1 206 ? -0.407 4.68 5.031 1 98.69 206 LEU B CA 1
ATOM 5634 C C . LEU B 1 206 ? 0.409 3.678 4.223 1 98.69 206 LEU B C 1
ATOM 5636 O O . LEU B 1 206 ? 1.624 3.568 4.402 1 98.69 206 LEU B O 1
ATOM 5640 N N . SER B 1 207 ? -0.286 3.012 3.332 1 98.25 207 SER B N 1
ATOM 5641 C CA . SER B 1 207 ? 0.363 2.002 2.502 1 98.25 207 SER B CA 1
ATOM 5642 C C . SER B 1 207 ? 1.428 2.625 1.605 1 98.25 207 SER B C 1
ATOM 5644 O O . SER B 1 207 ? 2.514 2.066 1.442 1 98.25 207 SER B O 1
ATOM 5646 N N . GLY B 1 208 ? 1.107 3.725 1.007 1 98.25 208 GLY B N 1
ATOM 5647 C CA . GLY B 1 208 ? 2.094 4.43 0.203 1 98.25 208 GLY B CA 1
ATOM 5648 C C . GLY B 1 208 ? 3.309 4.867 0.999 1 98.25 208 GLY B C 1
ATOM 5649 O O . GLY B 1 208 ? 4.434 4.816 0.499 1 98.25 208 GLY B O 1
ATOM 5650 N N . ASN B 1 209 ? 3.109 5.285 2.225 1 98.56 209 ASN B N 1
ATOM 5651 C CA . ASN B 1 209 ? 4.191 5.746 3.088 1 98.56 209 ASN B CA 1
ATOM 5652 C C . ASN B 1 209 ? 5.18 4.625 3.398 1 98.56 209 ASN B C 1
ATOM 5654 O O . ASN B 1 209 ? 6.371 4.875 3.578 1 98.56 209 ASN B O 1
ATOM 5658 N N . LEU B 1 210 ? 4.691 3.346 3.498 1 98.56 210 LEU B N 1
ATOM 5659 C CA . LEU B 1 210 ? 5.59 2.217 3.719 1 98.56 210 LEU B CA 1
ATOM 5660 C C . LEU B 1 210 ? 6.715 2.207 2.688 1 98.56 210 LEU B C 1
ATOM 5662 O O . LEU B 1 210 ? 7.883 2.014 3.037 1 98.56 210 LEU B O 1
ATOM 5666 N N . PHE B 1 211 ? 6.32 2.504 1.444 1 98.25 211 PHE B N 1
ATOM 5667 C CA . PHE B 1 211 ? 7.25 2.506 0.319 1 98.25 211 PHE B CA 1
ATOM 5668 C C . PHE B 1 211 ? 8.07 3.787 0.298 1 98.25 211 PHE B C 1
ATOM 5670 O O . PHE B 1 211 ? 9.305 3.742 0.218 1 98.25 211 PHE B O 1
ATOM 5677 N N . GLU B 1 212 ? 7.441 4.922 0.381 1 98 212 GLU B N 1
ATOM 5678 C CA . GLU B 1 212 ? 8.078 6.219 0.17 1 98 212 GLU B CA 1
ATOM 5679 C C . GLU B 1 212 ? 9.102 6.516 1.259 1 98 212 GLU B C 1
ATOM 5681 O O . GLU B 1 212 ? 10.141 7.129 0.993 1 98 212 GLU B O 1
ATOM 5686 N N . LEU B 1 213 ? 8.82 6.059 2.471 1 97.69 213 LEU B N 1
ATOM 5687 C CA . LEU B 1 213 ? 9.719 6.344 3.584 1 97.69 213 LEU B CA 1
ATOM 5688 C C . LEU B 1 213 ? 10.68 5.18 3.818 1 97.69 213 LEU B C 1
ATOM 5690 O O . LEU B 1 213 ? 11.516 5.234 4.723 1 97.69 213 LEU B O 1
ATOM 5694 N N . GLY B 1 214 ? 10.594 4.094 3.039 1 97.06 214 GLY B N 1
ATOM 5695 C CA . GLY B 1 214 ? 11.453 2.936 3.213 1 97.06 214 GLY B CA 1
ATOM 5696 C C . GLY B 1 214 ? 11.328 2.293 4.582 1 97.06 214 GLY B C 1
ATOM 5697 O O . GLY B 1 214 ? 12.328 1.94 5.203 1 97.06 214 GLY B O 1
ATOM 5698 N N . LEU B 1 215 ? 10.117 2.152 5.086 1 97.94 215 LEU B N 1
ATOM 5699 C CA . LEU B 1 215 ? 9.898 1.684 6.449 1 97.94 215 LEU B CA 1
ATOM 5700 C C . LEU B 1 215 ? 10.203 0.194 6.57 1 97.94 215 LEU B C 1
ATOM 5702 O O . LEU B 1 215 ? 9.977 -0.568 5.629 1 97.94 215 LEU B O 1
ATOM 5706 N N . ARG B 1 216 ? 10.719 -0.166 7.672 1 96.62 216 ARG B N 1
ATOM 5707 C CA . ARG B 1 216 ? 10.969 -1.548 8.062 1 96.62 216 ARG B CA 1
ATOM 5708 C C . ARG B 1 216 ? 10.5 -1.807 9.492 1 96.62 216 ARG B C 1
ATOM 5710 O O . ARG B 1 216 ? 10.383 -0.875 10.289 1 96.62 216 ARG B O 1
ATOM 5717 N N . PRO B 1 217 ? 10.25 -3.086 9.812 1 96.88 217 PRO B N 1
ATOM 5718 C CA . PRO B 1 217 ? 9.812 -3.393 11.18 1 96.88 217 PRO B CA 1
ATOM 5719 C C . PRO B 1 217 ? 10.844 -2.99 12.227 1 96.88 217 PRO B C 1
ATOM 5721 O O . PRO B 1 217 ? 10.492 -2.775 13.391 1 96.88 217 PRO B O 1
ATOM 5724 N N . SER B 1 218 ? 12.078 -2.863 11.844 1 97.19 218 SER B N 1
ATOM 5725 C CA . SER B 1 218 ? 13.141 -2.521 12.781 1 97.19 218 SER B CA 1
ATOM 5726 C C . SER B 1 218 ? 13.188 -1.021 13.047 1 97.19 218 SER B C 1
ATOM 5728 O O . SER B 1 218 ? 13.914 -0.561 13.93 1 97.19 218 SER B O 1
ATOM 5730 N N . ASP B 1 219 ? 12.391 -0.247 12.359 1 98.44 219 ASP B N 1
ATOM 5731 C CA . ASP B 1 219 ? 12.414 1.206 12.5 1 98.44 219 ASP B CA 1
ATOM 5732 C C . ASP B 1 219 ? 11.742 1.643 13.797 1 98.44 219 ASP B C 1
ATOM 5734 O O . ASP B 1 219 ? 10.93 0.903 14.359 1 98.44 219 ASP B O 1
ATOM 5738 N N . SER B 1 220 ? 12.117 2.799 14.25 1 98.56 220 SER B N 1
ATOM 5739 C CA . SER B 1 220 ? 11.477 3.486 15.359 1 98.56 220 SER B CA 1
ATOM 5740 C C . SER B 1 220 ? 11.391 4.988 15.117 1 98.56 220 SER B C 1
ATOM 5742 O O . SER B 1 220 ? 12.32 5.582 14.555 1 98.56 220 SER B O 1
ATOM 5744 N N . ALA B 1 221 ? 10.32 5.547 15.531 1 98.19 221 ALA B N 1
ATOM 5745 C CA . ALA B 1 221 ? 10.125 6.98 15.32 1 98.19 221 ALA B CA 1
ATOM 5746 C C . ALA B 1 221 ? 9.82 7.688 16.641 1 98.19 221 ALA B C 1
ATOM 5748 O O . ALA B 1 221 ? 9.164 7.121 17.516 1 98.19 221 ALA B O 1
ATOM 5749 N N . LEU B 1 222 ? 10.305 8.867 16.75 1 96.94 222 LEU B N 1
ATOM 5750 C CA . LEU B 1 222 ? 9.898 9.766 17.812 1 96.94 222 LEU B CA 1
ATOM 5751 C C . LEU B 1 222 ? 8.719 10.633 17.375 1 96.94 222 LEU B C 1
ATOM 5753 O O . LEU B 1 222 ? 8.828 11.391 16.406 1 96.94 222 LEU B O 1
ATOM 5757 N N . CYS B 1 223 ? 7.617 10.516 18.062 1 96.81 223 CYS B N 1
ATOM 5758 C CA . CYS B 1 223 ? 6.387 11.242 17.766 1 96.81 223 CYS B CA 1
ATOM 5759 C C . CYS B 1 223 ? 6.211 12.438 18.688 1 96.81 223 CYS B C 1
ATOM 5761 O O . CYS B 1 223 ? 5.676 12.297 19.797 1 96.81 223 CYS B O 1
ATOM 5763 N N . VAL B 1 224 ? 6.543 13.594 18.125 1 95.5 224 VAL B N 1
ATOM 5764 C CA . VAL B 1 224 ? 6.496 14.773 18.984 1 95.5 224 VAL B CA 1
ATOM 5765 C C . VAL B 1 224 ? 5.492 15.781 18.422 1 95.5 224 VAL B C 1
ATOM 5767 O O . VAL B 1 224 ? 4.895 16.547 19.172 1 95.5 224 VAL B O 1
ATOM 5770 N N . LEU B 1 225 ? 5.297 15.844 17.062 1 93.75 225 LEU B N 1
ATOM 5771 C CA . LEU B 1 225 ? 4.242 16.688 16.516 1 93.75 225 LEU B CA 1
ATOM 5772 C C . LEU B 1 225 ? 2.865 16.156 16.906 1 93.75 225 LEU B C 1
ATOM 5774 O O . LEU B 1 225 ? 2.713 14.977 17.219 1 93.75 225 LEU B O 1
ATOM 5778 N N . PRO B 1 226 ? 1.886 17.016 16.953 1 92.75 226 PRO B N 1
ATOM 5779 C CA . PRO B 1 226 ? 0.575 16.594 17.438 1 92.75 226 PRO B CA 1
ATOM 5780 C C . PRO B 1 226 ? -0.07 15.531 16.547 1 92.75 226 PRO B C 1
ATOM 5782 O O . PRO B 1 226 ? -0.262 15.766 15.352 1 92.75 226 PRO B O 1
ATOM 5785 N N . MET B 1 227 ? -0.519 14.445 17.141 1 95.75 227 MET B N 1
ATOM 5786 C CA . MET B 1 227 ? -1.126 13.344 16.391 1 95.75 227 MET B CA 1
ATOM 5787 C C . MET B 1 227 ? -2.564 13.672 16.016 1 95.75 227 MET B C 1
ATOM 5789 O O . MET B 1 227 ? -3.162 12.984 15.18 1 95.75 227 MET B O 1
ATOM 5793 N N . PHE B 1 228 ? -3.139 14.711 16.625 1 93.75 228 PHE B N 1
ATOM 5794 C CA . PHE B 1 228 ? -4.48 15.109 16.219 1 93.75 228 PHE B CA 1
ATOM 5795 C C . PHE B 1 228 ? -4.441 15.805 14.859 1 93.75 228 PHE B C 1
ATOM 5797 O O . PHE B 1 228 ? -5.488 16.109 14.289 1 93.75 228 PHE B O 1
ATOM 5804 N N . HIS B 1 229 ? -3.248 16.031 14.336 1 93.31 229 HIS B N 1
ATOM 5805 C CA . HIS B 1 229 ? -3.072 16.469 12.953 1 93.31 229 HIS B CA 1
ATOM 5806 C C . HIS B 1 229 ? -2.754 15.289 12.039 1 93.31 229 HIS B C 1
ATOM 5808 O O . HIS B 1 229 ? -2.127 14.32 12.469 1 93.31 229 HIS B O 1
ATOM 5814 N N . CYS B 1 230 ? -3.107 15.445 10.75 1 96.75 230 CYS B N 1
ATOM 5815 C CA . CYS B 1 230 ? -3.084 14.328 9.82 1 96.75 230 CYS B CA 1
ATOM 5816 C C . CYS B 1 230 ? -1.657 13.852 9.57 1 96.75 230 CYS B C 1
ATOM 5818 O O . CYS B 1 230 ? -1.414 12.656 9.414 1 96.75 230 CYS B O 1
ATOM 5820 N N . ALA B 1 231 ? -0.698 14.75 9.508 1 95.69 231 ALA B N 1
ATOM 5821 C CA . ALA B 1 231 ? 0.664 14.359 9.148 1 95.69 231 ALA B CA 1
ATOM 5822 C C . ALA B 1 231 ? 1.251 13.414 10.195 1 95.69 231 ALA B C 1
ATOM 5824 O O . ALA B 1 231 ? 1.759 12.336 9.852 1 95.69 231 ALA B O 1
ATOM 5825 N N . GLN B 1 232 ? 1.231 13.836 11.461 1 96.56 232 GLN B N 1
ATOM 5826 C CA . GLN B 1 232 ? 1.793 12.984 12.5 1 96.56 232 GLN B CA 1
ATOM 5827 C C . GLN B 1 232 ? 0.973 11.703 12.664 1 96.56 232 GLN B C 1
ATOM 5829 O O . GLN B 1 232 ? 1.527 10.633 12.914 1 96.56 232 GLN B O 1
ATOM 5834 N N . HIS B 1 233 ? -0.369 11.82 12.609 1 98.25 233 HIS B N 1
ATOM 5835 C CA . HIS B 1 233 ? -1.204 10.625 12.641 1 98.25 233 HIS B CA 1
ATOM 5836 C C . HIS B 1 233 ? -0.801 9.633 11.555 1 98.25 233 HIS B C 1
ATOM 5838 O O . HIS B 1 233 ? -0.632 8.445 11.828 1 98.25 233 HIS B O 1
ATOM 5844 N N . ALA B 1 234 ? -0.657 10.109 10.312 1 98.56 234 ALA B N 1
ATOM 5845 C CA . ALA B 1 234 ? -0.309 9.273 9.164 1 98.56 234 ALA B CA 1
ATOM 5846 C C . ALA B 1 234 ? 1.023 8.562 9.391 1 98.56 234 ALA B C 1
ATOM 5848 O O . ALA B 1 234 ? 1.142 7.359 9.148 1 98.56 234 ALA B O 1
ATOM 5849 N N . VAL B 1 235 ? 1.984 9.305 9.836 1 98.25 235 VAL B N 1
ATOM 5850 C CA . VAL B 1 235 ? 3.301 8.727 10.07 1 98.25 235 VAL B CA 1
ATOM 5851 C C . VAL B 1 235 ? 3.213 7.68 11.18 1 98.25 235 VAL B C 1
ATOM 5853 O O . VAL B 1 235 ? 3.734 6.57 11.047 1 98.25 235 VAL B O 1
ATOM 5856 N N . SER B 1 236 ? 2.568 8.039 12.273 1 98.56 236 SER B N 1
ATOM 5857 C CA . SER B 1 236 ? 2.457 7.117 13.398 1 98.56 236 SER B CA 1
ATOM 5858 C C . SER B 1 236 ? 1.761 5.824 12.992 1 98.56 236 SER B C 1
ATOM 5860 O O . SER B 1 236 ? 2.248 4.73 13.289 1 98.56 236 SER B O 1
ATOM 5862 N N . MET B 1 237 ? 0.68 5.949 12.297 1 98.81 237 MET B N 1
ATOM 5863 C CA . MET B 1 237 ? -0.074 4.773 11.867 1 98.81 237 MET B CA 1
ATOM 5864 C C . MET B 1 237 ? 0.715 3.961 10.852 1 98.81 237 MET B C 1
ATOM 5866 O O . MET B 1 237 ? 0.613 2.734 10.812 1 98.81 237 MET B O 1
ATOM 5870 N N . SER B 1 238 ? 1.47 4.633 9.938 1 98.81 238 SER B N 1
ATOM 5871 C CA . SER B 1 238 ? 2.322 3.916 9 1 98.81 238 SER B CA 1
ATOM 5872 C C . SER B 1 238 ? 3.352 3.059 9.727 1 98.81 238 SER B C 1
ATOM 5874 O O . SER B 1 238 ? 3.633 1.932 9.312 1 98.81 238 SER B O 1
ATOM 5876 N N . PHE B 1 239 ? 3.939 3.59 10.797 1 98.81 239 PHE B N 1
ATOM 5877 C CA . PHE B 1 239 ? 4.914 2.84 11.578 1 98.81 239 PHE B CA 1
ATOM 5878 C C . PHE B 1 239 ? 4.27 1.622 12.227 1 98.81 239 PHE B C 1
ATOM 5880 O O . PHE B 1 239 ? 4.84 0.531 12.219 1 98.81 239 PHE B O 1
ATOM 5887 N N . LEU B 1 240 ? 3.076 1.802 12.766 1 98.81 240 LEU B N 1
ATOM 5888 C CA . LEU B 1 240 ? 2.365 0.684 13.375 1 98.81 240 LEU B CA 1
ATOM 5889 C C . LEU B 1 240 ? 2.002 -0.365 12.328 1 98.81 240 LEU B C 1
ATOM 5891 O O . LEU B 1 240 ? 2.064 -1.565 12.602 1 98.81 240 LEU B O 1
ATOM 5895 N N . LEU B 1 241 ? 1.623 0.087 11.141 1 98.69 241 LEU B N 1
ATOM 5896 C CA . LEU B 1 241 ? 1.321 -0.821 10.039 1 98.69 241 LEU B CA 1
ATOM 5897 C C . LEU B 1 241 ? 2.553 -1.63 9.648 1 98.69 241 LEU B C 1
ATOM 5899 O O . LEU B 1 241 ? 2.443 -2.809 9.305 1 98.69 241 LEU B O 1
ATOM 5903 N N . ALA B 1 242 ? 3.732 -1.073 9.758 1 98.5 242 ALA B N 1
ATOM 5904 C CA . ALA B 1 242 ? 4.996 -1.688 9.359 1 98.5 242 ALA B CA 1
ATOM 5905 C C . ALA B 1 242 ? 5.516 -2.625 10.445 1 98.5 242 ALA B C 1
ATOM 5907 O O . ALA B 1 242 ? 6.5 -3.338 10.242 1 98.5 242 ALA B O 1
ATOM 5908 N N . GLY B 1 243 ? 4.867 -2.619 11.609 1 98.31 243 GLY B N 1
ATOM 5909 C CA . GLY B 1 243 ? 5.398 -3.369 12.734 1 98.31 243 GLY B CA 1
ATOM 5910 C C . GLY B 1 243 ? 6.547 -2.662 13.438 1 98.31 243 GLY B C 1
ATOM 5911 O O . GLY B 1 243 ? 7.336 -3.295 14.141 1 98.31 243 GLY B O 1
ATOM 5912 N N . ALA B 1 244 ? 6.688 -1.377 13.211 1 98.75 244 ALA B N 1
ATOM 5913 C CA . ALA B 1 244 ? 7.758 -0.578 13.805 1 98.75 244 ALA B CA 1
ATOM 5914 C C . ALA B 1 244 ? 7.344 -0.028 15.164 1 98.75 244 ALA B C 1
ATOM 5916 O O . ALA B 1 244 ? 6.305 -0.417 15.711 1 98.75 244 ALA B O 1
ATOM 5917 N N . THR B 1 245 ? 8.211 0.777 15.797 1 98.88 245 THR B N 1
ATOM 5918 C CA . THR B 1 245 ? 7.965 1.28 17.141 1 98.88 245 THR B CA 1
ATOM 5919 C C . THR B 1 245 ? 7.781 2.795 17.125 1 98.88 245 THR B C 1
ATOM 5921 O O . THR B 1 245 ? 8.539 3.512 16.469 1 98.88 245 THR B O 1
ATOM 5924 N N . ILE B 1 246 ? 6.789 3.256 17.812 1 98.62 246 ILE B N 1
ATOM 5925 C CA . ILE B 1 246 ? 6.605 4.695 17.984 1 98.62 246 ILE B CA 1
ATOM 5926 C C . ILE B 1 246 ? 6.902 5.09 19.422 1 98.62 246 ILE B C 1
ATOM 5928 O O . ILE B 1 246 ? 6.457 4.426 20.359 1 98.62 246 ILE B O 1
ATOM 5932 N N . VAL B 1 247 ? 7.707 6.062 19.609 1 98.69 247 VAL B N 1
ATOM 5933 C CA . VAL B 1 247 ? 8.016 6.66 20.906 1 98.69 247 VAL B CA 1
ATOM 5934 C C . VAL B 1 247 ? 7.363 8.039 21 1 98.69 247 VAL B C 1
ATOM 5936 O O . VAL B 1 247 ? 7.738 8.969 20.281 1 98.69 247 VAL B O 1
ATOM 5939 N N . VAL B 1 248 ? 6.473 8.188 21.953 1 97.38 248 VAL B N 1
ATOM 5940 C CA . VAL B 1 248 ? 5.625 9.375 22.031 1 97.38 248 VAL B CA 1
ATOM 5941 C C . VAL B 1 248 ? 6.254 10.391 22.969 1 97.38 248 VAL B C 1
ATOM 5943 O O . VAL B 1 248 ? 6.801 10.023 24.016 1 97.38 248 VAL B O 1
ATOM 5946 N N . ARG B 1 249 ? 6.207 11.633 22.562 1 93.69 249 ARG B N 1
ATOM 5947 C CA . ARG B 1 249 ? 6.535 12.773 23.406 1 93.69 249 ARG B CA 1
ATOM 5948 C C . ARG B 1 249 ? 5.488 13.875 23.266 1 93.69 249 ARG B C 1
ATOM 5950 O O . ARG B 1 249 ? 5.09 14.227 22.141 1 93.69 249 ARG B O 1
ATOM 5957 N N . ARG B 1 250 ? 5.102 14.477 24.344 1 88.88 250 ARG B N 1
ATOM 5958 C CA . ARG B 1 250 ? 4.031 15.461 24.344 1 88.88 250 ARG B CA 1
ATOM 5959 C C . ARG B 1 250 ? 4.559 16.844 23.953 1 88.88 250 ARG B C 1
ATOM 5961 O O . ARG B 1 250 ? 3.812 17.672 23.438 1 88.88 250 ARG B O 1
ATOM 5968 N N . ALA B 1 251 ? 5.797 17.078 24.359 1 87.38 251 ALA B N 1
ATOM 5969 C CA . ALA B 1 251 ? 6.34 18.422 24.125 1 87.38 251 ALA B CA 1
ATOM 5970 C C . ALA B 1 251 ? 7.746 18.344 23.531 1 87.38 251 ALA B C 1
ATOM 5972 O O . ALA B 1 251 ? 8.516 17.438 23.859 1 87.38 251 ALA B O 1
ATOM 5973 N N . PHE B 1 252 ? 8 19.328 22.797 1 91.75 252 PHE B N 1
ATOM 5974 C CA . PHE B 1 252 ? 9.336 19.422 22.219 1 91.75 252 PHE B CA 1
ATOM 5975 C C . PHE B 1 252 ? 10.305 20.047 23.219 1 91.75 252 PHE B C 1
ATOM 5977 O O . PHE B 1 252 ? 10.07 21.156 23.719 1 91.75 252 PHE B O 1
ATOM 5984 N N . GLU B 1 253 ? 11.258 19.375 23.531 1 92.94 253 GLU B N 1
ATOM 5985 C CA . GLU B 1 253 ? 12.445 19.797 24.281 1 92.94 253 GLU B CA 1
ATOM 5986 C C . GLU B 1 253 ? 13.719 19.25 23.641 1 92.94 253 GLU B C 1
ATOM 5988 O O . GLU B 1 253 ? 13.977 18.047 23.688 1 92.94 253 GLU B O 1
ATOM 5993 N N . PRO B 1 254 ? 14.508 20.156 23.078 1 95.38 254 PRO B N 1
ATOM 5994 C CA . PRO B 1 254 ? 15.625 19.703 22.234 1 95.38 254 PRO B CA 1
ATOM 5995 C C . PRO B 1 254 ? 16.547 18.719 22.953 1 95.38 254 PRO B C 1
ATOM 5997 O O . PRO B 1 254 ? 16.953 17.703 22.375 1 95.38 254 PRO B O 1
ATOM 6000 N N . GLY B 1 255 ? 16.938 19.047 24.203 1 96.88 255 GLY B N 1
ATOM 6001 C CA . GLY B 1 255 ? 17.812 18.156 24.938 1 96.88 255 GLY B CA 1
ATOM 6002 C C . GLY B 1 255 ? 17.203 16.781 25.172 1 96.88 255 GLY B C 1
ATOM 6003 O O . GLY B 1 255 ? 17.891 15.766 25.031 1 96.88 255 GLY B O 1
ATOM 6004 N N . ALA B 1 256 ? 15.961 16.781 25.531 1 96.56 256 ALA B N 1
ATOM 6005 C CA . ALA B 1 256 ? 15.258 15.531 25.781 1 96.56 256 ALA B CA 1
ATOM 6006 C C . ALA B 1 256 ? 15.117 14.719 24.5 1 96.56 256 ALA B C 1
ATOM 6008 O O . ALA B 1 256 ? 15.18 13.484 24.516 1 96.56 256 ALA B O 1
ATOM 6009 N N . MET B 1 257 ? 14.922 15.414 23.438 1 97.19 257 MET B N 1
ATOM 6010 C CA . MET B 1 257 ? 14.836 14.758 22.141 1 97.19 257 MET B CA 1
ATOM 6011 C C . MET B 1 257 ? 16.141 14.055 21.797 1 97.19 257 MET B C 1
ATOM 6013 O O . MET B 1 257 ? 16.141 12.875 21.438 1 97.19 257 MET B O 1
ATOM 6017 N N . LEU B 1 258 ? 17.203 14.75 21.922 1 98.25 258 LEU B N 1
ATOM 6018 C CA . LEU B 1 258 ? 18.531 14.195 21.656 1 98.25 258 LEU B CA 1
ATOM 6019 C C . LEU B 1 258 ? 18.797 12.977 22.516 1 98.25 258 LEU B C 1
ATOM 6021 O O . LEU B 1 258 ? 19.25 11.938 22.031 1 98.25 258 LEU B O 1
ATOM 6025 N N . ALA B 1 259 ? 18.453 13.102 23.766 1 97.88 259 ALA B N 1
ATOM 6026 C CA . ALA B 1 259 ? 18.672 12 24.688 1 97.88 259 ALA B CA 1
ATOM 6027 C C . ALA B 1 259 ? 17.875 10.766 24.281 1 97.88 259 ALA B C 1
ATOM 6029 O O . ALA B 1 259 ? 18.375 9.641 24.344 1 97.88 259 ALA B O 1
ATOM 6030 N N . THR B 1 260 ? 16.672 10.945 23.906 1 97.5 260 THR B N 1
ATOM 6031 C CA . THR B 1 260 ? 15.797 9.844 23.5 1 97.5 260 THR B CA 1
ATOM 6032 C C . THR B 1 260 ? 16.328 9.172 22.25 1 97.5 260 THR B C 1
ATOM 6034 O O . THR B 1 260 ? 16.297 7.941 22.141 1 97.5 260 THR B O 1
ATOM 6037 N N . ILE B 1 261 ? 16.75 9.93 21.266 1 98.06 261 ILE B N 1
ATOM 6038 C CA . ILE B 1 261 ? 17.297 9.383 20.031 1 98.06 261 ILE B CA 1
ATOM 6039 C C . ILE B 1 261 ? 18.453 8.438 20.344 1 98.06 261 ILE B C 1
ATOM 6041 O O . ILE B 1 261 ? 18.5 7.312 19.844 1 98.06 261 ILE B O 1
ATOM 6045 N N . GLU B 1 262 ? 19.344 8.883 21.172 1 98.19 262 GLU B N 1
ATOM 6046 C CA . GLU B 1 262 ? 20.516 8.07 21.516 1 98.19 262 GLU B CA 1
ATOM 6047 C C . GLU B 1 262 ? 20.109 6.855 22.344 1 98.19 262 GLU B C 1
ATOM 6049 O O . GLU B 1 262 ? 20.531 5.734 22.047 1 98.19 262 GLU B O 1
ATOM 6054 N N . GLN B 1 263 ? 19.312 7.07 23.344 1 97.19 263 GLN B N 1
ATOM 6055 C CA . GLN B 1 263 ? 18.953 6.02 24.297 1 97.19 263 GLN B CA 1
ATOM 6056 C C . GLN B 1 263 ? 18.172 4.902 23.609 1 97.19 263 GLN B C 1
ATOM 6058 O O . GLN B 1 263 ? 18.328 3.727 23.953 1 97.19 263 GLN B O 1
ATOM 6063 N N . ARG B 1 264 ? 17.328 5.234 22.672 1 97.06 264 ARG B N 1
ATOM 6064 C CA . ARG B 1 264 ? 16.422 4.246 22.109 1 97.06 264 ARG B CA 1
ATOM 6065 C C . ARG B 1 264 ? 16.812 3.887 20.672 1 97.06 264 ARG B C 1
ATOM 6067 O O . ARG B 1 264 ? 16.172 3.033 20.047 1 97.06 264 ARG B O 1
ATOM 6074 N N . GLY B 1 265 ? 17.812 4.512 20.234 1 97.88 265 GLY B N 1
ATOM 6075 C CA . GLY B 1 265 ? 18.234 4.227 18.875 1 97.88 265 GLY B CA 1
ATOM 6076 C C . GLY B 1 265 ? 17.188 4.57 17.828 1 97.88 265 GLY B C 1
ATOM 6077 O O . GLY B 1 265 ? 16.859 3.75 16.969 1 97.88 265 GLY B O 1
ATOM 6078 N N . ILE B 1 266 ? 16.641 5.785 17.922 1 98.56 266 ILE B N 1
ATOM 6079 C CA . ILE B 1 266 ? 15.586 6.23 17 1 98.56 266 ILE B CA 1
ATOM 6080 C C . ILE B 1 266 ? 16.141 6.285 15.586 1 98.56 266 ILE B C 1
ATOM 6082 O O . ILE B 1 266 ? 17.219 6.824 15.352 1 98.56 266 ILE B O 1
ATOM 6086 N N . THR B 1 267 ? 15.391 5.715 14.609 1 98.62 267 THR B N 1
ATOM 6087 C CA . THR B 1 267 ? 15.891 5.633 13.242 1 98.62 267 THR B CA 1
ATOM 6088 C C . THR B 1 267 ? 15.242 6.703 12.367 1 98.62 267 THR B C 1
ATOM 6090 O O . THR B 1 267 ? 15.727 6.988 11.266 1 98.62 267 THR B O 1
ATOM 6093 N N . PHE B 1 268 ? 14.125 7.246 12.781 1 98.5 268 PHE B N 1
ATOM 6094 C CA . PHE B 1 268 ? 13.352 8.195 12 1 98.5 268 PHE B CA 1
ATOM 6095 C C . PHE B 1 268 ? 12.852 9.344 12.867 1 98.5 268 PHE B C 1
ATOM 6097 O O . PHE B 1 268 ? 12.375 9.117 13.984 1 98.5 268 PHE B O 1
ATOM 6104 N N . LEU B 1 269 ? 12.938 10.594 12.359 1 97.94 269 LEU B N 1
ATOM 6105 C CA . LEU B 1 269 ? 12.445 11.773 13.07 1 97.94 269 LEU B CA 1
ATOM 6106 C C . LEU B 1 269 ? 11.719 12.711 12.117 1 97.94 269 LEU B C 1
ATOM 6108 O O . LEU B 1 269 ? 12.242 13.07 11.062 1 97.94 269 LEU B O 1
ATOM 6112 N N . MET B 1 270 ? 10.5 13.055 12.469 1 97.25 270 MET B N 1
ATOM 6113 C CA . MET B 1 270 ? 9.758 14.102 11.766 1 97.25 270 MET B CA 1
ATOM 6114 C C . MET B 1 270 ? 9.648 15.352 12.625 1 97.25 270 MET B C 1
ATOM 6116 O O . MET B 1 270 ? 9.258 15.281 13.789 1 97.25 270 MET B O 1
ATOM 6120 N N . GLY B 1 271 ? 10.031 16.453 12.07 1 93.62 271 GLY B N 1
ATOM 6121 C CA . GLY B 1 271 ? 9.969 17.719 12.797 1 93.62 271 GLY B CA 1
ATOM 6122 C C . GLY B 1 271 ? 9.922 18.922 11.898 1 93.62 271 GLY B C 1
ATOM 6123 O O . GLY B 1 271 ? 9.914 18.797 10.672 1 93.62 271 GLY B O 1
ATOM 6124 N N . LEU B 1 272 ? 9.805 20.047 12.523 1 86.88 272 LEU B N 1
ATOM 6125 C CA . LEU B 1 272 ? 9.883 21.328 11.828 1 86.88 272 LEU B CA 1
ATOM 6126 C C . LEU B 1 272 ? 11.328 21.812 11.719 1 86.88 272 LEU B C 1
ATOM 6128 O O . LEU B 1 272 ? 12.172 21.438 12.547 1 86.88 272 LEU B O 1
ATOM 6132 N N . PRO B 1 273 ? 11.617 22.609 10.711 1 86.12 273 PRO B N 1
ATOM 6133 C CA . PRO B 1 273 ? 12.984 23.125 10.578 1 86.12 273 PRO B CA 1
ATOM 6134 C C . PRO B 1 273 ? 13.492 23.781 11.859 1 86.12 273 PRO B C 1
ATOM 6136 O O . PRO B 1 273 ? 14.641 23.547 12.258 1 86.12 273 PRO B O 1
ATOM 6139 N N . ILE B 1 274 ? 12.672 24.469 12.555 1 81.56 274 ILE B N 1
ATOM 6140 C CA . ILE B 1 274 ? 13.086 25.172 13.773 1 81.56 274 ILE B CA 1
ATOM 6141 C C . ILE B 1 274 ? 13.438 24.156 14.859 1 81.56 274 ILE B C 1
ATOM 6143 O O . ILE B 1 274 ? 14.312 24.406 15.695 1 81.56 274 ILE B O 1
ATOM 6147 N N . MET B 1 275 ? 12.781 23.062 14.883 1 89.56 275 MET B N 1
ATOM 6148 C CA . MET B 1 275 ? 13.062 22 15.859 1 89.56 275 MET B CA 1
ATOM 6149 C C . MET B 1 275 ? 14.43 21.375 15.602 1 89.56 275 MET B C 1
ATOM 6151 O O . MET B 1 275 ? 15.195 21.156 16.531 1 89.56 275 MET B O 1
ATOM 6155 N N . TYR B 1 276 ? 14.703 21.125 14.344 1 94 276 TYR B N 1
ATOM 6156 C CA . TYR B 1 276 ? 16 20.578 13.977 1 94 276 TYR B CA 1
ATOM 6157 C C . TYR B 1 276 ? 17.125 21.562 14.312 1 94 276 TYR B C 1
ATOM 6159 O O . TYR B 1 276 ? 18.172 21.156 14.82 1 94 276 TYR B O 1
ATOM 6167 N N . ALA B 1 277 ? 16.875 22.812 14.016 1 88.5 277 ALA B N 1
ATOM 6168 C CA . ALA B 1 277 ? 17.859 23.844 14.328 1 88.5 277 ALA B CA 1
ATOM 6169 C C . ALA B 1 277 ? 18.141 23.891 15.82 1 88.5 277 ALA B C 1
ATOM 6171 O O . ALA B 1 277 ? 19.297 24.016 16.234 1 88.5 277 ALA B O 1
ATOM 6172 N N . ALA B 1 278 ? 17.078 23.828 16.594 1 90.81 278 ALA B N 1
ATOM 6173 C CA . ALA B 1 278 ? 17.219 23.875 18.047 1 90.81 278 ALA B CA 1
ATOM 6174 C C . ALA B 1 278 ? 18.031 22.703 18.562 1 90.81 278 ALA B C 1
ATOM 6176 O O . ALA B 1 278 ? 18.875 22.844 19.453 1 90.81 278 ALA B O 1
ATOM 6177 N N . MET B 1 279 ? 17.812 21.531 18.031 1 96.62 279 MET B N 1
ATOM 6178 C CA . MET B 1 279 ? 18.547 20.344 18.438 1 96.62 279 MET B CA 1
ATOM 6179 C C . MET B 1 279 ? 20 20.422 18 1 96.62 279 MET B C 1
ATOM 6181 O O . MET B 1 279 ? 20.906 20.016 18.734 1 96.62 279 MET B O 1
ATOM 6185 N N . LEU B 1 280 ? 20.188 20.906 16.812 1 95.44 280 LEU B N 1
ATOM 6186 C CA . LEU B 1 280 ? 21.547 21.062 16.297 1 95.44 280 LEU B CA 1
ATOM 6187 C C . LEU B 1 280 ? 22.359 22 17.172 1 95.44 280 LEU B C 1
ATOM 6189 O O . LEU B 1 280 ? 23.547 21.781 17.391 1 95.44 280 LEU B O 1
ATOM 6193 N N . ALA B 1 281 ? 21.734 23.031 17.656 1 92 281 ALA B N 1
ATOM 6194 C CA . ALA B 1 281 ? 22.422 24.078 18.406 1 92 281 ALA B CA 1
ATOM 6195 C C . ALA B 1 281 ? 22.562 23.688 19.875 1 92 281 ALA B C 1
ATOM 6197 O O . ALA B 1 281 ? 23.297 24.328 20.625 1 92 281 ALA B O 1
ATOM 6198 N N . HIS B 1 282 ? 21.891 22.734 20.281 1 95.56 282 HIS B N 1
ATOM 6199 C CA . HIS B 1 282 ? 21.844 22.375 21.688 1 95.56 282 HIS B CA 1
ATOM 6200 C C . HIS B 1 282 ? 23.219 21.922 22.188 1 95.56 282 HIS B C 1
ATOM 6202 O O . HIS B 1 282 ? 23.938 21.219 21.469 1 95.56 282 HIS B O 1
ATOM 6208 N N . PRO B 1 283 ? 23.578 22.219 23.422 1 97.12 283 PRO B N 1
ATOM 6209 C CA . PRO B 1 283 ? 24.906 21.906 23.953 1 97.12 283 PRO B CA 1
ATOM 6210 C C . PRO B 1 283 ? 25.172 20.406 24.016 1 97.12 283 PRO B C 1
ATOM 6212 O O . PRO B 1 283 ? 26.328 19.984 23.953 1 97.12 283 PRO B O 1
ATOM 6215 N N . ALA B 1 284 ? 24.156 19.641 24.031 1 97.5 284 ALA B N 1
ATOM 6216 C CA . ALA B 1 284 ? 24.328 18.188 24.125 1 97.5 284 ALA B CA 1
ATOM 6217 C C . ALA B 1 284 ? 24.562 17.578 22.75 1 97.5 284 ALA B C 1
ATOM 6219 O O . ALA B 1 284 ? 25 16.422 22.641 1 97.5 284 ALA B O 1
ATOM 6220 N N . ARG B 1 285 ? 24.359 18.234 21.719 1 96.69 285 ARG B N 1
ATOM 6221 C CA . ARG B 1 285 ? 24.359 17.703 20.359 1 96.69 285 ARG B CA 1
ATOM 6222 C C . ARG B 1 285 ? 25.703 17.062 20.031 1 96.69 285 ARG B C 1
ATOM 6224 O O . ARG B 1 285 ? 25.75 15.945 19.516 1 96.69 285 ARG B O 1
ATOM 6231 N N . PRO B 1 286 ? 26.844 17.734 20.391 1 96 286 PRO B N 1
ATOM 6232 C CA . PRO B 1 286 ? 28.156 17.203 19.969 1 96 286 PRO B CA 1
ATOM 6233 C C . PRO B 1 286 ? 28.484 15.867 20.625 1 96 286 PRO B C 1
ATOM 6235 O O . PRO B 1 286 ? 29.25 15.078 20.062 1 96 286 PRO B O 1
ATOM 6238 N N . THR B 1 287 ? 27.844 15.633 21.75 1 97.19 287 THR B N 1
ATOM 6239 C CA . THR B 1 287 ? 28.188 14.406 22.453 1 97.19 287 THR B CA 1
ATOM 6240 C C . THR B 1 287 ? 27.094 13.359 22.281 1 97.19 287 THR B C 1
ATOM 6242 O O . THR B 1 287 ? 27.203 12.242 22.797 1 97.19 287 THR B O 1
ATOM 6245 N N . THR B 1 288 ? 26.047 13.68 21.641 1 97.94 288 THR B N 1
ATOM 6246 C CA . THR B 1 288 ? 24.938 12.758 21.422 1 97.94 288 THR B CA 1
ATOM 6247 C C . THR B 1 288 ? 25.172 11.906 20.172 1 97.94 288 THR B C 1
ATOM 6249 O O . THR B 1 288 ? 25.469 12.438 19.109 1 97.94 288 THR B O 1
ATOM 6252 N N . LYS B 1 289 ? 25.109 10.586 20.344 1 97.81 289 LYS B N 1
ATOM 6253 C CA . LYS B 1 289 ? 25.219 9.688 19.203 1 97.81 289 LYS B CA 1
ATOM 6254 C C . LYS B 1 289 ? 23.906 9.672 18.406 1 97.81 289 LYS B C 1
ATOM 6256 O O . LYS B 1 289 ? 22.859 9.266 18.906 1 97.81 289 LYS B O 1
ATOM 6261 N N . LEU B 1 290 ? 24 10.055 17.141 1 98.06 290 LEU B N 1
ATOM 6262 C CA . LEU B 1 290 ? 22.797 10.133 16.312 1 98.06 290 LEU B CA 1
ATOM 6263 C C . LEU B 1 290 ? 22.875 9.156 15.148 1 98.06 290 LEU B C 1
ATOM 6265 O O . LEU B 1 290 ? 22.078 9.219 14.219 1 98.06 290 LEU B O 1
ATOM 6269 N N . SER B 1 291 ? 23.828 8.227 15.172 1 97 291 SER B N 1
ATOM 6270 C CA . SER B 1 291 ? 24.125 7.359 14.047 1 97 291 SER B CA 1
ATOM 6271 C C . SER B 1 291 ? 22.969 6.422 13.734 1 97 291 SER B C 1
ATOM 6273 O O . SER B 1 291 ? 22.906 5.816 12.664 1 97 291 SER B O 1
ATOM 6275 N N . SER B 1 292 ? 22.016 6.305 14.68 1 97.88 292 SER B N 1
ATOM 6276 C CA . SER B 1 292 ? 20.859 5.453 14.445 1 97.88 292 SER B CA 1
ATOM 6277 C C . SER B 1 292 ? 19.891 6.098 13.461 1 97.88 292 SER B C 1
ATOM 6279 O O . SER B 1 292 ? 19.062 5.41 12.859 1 97.88 292 SER B O 1
ATOM 6281 N N . LEU B 1 293 ? 19.906 7.422 13.297 1 98.25 293 LEU B N 1
ATOM 6282 C CA . LEU B 1 293 ? 19 8.133 12.414 1 98.25 293 LEU B CA 1
ATOM 6283 C C . LEU B 1 293 ? 19.312 7.828 10.953 1 98.25 293 LEU B C 1
ATOM 6285 O O . LEU B 1 293 ? 20.391 8.172 10.453 1 98.25 293 LEU B O 1
ATOM 6289 N N . ARG B 1 294 ? 18.359 7.227 10.312 1 97.44 294 ARG B N 1
ATOM 6290 C CA . ARG B 1 294 ? 18.562 6.934 8.898 1 97.44 294 ARG B CA 1
ATOM 6291 C C . ARG B 1 294 ? 17.891 7.98 8.016 1 97.44 294 ARG B C 1
ATOM 6293 O O . ARG B 1 294 ? 18.297 8.195 6.879 1 97.44 294 ARG B O 1
ATOM 6300 N N . LEU B 1 295 ? 16.797 8.602 8.539 1 98.12 295 LEU B N 1
ATOM 6301 C CA . LEU B 1 295 ? 16.031 9.578 7.762 1 98.12 295 LEU B CA 1
ATOM 6302 C C . LEU B 1 295 ? 15.367 10.602 8.672 1 98.12 295 LEU B C 1
ATOM 6304 O O . LEU B 1 295 ? 14.766 10.234 9.688 1 98.12 295 LEU B O 1
ATOM 6308 N N . CYS B 1 296 ? 15.516 11.852 8.359 1 98.25 296 CYS B N 1
ATOM 6309 C CA . CYS B 1 296 ? 14.789 12.938 9 1 98.25 296 CYS B CA 1
ATOM 6310 C C . CYS B 1 296 ? 13.828 13.602 8.023 1 98.25 296 CYS B C 1
ATOM 6312 O O . CYS B 1 296 ? 14.203 13.906 6.887 1 98.25 296 CYS B O 1
ATOM 6314 N N . LEU B 1 297 ? 12.648 13.742 8.438 1 97.81 297 LEU B N 1
ATOM 6315 C CA . LEU B 1 297 ? 11.602 14.383 7.648 1 97.81 297 LEU B CA 1
ATOM 6316 C C . LEU B 1 297 ? 11.258 15.75 8.211 1 97.81 297 LEU B C 1
ATOM 6318 O O . LEU B 1 297 ? 11.086 15.898 9.43 1 97.81 297 LEU B O 1
ATOM 6322 N N . TYR B 1 298 ? 11.305 16.719 7.391 1 93 298 TYR B N 1
ATOM 6323 C CA . TYR B 1 298 ? 10.781 18.016 7.824 1 93 298 TYR B CA 1
ATOM 6324 C C . TYR B 1 298 ? 9.516 18.375 7.059 1 93 298 TYR B C 1
ATOM 6326 O O . TYR B 1 298 ? 9.273 17.859 5.965 1 93 298 TYR B O 1
ATOM 6334 N N . VAL B 1 299 ? 8.656 19.141 7.684 1 89.31 299 VAL B N 1
ATOM 6335 C CA . VAL B 1 299 ? 7.344 19.438 7.129 1 89.31 299 VAL B CA 1
ATOM 6336 C C . VAL B 1 299 ? 7.012 20.906 7.359 1 89.31 299 VAL B C 1
ATOM 6338 O O . VAL B 1 299 ? 7.723 21.609 8.086 1 89.31 299 VAL B O 1
ATOM 6341 N N . MET B 1 300 ? 5.961 21.375 6.625 1 74.19 300 MET B N 1
ATOM 6342 C CA . MET B 1 300 ? 5.262 22.641 6.844 1 74.19 300 MET B CA 1
ATOM 6343 C C . MET B 1 300 ? 6.039 23.812 6.238 1 74.19 300 MET B C 1
ATOM 6345 O O . MET B 1 300 ? 5.445 24.766 5.758 1 74.19 300 MET B O 1
ATOM 6349 N N . ALA B 1 301 ? 7.465 23.719 6.371 1 68.88 301 ALA B N 1
ATOM 6350 C CA . ALA B 1 301 ? 8.234 24.859 5.879 1 68.88 301 ALA B CA 1
ATOM 6351 C C . ALA B 1 301 ? 9.516 24.391 5.191 1 68.88 301 ALA B C 1
ATOM 6353 O O . ALA B 1 301 ? 10.078 23.359 5.543 1 68.88 301 ALA B O 1
ATOM 6354 N N . PRO B 1 302 ? 9.883 25.203 4.191 1 74.31 302 PRO B N 1
ATOM 6355 C CA . PRO B 1 302 ? 11.195 24.906 3.617 1 74.31 302 PRO B CA 1
ATOM 6356 C C . PRO B 1 302 ? 12.336 25.172 4.598 1 74.31 302 PRO B C 1
ATOM 6358 O O . PRO B 1 302 ? 12.141 25.828 5.621 1 74.31 302 PRO B O 1
ATOM 6361 N N . MET B 1 303 ? 13.367 24.531 4.352 1 80.31 303 MET B N 1
ATOM 6362 C CA . MET B 1 303 ? 14.562 24.703 5.172 1 80.31 303 MET B CA 1
ATOM 6363 C C . MET B 1 303 ? 15.641 25.484 4.418 1 80.31 303 MET B C 1
ATOM 6365 O O . MET B 1 303 ? 15.859 25.25 3.229 1 80.31 303 MET B O 1
ATOM 6369 N N . ALA B 1 304 ? 16.203 26.469 5.152 1 76.38 304 ALA B N 1
ATOM 6370 C CA . ALA B 1 304 ? 17.297 27.219 4.547 1 76.38 304 ALA B CA 1
ATOM 6371 C C . ALA B 1 304 ? 18.453 26.297 4.176 1 76.38 304 ALA B C 1
ATOM 6373 O O . ALA B 1 304 ? 18.781 25.359 4.91 1 76.38 304 ALA B O 1
ATOM 6374 N N . ARG B 1 305 ? 19.109 26.656 3.068 1 83.94 305 ARG B N 1
ATOM 6375 C CA . ARG B 1 305 ? 20.219 25.844 2.562 1 83.94 305 ARG B CA 1
ATOM 6376 C C . ARG B 1 305 ? 21.266 25.641 3.641 1 83.94 305 ARG B C 1
ATOM 6378 O O . ARG B 1 305 ? 21.734 24.516 3.85 1 83.94 305 ARG B O 1
ATOM 6385 N N . THR B 1 306 ? 21.656 26.703 4.305 1 82.62 306 THR B N 1
ATOM 6386 C CA . THR B 1 306 ? 22.734 26.641 5.281 1 82.62 306 THR B CA 1
ATOM 6387 C C . THR B 1 306 ? 22.391 25.672 6.41 1 82.62 306 THR B C 1
ATOM 6389 O O . THR B 1 306 ? 23.234 24.859 6.805 1 82.62 306 THR B O 1
ATOM 6392 N N . LEU B 1 307 ? 21.203 25.797 6.887 1 86.44 307 LEU B N 1
ATOM 6393 C CA . LEU B 1 307 ? 20.766 24.906 7.957 1 86.44 307 LEU B CA 1
ATOM 6394 C C . LEU B 1 307 ? 20.719 23.453 7.473 1 86.44 307 LEU B C 1
ATOM 6396 O O . LEU B 1 307 ? 21.172 22.547 8.172 1 86.44 307 LEU B O 1
ATOM 6400 N N . LEU B 1 308 ? 20.203 23.266 6.297 1 91.94 308 LEU B N 1
ATOM 6401 C CA . LEU B 1 308 ? 20.031 21.938 5.738 1 91.94 308 LEU B CA 1
ATOM 6402 C C . LEU B 1 308 ? 21.391 21.25 5.562 1 91.94 308 LEU B C 1
ATOM 6404 O O . LEU B 1 308 ? 21.547 20.078 5.898 1 91.94 308 LEU B O 1
ATOM 6408 N N . VAL B 1 309 ? 22.328 21.938 4.996 1 92.69 309 VAL B N 1
ATOM 6409 C CA . VAL B 1 309 ? 23.656 21.406 4.773 1 92.69 309 VAL B CA 1
ATOM 6410 C C . VAL B 1 309 ? 24.281 20.984 6.105 1 92.69 309 VAL B C 1
ATOM 6412 O O . VAL B 1 309 ? 24.844 19.891 6.219 1 92.69 309 VAL B O 1
ATOM 6415 N N . GLU B 1 310 ? 24.125 21.844 7.086 1 93.5 310 GLU B N 1
ATOM 6416 C CA . GLU B 1 310 ? 24.688 21.547 8.406 1 93.5 310 GLU B CA 1
ATOM 6417 C C . GLU B 1 310 ? 23.984 20.328 9.023 1 93.5 310 GLU B C 1
ATOM 6419 O O . GLU B 1 310 ? 24.641 19.484 9.641 1 93.5 310 GLU B O 1
ATOM 6424 N N . LEU B 1 311 ? 22.766 20.281 8.898 1 96.38 311 LEU B N 1
ATOM 6425 C CA . LEU B 1 311 ? 21.984 19.188 9.461 1 96.38 311 LEU B CA 1
ATOM 6426 C C . LEU B 1 311 ? 22.359 17.859 8.805 1 96.38 311 LEU B C 1
ATOM 6428 O O . LEU B 1 311 ? 22.5 16.844 9.484 1 96.38 311 LEU B O 1
ATOM 6432 N N . ILE B 1 312 ? 22.484 17.828 7.473 1 96.25 312 ILE B N 1
ATOM 6433 C CA . ILE B 1 312 ? 22.859 16.609 6.766 1 96.25 312 ILE B CA 1
ATOM 6434 C C . ILE B 1 312 ? 24.234 16.141 7.215 1 96.25 312 ILE B C 1
ATOM 6436 O O . ILE B 1 312 ? 24.469 14.953 7.434 1 96.25 312 ILE B O 1
ATOM 6440 N N . GLU B 1 313 ? 25.062 17.078 7.434 1 95.56 313 GLU B N 1
ATOM 6441 C CA . GLU B 1 313 ? 26.438 16.75 7.797 1 95.56 313 GLU B CA 1
ATOM 6442 C C . GLU B 1 313 ? 26.547 16.328 9.258 1 95.56 313 GLU B C 1
ATOM 6444 O O . GLU B 1 313 ? 27.281 15.391 9.586 1 95.56 313 GLU B O 1
ATOM 6449 N N . LYS B 1 314 ? 25.844 17 10.148 1 96.25 314 LYS B N 1
ATOM 6450 C CA . LYS B 1 314 ? 26.156 16.906 11.57 1 96.25 314 LYS B CA 1
ATOM 6451 C C . LYS B 1 314 ? 25.016 16.234 12.336 1 96.25 314 LYS B C 1
ATOM 6453 O O . LYS B 1 314 ? 25.172 15.906 13.516 1 96.25 314 LYS B O 1
ATOM 6458 N N . PHE B 1 315 ? 23.938 16.031 11.75 1 97.19 315 PHE B N 1
ATOM 6459 C CA . PHE B 1 315 ? 22.766 15.555 12.477 1 97.19 315 PHE B CA 1
ATOM 6460 C C . PHE B 1 315 ? 22.281 14.219 11.914 1 97.19 315 PHE B C 1
ATOM 6462 O O . PHE B 1 315 ? 22.219 13.219 12.633 1 97.19 315 PHE B O 1
ATOM 6469 N N . CYS B 1 316 ? 22 14.125 10.633 1 97.69 316 CYS B N 1
ATOM 6470 C CA . CYS B 1 316 ? 21.516 12.914 9.984 1 97.69 316 CYS B CA 1
ATOM 6471 C C . CYS B 1 316 ? 22.125 12.758 8.602 1 97.69 316 CYS B C 1
ATOM 6473 O O . CYS B 1 316 ? 21.484 13.055 7.594 1 97.69 316 CYS B O 1
ATOM 6475 N N . PRO B 1 317 ? 23.234 12.156 8.5 1 93.62 317 PRO B N 1
ATOM 6476 C CA . PRO B 1 317 ? 23.891 11.953 7.203 1 93.62 317 PRO B CA 1
ATOM 6477 C C . PRO B 1 317 ? 23.094 11.07 6.262 1 93.62 317 PRO B C 1
ATOM 6479 O O . PRO B 1 317 ? 23.297 11.102 5.047 1 93.62 317 PRO B O 1
ATOM 6482 N N . GLY B 1 318 ? 22.219 10.258 6.824 1 87.81 318 GLY B N 1
ATOM 6483 C CA . GLY B 1 318 ? 21.359 9.43 5.992 1 87.81 318 GLY B CA 1
ATOM 6484 C C . GLY B 1 318 ? 20.422 10.234 5.105 1 87.81 318 GLY B C 1
ATOM 6485 O O . GLY B 1 318 ? 19.922 9.719 4.109 1 87.81 318 GLY B O 1
ATOM 6486 N N . GLY B 1 319 ? 20.109 11.422 5.613 1 93.12 319 GLY B N 1
ATOM 6487 C CA . GLY B 1 319 ? 19.438 12.352 4.707 1 93.12 319 GLY B CA 1
ATOM 6488 C C . GLY B 1 319 ? 18.203 12.992 5.312 1 93.12 319 GLY B C 1
ATOM 6489 O O . GLY B 1 319 ? 17.719 12.555 6.352 1 93.12 319 GLY B O 1
ATOM 6490 N N . PHE B 1 320 ? 17.781 14.117 4.672 1 96.56 320 PHE B N 1
ATOM 6491 C CA . PHE B 1 320 ? 16.562 14.859 4.961 1 96.56 320 PHE B CA 1
ATOM 6492 C C . PHE B 1 320 ? 15.594 14.812 3.777 1 96.56 320 PHE B C 1
ATOM 6494 O O . PHE B 1 320 ? 16.031 14.789 2.623 1 96.56 320 PHE B O 1
ATOM 6501 N N . ALA B 1 321 ? 14.359 14.742 4.082 1 97.19 321 ALA B N 1
ATOM 6502 C CA . ALA B 1 321 ? 13.312 14.852 3.068 1 97.19 321 ALA B CA 1
ATOM 6503 C C . ALA B 1 321 ? 12.211 15.805 3.516 1 97.19 321 ALA B C 1
ATOM 6505 O O . ALA B 1 321 ? 12.016 16.016 4.715 1 97.19 321 ALA B O 1
ATOM 6506 N N . LEU B 1 322 ? 11.547 16.422 2.584 1 96.06 322 LEU B N 1
ATOM 6507 C CA . LEU B 1 322 ? 10.359 17.234 2.844 1 96.06 322 LEU B CA 1
ATOM 6508 C C . LEU B 1 322 ? 9.102 16.547 2.34 1 96.06 322 LEU B C 1
ATOM 6510 O O . LEU B 1 322 ? 9.023 16.172 1.169 1 96.06 322 LEU B O 1
ATOM 6514 N N . ALA B 1 323 ? 8.211 16.297 3.236 1 96.44 323 ALA B N 1
ATOM 6515 C CA . ALA B 1 323 ? 6.895 15.797 2.848 1 96.44 323 ALA B CA 1
ATOM 6516 C C . ALA B 1 323 ? 5.867 16.922 2.779 1 96.44 323 ALA B C 1
ATOM 6518 O O . ALA B 1 323 ? 5.852 17.812 3.637 1 96.44 323 ALA B O 1
ATOM 6519 N N . SER B 1 324 ? 5.105 16.859 1.726 1 94.44 324 SER B N 1
ATOM 6520 C CA . SER B 1 324 ? 4.012 17.828 1.584 1 94.44 324 SER B CA 1
ATOM 6521 C C . SER B 1 324 ? 2.672 17.109 1.42 1 94.44 324 SER B C 1
ATOM 6523 O O . SER B 1 324 ? 2.627 15.938 1.042 1 94.44 324 SER B O 1
ATOM 6525 N N . GLY B 1 325 ? 1.631 17.781 1.768 1 94.69 325 GLY B N 1
ATOM 6526 C CA . GLY B 1 325 ? 0.265 17.297 1.652 1 94.69 325 GLY B CA 1
ATOM 6527 C C . GLY B 1 325 ? -0.745 18.188 2.352 1 94.69 325 GLY B C 1
ATOM 6528 O O . GLY B 1 325 ? -0.406 19.281 2.805 1 94.69 325 GLY B O 1
ATOM 6529 N N . GLN B 1 326 ? -1.903 17.922 2.322 1 94.19 326 GLN B N 1
ATOM 6530 C CA . GLN B 1 326 ? -3.006 18.562 3.029 1 94.19 326 GLN B CA 1
ATOM 6531 C C . GLN B 1 326 ? -3.975 17.531 3.598 1 94.19 326 GLN B C 1
ATOM 6533 O O . GLN B 1 326 ? -3.949 16.359 3.201 1 94.19 326 GLN B O 1
ATOM 6538 N N . THR B 1 327 ? -4.742 17.922 4.582 1 96.56 327 THR B N 1
ATOM 6539 C CA . THR B 1 327 ? -5.676 17.016 5.238 1 96.56 327 THR B CA 1
ATOM 6540 C C . THR B 1 327 ? -6.605 16.359 4.219 1 96.56 327 THR B C 1
ATOM 6542 O O . THR B 1 327 ? -6.926 15.172 4.332 1 96.56 327 THR B O 1
ATOM 6545 N N . GLU B 1 328 ? -6.98 17.109 3.146 1 97.94 328 GLU B N 1
ATOM 6546 C CA . GLU B 1 328 ? -7.961 16.672 2.154 1 97.94 328 GLU B CA 1
ATOM 6547 C C . GLU B 1 328 ? -7.426 15.516 1.312 1 97.94 328 GLU B C 1
ATOM 6549 O O . GLU B 1 328 ? -8.195 14.75 0.737 1 97.94 328 GLU B O 1
ATOM 6554 N N . MET B 1 329 ? -6.098 15.328 1.165 1 98.06 329 MET B N 1
ATOM 6555 C CA . MET B 1 329 ? -5.469 14.25 0.397 1 98.06 329 MET B CA 1
ATOM 6556 C C . MET B 1 329 ? -4.738 13.281 1.316 1 98.06 329 MET B C 1
ATOM 6558 O O . MET B 1 329 ? -4.105 12.336 0.848 1 98.06 329 MET B O 1
ATOM 6562 N N . TYR B 1 330 ? -4.902 13.594 2.58 1 97.69 330 TYR B N 1
ATOM 6563 C CA . TYR B 1 330 ? -4.195 12.828 3.602 1 97.69 330 TYR B CA 1
ATOM 6564 C C . TYR B 1 330 ? -2.746 12.586 3.201 1 97.69 330 TYR B C 1
ATOM 6566 O O . TYR B 1 330 ? -2.475 12.023 2.139 1 97.69 330 TYR B O 1
ATOM 6574 N N . PRO B 1 331 ? -1.823 12.977 3.875 1 96.31 331 PRO B N 1
ATOM 6575 C CA . PRO B 1 331 ? -0.429 13.031 3.43 1 96.31 331 PRO B CA 1
ATOM 6576 C C . PRO B 1 331 ? 0.264 11.672 3.504 1 96.31 331 PRO B C 1
ATOM 6578 O O . PRO B 1 331 ? -0.17 10.789 4.254 1 96.31 331 PRO B O 1
ATOM 6581 N N . ALA B 1 332 ? 1.413 11.547 2.787 1 96.88 332 ALA B N 1
ATOM 6582 C CA . ALA B 1 332 ? 2.047 12.555 1.936 1 96.88 332 ALA B CA 1
ATOM 6583 C C . ALA B 1 332 ? 1.504 12.484 0.511 1 96.88 332 ALA B C 1
ATOM 6585 O O . ALA B 1 332 ? 1.022 11.438 0.074 1 96.88 332 ALA B O 1
ATOM 6586 N N . THR B 1 333 ? 1.534 13.625 -0.204 1 98.12 333 THR B N 1
ATOM 6587 C CA . THR B 1 333 ? 1.174 13.648 -1.617 1 98.12 333 THR B CA 1
ATOM 6588 C C . THR B 1 333 ? 2.416 13.805 -2.49 1 98.12 333 THR B C 1
ATOM 6590 O O . THR B 1 333 ? 2.43 13.367 -3.643 1 98.12 333 THR B O 1
ATOM 6593 N N . THR B 1 334 ? 3.418 14.508 -1.998 1 98 334 THR B N 1
ATOM 6594 C CA . THR B 1 334 ? 4.711 14.656 -2.66 1 98 334 THR B CA 1
ATOM 6595 C C . THR B 1 334 ? 5.848 14.523 -1.653 1 98 334 THR B C 1
ATOM 6597 O O . THR B 1 334 ? 5.645 14.703 -0.45 1 98 334 THR B O 1
ATOM 6600 N N . LEU B 1 335 ? 6.977 14.211 -2.117 1 97.5 335 LEU B N 1
ATOM 6601 C CA . LEU B 1 335 ? 8.164 14.07 -1.284 1 97.5 335 LEU B CA 1
ATOM 6602 C C . LEU B 1 335 ? 9.391 14.648 -1.984 1 97.5 335 LEU B C 1
ATOM 6604 O O . LEU B 1 335 ? 9.711 14.258 -3.109 1 97.5 335 LEU B O 1
ATOM 6608 N N . PHE B 1 336 ? 9.969 15.68 -1.396 1 96.62 336 PHE B N 1
ATOM 6609 C CA . PHE B 1 336 ? 11.281 16.156 -1.792 1 96.62 336 PHE B CA 1
ATOM 6610 C C . PHE B 1 336 ? 12.383 15.312 -1.163 1 96.62 336 PHE B C 1
ATOM 6612 O O . PHE B 1 336 ? 12.789 15.555 -0.026 1 96.62 336 PHE B O 1
ATOM 6619 N N . LYS B 1 337 ? 12.906 14.367 -1.873 1 96.31 337 LYS B N 1
ATOM 6620 C CA . LYS B 1 337 ? 13.648 13.211 -1.389 1 96.31 337 LYS B CA 1
ATOM 6621 C C . LYS B 1 337 ? 15.086 13.586 -1.035 1 96.31 337 LYS B C 1
ATOM 6623 O O . LYS B 1 337 ? 15.586 14.617 -1.475 1 96.31 337 LYS B O 1
ATOM 6628 N N . PRO B 1 338 ? 15.719 12.703 -0.267 1 95.69 338 PRO B N 1
ATOM 6629 C CA . PRO B 1 338 ? 17.078 12.984 0.223 1 95.69 338 PRO B CA 1
ATOM 6630 C C . PRO B 1 338 ? 18.062 13.234 -0.906 1 95.69 338 PRO B C 1
ATOM 6632 O O . PRO B 1 338 ? 18.906 14.141 -0.813 1 95.69 338 PRO B O 1
ATOM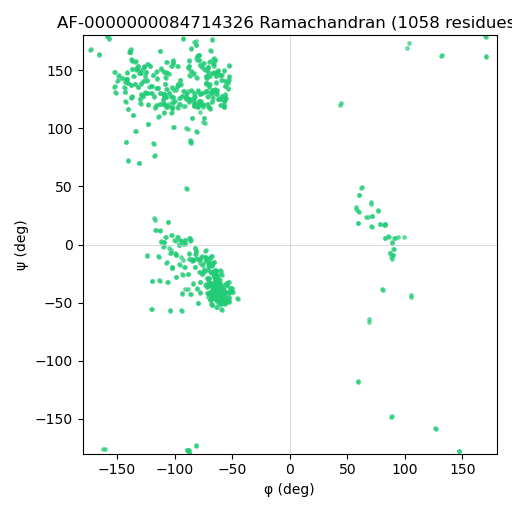 6635 N N . GLU B 1 339 ? 17.922 12.508 -1.944 1 93 339 GLU B N 1
ATOM 6636 C CA . GLU B 1 339 ? 18.906 12.594 -3.02 1 93 339 GLU B CA 1
ATOM 6637 C C . GLU B 1 339 ? 18.766 13.891 -3.807 1 93 339 GLU B C 1
ATOM 6639 O O . GLU B 1 339 ? 19.641 14.258 -4.578 1 93 339 GLU B O 1
ATOM 6644 N N . GLN B 1 340 ? 17.656 14.609 -3.551 1 93.31 340 GLN B N 1
ATOM 6645 C CA . GLN B 1 340 ? 17.391 15.844 -4.281 1 93.31 340 GLN B CA 1
ATOM 6646 C C . GLN B 1 340 ? 17.719 17.062 -3.426 1 93.31 340 GLN B C 1
ATOM 6648 O O . GLN B 1 340 ? 17.875 18.172 -3.947 1 93.31 340 GLN B O 1
ATOM 6653 N N . GLN B 1 341 ? 17.781 16.953 -2.117 1 92 341 GLN B N 1
ATOM 6654 C CA . GLN B 1 341 ? 17.797 18.047 -1.143 1 92 341 GLN B CA 1
ATOM 6655 C C . GLN B 1 341 ? 18.969 18.984 -1.399 1 92 341 GLN B C 1
ATOM 6657 O O . GLN B 1 341 ? 18.844 20.203 -1.195 1 92 341 GLN B O 1
ATOM 6662 N N . LEU B 1 342 ? 20.109 18.484 -1.848 1 90.75 342 LEU B N 1
ATOM 6663 C CA . LEU B 1 342 ? 21.266 19.344 -2.002 1 90.75 342 LEU B CA 1
ATOM 6664 C C . LEU B 1 342 ? 21.453 19.766 -3.461 1 90.75 342 LEU B C 1
ATOM 6666 O O . LEU B 1 342 ? 22.375 20.516 -3.789 1 90.75 342 LEU B O 1
ATOM 6670 N N . LYS B 1 343 ? 20.531 19.359 -4.289 1 90.94 343 LYS B N 1
ATOM 6671 C CA . LYS B 1 343 ? 20.625 19.703 -5.707 1 90.94 343 LYS B CA 1
ATOM 6672 C C . LYS B 1 343 ? 19.844 20.984 -6.02 1 90.94 343 LYS B C 1
ATOM 6674 O O . LYS B 1 343 ? 20.141 21.672 -7 1 90.94 343 LYS B O 1
ATOM 6679 N N . ARG B 1 344 ? 18.875 21.234 -5.215 1 86.69 344 ARG B N 1
ATOM 6680 C CA . ARG B 1 344 ? 18.031 22.406 -5.441 1 86.69 344 ARG B CA 1
ATOM 6681 C C . ARG B 1 344 ? 17.562 23.016 -4.121 1 86.69 344 ARG B C 1
ATOM 6683 O O . ARG B 1 344 ? 17.359 22.297 -3.139 1 86.69 344 ARG B O 1
ATOM 6690 N N . PHE B 1 345 ? 17.5 24.297 -4.156 1 78.5 345 PHE B N 1
ATOM 6691 C CA . PHE B 1 345 ? 17.078 25 -2.961 1 78.5 345 PHE B CA 1
ATOM 6692 C C . PHE B 1 345 ? 15.883 25.906 -3.266 1 78.5 345 PHE B C 1
ATOM 6694 O O . PHE B 1 345 ? 15.734 26.391 -4.387 1 78.5 345 PHE B O 1
ATOM 6701 N N . GLY B 1 346 ? 15.016 26.078 -2.25 1 76.81 346 GLY B N 1
ATOM 6702 C CA . GLY B 1 346 ? 13.773 26.812 -2.414 1 76.81 346 GLY B CA 1
ATOM 6703 C C . GLY B 1 346 ? 12.547 26.031 -1.968 1 76.81 346 GLY B C 1
ATOM 6704 O O . GLY B 1 346 ? 12.664 25.094 -1.173 1 76.81 346 GLY B O 1
ATOM 6705 N N . SER B 1 347 ? 11.398 26.406 -2.457 1 86.38 347 SER B N 1
ATOM 6706 C CA . SER B 1 347 ? 10.141 25.828 -1.994 1 86.38 347 SER B CA 1
ATOM 6707 C C . SER B 1 347 ? 9.766 24.594 -2.814 1 86.38 347 SER B C 1
ATOM 6709 O O . SER B 1 347 ? 8.648 24.5 -3.316 1 86.38 347 SER B O 1
ATOM 6711 N N . TYR B 1 348 ? 10.766 23.719 -2.971 1 91.56 348 TYR B N 1
ATOM 6712 C CA . TYR B 1 348 ? 10.523 22.469 -3.691 1 91.56 348 TYR B CA 1
ATOM 6713 C C . TYR B 1 348 ? 9.758 21.484 -2.824 1 91.56 348 TYR B C 1
ATOM 6715 O O . TYR B 1 348 ? 10.102 21.281 -1.658 1 91.56 348 TYR B O 1
ATOM 6723 N N . TRP B 1 349 ? 8.703 20.953 -3.43 1 95.81 349 TRP B N 1
ATOM 6724 C CA . TRP B 1 349 ? 7.918 19.922 -2.766 1 95.81 349 TRP B CA 1
ATOM 6725 C C . TRP B 1 349 ? 8.312 18.531 -3.266 1 95.81 349 TRP B C 1
ATOM 6727 O O . TRP B 1 349 ? 7.91 17.516 -2.686 1 95.81 349 TRP B O 1
ATOM 6737 N N . GLY B 1 350 ? 9.125 18.453 -4.301 1 96.25 350 GLY B N 1
ATOM 6738 C CA . GLY B 1 350 ? 9.609 17.188 -4.809 1 96.25 350 GLY B CA 1
ATOM 6739 C C . GLY B 1 350 ? 8.695 16.562 -5.852 1 96.25 350 GLY B C 1
ATOM 6740 O O . GLY B 1 350 ? 8.203 17.266 -6.742 1 96.25 350 GLY B O 1
ATOM 6741 N N . ASP B 1 351 ? 8.609 15.273 -5.938 1 95.94 351 ASP B N 1
ATOM 6742 C CA . ASP B 1 351 ? 7.785 14.578 -6.918 1 95.94 351 ASP B CA 1
ATOM 6743 C C . ASP B 1 351 ? 6.637 13.836 -6.246 1 95.94 351 ASP B C 1
ATOM 6745 O O . ASP B 1 351 ? 6.594 13.734 -5.016 1 95.94 351 ASP B O 1
ATOM 6749 N N . SER B 1 352 ? 5.66 13.383 -7.027 1 97.81 352 SER B N 1
ATOM 6750 C CA . SER B 1 352 ? 4.477 12.688 -6.543 1 97.81 352 SER B CA 1
ATOM 6751 C C . SER B 1 352 ? 4.852 11.398 -5.816 1 97.81 352 SER B C 1
ATOM 6753 O O . SER B 1 352 ? 5.844 10.75 -6.16 1 97.81 352 SER B O 1
ATOM 6755 N N . VAL B 1 353 ? 4.098 11.039 -4.789 1 98.19 353 VAL B N 1
ATOM 6756 C CA . VAL B 1 353 ? 4.293 9.758 -4.129 1 98.19 353 VAL B CA 1
ATOM 6757 C C . VAL B 1 353 ? 3.586 8.656 -4.914 1 98.19 353 VAL B C 1
ATOM 6759 O O . VAL B 1 353 ? 2.846 8.938 -5.859 1 98.19 353 VAL B O 1
ATOM 6762 N N . VAL B 1 354 ? 3.75 7.398 -4.508 1 98.19 354 VAL B N 1
ATOM 6763 C CA . VAL B 1 354 ? 3.295 6.23 -5.254 1 98.19 354 VAL B CA 1
ATOM 6764 C C . VAL B 1 354 ? 1.771 6.145 -5.203 1 98.19 354 VAL B C 1
ATOM 6766 O O . VAL B 1 354 ? 1.146 5.566 -6.098 1 98.19 354 VAL B O 1
ATOM 6769 N N . THR B 1 355 ? 1.136 6.746 -4.242 1 97.81 355 THR B N 1
ATOM 6770 C CA . THR B 1 355 ? -0.288 6.609 -3.953 1 97.81 355 THR B CA 1
ATOM 6771 C C . THR B 1 355 ? -1.12 7.438 -4.93 1 97.81 355 THR B C 1
ATOM 6773 O O . THR B 1 355 ? -2.244 7.062 -5.27 1 97.81 355 THR B O 1
ATOM 6776 N N . ASN B 1 356 ? -0.543 8.578 -5.371 1 98.25 356 ASN B N 1
ATOM 6777 C CA . ASN B 1 356 ? -1.367 9.5 -6.145 1 98.25 356 ASN B CA 1
ATOM 6778 C C . ASN B 1 356 ? -0.604 10.07 -7.34 1 98.25 356 ASN B C 1
ATOM 6780 O O . ASN B 1 356 ? 0.596 9.828 -7.484 1 98.25 356 ASN B O 1
ATOM 6784 N N . GLU B 1 357 ? -1.307 10.695 -8.195 1 97.06 357 GLU B N 1
ATOM 6785 C CA . GLU B 1 357 ? -0.695 11.484 -9.258 1 97.06 357 GLU B CA 1
ATOM 6786 C C . GLU B 1 357 ? -0.884 12.977 -9.016 1 97.06 357 GLU B C 1
ATOM 6788 O O . GLU B 1 357 ? -1.877 13.391 -8.414 1 97.06 357 GLU B O 1
ATOM 6793 N N . THR B 1 358 ? 0.058 13.742 -9.344 1 98 358 THR B N 1
ATOM 6794 C CA . THR B 1 358 ? 0.085 15.195 -9.219 1 98 358 THR B CA 1
ATOM 6795 C C . THR B 1 358 ? 0.171 15.859 -10.594 1 98 358 THR B C 1
ATOM 6797 O O . THR B 1 358 ? 0.911 15.391 -11.461 1 98 358 THR B O 1
ATOM 6800 N N . ALA B 1 359 ? -0.61 16.844 -10.781 1 97.56 359 ALA B N 1
ATOM 6801 C CA . ALA B 1 359 ? -0.577 17.609 -12.031 1 97.56 359 ALA B CA 1
ATOM 6802 C C . ALA B 1 359 ? -0.718 19.094 -11.758 1 97.56 359 ALA B C 1
ATOM 6804 O O . ALA B 1 359 ? -0.967 19.516 -10.625 1 97.56 359 ALA B O 1
ATOM 6805 N N . ILE B 1 360 ? -0.411 19.922 -12.758 1 97.94 360 ILE B N 1
ATOM 6806 C CA . ILE B 1 360 ? -0.621 21.359 -12.75 1 97.94 360 ILE B CA 1
ATOM 6807 C C . ILE B 1 360 ? -1.757 21.719 -13.703 1 97.94 360 ILE B C 1
ATOM 6809 O O . ILE B 1 360 ? -1.767 21.281 -14.859 1 97.94 360 ILE B O 1
ATOM 6813 N N . MET B 1 361 ? -2.693 22.484 -13.203 1 98.06 361 MET B N 1
ATOM 6814 C CA . MET B 1 361 ? -3.898 22.766 -13.977 1 98.06 361 MET B CA 1
ATOM 6815 C C . MET B 1 361 ? -4.152 24.266 -14.07 1 98.06 361 MET B C 1
ATOM 6817 O O . MET B 1 361 ? -3.984 24.984 -13.086 1 98.06 361 MET B O 1
ATOM 6821 N N . ASP B 1 362 ? -4.582 24.766 -15.203 1 96.56 362 ASP B N 1
ATOM 6822 C CA . ASP B 1 362 ? -4.977 26.156 -15.32 1 96.56 362 ASP B CA 1
ATOM 6823 C C . ASP B 1 362 ? -6.445 26.344 -14.945 1 96.56 362 ASP B C 1
ATOM 6825 O O . ASP B 1 362 ? -7.102 25.406 -14.492 1 96.56 362 ASP B O 1
ATOM 6829 N N . ASP B 1 363 ? -6.941 27.578 -15.031 1 93.94 363 ASP B N 1
ATOM 6830 C CA . ASP B 1 363 ? -8.273 27.938 -14.562 1 93.94 363 ASP B CA 1
ATOM 6831 C C . ASP B 1 363 ? -9.352 27.328 -15.461 1 93.94 363 ASP B C 1
ATOM 6833 O O . ASP B 1 363 ? -10.516 27.25 -15.07 1 93.94 363 ASP B O 1
ATOM 6837 N N . GLU B 1 364 ? -8.961 26.953 -16.656 1 95.25 364 GLU B N 1
ATOM 6838 C CA . GLU B 1 364 ? -9.922 26.391 -17.609 1 95.25 364 GLU B CA 1
ATOM 6839 C C . GLU B 1 364 ? -9.953 24.875 -17.547 1 95.25 364 GLU B C 1
ATOM 6841 O O . GLU B 1 364 ? -10.664 24.219 -18.312 1 95.25 364 GLU B O 1
ATOM 6846 N N . GLY B 1 365 ? -9.18 24.359 -16.641 1 96.12 365 GLY B N 1
ATOM 6847 C CA . GLY B 1 365 ? -9.203 22.922 -16.453 1 96.12 365 GLY B CA 1
ATOM 6848 C C . GLY B 1 365 ? -8.195 22.188 -17.312 1 96.12 365 GLY B C 1
ATOM 6849 O O . GLY B 1 365 ? -8.219 20.953 -17.391 1 96.12 365 GLY B O 1
ATOM 6850 N N . GLN B 1 366 ? -7.387 22.875 -18 1 96.12 366 GLN B N 1
ATOM 6851 C CA . GLN B 1 366 ? -6.371 22.25 -18.844 1 96.12 366 GLN B CA 1
ATOM 6852 C C . GLN B 1 366 ? -5.117 21.922 -18.047 1 96.12 366 GLN B C 1
ATOM 6854 O O . GLN B 1 366 ? -4.652 22.734 -17.25 1 96.12 366 GLN B O 1
ATOM 6859 N N . LEU B 1 367 ? -4.629 20.703 -18.219 1 96 367 LEU B N 1
ATOM 6860 C CA . LEU B 1 367 ? -3.363 20.328 -17.609 1 96 367 LEU B CA 1
ATOM 6861 C C . LEU B 1 367 ? -2.189 21 -18.312 1 96 367 LEU B C 1
ATOM 6863 O O . LEU B 1 367 ? -2.172 21.078 -19.547 1 96 367 LEU B O 1
ATOM 6867 N N . LEU B 1 368 ? -1.269 21.438 -17.5 1 96.75 368 LEU B N 1
ATOM 6868 C CA . LEU B 1 368 ? -0.149 22.219 -18.016 1 96.75 368 LEU B CA 1
ATOM 6869 C C . LEU B 1 368 ? 1.137 21.406 -18.016 1 96.75 368 LEU B C 1
ATOM 6871 O O . LEU B 1 368 ? 1.244 20.422 -17.281 1 96.75 368 LEU B O 1
ATOM 6875 N N . GLY B 1 369 ? 2.066 21.797 -18.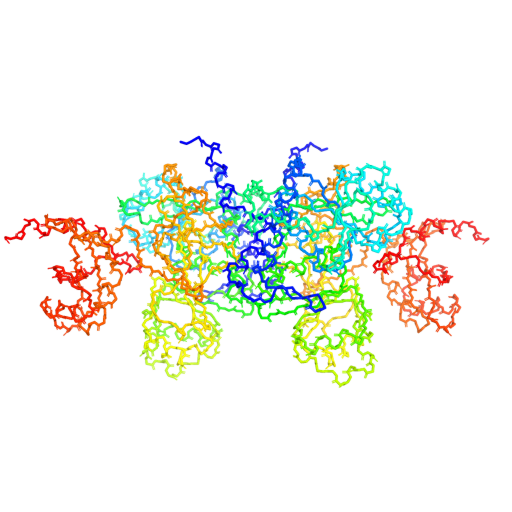859 1 92.75 369 GLY B N 1
ATOM 6876 C CA . GLY B 1 369 ? 3.354 21.125 -18.953 1 92.75 369 GLY B CA 1
ATOM 6877 C C . GLY B 1 369 ? 4.395 21.703 -18 1 92.75 369 GLY B C 1
ATOM 6878 O O . GLY B 1 369 ? 4.094 22.594 -17.219 1 92.75 369 GLY B O 1
ATOM 6879 N N . ARG B 1 370 ? 5.605 21.156 -18.109 1 93.62 370 ARG B N 1
ATOM 6880 C CA . ARG B 1 370 ? 6.723 21.625 -17.297 1 93.62 370 ARG B CA 1
ATOM 6881 C C . ARG B 1 370 ? 6.996 23.109 -17.531 1 93.62 370 ARG B C 1
ATOM 6883 O O . ARG B 1 370 ? 6.883 23.594 -18.656 1 93.62 370 ARG B O 1
ATOM 6890 N N . GLY B 1 371 ? 7.324 23.781 -16.469 1 92.5 371 GLY B N 1
ATOM 6891 C CA . GLY B 1 371 ? 7.68 25.203 -16.562 1 92.5 371 GLY B CA 1
ATOM 6892 C C . GLY B 1 371 ? 6.477 26.125 -16.484 1 92.5 371 GLY B C 1
ATOM 6893 O O . GLY B 1 371 ? 6.633 27.344 -16.375 1 92.5 371 GLY B O 1
ATOM 6894 N N . GLU B 1 372 ? 5.301 25.562 -16.5 1 94.81 372 GLU B N 1
ATOM 6895 C CA . GLU B 1 372 ? 4.09 26.391 -16.469 1 94.81 372 GLU B CA 1
ATOM 6896 C C . GLU B 1 372 ? 3.479 26.406 -15.062 1 94.81 372 GLU B C 1
ATOM 6898 O O . GLU B 1 372 ? 3.352 25.359 -14.422 1 94.81 372 GLU B O 1
ATOM 6903 N N . VAL B 1 373 ? 3.109 27.609 -14.648 1 93.88 373 VAL B N 1
ATOM 6904 C CA . VAL B 1 373 ? 2.545 27.781 -13.312 1 93.88 373 VAL B CA 1
ATOM 6905 C C . VAL B 1 373 ? 1.031 27.578 -13.367 1 93.88 373 VAL B C 1
ATOM 6907 O O . VAL B 1 373 ? 0.364 28.094 -14.266 1 93.88 373 VAL B O 1
ATOM 6910 N N . GLY B 1 374 ? 0.509 26.844 -12.547 1 96.88 374 GLY B N 1
ATOM 6911 C CA . GLY B 1 374 ? -0.91 26.594 -12.359 1 96.88 374 GLY B CA 1
ATOM 6912 C C . GLY B 1 374 ? -1.229 25.984 -11 1 96.88 374 GLY B C 1
ATOM 6913 O O . GLY B 1 374 ? -0.379 25.969 -10.109 1 96.88 374 GLY B O 1
ATOM 6914 N N . GLU B 1 375 ? -2.482 25.656 -10.789 1 97.69 375 GLU B N 1
ATOM 6915 C CA . GLU B 1 375 ? -2.881 25.047 -9.516 1 97.69 375 GLU B CA 1
ATOM 6916 C C . GLU B 1 375 ? -2.398 23.609 -9.422 1 97.69 375 GLU B C 1
ATOM 6918 O O . GLU B 1 375 ? -2.514 22.844 -10.391 1 97.69 375 GLU B O 1
ATOM 6923 N N . ILE B 1 376 ? -1.793 23.234 -8.344 1 98.06 376 ILE B N 1
ATOM 6924 C CA . ILE B 1 376 ? -1.459 21.844 -8.062 1 98.06 376 ILE B CA 1
ATOM 6925 C C . ILE B 1 376 ? -2.738 21.047 -7.836 1 98.06 376 ILE B C 1
ATOM 6927 O O . ILE B 1 376 ? -3.572 21.422 -7.004 1 98.06 376 ILE B O 1
ATOM 6931 N N . VAL B 1 377 ? -2.986 20 -8.57 1 98.38 377 VAL B N 1
ATOM 6932 C CA . VAL B 1 377 ? -4.156 19.141 -8.438 1 98.38 377 VAL B CA 1
ATOM 6933 C C . VAL B 1 377 ? -3.709 17.688 -8.281 1 98.38 377 VAL B C 1
ATOM 6935 O O . VAL B 1 377 ? -2.611 17.312 -8.711 1 98.38 377 VAL B O 1
ATOM 6938 N N . HIS B 1 378 ? -4.504 16.859 -7.625 1 98.44 378 HIS B N 1
ATOM 6939 C CA . HIS B 1 378 ? -4.164 15.469 -7.375 1 98.44 378 HIS B CA 1
ATOM 6940 C C . HIS B 1 378 ? -5.32 14.547 -7.742 1 98.44 378 HIS B C 1
ATOM 6942 O O . HIS B 1 378 ? -6.48 14.961 -7.742 1 98.44 378 HIS B O 1
ATOM 6948 N N . ARG B 1 379 ? -5.039 13.336 -8.078 1 97.5 379 ARG B N 1
ATOM 6949 C CA . ARG B 1 379 ? -5.934 12.18 -8.078 1 97.5 379 ARG B CA 1
ATOM 6950 C C . ARG B 1 379 ? -5.309 11.008 -7.332 1 97.5 379 ARG B C 1
ATOM 6952 O O . ARG B 1 379 ? -4.105 10.773 -7.426 1 97.5 379 ARG B O 1
ATOM 6959 N N . GLY B 1 380 ? -6.066 10.312 -6.566 1 97.94 380 GLY B N 1
ATOM 6960 C CA . GLY B 1 380 ? -5.586 9.133 -5.859 1 97.94 380 GLY B CA 1
ATOM 6961 C C . GLY B 1 380 ? -6.574 8.609 -4.832 1 97.94 380 GLY B C 1
ATOM 6962 O O . GLY B 1 380 ? -7.488 9.328 -4.422 1 97.94 380 GLY B O 1
ATOM 6963 N N . PRO B 1 381 ? -6.379 7.383 -4.434 1 98.38 381 PRO B N 1
ATOM 6964 C CA . PRO B 1 381 ? -7.312 6.766 -3.484 1 98.38 381 PRO B CA 1
ATOM 6965 C C . PRO B 1 381 ? -7.246 7.398 -2.098 1 98.38 381 PRO B C 1
ATOM 6967 O O . PRO B 1 381 ? -8.086 7.109 -1.242 1 98.38 381 PRO B O 1
ATOM 6970 N N . ASN B 1 382 ? -6.281 8.234 -1.849 1 98.62 382 ASN B N 1
ATOM 6971 C CA . ASN B 1 382 ? -6.125 8.883 -0.549 1 98.62 382 ASN B CA 1
ATOM 6972 C C . ASN B 1 382 ? -6.957 10.156 -0.451 1 98.62 382 ASN B C 1
ATOM 6974 O O . ASN B 1 382 ? -6.969 10.82 0.589 1 98.62 382 ASN B O 1
ATOM 6978 N N . VAL B 1 383 ? -7.762 10.531 -1.436 1 98.69 383 VAL B N 1
ATOM 6979 C CA . VAL B 1 383 ? -8.547 11.758 -1.459 1 98.69 383 VAL B CA 1
ATOM 6980 C C . VAL B 1 383 ? -9.688 11.664 -0.445 1 98.69 383 VAL B C 1
ATOM 6982 O O . VAL B 1 383 ? -10.219 10.578 -0.198 1 98.69 383 VAL B O 1
ATOM 6985 N N . MET B 1 384 ? -10.086 12.734 0.12 1 98.62 384 MET B N 1
ATOM 6986 C CA . MET B 1 384 ? -11.164 12.828 1.099 1 98.62 384 MET B CA 1
ATOM 6987 C C . MET B 1 384 ? -12.5 12.453 0.471 1 98.62 384 MET B C 1
ATOM 6989 O O . MET B 1 384 ? -12.656 12.523 -0.749 1 98.62 384 MET B O 1
ATOM 6993 N N . LEU B 1 385 ? -13.469 12.07 1.334 1 98.12 385 LEU B N 1
ATOM 6994 C CA . LEU B 1 385 ? -14.852 11.859 0.905 1 98.12 385 LEU B CA 1
ATOM 6995 C C . LEU B 1 385 ? -15.523 13.18 0.555 1 98.12 385 LEU B C 1
ATOM 6997 O O . LEU B 1 385 ? -16.453 13.211 -0.259 1 98.12 385 LEU B O 1
ATOM 7001 N N . GLY B 1 386 ? -15.141 14.25 1.207 1 97.94 386 GLY B N 1
ATOM 7002 C CA . GLY B 1 386 ? -15.688 15.586 1.057 1 97.94 386 GLY B CA 1
ATOM 7003 C C . GLY B 1 386 ? -15.68 16.375 2.348 1 97.94 386 GLY B C 1
ATOM 7004 O O . GLY B 1 386 ? -15.086 15.961 3.34 1 97.94 386 GLY B O 1
ATOM 7005 N N . TYR B 1 387 ? -16.219 17.609 2.311 1 96.69 387 TYR B N 1
ATOM 7006 C CA . TYR B 1 387 ? -16.391 18.438 3.5 1 96.69 387 TYR B CA 1
ATOM 7007 C C . TYR B 1 387 ? -17.734 18.172 4.164 1 96.69 387 TYR B C 1
ATOM 7009 O O . TYR B 1 387 ? -18.781 18.219 3.508 1 96.69 387 TYR B O 1
ATOM 7017 N N . TYR B 1 388 ? -17.656 17.844 5.453 1 97.38 388 TYR B N 1
ATOM 7018 C CA . TYR B 1 388 ? -18.844 17.484 6.211 1 97.38 388 TYR B CA 1
ATOM 7019 C C . TYR B 1 388 ? -19.875 18.594 6.172 1 97.38 388 TYR B C 1
ATOM 7021 O O . TYR B 1 388 ? -19.578 19.75 6.477 1 97.38 388 TYR B O 1
ATOM 7029 N N . LYS B 1 389 ? -21.125 18.359 5.719 1 96.25 389 LYS B N 1
ATOM 7030 C CA . LYS B 1 389 ? -22.266 19.281 5.652 1 96.25 389 LYS B CA 1
ATOM 7031 C C . LYS B 1 389 ? -21.953 20.484 4.766 1 96.25 389 LYS B C 1
ATOM 7033 O O . LYS B 1 389 ? -22.438 21.578 5.012 1 96.25 389 LYS B O 1
ATOM 7038 N N . ASP B 1 390 ? -21.094 20.297 3.809 1 94.5 390 ASP B N 1
ATOM 7039 C CA . ASP B 1 390 ? -20.719 21.375 2.891 1 94.5 390 ASP B CA 1
ATOM 7040 C C . ASP B 1 390 ? -20.578 20.844 1.464 1 94.5 390 ASP B C 1
ATOM 7042 O O . ASP B 1 390 ? -19.469 20.812 0.925 1 94.5 390 ASP B O 1
ATOM 7046 N N . PRO B 1 391 ? -21.625 20.531 0.815 1 95.25 391 PRO B N 1
ATOM 7047 C CA . PRO B 1 391 ? -21.594 19.969 -0.536 1 95.25 391 PRO B CA 1
ATOM 7048 C C . PRO B 1 391 ? -21 20.938 -1.562 1 95.25 391 PRO B C 1
ATOM 7050 O O . PRO B 1 391 ? -20.391 20.516 -2.537 1 95.25 391 PRO B O 1
ATOM 7053 N N . GLU B 1 392 ? -21.203 22.219 -1.311 1 94 392 GLU B N 1
ATOM 7054 C CA . GLU B 1 392 ? -20.688 23.203 -2.262 1 94 392 GLU B CA 1
ATOM 7055 C C . GLU B 1 392 ? -19.156 23.219 -2.271 1 94 392 GLU B C 1
ATOM 7057 O O . GLU B 1 392 ? -18.547 23.172 -3.334 1 94 392 GLU B O 1
ATOM 7062 N N . ALA B 1 393 ? -18.594 23.344 -1.083 1 92.88 393 ALA B N 1
ATOM 7063 C CA . ALA B 1 393 ? -17.125 23.312 -0.991 1 92.88 393 ALA B CA 1
ATOM 7064 C C . ALA B 1 393 ? -16.578 21.984 -1.518 1 92.88 393 ALA B C 1
ATOM 7066 O O . ALA B 1 393 ? -15.508 21.953 -2.125 1 92.88 393 ALA B O 1
ATOM 7067 N N . THR B 1 394 ? -17.312 20.922 -1.279 1 96.56 394 THR B N 1
ATOM 7068 C CA . THR B 1 394 ? -16.906 19.609 -1.775 1 96.56 394 THR B CA 1
ATOM 7069 C C . THR B 1 394 ? -16.875 19.594 -3.301 1 96.56 394 THR B C 1
ATOM 7071 O O . THR B 1 394 ? -15.891 19.156 -3.9 1 96.56 394 THR B O 1
ATOM 7074 N N . ALA B 1 395 ? -17.906 20.078 -3.93 1 96 395 ALA B N 1
ATOM 7075 C CA . ALA B 1 395 ? -18 20.109 -5.387 1 96 395 ALA B CA 1
ATOM 7076 C C . ALA B 1 395 ? -16.875 20.969 -5.984 1 96 395 ALA B C 1
ATOM 7078 O O . ALA B 1 395 ? -16.281 20.594 -7 1 96 395 ALA B O 1
ATOM 7079 N N . ARG B 1 396 ? -16.609 22.094 -5.367 1 94.38 396 ARG B N 1
ATOM 7080 C CA . ARG B 1 396 ? -15.555 23 -5.84 1 94.38 396 ARG B CA 1
ATOM 7081 C C . ARG B 1 396 ? -14.195 22.312 -5.793 1 94.38 396 ARG B C 1
ATOM 7083 O O . ARG B 1 396 ? -13.375 22.5 -6.691 1 94.38 396 ARG B O 1
ATOM 7090 N N . SER B 1 397 ? -13.961 21.578 -4.797 1 95.81 397 SER B N 1
ATOM 7091 C CA . SER B 1 397 ? -12.68 20.922 -4.633 1 95.81 397 SER B CA 1
ATOM 7092 C C . SER B 1 397 ? -12.492 19.812 -5.672 1 95.81 397 SER B C 1
ATOM 7094 O O . SER B 1 397 ? -11.375 19.328 -5.867 1 95.81 397 SER B O 1
ATOM 7096 N N . ARG B 1 398 ? -13.539 19.406 -6.426 1 97.12 398 ARG B N 1
ATOM 7097 C CA . ARG B 1 398 ? -13.508 18.266 -7.34 1 97.12 398 ARG B CA 1
ATOM 7098 C C . ARG B 1 398 ? -13.625 18.719 -8.789 1 97.12 398 ARG B C 1
ATOM 7100 O O . ARG B 1 398 ? -13.859 17.906 -9.688 1 97.12 398 ARG B O 1
ATOM 7107 N N . ALA B 1 399 ? -13.5 19.969 -9.039 1 95.31 399 ALA B N 1
ATOM 7108 C CA . ALA B 1 399 ? -13.695 20.516 -10.375 1 95.31 399 ALA B CA 1
ATOM 7109 C C . ALA B 1 399 ? -12.836 19.781 -11.398 1 95.31 399 ALA B C 1
ATOM 7111 O O . ALA B 1 399 ? -11.703 19.391 -11.109 1 95.31 399 ALA B O 1
ATOM 7112 N N . PHE B 1 400 ? -13.375 19.547 -12.633 1 94.69 400 PHE B N 1
ATOM 7113 C CA . PHE B 1 400 ? -12.711 18.969 -13.789 1 94.69 400 PHE B CA 1
ATOM 7114 C C . PHE B 1 400 ? -12.188 17.578 -13.469 1 94.69 400 PHE B C 1
ATOM 7116 O O . PHE B 1 400 ? -11.219 17.109 -14.086 1 94.69 400 PHE B O 1
ATOM 7123 N N . GLY B 1 401 ? -12.664 16.906 -12.438 1 94.25 401 GLY B N 1
ATOM 7124 C CA . GLY B 1 401 ? -12.312 15.523 -12.133 1 94.25 401 GLY B CA 1
ATOM 7125 C C . GLY B 1 401 ? -11.008 15.391 -11.375 1 94.25 401 GLY B C 1
ATOM 7126 O O . GLY B 1 401 ? -10.367 14.336 -11.406 1 94.25 401 GLY B O 1
ATOM 7127 N N . TRP B 1 402 ? -10.531 16.438 -10.797 1 97.31 402 TRP B N 1
ATOM 7128 C CA . TRP B 1 402 ? -9.32 16.453 -9.977 1 97.31 402 TRP B CA 1
ATOM 7129 C C . TRP B 1 402 ? -9.609 17.062 -8.609 1 97.31 402 TRP B C 1
ATOM 7131 O O . TRP B 1 402 ? -10.578 17.812 -8.438 1 97.31 402 TRP B O 1
ATOM 7141 N N . HIS B 1 403 ? -8.828 16.688 -7.59 1 98.31 403 HIS B N 1
ATOM 7142 C CA . HIS B 1 403 ? -8.836 17.422 -6.328 1 98.31 403 HIS B CA 1
ATOM 7143 C C . HIS B 1 403 ? -8.016 18.703 -6.43 1 98.31 403 HIS B C 1
ATOM 7145 O O . HIS B 1 403 ? -6.809 18.656 -6.684 1 98.31 403 HIS B O 1
ATOM 7151 N N . HIS B 1 404 ? -8.633 19.781 -6.203 1 97.81 404 HIS B N 1
ATOM 7152 C CA . HIS B 1 404 ? -7.969 21.078 -6.246 1 97.81 404 HIS B CA 1
ATOM 7153 C C . HIS B 1 404 ? -7.414 21.453 -4.875 1 97.81 404 HIS B C 1
ATOM 7155 O O . HIS B 1 404 ? -8.156 21.5 -3.893 1 97.81 404 HIS B O 1
ATOM 7161 N N . THR B 1 405 ? -6.125 21.781 -4.793 1 96.44 405 THR B N 1
ATOM 7162 C CA . THR B 1 405 ? -5.453 22 -3.518 1 96.44 405 THR B CA 1
ATOM 7163 C C . THR B 1 405 ? -5.582 23.453 -3.074 1 96.44 405 THR B C 1
ATOM 7165 O O . THR B 1 405 ? -5.43 23.766 -1.891 1 96.44 405 THR B O 1
ATOM 7168 N N . GLY B 1 406 ? -5.758 24.344 -4.012 1 93.5 406 GLY B N 1
ATOM 7169 C CA . GLY B 1 406 ? -5.68 25.766 -3.723 1 93.5 406 GLY B CA 1
ATOM 7170 C C . GLY B 1 406 ? -4.262 26.297 -3.713 1 93.5 406 GLY B C 1
ATOM 7171 O O . GLY B 1 406 ? -4.035 27.469 -3.414 1 93.5 406 GLY B O 1
ATOM 7172 N N . ASP B 1 407 ? -3.299 25.469 -4.078 1 92.62 407 ASP B N 1
ATOM 7173 C CA . ASP B 1 407 ? -1.888 25.844 -4.129 1 92.62 407 ASP B CA 1
ATOM 7174 C C . ASP B 1 407 ? -1.402 25.953 -5.57 1 92.62 407 ASP B C 1
ATOM 7176 O O . ASP B 1 407 ? -1.784 25.156 -6.43 1 92.62 407 ASP B O 1
ATOM 7180 N N . LEU B 1 408 ? -0.62 26.984 -5.793 1 93.69 408 LEU B N 1
ATOM 7181 C CA . LEU B 1 408 ? -0.021 27.172 -7.109 1 93.69 408 LEU B CA 1
ATOM 7182 C C . LEU B 1 408 ? 1.4 26.625 -7.148 1 93.69 408 LEU B C 1
ATOM 7184 O O . LEU B 1 408 ? 2.152 26.766 -6.18 1 93.69 408 LEU B O 1
ATOM 7188 N N . GLY B 1 409 ? 1.708 25.969 -8.227 1 95.31 409 GLY B N 1
ATOM 7189 C CA . GLY B 1 409 ? 3.041 25.422 -8.406 1 95.31 409 GLY B CA 1
ATOM 7190 C C . GLY B 1 409 ? 3.387 25.156 -9.859 1 95.31 409 GLY B C 1
ATOM 7191 O O . GLY B 1 409 ? 2.625 25.516 -10.758 1 95.31 409 GLY B O 1
ATOM 7192 N N . MET B 1 410 ? 4.586 24.672 -10.094 1 95.12 410 MET B N 1
ATOM 7193 C CA . MET B 1 410 ? 5.07 24.266 -11.414 1 95.12 410 MET B CA 1
ATOM 7194 C C . MET B 1 410 ? 6.082 23.125 -11.297 1 95.12 410 MET B C 1
ATOM 7196 O O . MET B 1 410 ? 6.867 23.094 -10.352 1 95.12 410 MET B O 1
ATOM 7200 N N . PHE B 1 411 ? 6.023 22.188 -12.227 1 96.44 411 PHE B N 1
ATOM 7201 C CA . PHE B 1 411 ? 7.117 21.234 -12.359 1 96.44 411 PHE B CA 1
ATOM 7202 C C . PHE B 1 411 ? 8.289 21.844 -13.117 1 96.44 411 PHE B C 1
ATOM 7204 O O . PHE B 1 411 ? 8.094 22.469 -14.172 1 96.44 411 PHE B O 1
ATOM 7211 N N . ASP B 1 412 ? 9.453 21.688 -12.594 1 94.06 412 ASP B N 1
ATOM 7212 C CA . ASP B 1 412 ? 10.625 22.188 -13.312 1 94.06 412 ASP B CA 1
ATOM 7213 C C . ASP B 1 412 ? 11.062 21.203 -14.391 1 94.06 412 ASP B C 1
ATOM 7215 O O . ASP B 1 412 ? 10.344 20.266 -14.711 1 94.06 412 ASP B O 1
ATOM 7219 N N . ALA B 1 413 ? 12.188 21.453 -15.031 1 91.38 413 ALA B N 1
ATOM 7220 C CA . ALA B 1 413 ? 12.656 20.672 -16.156 1 91.38 413 ALA B CA 1
ATOM 7221 C C . ALA B 1 413 ? 12.953 19.234 -15.75 1 91.38 413 ALA B C 1
ATOM 7223 O O . ALA B 1 413 ? 12.836 18.312 -16.562 1 91.38 413 ALA B O 1
ATOM 7224 N N . ASP B 1 414 ? 13.281 19.047 -14.43 1 90.88 414 ASP B N 1
ATOM 7225 C CA . ASP B 1 414 ? 13.641 17.719 -13.922 1 90.88 414 ASP B CA 1
ATOM 7226 C C . ASP B 1 414 ? 12.43 17.016 -13.312 1 90.88 414 ASP B C 1
ATOM 7228 O O . ASP B 1 414 ? 12.555 15.93 -12.75 1 90.88 414 ASP B O 1
ATOM 7232 N N . GLY B 1 415 ? 11.297 17.625 -13.391 1 93.12 415 GLY B N 1
ATOM 7233 C CA . GLY B 1 415 ? 10.086 17 -12.883 1 93.12 415 GLY B CA 1
ATOM 7234 C C . GLY B 1 415 ? 9.906 17.188 -11.383 1 93.12 415 GLY B C 1
ATOM 7235 O O . GLY B 1 415 ? 9.172 16.422 -10.742 1 93.12 415 GLY B O 1
ATOM 7236 N N . GLN B 1 416 ? 10.625 18.141 -10.836 1 95.75 416 GLN B N 1
ATOM 7237 C CA . GLN B 1 416 ? 10.461 18.469 -9.422 1 95.75 416 GLN B CA 1
ATOM 7238 C C . GLN B 1 416 ? 9.438 19.594 -9.242 1 95.75 416 GLN B C 1
ATOM 7240 O O . GLN B 1 416 ? 9.477 20.594 -9.945 1 95.75 416 GLN B O 1
ATOM 7245 N N . LEU B 1 417 ? 8.516 19.391 -8.32 1 96.94 417 LEU B N 1
ATOM 7246 C CA . LEU B 1 417 ? 7.434 20.328 -8.07 1 96.94 417 LEU B CA 1
ATOM 7247 C C . LEU B 1 417 ? 7.922 21.516 -7.234 1 96.94 417 LEU B C 1
ATOM 7249 O O . LEU B 1 417 ? 8.445 21.328 -6.137 1 96.94 417 LEU B O 1
ATOM 7253 N N . LEU B 1 418 ? 7.801 22.656 -7.746 1 93.19 418 LEU B N 1
ATOM 7254 C CA . LEU B 1 418 ? 8.094 23.906 -7.055 1 93.19 418 LEU B CA 1
ATOM 7255 C C . LEU B 1 418 ? 6.809 24.594 -6.605 1 93.19 418 LEU B C 1
ATOM 7257 O O . LEU B 1 418 ? 5.926 24.859 -7.426 1 93.19 418 LEU B O 1
ATOM 7261 N N . PHE B 1 419 ? 6.625 24.766 -5.324 1 91.81 419 PHE B N 1
ATOM 7262 C CA . PHE B 1 419 ? 5.508 25.516 -4.773 1 91.81 419 PHE B CA 1
ATOM 7263 C C . PHE B 1 419 ? 5.688 27.016 -5.023 1 91.81 419 PHE B C 1
ATOM 7265 O O . PHE B 1 419 ? 6.754 27.562 -4.75 1 91.81 419 PHE B O 1
ATOM 7272 N N . VAL B 1 420 ? 4.668 27.625 -5.5 1 86.56 420 VAL B N 1
ATOM 7273 C CA . VAL B 1 420 ? 4.75 29.047 -5.84 1 86.56 420 VAL B CA 1
ATOM 7274 C C . VAL B 1 420 ? 4.047 29.875 -4.77 1 86.56 420 VAL B C 1
ATOM 7276 O O . VAL B 1 420 ? 4.637 30.797 -4.203 1 86.56 420 VAL B O 1
ATOM 7279 N N . ASP B 1 421 ? 2.773 29.641 -4.488 1 85.69 421 ASP B N 1
ATOM 7280 C CA . ASP B 1 421 ? 1.993 30.328 -3.471 1 85.69 421 ASP B CA 1
ATOM 7281 C C . ASP B 1 421 ? 0.619 29.688 -3.297 1 85.69 421 ASP B C 1
ATOM 7283 O O . ASP B 1 421 ? 0.254 28.781 -4.043 1 85.69 421 ASP B O 1
ATOM 7287 N N . ARG B 1 422 ? -0.053 30.078 -2.24 1 85 422 ARG B N 1
ATOM 7288 C CA . ARG B 1 422 ? -1.48 29.781 -2.197 1 85 422 ARG B CA 1
ATOM 7289 C C . ARG B 1 422 ? -2.246 30.609 -3.223 1 85 422 ARG B C 1
ATOM 7291 O O . ARG B 1 422 ? -1.934 31.797 -3.436 1 85 422 ARG B O 1
ATOM 7298 N N . LYS B 1 423 ? -3.125 29.969 -3.836 1 81.5 423 LYS B N 1
ATOM 7299 C CA . LYS B 1 423 ? -3.934 30.688 -4.816 1 81.5 423 LYS B CA 1
ATOM 7300 C C . LYS B 1 423 ? -4.523 31.969 -4.219 1 81.5 423 LYS B C 1
ATOM 7302 O O . LYS B 1 423 ? -4.496 33.031 -4.848 1 81.5 423 LYS B O 1
ATOM 7307 N N . LYS B 1 424 ? -4.945 31.891 -2.996 1 76.5 424 LYS B N 1
ATOM 7308 C CA . LYS B 1 424 ? -5.598 33.031 -2.334 1 76.5 424 LYS B CA 1
ATOM 7309 C C . LYS B 1 424 ? -4.57 34.062 -1.87 1 76.5 424 LYS B C 1
ATOM 7311 O O . LYS B 1 424 ? -4.93 35.188 -1.523 1 76.5 424 LYS B O 1
ATOM 7316 N N . ASP B 1 425 ? -3.346 33.688 -1.881 1 80.88 425 ASP B N 1
ATOM 7317 C CA . ASP B 1 425 ? -2.305 34.594 -1.371 1 80.88 425 ASP B CA 1
ATOM 7318 C C . ASP B 1 425 ? -1.532 35.25 -2.514 1 80.88 425 ASP B C 1
ATOM 7320 O O . ASP B 1 425 ? -0.669 36.094 -2.281 1 80.88 425 ASP B O 1
ATOM 7324 N N . MET B 1 426 ? -1.853 34.75 -3.676 1 74.56 426 MET B N 1
ATOM 7325 C CA . MET B 1 426 ? -1.275 35.438 -4.824 1 74.56 426 MET B CA 1
ATOM 7326 C C . MET B 1 426 ? -1.762 36.875 -4.895 1 74.56 426 MET B C 1
ATOM 7328 O O . MET B 1 426 ? -2.965 37.125 -4.828 1 74.56 426 MET B O 1
ATOM 7332 N N . ILE B 1 427 ? -0.872 37.812 -4.945 1 85.75 427 ILE B N 1
ATOM 7333 C CA . ILE B 1 427 ? -1.226 39.25 -4.922 1 85.75 427 ILE B CA 1
ATOM 7334 C C . ILE B 1 427 ? -1.266 39.781 -6.348 1 85.75 427 ILE B C 1
ATOM 7336 O O . ILE B 1 427 ? -0.286 39.656 -7.09 1 85.75 427 ILE B O 1
ATOM 7340 N N . LYS B 1 428 ? -2.4 40.219 -6.766 1 86.19 428 LYS B N 1
ATOM 7341 C CA . LYS B 1 428 ? -2.555 40.906 -8.055 1 86.19 428 LYS B CA 1
ATOM 7342 C C . LYS B 1 428 ? -2.336 42.406 -7.934 1 86.19 428 LYS B C 1
ATOM 7344 O O . LYS B 1 428 ? -3.219 43.125 -7.465 1 86.19 428 LYS B O 1
ATOM 7349 N N . THR B 1 429 ? -1.154 42.812 -8.305 1 85.31 429 THR B N 1
ATOM 7350 C CA . THR B 1 429 ? -0.765 44.188 -8.117 1 85.31 429 THR B CA 1
ATOM 7351 C C . THR B 1 429 ? -0.347 44.844 -9.438 1 85.31 429 THR B C 1
ATOM 7353 O O . THR B 1 429 ? 0.585 44.375 -10.094 1 85.31 429 THR B O 1
ATOM 7356 N N . GLY B 1 430 ? -1.019 45.906 -9.867 1 78.81 430 GLY B N 1
ATOM 7357 C CA . GLY B 1 430 ? -0.679 46.656 -11.062 1 78.81 430 GLY B CA 1
ATOM 7358 C C . GLY B 1 430 ? -0.669 45.812 -12.32 1 78.81 430 GLY B C 1
ATOM 7359 O O . GLY B 1 430 ? 0.195 46 -13.18 1 78.81 430 GLY B O 1
ATOM 7360 N N . GLY B 1 431 ? -1.485 44.812 -12.367 1 72.75 431 GLY B N 1
ATOM 7361 C CA . GLY B 1 431 ? -1.584 43.969 -13.539 1 72.75 431 GLY B CA 1
ATOM 7362 C C . GLY B 1 431 ? -0.641 42.781 -13.5 1 72.75 431 GLY B C 1
ATOM 7363 O O . GLY B 1 431 ? -0.615 41.969 -14.43 1 72.75 431 GLY B O 1
ATOM 7364 N N . GLU B 1 432 ? 0.187 42.75 -12.422 1 77.19 432 GLU B N 1
ATOM 7365 C CA . GLU B 1 432 ? 1.138 41.656 -12.242 1 77.19 432 GLU B CA 1
ATOM 7366 C C . GLU B 1 432 ? 0.728 40.75 -11.078 1 77.19 432 GLU B C 1
ATOM 7368 O O . GLU B 1 432 ? 0.012 41.188 -10.172 1 77.19 432 GLU B O 1
ATOM 7373 N N . ASN B 1 433 ? 1.067 39.5 -11.219 1 80.25 433 ASN B N 1
ATOM 7374 C CA . ASN B 1 433 ? 0.911 38.562 -10.117 1 80.25 433 ASN B CA 1
ATOM 7375 C C . ASN B 1 433 ? 2.209 38.406 -9.328 1 80.25 433 ASN B C 1
ATOM 7377 O O . ASN B 1 433 ? 3.26 38.125 -9.906 1 80.25 433 ASN B O 1
ATOM 7381 N N . VAL B 1 434 ? 2.139 38.719 -8.055 1 84.12 434 VAL B N 1
ATOM 7382 C CA . VAL B 1 434 ? 3.307 38.625 -7.188 1 84.12 434 VAL B CA 1
ATOM 7383 C C . VAL B 1 434 ? 3.082 37.531 -6.145 1 84.12 434 VAL B C 1
ATOM 7385 O O . VAL B 1 434 ? 2.191 37.656 -5.301 1 84.12 434 VAL B O 1
ATOM 7388 N N . PRO B 1 435 ? 3.783 36.406 -6.211 1 83.12 435 PRO B N 1
ATOM 7389 C CA . PRO B 1 435 ? 3.688 35.406 -5.137 1 83.12 435 PRO B CA 1
ATOM 7390 C C . PRO B 1 435 ? 4.148 35.969 -3.787 1 83.12 435 PRO B C 1
ATOM 7392 O O . PRO B 1 435 ? 5.273 36.469 -3.67 1 83.12 435 PRO B O 1
ATOM 7395 N N . SER B 1 436 ? 3.275 35.844 -2.785 1 87.75 436 SER B N 1
ATOM 7396 C CA . SER B 1 436 ? 3.631 36.344 -1.461 1 87.75 436 SER B CA 1
ATOM 7397 C C . SER B 1 436 ? 4.859 35.625 -0.911 1 87.75 436 SER B C 1
ATOM 7399 O O . SER B 1 436 ? 5.699 36.25 -0.249 1 87.75 436 SER B O 1
ATOM 7401 N N . ILE B 1 437 ? 4.988 34.344 -1.256 1 82.19 437 ILE B N 1
ATOM 7402 C CA . ILE B 1 437 ? 6.051 33.531 -0.704 1 82.19 437 ILE B CA 1
ATOM 7403 C C . ILE B 1 437 ? 7.406 34 -1.215 1 82.19 437 ILE B C 1
ATOM 7405 O O . ILE B 1 437 ? 8.398 34 -0.48 1 82.19 437 ILE B O 1
ATOM 7409 N N . LYS B 1 438 ? 7.477 34.312 -2.439 1 78.12 438 LYS B N 1
ATOM 7410 C CA . LYS B 1 438 ? 8.711 34.875 -2.996 1 78.12 438 LYS B CA 1
ATOM 7411 C C . LYS B 1 438 ? 9.18 36.094 -2.199 1 78.12 438 LYS B C 1
ATOM 7413 O O . LYS B 1 438 ? 10.359 36.188 -1.851 1 78.12 438 LYS B O 1
ATOM 7418 N N . VAL B 1 439 ? 8.281 37 -1.932 1 88.06 439 VAL B N 1
ATOM 7419 C CA . VAL B 1 439 ? 8.594 38.219 -1.184 1 88.06 439 VAL B CA 1
ATOM 7420 C C . VAL B 1 439 ? 8.961 37.844 0.255 1 88.06 439 VAL B C 1
ATOM 7422 O O . VAL B 1 439 ? 9.891 38.438 0.825 1 88.06 439 VAL B O 1
ATOM 7425 N N . GLU B 1 440 ? 8.227 36.875 0.775 1 89.19 440 GLU B N 1
ATOM 7426 C CA . GLU B 1 440 ? 8.508 36.438 2.135 1 89.19 440 GLU B CA 1
ATOM 7427 C C . GLU B 1 440 ? 9.914 35.844 2.246 1 89.19 440 GLU B C 1
ATOM 7429 O O . GLU B 1 440 ? 10.633 36.125 3.207 1 89.19 440 GLU B O 1
ATOM 7434 N N . GLU B 1 441 ? 10.266 35.094 1.241 1 83.31 441 GLU B N 1
ATOM 7435 C CA . GLU B 1 441 ? 11.586 34.5 1.233 1 83.31 441 GLU B CA 1
ATOM 7436 C C . GLU B 1 441 ? 12.688 35.562 1.233 1 83.31 441 GLU B C 1
ATOM 7438 O O . GLU B 1 441 ? 13.695 35.438 1.93 1 83.31 441 GLU B O 1
ATOM 7443 N N . VAL B 1 442 ? 12.562 36.594 0.44 1 85.38 442 VAL B N 1
ATOM 7444 C CA . VAL B 1 442 ? 13.531 37.688 0.356 1 85.38 442 VAL B CA 1
ATOM 7445 C C . VAL B 1 442 ? 13.609 38.406 1.696 1 85.38 442 VAL B C 1
ATOM 7447 O O . VAL B 1 442 ? 14.695 38.719 2.18 1 85.38 442 VAL B O 1
ATOM 7450 N N . LEU B 1 443 ? 12.469 38.625 2.291 1 89.88 443 LEU B N 1
ATOM 7451 C CA . LEU B 1 443 ? 12.43 39.344 3.557 1 89.88 443 LEU B CA 1
ATOM 7452 C C . LEU B 1 443 ? 13.055 38.531 4.676 1 89.88 443 LEU B C 1
ATOM 7454 O O . LEU B 1 443 ? 13.711 39.094 5.562 1 89.88 443 LEU B O 1
ATOM 7458 N N . LEU B 1 444 ? 12.875 37.25 4.586 1 85.31 444 LEU B N 1
ATOM 7459 C CA . LEU B 1 444 ? 13.398 36.375 5.625 1 85.31 444 LEU B CA 1
ATOM 7460 C C . LEU B 1 444 ? 14.922 36.312 5.578 1 85.31 444 LEU B C 1
ATOM 7462 O O . LEU B 1 444 ? 15.562 35.906 6.551 1 85.31 444 LEU B O 1
ATOM 7466 N N . ARG B 1 445 ? 15.484 36.719 4.473 1 82.69 445 ARG B N 1
ATOM 7467 C CA . ARG B 1 445 ? 16.938 36.781 4.328 1 82.69 445 ARG B CA 1
ATOM 7468 C C . ARG B 1 445 ? 17.516 37.969 5.043 1 82.69 445 ARG B C 1
ATOM 7470 O O . ARG B 1 445 ? 18.719 38.062 5.289 1 82.69 445 ARG B O 1
ATOM 7477 N N . HIS B 1 446 ? 16.734 38.938 5.379 1 88.19 446 HIS B N 1
ATOM 7478 C CA . HIS B 1 446 ? 17.203 40.094 6.121 1 88.19 446 HIS B CA 1
ATOM 7479 C C . HIS B 1 446 ? 17.641 39.719 7.531 1 88.19 446 HIS B C 1
ATOM 7481 O O . HIS B 1 446 ? 16.906 39.031 8.242 1 88.19 446 HIS B O 1
ATOM 7487 N N . PRO B 1 447 ? 18.75 40.125 7.934 1 87.5 447 PRO B N 1
ATOM 7488 C CA . PRO B 1 447 ? 19.328 39.688 9.203 1 87.5 447 PRO B CA 1
ATOM 7489 C C . PRO B 1 447 ? 18.453 40 10.398 1 87.5 447 PRO B C 1
ATOM 7491 O O . PRO B 1 447 ? 18.484 39.281 11.406 1 87.5 447 PRO B O 1
ATOM 7494 N N . ALA B 1 448 ? 17.641 41 10.281 1 91 448 ALA B N 1
ATOM 7495 C CA . ALA B 1 448 ? 16.875 41.438 11.438 1 91 448 ALA B CA 1
ATOM 7496 C C . ALA B 1 448 ? 15.492 40.781 11.453 1 91 448 ALA B C 1
ATOM 7498 O O . ALA B 1 448 ? 14.773 40.875 12.453 1 91 448 ALA B O 1
ATOM 7499 N N . VAL B 1 449 ? 15.102 40.156 10.43 1 90.62 449 VAL B N 1
ATOM 7500 C CA . VAL B 1 449 ? 13.727 39.688 10.273 1 90.62 449 VAL B CA 1
ATOM 7501 C C . VAL B 1 449 ? 13.586 38.281 10.844 1 90.62 449 VAL B C 1
ATOM 7503 O O . VAL B 1 449 ? 14.367 37.406 10.508 1 90.62 449 VAL B O 1
ATOM 7506 N N . LEU B 1 450 ? 12.648 38.188 11.734 1 84.56 450 LEU B N 1
ATOM 7507 C CA . LEU B 1 450 ? 12.344 36.875 12.352 1 84.56 450 LEU B CA 1
ATOM 7508 C C . LEU B 1 450 ? 11.219 36.188 11.602 1 84.56 450 LEU B C 1
ATOM 7510 O O . LEU B 1 450 ? 11.344 35 11.25 1 84.56 450 LEU B O 1
ATOM 7514 N N . GLN B 1 451 ? 10.07 36.781 11.461 1 87.06 451 GLN B N 1
ATOM 7515 C CA . GLN B 1 451 ? 8.898 36.25 10.781 1 87.06 451 GLN B CA 1
ATOM 7516 C C . GLN B 1 451 ? 8.352 37.25 9.766 1 87.06 451 GLN B C 1
ATOM 7518 O O . GLN B 1 451 ? 8.523 38.469 9.93 1 87.06 451 GLN B O 1
ATOM 7523 N N . VAL B 1 452 ? 7.828 36.812 8.766 1 90.44 452 VAL B N 1
ATOM 7524 C CA . VAL B 1 452 ? 7.27 37.656 7.738 1 90.44 452 VAL B CA 1
ATOM 7525 C C . VAL B 1 452 ? 5.965 37.062 7.215 1 90.44 452 VAL B C 1
ATOM 7527 O O . VAL B 1 452 ? 5.812 35.844 7.16 1 90.44 452 VAL B O 1
ATOM 7530 N N . ALA B 1 453 ? 5.012 37.844 6.996 1 90.88 453 ALA B N 1
ATOM 7531 C CA . ALA B 1 453 ? 3.824 37.531 6.207 1 90.88 453 ALA B CA 1
ATOM 7532 C C . ALA B 1 453 ? 3.561 38.594 5.152 1 90.88 453 ALA B C 1
ATOM 7534 O O . ALA B 1 453 ? 3.496 39.781 5.473 1 90.88 453 ALA B O 1
ATOM 7535 N N . ILE B 1 454 ? 3.543 38.219 3.951 1 91.38 454 ILE B N 1
ATOM 7536 C CA . ILE B 1 454 ? 3.23 39.125 2.855 1 91.38 454 ILE B CA 1
ATOM 7537 C C . ILE B 1 454 ? 1.779 38.938 2.422 1 91.38 454 ILE B C 1
ATOM 7539 O O . ILE B 1 454 ? 1.352 37.812 2.139 1 91.38 454 ILE B O 1
ATOM 7543 N N . VAL B 1 455 ? 1.03 40 2.449 1 92.31 455 VAL B N 1
ATOM 7544 C CA . VAL B 1 455 ? -0.375 39.938 2.059 1 92.31 455 VAL B CA 1
ATOM 7545 C C . VAL B 1 455 ? -0.683 41.031 1.064 1 92.31 455 VAL B C 1
ATOM 7547 O O . VAL B 1 455 ? -0.008 42.062 1.053 1 92.31 455 VAL B O 1
ATOM 7550 N N . GLY B 1 456 ? -1.591 40.75 0.169 1 90.94 456 GLY B N 1
ATOM 7551 C CA . GLY B 1 456 ? -2.148 41.812 -0.659 1 90.94 456 GLY B CA 1
ATOM 7552 C C . GLY B 1 456 ? -3.268 42.562 0.021 1 90.94 456 GLY B C 1
ATOM 7553 O O . GLY B 1 456 ? -4.273 42 0.42 1 90.94 456 GLY B O 1
ATOM 7554 N N . LEU B 1 457 ? -3.068 43.844 0.198 1 92.19 457 LEU B N 1
ATOM 7555 C CA . LEU B 1 457 ? -4.113 44.688 0.766 1 92.19 457 LEU B CA 1
ATOM 7556 C C . LEU B 1 457 ? -4.723 45.594 -0.302 1 92.19 457 LEU B C 1
ATOM 7558 O O . LEU B 1 457 ? -4.039 46 -1.248 1 92.19 457 LEU B O 1
ATOM 7562 N N . PRO B 1 458 ? -6.023 45.875 -0.141 1 89.38 458 PRO B N 1
ATOM 7563 C CA . PRO B 1 458 ? -6.656 46.75 -1.131 1 89.38 458 PRO B CA 1
ATOM 7564 C C . PRO B 1 458 ? -5.941 48.094 -1.269 1 89.38 458 PRO B C 1
ATOM 7566 O O . PRO B 1 458 ? -5.527 48.688 -0.267 1 89.38 458 PRO B O 1
ATOM 7569 N N . HIS B 1 459 ? -5.77 48.5 -2.451 1 88.38 459 HIS B N 1
ATOM 7570 C CA . HIS B 1 459 ? -5.09 49.75 -2.764 1 88.38 459 HIS B CA 1
ATOM 7571 C C . HIS B 1 459 ? -5.734 50.438 -3.959 1 88.38 459 HIS B C 1
ATOM 7573 O O . HIS B 1 459 ? -6.059 49.812 -4.957 1 88.38 459 HIS B O 1
ATOM 7579 N N . PRO B 1 460 ? -5.961 51.719 -3.865 1 80.12 460 PRO B N 1
ATOM 7580 C CA . PRO B 1 460 ? -6.652 52.469 -4.93 1 80.12 460 PRO B CA 1
ATOM 7581 C C . PRO B 1 460 ? -5.891 52.438 -6.254 1 80.12 460 PRO B C 1
ATOM 7583 O O . PRO B 1 460 ? -6.5 52.375 -7.32 1 80.12 460 PRO B O 1
ATOM 7586 N N . ARG B 1 461 ? -4.574 52.469 -6.262 1 79.44 461 ARG B N 1
ATOM 7587 C CA . ARG B 1 461 ? -3.748 52.531 -7.465 1 79.44 461 ARG B CA 1
ATOM 7588 C C . ARG B 1 461 ? -3.426 51.156 -8 1 79.44 461 ARG B C 1
ATOM 7590 O O . ARG B 1 461 ? -3.324 50.969 -9.211 1 79.44 461 ARG B O 1
ATOM 7597 N N . TRP B 1 462 ? -3.176 50.188 -7.18 1 84.75 462 TRP B N 1
ATOM 7598 C CA . TRP B 1 462 ? -2.598 48.906 -7.59 1 84.75 462 TRP B CA 1
ATOM 7599 C C . TRP B 1 462 ? -3.629 47.781 -7.496 1 84.75 462 TRP B C 1
ATOM 7601 O O . TRP B 1 462 ? -3.322 46.625 -7.789 1 84.75 462 TRP B O 1
ATOM 7611 N N . ALA B 1 463 ? -4.914 48.062 -7.105 1 82.56 463 ALA B N 1
ATOM 7612 C CA . ALA B 1 463 ? -5.926 47.062 -6.762 1 82.56 463 ALA B CA 1
ATOM 7613 C C . ALA B 1 463 ? -5.574 46.344 -5.461 1 82.56 463 ALA B C 1
ATOM 7615 O O . ALA B 1 463 ? -6.293 46.469 -4.465 1 82.56 463 ALA B O 1
ATOM 7616 N N . GLU B 1 464 ? -4.441 45.594 -5.453 1 89.81 464 GLU B N 1
ATOM 7617 C CA . GLU B 1 464 ? -3.801 45.094 -4.242 1 89.81 464 GLU B CA 1
ATOM 7618 C C . GLU B 1 464 ? -2.359 45.562 -4.133 1 89.81 464 GLU B C 1
ATOM 7620 O O . GLU B 1 464 ? -1.645 45.625 -5.137 1 89.81 464 GLU B O 1
ATOM 7625 N N . ALA B 1 465 ? -2.035 45.969 -2.986 1 91.44 465 ALA B N 1
ATOM 7626 C CA . ALA B 1 465 ? -0.648 46.375 -2.73 1 91.44 465 ALA B CA 1
ATOM 7627 C C . ALA B 1 465 ? 0.071 45.281 -1.907 1 91.44 465 ALA B C 1
ATOM 7629 O O . ALA B 1 465 ? -0.455 44.812 -0.897 1 91.44 465 ALA B O 1
ATOM 7630 N N . VAL B 1 466 ? 1.199 44.938 -2.41 1 93.62 466 VAL B N 1
ATOM 7631 C CA . VAL B 1 466 ? 2.053 44.031 -1.638 1 93.62 466 VAL B CA 1
ATOM 7632 C C . VAL B 1 466 ? 2.4 44.688 -0.298 1 93.62 466 VAL B C 1
ATOM 7634 O O . VAL B 1 466 ? 2.963 45.781 -0.256 1 93.62 466 VAL B O 1
ATOM 7637 N N . THR B 1 467 ? 2.039 44.062 0.783 1 94.62 467 THR B N 1
ATOM 7638 C CA . THR B 1 467 ? 2.27 44.594 2.125 1 94.62 467 THR B CA 1
ATOM 7639 C C . THR B 1 467 ? 2.975 43.562 2.996 1 94.62 467 THR B C 1
ATOM 7641 O O . THR B 1 467 ? 2.555 42.406 3.057 1 94.62 467 THR B O 1
ATOM 7644 N N . GLY B 1 468 ? 4.039 44 3.572 1 94.38 468 GLY B N 1
ATOM 7645 C CA . GLY B 1 468 ? 4.801 43.094 4.422 1 94.38 468 GLY B CA 1
ATOM 7646 C C . GLY B 1 468 ? 4.551 43.312 5.902 1 94.38 468 GLY B C 1
ATOM 7647 O O . GLY B 1 468 ? 4.539 44.438 6.371 1 94.38 468 GLY B O 1
ATOM 7648 N N . PHE B 1 469 ? 4.219 42.312 6.52 1 94.25 469 PHE B N 1
ATOM 7649 C CA . PHE B 1 469 ? 4.172 42.281 7.977 1 94.25 469 PHE B CA 1
ATOM 7650 C C . PHE B 1 469 ? 5.383 41.562 8.547 1 94.25 469 PHE B C 1
ATOM 7652 O O . PHE B 1 469 ? 5.633 40.375 8.203 1 94.25 469 PHE B O 1
ATOM 7659 N N . VAL B 1 470 ? 6.137 42.25 9.391 1 93.69 470 VAL B N 1
ATOM 7660 C CA . VAL B 1 470 ? 7.445 41.75 9.773 1 93.69 470 VAL B CA 1
ATOM 7661 C C . VAL B 1 470 ? 7.578 41.75 11.289 1 93.69 470 VAL B C 1
ATOM 7663 O O . VAL B 1 470 ? 7.164 42.688 11.953 1 93.69 470 VAL B O 1
ATOM 7666 N N . VAL B 1 471 ? 7.984 40.625 11.797 1 91.5 471 VAL B N 1
ATOM 7667 C CA . VAL B 1 471 ? 8.422 40.531 13.18 1 91.5 471 VAL B CA 1
ATOM 7668 C C . VAL B 1 471 ? 9.953 40.469 13.234 1 91.5 471 VAL B C 1
ATOM 7670 O O . VAL B 1 471 ? 10.562 39.625 12.539 1 91.5 471 VAL B O 1
ATOM 7673 N N . LEU B 1 472 ? 10.562 41.344 14.023 1 89.62 472 LEU B N 1
ATOM 7674 C CA . LEU B 1 472 ? 12.023 41.406 14.125 1 89.62 472 LEU B CA 1
ATOM 7675 C C . LEU B 1 472 ? 12.531 40.406 15.156 1 89.62 472 LEU B C 1
ATOM 7677 O O . LEU B 1 472 ? 11.805 40.031 16.078 1 89.62 472 LEU B O 1
ATOM 7681 N N . LYS B 1 473 ? 13.742 39.938 14.859 1 87.88 473 LYS B N 1
ATOM 7682 C CA . LYS B 1 473 ? 14.422 39.094 15.844 1 87.88 473 LYS B CA 1
ATOM 7683 C C . LYS B 1 473 ? 14.57 39.812 17.172 1 87.88 473 LYS B C 1
ATOM 7685 O O . LYS B 1 473 ? 14.672 41.031 17.203 1 87.88 473 LYS B O 1
ATOM 7690 N N . PRO B 1 474 ? 14.578 39.031 18.297 1 83.31 474 PRO B N 1
ATOM 7691 C CA . PRO B 1 474 ? 14.812 39.688 19.578 1 83.31 474 PRO B CA 1
ATOM 7692 C C . PRO B 1 474 ? 16.125 40.469 19.609 1 83.31 474 PRO B C 1
ATOM 7694 O O . PRO B 1 474 ? 17.188 39.938 19.297 1 83.31 474 PRO B O 1
ATOM 7697 N N . GLY B 1 475 ? 16.031 41.656 19.922 1 87.81 475 GLY B N 1
ATOM 7698 C CA . GLY B 1 475 ? 17.219 42.5 20.031 1 87.81 475 GLY B CA 1
ATOM 7699 C C . GLY B 1 475 ? 17.625 43.156 18.734 1 87.81 475 GLY B C 1
ATOM 7700 O O . GLY B 1 475 ? 18.5 44.031 18.703 1 87.81 475 GLY B O 1
ATOM 7701 N N . ALA B 1 476 ? 17.016 42.719 17.688 1 88.19 476 ALA B N 1
ATOM 7702 C CA . ALA B 1 476 ? 17.344 43.312 16.391 1 88.19 476 ALA B CA 1
ATOM 7703 C C . ALA B 1 476 ? 16.562 44.594 16.141 1 88.19 476 ALA B C 1
ATOM 7705 O O . ALA B 1 476 ? 15.516 44.812 16.75 1 88.19 476 ALA B O 1
ATOM 7706 N N . SER B 1 477 ? 17.188 45.469 15.461 1 91.5 477 SER B N 1
ATOM 7707 C CA . SER B 1 477 ? 16.516 46.719 15.055 1 91.5 477 SER B CA 1
ATOM 7708 C C . SER B 1 477 ? 16.609 46.906 13.547 1 91.5 477 SER B C 1
ATOM 7710 O O . SER B 1 477 ? 17.641 46.656 12.938 1 91.5 477 SER B O 1
ATOM 7712 N N . ALA B 1 478 ? 15.516 47.188 13 1 92.81 478 ALA B N 1
ATOM 7713 C CA . ALA B 1 478 ? 15.438 47.531 11.586 1 92.81 478 ALA B CA 1
ATOM 7714 C C . ALA B 1 478 ? 14.234 48.438 11.32 1 92.81 478 ALA B C 1
ATOM 7716 O O . ALA B 1 478 ? 13.164 48.25 11.898 1 92.81 478 ALA B O 1
ATOM 7717 N N . THR B 1 479 ? 14.469 49.469 10.531 1 92.81 479 THR B N 1
ATOM 7718 C CA . THR B 1 479 ? 13.375 50.344 10.148 1 92.81 479 THR B CA 1
ATOM 7719 C C . THR B 1 479 ? 12.664 49.844 8.906 1 92.81 479 THR B C 1
ATOM 7721 O O . THR B 1 479 ? 13.203 49 8.18 1 92.81 479 THR B O 1
ATOM 7724 N N . GLU B 1 480 ? 11.43 50.281 8.734 1 93.94 480 GLU B N 1
ATOM 7725 C CA . GLU B 1 480 ? 10.695 49.969 7.512 1 93.94 480 GLU B CA 1
ATOM 7726 C C . GLU B 1 480 ? 11.531 50.281 6.273 1 93.94 480 GLU B C 1
ATOM 7728 O O . GLU B 1 480 ? 11.562 49.5 5.328 1 93.94 480 GLU B O 1
ATOM 7733 N N . ALA B 1 481 ? 12.203 51.375 6.352 1 93.19 481 ALA B N 1
ATOM 7734 C CA . ALA B 1 481 ? 13.008 51.812 5.219 1 93.19 481 ALA B CA 1
ATOM 7735 C C . ALA B 1 481 ? 14.141 50.844 4.926 1 93.19 481 ALA B C 1
ATOM 7737 O O . ALA B 1 481 ? 14.461 50.562 3.766 1 93.19 481 ALA B O 1
ATOM 7738 N N . GLU B 1 482 ? 14.703 50.375 5.945 1 93.56 482 GLU B N 1
ATOM 7739 C CA . GLU B 1 482 ? 15.797 49.406 5.785 1 93.56 482 GLU B CA 1
ATOM 7740 C C . GLU B 1 482 ? 15.305 48.094 5.18 1 93.56 482 GLU B C 1
ATOM 7742 O O . GLU B 1 482 ? 15.969 47.531 4.32 1 93.56 482 GLU B O 1
ATOM 7747 N N . ILE B 1 483 ? 14.18 47.719 5.664 1 94.88 483 ILE B N 1
ATOM 7748 C CA . ILE B 1 483 ? 13.609 46.469 5.176 1 94.88 483 ILE B CA 1
ATOM 7749 C C . ILE B 1 483 ? 13.188 46.625 3.715 1 94.88 483 ILE B C 1
ATOM 7751 O O . ILE B 1 483 ? 13.414 45.719 2.895 1 94.88 483 ILE B O 1
ATOM 7755 N N . LEU B 1 484 ? 12.641 47.719 3.422 1 94.44 484 LEU B N 1
ATOM 7756 C CA . LEU B 1 484 ? 12.242 48 2.047 1 94.44 484 LEU B CA 1
ATOM 7757 C C . LEU B 1 484 ? 13.453 48.094 1.131 1 94.44 484 LEU B C 1
ATOM 7759 O O . LEU B 1 484 ? 13.398 47.656 -0.024 1 94.44 484 LEU B O 1
ATOM 7763 N N . ALA B 1 485 ? 14.477 48.688 1.604 1 93.06 485 ALA B N 1
ATOM 7764 C CA . ALA B 1 485 ? 15.711 48.75 0.828 1 93.06 485 ALA B CA 1
ATOM 7765 C C . ALA B 1 485 ? 16.234 47.344 0.502 1 93.06 485 ALA B C 1
ATOM 7767 O O . ALA B 1 485 ? 16.719 47.094 -0.605 1 93.06 485 ALA B O 1
ATOM 7768 N N . HIS B 1 486 ? 16.172 46.562 1.489 1 94.12 486 HIS B N 1
ATOM 7769 C CA . HIS B 1 486 ? 16.531 45.156 1.276 1 94.12 486 HIS B CA 1
ATOM 7770 C C . HIS B 1 486 ? 15.688 44.531 0.177 1 94.12 486 HIS B C 1
ATOM 7772 O O . HIS B 1 486 ? 16.203 43.812 -0.689 1 94.12 486 HIS B O 1
ATOM 7778 N N . CYS B 1 487 ? 14.414 44.781 0.191 1 93.81 487 CYS B N 1
ATOM 7779 C CA . CYS B 1 487 ? 13.508 44.25 -0.815 1 93.81 487 CYS B CA 1
ATOM 7780 C C . CYS B 1 487 ? 13.844 44.781 -2.199 1 93.81 487 CYS B C 1
ATOM 7782 O O . CYS B 1 487 ? 13.836 44.062 -3.182 1 93.81 487 CYS B O 1
ATOM 7784 N N . ARG B 1 488 ? 14.18 46.031 -2.291 1 90.62 488 ARG B N 1
ATOM 7785 C CA . ARG B 1 488 ? 14.484 46.688 -3.564 1 90.62 488 ARG B CA 1
ATOM 7786 C C . ARG B 1 488 ? 15.742 46.094 -4.191 1 90.62 488 ARG B C 1
ATOM 7788 O O . ARG B 1 488 ? 15.867 46.031 -5.418 1 90.62 488 ARG B O 1
ATOM 7795 N N . GLN B 1 489 ? 16.531 45.625 -3.395 1 90.5 489 GLN B N 1
ATOM 7796 C CA . GLN B 1 489 ? 17.797 45.062 -3.863 1 90.5 489 GLN B CA 1
ATOM 7797 C C . GLN B 1 489 ? 17.578 43.656 -4.426 1 90.5 489 GLN B C 1
ATOM 7799 O O . GLN B 1 489 ? 18.359 43.188 -5.273 1 90.5 489 GLN B O 1
ATOM 7804 N N . HIS B 1 490 ? 16.547 43.031 -4.004 1 89.56 490 HIS B N 1
ATOM 7805 C CA . HIS B 1 490 ? 16.484 41.594 -4.281 1 89.56 490 HIS B CA 1
ATOM 7806 C C . HIS B 1 490 ? 15.211 41.25 -5.035 1 89.56 490 HIS B C 1
ATOM 7808 O O . HIS B 1 490 ? 15.047 40.094 -5.465 1 89.56 490 HIS B O 1
ATOM 7814 N N . LEU B 1 491 ? 14.312 42.188 -5.148 1 90.31 491 LEU B N 1
ATOM 7815 C CA . LEU B 1 491 ? 13.039 41.938 -5.812 1 90.31 491 LEU B CA 1
ATOM 7816 C C . LEU B 1 491 ? 12.836 42.875 -6.992 1 90.31 491 LEU B C 1
ATOM 7818 O O . LEU B 1 491 ? 13.453 43.938 -7.055 1 90.31 491 LEU B O 1
ATOM 7822 N N . GLY B 1 492 ? 12.055 42.406 -7.938 1 82.88 492 GLY B N 1
ATOM 7823 C CA . GLY B 1 492 ? 11.594 43.344 -8.969 1 82.88 492 GLY B CA 1
ATOM 7824 C C . GLY B 1 492 ? 10.742 44.469 -8.422 1 82.88 492 GLY B C 1
ATOM 7825 O O . GLY B 1 492 ? 10.062 44.312 -7.406 1 82.88 492 GLY B O 1
ATOM 7826 N N . GLY B 1 493 ? 10.781 45.594 -9.039 1 83.56 493 GLY B N 1
ATOM 7827 C CA . GLY B 1 493 ? 10.07 46.781 -8.609 1 83.56 493 GLY B CA 1
ATOM 7828 C C . GLY B 1 493 ? 8.633 46.531 -8.211 1 83.56 493 GLY B C 1
ATOM 7829 O O . GLY B 1 493 ? 8.18 46.969 -7.156 1 83.56 493 GLY B O 1
ATOM 7830 N N . PHE B 1 494 ? 7.934 45.781 -9.016 1 82.19 494 PHE B N 1
ATOM 7831 C CA . PHE B 1 494 ? 6.52 45.531 -8.758 1 82.19 494 PHE B CA 1
ATOM 7832 C C . PHE B 1 494 ? 6.34 44.562 -7.605 1 82.19 494 PHE B C 1
ATOM 7834 O O . PHE B 1 494 ? 5.246 44.438 -7.055 1 82.19 494 PHE B O 1
ATOM 7841 N N . GLU B 1 495 ? 7.359 43.844 -7.164 1 88.25 495 GLU B N 1
ATOM 7842 C CA . GLU B 1 495 ? 7.289 42.844 -6.105 1 88.25 495 GLU B CA 1
ATOM 7843 C C . GLU B 1 495 ? 7.566 43.469 -4.738 1 88.25 495 GLU B C 1
ATOM 7845 O O . GLU B 1 495 ? 7.258 42.875 -3.705 1 88.25 495 GLU B O 1
ATOM 7850 N N . VAL B 1 496 ? 8.188 44.625 -4.801 1 91.88 496 VAL B N 1
ATOM 7851 C CA . VAL B 1 496 ? 8.602 45.281 -3.564 1 91.88 496 VAL B CA 1
ATOM 7852 C C . VAL B 1 496 ? 7.367 45.719 -2.777 1 91.88 496 VAL B C 1
ATOM 7854 O O . VAL B 1 496 ? 6.461 46.344 -3.328 1 91.88 496 VAL B O 1
ATOM 7857 N N . PRO B 1 497 ? 7.27 45.344 -1.484 1 95.19 497 PRO B N 1
ATOM 7858 C CA . PRO B 1 497 ? 6.133 45.781 -0.674 1 95.19 497 PRO B CA 1
ATOM 7859 C C . PRO B 1 497 ? 5.953 47.281 -0.682 1 95.19 497 PRO B C 1
ATOM 7861 O O . PRO B 1 497 ? 6.938 48.031 -0.649 1 95.19 497 PRO B O 1
ATOM 7864 N N . LYS B 1 498 ? 4.754 47.688 -0.762 1 92.06 498 LYS B N 1
ATOM 7865 C CA . LYS B 1 498 ? 4.453 49.125 -0.695 1 92.06 498 LYS B CA 1
ATOM 7866 C C . LYS B 1 498 ? 4.551 49.625 0.737 1 92.06 498 LYS B C 1
ATOM 7868 O O . LYS B 1 498 ? 4.754 50.844 0.959 1 92.06 498 LYS B O 1
ATOM 7873 N N . SER B 1 499 ? 4.375 48.781 1.628 1 93.25 499 SER B N 1
ATOM 7874 C CA . SER B 1 499 ? 4.5 49.094 3.049 1 93.25 499 SER B CA 1
ATOM 7875 C C . SER B 1 499 ? 4.996 47.875 3.84 1 93.25 499 SER B C 1
ATOM 7877 O O . SER B 1 499 ? 4.754 46.75 3.451 1 93.25 499 SER B O 1
ATOM 7879 N N . ILE B 1 500 ? 5.777 48.219 4.844 1 95.44 500 ILE B N 1
ATOM 7880 C CA . ILE B 1 500 ? 6.184 47.219 5.836 1 95.44 500 ILE B CA 1
ATOM 7881 C C . ILE B 1 500 ? 5.617 47.594 7.203 1 95.44 500 ILE B C 1
ATOM 7883 O O . ILE B 1 500 ? 5.824 48.719 7.688 1 95.44 500 ILE B O 1
ATOM 7887 N N . VAL B 1 501 ? 4.871 46.75 7.68 1 94.56 501 VAL B N 1
ATOM 7888 C CA . VAL B 1 501 ? 4.332 46.938 9.023 1 94.56 501 VAL B CA 1
ATOM 7889 C C . VAL B 1 501 ? 5.105 46.062 10.016 1 94.56 501 VAL B C 1
ATOM 7891 O O . VAL B 1 501 ? 5.156 44.844 9.883 1 94.56 501 VAL B O 1
ATOM 7894 N N . LEU B 1 502 ? 5.762 46.688 10.961 1 94.44 502 LEU B N 1
ATOM 7895 C CA . LEU B 1 502 ? 6.457 45.969 12.016 1 94.44 502 LEU B CA 1
ATOM 7896 C C . LEU B 1 502 ? 5.484 45.531 13.109 1 94.44 502 LEU B C 1
ATOM 7898 O O . LEU B 1 502 ? 4.777 46.344 13.68 1 94.44 502 LEU B O 1
ATOM 7902 N N . LEU B 1 503 ? 5.445 44.219 13.266 1 92.69 503 LEU B N 1
ATOM 7903 C CA . LEU B 1 503 ? 4.555 43.656 14.273 1 92.69 503 LEU B CA 1
ATOM 7904 C C . LEU B 1 503 ? 5.34 43.188 15.492 1 92.69 503 LEU B C 1
ATOM 7906 O O . LEU B 1 503 ? 6.492 42.781 15.367 1 92.69 503 LEU B O 1
ATOM 7910 N N . GLY B 1 504 ? 4.707 43.312 16.656 1 89.88 504 GLY B N 1
ATOM 7911 C CA . GLY B 1 504 ? 5.281 42.719 17.828 1 89.88 504 GLY B CA 1
ATOM 7912 C C . GLY B 1 504 ? 5.258 41.188 17.781 1 89.88 504 GLY B C 1
ATOM 7913 O O . GLY B 1 504 ? 6.188 40.531 18.25 1 89.88 504 GLY B O 1
ATOM 7914 N N . ALA B 1 505 ? 4.156 40.719 17.344 1 89.44 505 ALA B N 1
ATOM 7915 C CA . ALA B 1 505 ? 3.984 39.281 17.219 1 89.44 505 ALA B CA 1
ATOM 7916 C C . ALA B 1 505 ? 3.16 38.938 15.969 1 89.44 505 ALA B C 1
ATOM 7918 O O . ALA B 1 505 ? 2.201 39.656 15.648 1 89.44 505 ALA B O 1
ATOM 7919 N N . MET B 1 506 ? 3.516 37.938 15.281 1 89.38 506 MET B N 1
ATOM 7920 C CA . MET B 1 506 ? 2.783 37.469 14.109 1 89.38 506 MET B CA 1
ATOM 7921 C C . MET B 1 506 ? 1.561 36.656 14.516 1 89.38 506 MET B C 1
ATOM 7923 O O . MET B 1 506 ? 1.668 35.719 15.305 1 89.38 506 MET B O 1
ATOM 7927 N N . PRO B 1 507 ? 0.376 37.062 14.062 1 86.25 507 PRO B N 1
ATOM 7928 C CA . PRO B 1 507 ? -0.735 36.125 14.234 1 86.25 507 PRO B CA 1
ATOM 7929 C C . PRO B 1 507 ? -0.474 34.781 13.578 1 86.25 507 PRO B C 1
ATOM 7931 O O . PRO B 1 507 ? -0.151 34.719 12.383 1 86.25 507 PRO B O 1
ATOM 7934 N N . GLN B 1 508 ? -0.447 33.75 14.336 1 80 508 GLN B N 1
ATOM 7935 C CA . GLN B 1 508 ? -0.093 32.438 13.797 1 80 508 GLN B CA 1
ATOM 7936 C C . GLN B 1 508 ? -1.013 31.359 14.344 1 80 508 GLN B C 1
ATOM 7938 O O . GLN B 1 508 ? -1.633 31.531 15.398 1 80 508 GLN B O 1
ATOM 7943 N N . THR B 1 509 ? -1.163 30.406 13.555 1 69.25 509 THR B N 1
ATOM 7944 C CA . THR B 1 509 ? -1.882 29.219 14.008 1 69.25 509 THR B CA 1
ATOM 7945 C C . THR B 1 509 ? -1.084 28.484 15.078 1 69.25 509 THR B C 1
ATOM 7947 O O . THR B 1 509 ? 0.045 28.859 15.391 1 69.25 509 THR B O 1
ATOM 7950 N N . THR B 1 510 ? -1.756 27.422 15.555 1 61.59 510 THR B N 1
ATOM 7951 C CA . THR B 1 510 ? -1.11 26.609 16.578 1 61.59 510 THR B CA 1
ATOM 7952 C C . THR B 1 510 ? 0.097 25.875 16.016 1 61.59 510 THR B C 1
ATOM 7954 O O . THR B 1 510 ? 0.986 25.453 16.766 1 61.59 510 THR B O 1
ATOM 7957 N N . THR B 1 511 ? 0.063 25.844 14.703 1 59.31 511 THR B N 1
ATOM 7958 C CA . THR B 1 511 ? 1.18 25.141 14.078 1 59.31 511 THR B CA 1
ATOM 7959 C C . THR B 1 511 ? 2.256 26.125 13.633 1 59.31 511 THR B C 1
ATOM 7961 O O . THR B 1 511 ? 3.225 25.75 12.977 1 59.31 511 THR B O 1
ATOM 7964 N N . GLY B 1 512 ? 2.068 27.453 14.016 1 63.72 512 GLY B N 1
ATOM 7965 C CA . GLY B 1 512 ? 3.096 28.438 13.75 1 63.72 512 GLY B CA 1
ATOM 7966 C C . GLY B 1 512 ? 2.963 29.094 12.391 1 63.72 512 GLY B C 1
ATOM 7967 O O . GLY B 1 512 ? 3.805 29.906 12 1 63.72 512 GLY B O 1
ATOM 7968 N N . LYS B 1 513 ? 1.925 28.688 11.703 1 72 513 LYS B N 1
ATOM 7969 C CA . LYS B 1 513 ? 1.717 29.297 10.391 1 72 513 LYS B CA 1
ATOM 7970 C C . LYS B 1 513 ? 1.103 30.688 10.523 1 72 513 LYS B C 1
ATOM 7972 O O . LYS B 1 513 ? 0.19 30.906 11.32 1 72 513 LYS B O 1
ATOM 7977 N N . ALA B 1 514 ? 1.734 31.688 9.828 1 77.5 514 ALA B N 1
ATOM 7978 C CA . ALA B 1 514 ? 1.174 33.031 9.836 1 77.5 514 ALA B CA 1
ATOM 7979 C C . ALA B 1 514 ? -0.27 33.031 9.344 1 77.5 514 ALA B C 1
ATOM 7981 O O . ALA B 1 514 ? -0.59 32.406 8.344 1 77.5 514 ALA B O 1
ATOM 7982 N N . GLN B 1 515 ? -1.175 33.625 10.086 1 80.56 515 GLN B N 1
ATOM 7983 C CA . GLN B 1 515 ? -2.57 33.781 9.68 1 80.56 515 GLN B CA 1
ATOM 7984 C C . GLN B 1 515 ? -2.77 35.031 8.82 1 80.56 515 GLN B C 1
ATOM 7986 O O . GLN B 1 515 ? -3.211 36.062 9.305 1 80.56 515 GLN B O 1
ATOM 7991 N N . LYS B 1 516 ? -2.582 34.875 7.539 1 86 516 LYS B N 1
ATOM 7992 C CA . LYS B 1 516 ? -2.629 36 6.602 1 86 516 LYS B CA 1
ATOM 7993 C C . LYS B 1 516 ? -4.027 36.625 6.543 1 86 516 LYS B C 1
ATOM 7995 O O . LYS B 1 516 ? -4.176 37.812 6.336 1 86 516 LYS B O 1
ATOM 8000 N N . PHE B 1 517 ? -5.027 35.781 6.781 1 80.5 517 PHE B N 1
ATOM 8001 C CA . PHE B 1 517 ? -6.391 36.281 6.738 1 80.5 517 PHE B CA 1
ATOM 8002 C C . PHE B 1 517 ? -6.625 37.312 7.848 1 80.5 517 PHE B C 1
ATOM 8004 O O . PHE B 1 517 ? -7.301 38.312 7.637 1 80.5 517 PHE B O 1
ATOM 8011 N N . VAL B 1 518 ? -6.078 37 9.008 1 85 518 VAL B N 1
ATOM 8012 C CA . VAL B 1 518 ? -6.199 37.906 10.141 1 85 518 VAL B CA 1
ATOM 8013 C C . VAL B 1 518 ? -5.539 39.25 9.805 1 85 518 VAL B C 1
ATOM 8015 O O . VAL B 1 518 ? -6.086 40.312 10.102 1 85 518 VAL B O 1
ATOM 8018 N N . LEU B 1 519 ? -4.414 39.219 9.164 1 89.56 519 LEU B N 1
ATOM 8019 C CA . LEU B 1 519 ? -3.686 40.406 8.789 1 89.56 519 LEU B CA 1
ATOM 8020 C C . LEU B 1 519 ? -4.457 41.219 7.742 1 89.56 519 LEU B C 1
ATOM 8022 O O . LEU B 1 519 ? -4.52 42.438 7.812 1 89.56 519 LEU B O 1
ATOM 8026 N N . ARG B 1 520 ? -5.043 40.469 6.824 1 87.81 520 ARG B N 1
ATOM 8027 C CA . ARG B 1 520 ? -5.848 41.125 5.797 1 87.81 520 ARG B CA 1
ATOM 8028 C C . ARG B 1 520 ? -7.023 41.875 6.418 1 87.81 520 ARG B C 1
ATOM 8030 O O . ARG B 1 520 ? -7.324 43 6.023 1 87.81 520 ARG B O 1
ATOM 8037 N N . GLN B 1 521 ? -7.629 41.156 7.336 1 87.12 521 GLN B N 1
ATOM 8038 C CA . GLN B 1 521 ? -8.797 41.75 7.977 1 87.12 521 GLN B CA 1
ATOM 8039 C C . GLN B 1 521 ? -8.406 42.938 8.844 1 87.12 521 GLN B C 1
ATOM 8041 O O . GLN B 1 521 ? -9.031 44 8.773 1 87.12 521 GLN B O 1
ATOM 8046 N N . ARG B 1 522 ? -7.43 42.812 9.617 1 89.94 522 ARG B N 1
ATOM 8047 C CA . ARG B 1 522 ? -6.988 43.812 10.562 1 89.94 522 ARG B CA 1
ATOM 8048 C C . ARG B 1 522 ? -6.473 45.062 9.828 1 89.94 522 ARG B C 1
ATOM 8050 O O . ARG B 1 522 ? -6.641 46.188 10.312 1 89.94 522 ARG B O 1
ATOM 8057 N N . TYR B 1 523 ? -5.898 44.875 8.672 1 91.88 523 TYR B N 1
ATOM 8058 C CA . TYR B 1 523 ? -5.23 45.969 7.992 1 91.88 523 TYR B CA 1
ATOM 8059 C C . TYR B 1 523 ? -5.906 46.281 6.664 1 91.88 523 TYR B C 1
ATOM 8061 O O . TYR B 1 523 ? -5.266 46.781 5.734 1 91.88 523 TYR B O 1
ATOM 8069 N N . GLU B 1 524 ? -7.125 45.875 6.562 1 88.88 524 GLU B N 1
ATOM 8070 C CA . GLU B 1 524 ? -7.895 46.062 5.332 1 88.88 524 GLU B CA 1
ATOM 8071 C C . GLU B 1 524 ? -7.883 47.5 4.867 1 88.88 524 GLU B C 1
ATOM 8073 O O . GLU B 1 524 ? -7.875 47.781 3.666 1 88.88 524 GLU B O 1
ATOM 8078 N N . ARG B 1 525 ? -7.82 48.562 5.801 1 87.62 525 ARG B N 1
ATOM 8079 C CA . ARG B 1 525 ? -7.898 49.969 5.465 1 87.62 525 ARG B CA 1
ATOM 8080 C C . ARG B 1 525 ? -6.531 50.656 5.574 1 87.62 525 ARG B C 1
ATOM 8082 O O . ARG B 1 525 ? -6.441 51.875 5.738 1 87.62 525 ARG B O 1
ATOM 8089 N N . HIS B 1 526 ? -5.574 49.719 5.543 1 90.31 526 HIS B N 1
ATOM 8090 C CA . HIS B 1 526 ? -4.207 50.188 5.738 1 90.31 526 HIS B CA 1
ATOM 8091 C C . HIS B 1 526 ? -3.855 51.281 4.758 1 90.31 526 HIS B C 1
ATOM 8093 O O . HIS B 1 526 ? -3.199 52.281 5.125 1 90.31 526 HIS B O 1
ATOM 8099 N N . TYR B 1 527 ? -4.219 51.188 3.555 1 89.06 527 TYR B N 1
ATOM 8100 C CA . TYR B 1 527 ? -3.846 52.156 2.527 1 89.06 527 TYR B CA 1
ATOM 8101 C C . TYR B 1 527 ? -4.938 53.219 2.334 1 89.06 527 TYR B C 1
ATOM 8103 O O . TYR B 1 527 ? -4.738 54.219 1.64 1 89.06 527 TYR B O 1
ATOM 8111 N N . ALA B 1 528 ? -6.141 52.938 2.807 1 78.88 528 ALA B N 1
ATOM 8112 C CA . ALA B 1 528 ? -7.195 53.969 2.758 1 78.88 528 ALA B CA 1
ATOM 8113 C C . ALA B 1 528 ? -6.941 55.062 3.783 1 78.88 528 ALA B C 1
ATOM 8115 O O . ALA B 1 528 ? -7.324 56.219 3.57 1 78.88 528 ALA B O 1
ATOM 8116 N N . GLU B 1 529 ? -6.402 54.688 4.871 1 64 529 GLU B N 1
ATOM 8117 C CA . GLU B 1 529 ? -6.191 55.594 5.984 1 64 529 GLU B CA 1
ATOM 8118 C C . GLU B 1 529 ? -4.852 56.312 5.855 1 64 529 GLU B C 1
ATOM 8120 O O . GLU B 1 529 ? -4.535 57.188 6.66 1 64 529 GLU B O 1
ATOM 8125 N N . GLN B 1 530 ? -4.055 55.938 4.941 1 57.03 530 GLN B N 1
ATOM 8126 C CA . GLN B 1 530 ? -2.799 56.656 4.797 1 57.03 530 GLN B CA 1
ATOM 8127 C C . GLN B 1 530 ? -3 57.969 4.008 1 57.03 530 GLN B C 1
ATOM 8129 O O . GLN B 1 530 ? -3.74 57.969 3.021 1 57.03 530 GLN B O 1
ATOM 8134 N N . PRO B 1 531 ? -2.693 59.219 4.68 1 49.78 531 PRO B N 1
ATOM 8135 C CA . PRO B 1 531 ? -2.896 60.5 4.027 1 49.78 531 PRO B CA 1
ATOM 8136 C C . PRO B 1 531 ? -2.24 60.594 2.652 1 49.78 531 PRO B C 1
ATOM 8138 O O . PRO B 1 531 ? -1.253 59.875 2.393 1 49.78 531 PRO B O 1
#

InterPro domains:
  IPR000873 AMP-dependent synthetase/ligase domain [PF00501] (23-388)
  IPR025110 AMP-binding enzyme, C-terminal domain [PF13193] (438-513)
  IPR042099 ANL, N-terminal domain [G3DSA:3.40.50.12780] (4-422)
  IPR045851 AMP-binding enzyme domain superfamily [G3DSA:3.30.300.30] (423-527)
  IPR050237 ATP-dependent AMP-binding enzyme [PTHR43767] (19-519)

Solvent-accessible surface area (backbone atoms only — not comparable to full-atom values): 54228 Å² total; per-residue (Å²): 132,56,70,67,58,52,50,52,36,47,44,61,20,35,34,39,52,65,31,46,36,46,46,48,26,18,72,69,39,37,78,44,58,32,41,32,40,85,91,46,72,32,26,20,42,52,47,33,23,50,11,15,4,36,13,47,44,53,57,71,69,66,63,61,90,54,40,36,38,29,31,41,51,67,50,41,62,66,48,56,33,47,54,43,5,34,36,39,50,41,21,16,39,27,43,38,71,77,81,58,54,62,68,59,51,50,47,50,38,62,74,66,58,35,51,36,33,40,29,27,53,79,57,55,66,37,62,70,48,39,50,51,39,57,75,70,65,43,44,41,30,30,44,59,63,88,95,53,75,46,81,63,87,86,44,40,28,44,75,62,45,37,56,96,42,58,54,54,74,62,95,58,92,49,60,26,79,38,66,33,34,42,44,64,40,85,36,89,85,65,58,66,43,35,36,27,29,20,21,37,16,52,46,39,23,28,54,32,44,32,47,77,68,65,59,44,48,87,38,27,33,50,42,41,60,58,48,65,37,57,62,42,35,35,52,53,50,26,35,37,50,47,47,8,26,42,34,45,32,66,64,89,42,48,70,60,50,51,50,47,35,43,75,68,49,29,23,34,41,58,44,42,52,67,54,53,50,47,31,66,67,34,87,60,38,87,77,48,60,45,84,49,29,49,40,36,36,31,36,99,53,70,60,57,65,71,59,46,54,50,37,32,71,74,55,25,71,60,22,46,28,36,48,35,66,45,75,56,42,34,34,62,47,24,38,21,43,47,91,47,51,86,76,53,85,62,54,58,37,21,36,54,35,83,53,35,43,68,48,28,27,46,97,85,62,46,76,52,59,70,72,38,77,20,36,36,29,36,36,18,37,21,42,44,79,36,40,63,98,30,67,66,65,30,52,62,30,37,52,90,51,26,39,54,69,57,32,25,21,27,30,38,96,85,56,39,29,32,55,48,32,44,57,87,42,45,21,55,33,72,93,37,80,36,45,25,48,60,50,31,54,58,50,56,67,38,90,36,40,61,46,66,46,42,43,49,30,54,29,95,86,29,57,18,32,43,30,32,38,35,21,59,32,90,90,46,78,77,51,56,66,55,54,47,51,53,34,58,73,75,38,57,78,89,54,34,54,78,42,60,43,81,38,93,67,75,58,48,46,94,85,65,45,68,39,60,60,58,52,44,64,76,40,46,53,56,60,72,68,51,131,131,56,72,67,57,51,50,52,35,47,44,61,22,35,35,40,52,64,32,45,36,47,47,47,25,18,70,70,40,38,80,45,58,32,40,32,38,83,90,45,72,30,25,20,41,54,47,33,24,51,12,16,4,37,13,47,44,52,58,70,68,67,63,60,90,55,41,34,37,29,30,42,50,66,50,39,62,66,47,56,34,46,54,44,5,33,35,39,48,42,22,18,37,26,42,38,71,76,82,56,54,62,68,59,51,50,48,50,37,62,73,67,57,35,51,36,33,39,30,28,52,77,58,55,66,37,63,70,47,39,51,50,40,57,72,70,64,45,45,41,31,28,47,58,64,89,94,54,74,47,81,63,89,84,43,39,28,45,76,61,46,37,56,96,41,56,54,54,76,61,92,60,94,49,60,26,79,39,66,32,32,40,44,64,40,85,38,87,86,65,58,65,43,35,37,27,28,21,22,38,16,54,48,39,22,26,52,30,44,33,47,78,68,65,59,44,48,88,38,26,31,50,42,44,60,58,46,66,38,57,62,41,34,36,53,52,52,27,34,37,48,48,46,8,27,41,36,44,32,65,64,90,43,47,70,60,49,50,49,48,33,42,76,67,48,29,23,34,44,58,43,41,53,66,55,53,51,48,30,64,67,35,87,59,39,88,77,48,60,45,84,48,29,48,40,36,36,32,34,99,53,70,63,57,65,70,59,47,55,49,37,34,71,74,53,25,71,60,21,46,28,36,48,36,65,45,73,56,43,33,34,62,47,23,39,20,42,47,90,46,53,86,76,56,82,63,54,58,37,21,36,54,35,83,53,36,43,68,48,29,28,46,96,86,62,47,76,53,58,69,71,38,77,21,37,36,28,36,37,19,38,22,42,43,78,36,38,63,98,31,67,66,65,31,52,62,31,37,52,89,50,26,39,55,70,56,32,25,20,27,31,38,95,84,55,38,29,32,55,48,32,43,56,87,43,45,22,55,32,72,92,37,80,37,43,25,48,59,48,30,54,59,50,54,65,39,88,35,38,60,47,63,47,44,41,50,29,54,29,95,87,29,56,18,33,44,30,33,38,34,21,59,32,91,90,46,77,77,50,56,66,55,53,48,50,54,35,58,74,75,38,57,79,89,54,34,52,76,41,60,44,82,38,92,66,75,60,48,48,95,84,65,46,68,39,59,58,58,52,42,63,77,41,45,53,55,59,72,69,52,130

pLDDT: mean 92.43, std 8.11, range [44.59, 98.88]

Secondary structure (DSSP, 8-state):
--HHHHHHHHHHHT---TTHHHHHHHHH-TTSEEEEETTEEEEHHHHHHHHHHHHHHHHHTTPPTT-EEEEE--S-HHHHHHHHHHHHTT-EEEE--TTS-HHHHHHHHHHHT--EEEEEHHHHT-HHHHHHHHHHT-EEEEE--TTPPPSSTTEEEHHHHTTT---SPP-----TTSEEEEEEE--TTSSPEEEEEEHHHHHHHHHHHHHHTT--TT-EEEE-S-TTSHHHHHHHHHHHHTT-EEEE-SS--HHHHHHHHHHHT--EEEE-HHHHHHHHHSTTGGGS--TT--EEEE-SS---HHHHHHHHHHT-TT-EEEEE--GGG-S-SEEE-HHHHTT--SSEEEEE-TT-EEEEE-TTS-B--TT--EEEEEESTT--SEETT-HHHHHHHTGGGSEEEEEEEEE-TTSPEEEEEEGGG-EEETTEEE-HHHHHHHHHTSTTEEEEEEEEEEETTTEEEEEEEEEEPTT----HHHHHHHHHHHS-GGGS-SEEEEESS--B-TTS-B-HHHHHHHTTTTTTS--/--HHHHHHHHHHHT---TTHHHHHHHHH-TTSEEEEETTEEEEHHHHHHHHHHHHHHHHHTTPPTT-EEEEE--S-HHHHHHHHHHHHTT-EEEE--TTS-HHHHHHHHHHHT--EEEEEHHHHT-HHHHHHHHHHT-EEEEE--TTPPPSSTTEEEHHHHTTT---SPP-----TTSEEEEEEE--TTSSPEEEEEEHHHHHHHHHHHHHHTT--TT-EEEE-S-TTSHHHHHHHHHHHHTT-EEEE-SS--HHHHHHHHHHHT--EEEE-HHHHHHHHHSTTGGGS--TT--EEEE-SS---HHHHHHHHHHT-TT-EEEEE--GGG-S-SEEE-HHHHTT--SSEEEEE-TT-EEEEE-TTS-B--TT--EEEEEESTT--SEETT-HHHHHHHTGGGSEEEEEEEEE-TTSPEEEEEEGGG-EEETTEEE-HHHHHHHHHTSTTEEEEEEEEEEETTTEEEEEEEEEEPTT----HHHHHHHHHHHS-GGGS-SEEEEESS--B-TTS-B-HHHHHHHTTTTTTS--

Nearest PDB structures (foldseek):
  8wev-assembly1_A-2  TM=9.334E-01  e=3.476E-53  Amycolatopsis thermoflava N1165
  8ppp-assembly1_A  TM=8.882E-01  e=6.650E-48  Streptoalloteichus hindustanus
  6sq8-assembly5_E  TM=7.564E-01  e=1.253E-48  Marinactinospora thermotolerans
  3rg2-assembly1_B  TM=7.132E-01  e=3.721E-42  Escherichia coli
  9bhy-assembly1_A  TM=7.357E-01  e=4.071E-38  Acinetobacter baumannii ATCC 17978

Foldseek 3Di:
DDPVVVVLVVQVVVAQFLLCLLVVLCVVFVQCWAEAEPPDTDGSLRLLQQLQLLLQLVVVVVDDQQAEEEEQDFWDSLVSSPLSSCRLNNYAYEYDDNPDDLVLVLCSCVLSVHQEYEHEPVSCPPPSNVVSNVVSNHAYEYEDPPPDADPDDRHHHSSVSSPPGGRHRDDDRHGQFDWHYWYWDQDLVGHTWTFTAGSQLLVLQLVLCCVVVVDALAAEEEQAPGCSDLVSVSVSSSCSSRNHYYYYDRHQDLVVVLVCCQVVLHAEYEEALVSLVCNCPDPCQQVGDNASHLEYEYEDDFHDLVSQVSCCVRPHVNFYKYADDDPQLRDGQAMRDGVCNNVDGAQWNFAGTPFKHWFFAAPVGDTDAAPDKHFIWMDGSNGTPATRPCVPRRVVLCPSNTGTDQWMWGQHPVRIIGTQARVQQFAQWQNDTAHQVVLQVLLCPDPFFDGKGWHFAQDPHTRTFTEIETETDVPGDDDFVRSQVSSVVPHDPRNRGPTYDYDNDFCADPVRHGSRSVVRVVCNCVNVPDD/DDPVVVVLVVQVVVAQFLLCLLVVLCVVFVQCWAEAEPPDTDGSLRLLQQLQLLLQLVVVVVDDQQAEEEEQDFWDSLVSSPLSSCRLNNYAYEYDDNPDDLVLVLCSCVLSVHQEYEYEPVSCPPPSNVVSNVVSNHAYEYEDPPPDADPDDRHHHSSVSSPPGGRHRDDDRHGQFDWHYWYWDQDLVGHTWTFTAGSQLLVLQLVLCCVVVVDALAAEEEQAPGCSDLPSVSVSSSCSSRNHYYYYDRHQDLVVVLVCCQVVLHAEYEEALVSLVCNCPDPCQQVGDNASHLEYEYEDDFHDLVSQVCCCVRPHVNFYKYADDDPQLRDRQAMRDGVCNNVDGAQWNFAGTPFKHWFFAAPVGDTDAAPDKHFIWMDGSNGTPATRPCVPRRDVLCPSNTGTDQWMWGQHPVRIIGTQARVQQFAQWQNDTAHQVVLQVLLCPDPFFDGKGWHFAQDPHTRTFTEIETETDVPGDDDFVRSQVSSVVPHPPRNRGPTYHYDNDFCADPVRHGSRSVVRVVCNCVNVPDD

Sequence (1062 aa):
MSEATEEARYRRISRVSLGDVVHRSALRWPEKTALVDGALEFSYTELDRRSSAFAHYLLAQGLPQGARIAMLCGNSAQMVTAFIGIYKAGLVWVPINTGLAVDAVRYILEHAGATHVVIDTEFLAKPELRAMLDALGTRIIVCVPEGQASPGRDTTAFLDTLKDQHDTPPEVDIESGQLAQLMYTSGTTGQQKGVMHSHASVHAALSGNLFELGLRPSDSALCVLPMFHCAQHAVSMSFLLAGATIVVRRAFEPGAMLATIEQRGITFLMGLPIMYAAMLAHPARPTTKLSSLRLCLYVMAPMARTLLVELIEKFCPGGFALASGQTEMYPATTLFKPEQQLKRFGSYWGDSVVTNETAIMDDEGQLLGRGEVGEIVHRGPNVMLGYYKDPEATARSRAFGWHHTGDLGMFDADGQLLFVDRKKDMIKTGGENVPSIKVEEVLLRHPAVLQVAIVGLPHPRWAEAVTGFVVLKPGASATEAEILAHCRQHLGGFEVPKSIVLLGAMPQTTTGKAQKFVLRQRYERHYAEQPMSEATEEARYRRISRVSLGDVVHRSALRWPEKTALVDGALEFSYTELDRRSSAFAHYLLAQGLPQGARIAMLCGNSAQMVTAFIGIYKAGLVWVPINTGLAVDAVRYILEHAGATHVVIDTEFLAKPELRAMLDALGTRIIVCVPEGQASPGRDTTAFLDTLKDQHDTPPEVDIESGQLAQLMYTSGTTGQQKGVMHSHASVHAALSGNLFELGLRPSDSALCVLPMFHCAQHAVSMSFLLAGATIVVRRAFEPGAMLATIEQRGITFLMGLPIMYAAMLAHPARPTTKLSSLRLCLYVMAPMARTLLVELIEKFCPGGFALASGQTEMYPATTLFKPEQQLKRFGSYWGDSVVTNETAIMDDEGQLLGRGEVGEIVHRGPNVMLGYYKDPEATARSRAFGWHHTGDLGMFDADGQLLFVDRKKDMIKTGGENVPSIKVEEVLLRHPAVLQVAIVGLPHPRWAEAVTGFVVLKPGASATEAEILAHCRQHLGGFEVPKSIVLLGAMPQTTTGKAQKFVLRQRYERHYAEQP

Radius of gyration: 31.54 Å; Cα contacts (8 Å, |Δi|>4): 2368; chains: 2; bounding box: 62×121×83 Å